Protein AF-0000000066664875 (afdb_homodimer)

Foldseek 3Di:
DPPPPPPPPPCPPPPPQPAQPDLDDFFPDKDKAWADDPLLPPWKTKIKMKTQAQDPLQDDDDDSLLSIWIKMKMKTPPADPALLRFLAEEEEEEAAQFAQLLQVQLQSLLRVLLVVVVGIYMYIRTGGSLLSPDDCQQLQVCVVVLHLLSSLCQAAVQDDDPPDGDDDDALQNVLSLLSCALLNRLSSVLSVLCVRPVDLVSQLRYAYEYAHLRQQSLQLLQLFFNNLDPVDPSRRSCSNRNLYYEYEQAHYFQAAAPCVLPVVVQVVLQVVLQVVLVVVSVVLSRRVFFQRDPQAALLLQLSLLLSLLSQCQSFVFDWDPSLVRHDCDRHHPCVQQQWAPQEPCCNPVVCQGLSQAGEGSLVSNCLPADLQGTAFARHWQWFFKQAAKDWGCPPPGPCCCVPPPCNCPVVVVLLLTRHDIHIDHPDRHDYIYGDGLQRFAAADPCGCHPPPGHVHHQQQRFFHSNSVSVSQSCNSDVMHRGNRTNGCNHVVLSVCLNPGHCDDSSVSSHRWAAHDVNCVPPVGHSAGHDPPHDYEAEHEQSESSVSCVVVVRHDPNYHYRYNGGSSCLSGGHQQGNVRDGDDNSNVSSVSSND/DPPPPPPPPPCPPPPPQPAQPDLDDFFPDKDKAWADDPLLPPWKTKIKMKTQAQDPLQDDDDDSLLSIWIKMKMKTPPADPALLRFLAEEEEAEAAQFAQLLQVQLQSLLRVLLVVVVGIYMYIRTGGSLLSPDDCQQLQVCVVVLHLLSSLCQAAVQDDDPPDGDDDDALQNVLSLLSCALLNRLSSVLSVLCVRPVDLVSQLRYAYEYAHLRQQSLQLLQLFFNNLDPVDPSRRSCSNRNLYYEYEQAHYFQAAAPCVLPVVVQVVLQVVLQVVLVVSSVVLSRRVFFQRDQQAALLLQLSLLLSLLSQCQSFVFAWDPSLVRHDCDRHHPCVQQQWAPQEPCCNPVVCQGLSQAGEGSLVSNCLPADLQGTAFARHWQWFFKPAAKDWGCPDPGDCCCVPPPCNCPVVVVLLLGRHDIHIDHPDRHDYIYGDGLQRFAAADPVGCHPPPGHVHHQQQRFFHSNSVSVSQSCNSDVMHRGNRTNGCNHVVLSCCLNPGHCDDSSVSSHRWAAHDVNCVPPVGHSAGHDPPHDYEAEHEQSGNSVSCVVVVRHDPNYHYRYNGGSSCLSGGHQQGNVRDGDDNSNVSSVSSND

Organism: Nocardia brasiliensis (strain ATCC 700358 / HUJEG-1) (NCBI:txid1133849)

Solvent-accessible surface area (backbone atoms only — not comparable to full-atom values): 58848 Å² total; per-residue (Å²): 133,88,80,77,79,75,79,77,74,73,77,68,79,73,73,77,78,74,71,75,70,75,74,72,80,62,56,82,44,76,48,77,42,76,60,76,57,83,82,34,64,93,50,36,44,39,30,42,36,37,30,41,45,74,51,90,58,66,76,60,83,65,64,77,59,54,28,32,37,36,33,38,42,29,31,36,64,86,39,66,88,49,62,72,70,34,67,19,37,37,40,30,35,39,28,81,47,32,17,25,25,50,38,55,56,31,36,45,47,22,23,50,55,22,42,75,70,77,38,36,32,34,29,33,29,34,29,65,40,56,59,51,76,60,82,59,64,33,39,44,53,11,47,76,68,70,34,56,62,51,22,35,34,16,74,63,62,58,40,58,58,98,84,43,59,65,71,91,70,48,14,62,77,41,18,49,40,14,53,45,23,44,59,42,52,48,50,51,53,50,37,53,49,41,68,53,33,70,52,73,86,55,17,55,30,23,24,34,23,12,32,40,54,13,1,40,45,38,12,48,40,44,12,24,30,64,73,71,43,88,87,58,55,76,62,19,24,47,39,52,24,40,46,16,38,35,17,30,44,36,52,40,39,35,19,52,57,5,40,84,67,34,61,71,58,35,53,51,37,17,52,56,24,26,54,54,49,51,55,52,43,50,45,15,44,63,38,54,4,30,62,40,42,83,60,41,18,45,45,60,40,45,51,52,52,32,48,36,16,30,32,23,53,74,43,34,82,41,72,50,59,57,54,81,49,49,78,88,41,53,34,40,40,58,55,50,19,69,38,38,24,38,36,74,65,16,65,78,66,50,73,54,29,78,63,58,40,37,25,15,15,39,23,48,37,42,46,63,29,14,54,50,32,20,50,46,71,74,18,24,19,30,46,45,73,51,55,69,63,40,76,20,43,34,90,42,55,66,56,52,66,63,36,78,69,43,13,62,48,66,50,35,54,65,46,49,40,41,47,53,78,28,43,44,72,63,48,55,81,46,75,24,39,56,31,42,18,84,65,50,50,74,60,40,62,58,27,75,21,90,84,84,32,37,90,60,24,30,65,42,13,46,17,40,47,68,60,51,17,49,34,31,20,42,34,73,44,99,49,28,29,53,29,55,54,43,34,46,28,34,57,54,42,46,53,23,48,43,62,50,20,38,36,80,72,42,49,27,59,63,60,57,29,33,0,47,47,16,20,74,75,70,66,49,44,51,39,10,42,69,73,97,56,52,68,48,32,34,27,20,51,34,20,55,66,51,56,43,50,80,72,58,56,53,53,60,50,52,43,68,42,74,40,23,19,57,45,20,66,37,39,35,25,65,75,31,74,57,69,44,70,34,61,56,36,44,45,48,24,36,62,54,70,103,132,88,80,76,78,73,77,76,74,73,78,68,77,73,72,77,77,75,73,76,70,72,72,72,79,63,56,80,44,76,48,78,42,76,59,75,58,82,83,34,64,94,49,36,44,40,31,42,36,36,30,41,44,76,50,91,59,66,77,61,82,66,64,76,60,55,28,32,39,39,34,37,42,28,32,36,65,87,39,65,90,49,62,73,68,35,67,19,35,37,40,31,35,38,28,82,46,33,18,27,26,48,37,55,54,31,35,45,47,23,22,50,56,22,42,76,72,76,37,38,33,35,30,31,29,35,29,66,42,55,59,49,76,60,82,58,64,35,39,43,52,10,48,74,67,73,35,56,61,51,23,37,34,17,74,62,63,60,39,59,57,96,86,44,59,66,72,91,70,48,13,60,77,40,19,48,41,14,53,44,24,45,59,42,52,49,50,53,52,50,39,53,49,41,68,53,34,70,51,72,85,52,17,56,31,24,24,35,23,11,31,39,52,13,2,42,46,39,14,46,40,43,12,25,29,63,71,70,43,88,88,56,55,77,62,19,25,48,40,52,24,40,46,16,37,36,17,29,44,37,53,41,41,35,18,51,58,5,40,87,67,34,58,72,59,36,53,51,38,16,52,57,25,25,54,52,49,52,55,51,45,52,43,16,44,63,38,53,5,30,63,39,43,82,61,42,18,46,45,58,41,47,50,52,52,34,49,36,16,30,31,22,54,75,43,34,81,42,75,52,58,57,54,79,50,49,78,87,41,53,33,38,40,59,56,48,18,70,36,38,24,39,36,74,65,16,64,78,67,50,73,53,29,78,63,59,40,38,25,14,14,38,22,48,38,40,48,62,30,14,54,50,34,21,49,46,73,73,18,26,19,30,46,45,73,50,55,69,62,41,75,22,43,36,92,46,56,64,52,54,66,62,36,78,68,45,13,64,48,65,48,33,56,65,44,50,40,43,49,52,79,26,44,44,72,63,48,55,82,47,74,25,38,56,31,44,17,83,65,50,50,74,60,41,63,60,25,76,21,90,85,82,32,37,90,60,26,30,64,42,14,45,17,40,46,67,61,50,17,50,33,30,20,41,36,73,44,98,50,27,31,55,28,54,54,43,34,46,28,34,56,52,41,47,53,23,48,43,62,48,20,38,37,80,72,43,49,27,60,62,61,56,29,32,0,45,47,15,20,75,74,70,66,48,45,54,38,10,40,70,72,99,54,52,68,48,33,36,27,18,51,35,20,58,66,50,57,44,50,80,71,58,57,53,50,60,50,51,42,69,43,74,41,23,20,58,44,21,66,36,39,35,25,66,75,33,75,57,68,46,68,35,60,57,37,45,46,48,23,36,63,54,72,105

Secondary structure (DSSP, 8-state):
---------------------------SEEEEEEE--GGGTTTEEEEEEEEE---TT--S---GGGGEEEEEEEEETTS-SSGGGSSEEEEEE--TTB-GGGGTTHHHHHHHHHHHTT--EEEEEEE-GGGGG---HHHHHHHHHT-HHHHHHHHHS---BTTB---PPPTTTTGGGGG--HHHHHHHHHHHHHHH--SGGGGGGEEEEEETHHHHHHHHHHHBBTTS-TT--TTBHHHHTTTEEEEESS---S-SS-GGG-HHHHHHHHHHHHHHHHHHHHHIIIIISSSB-SS-BHHHHHHHHHHHHHHHHH-TTSBP-HHHHS---TTTHHHHHHHH-SSTTHHHH--SSGGGS-BBHHHHHHHHHBTTTS-SSS-B---EEES-EEE--SSSPTTTTTSTTHHHHTTTTT--TTTSPPEEES-SSS-BEEE-TTSSPPP-TT-B-TTTSBS--TTT--B-HHHHHHHH-GGGSSS-SB-TT--HHHHHHHHHHHSS---GGGGGB------HHHHHHH---SS-SPPSS-B--EEETTSGGGGGGGGT-S-TT-EEETT--TTHHHHB-SB-TTSSBPHHHHHHHHHHH-/---------------------------SEEEEEEE--GGGTTTEEEEEEEEE---TT--S---GGGGEEEEEEEEETTS-SSGGGSSEEEEEE--TTB-GGGGTTHHHHHHHHHHHTT--EEEEEEE-GGGGG---HHHHHHHHHT-HHHHHHHHHS---BTTB---PPPTTTTGGGGG--HHHHHHHHHHHHHHH--SGGGGGGEEEEEETHHHHHHHHHHHBBTTS-TT--TTBHHHHTTTEEEEESS---S-SS-GGG-HHHHHHHHHHHHHHHHHHHHHIIIIISSSB-SS-BHHHHHHHHHHHHHHHHH-TTSBP-HHHHS---TTTHHHHHHHH-SSTTHHHH--SSGGGS-BBHHHHHHHHHBTTTS-SSS-B---EEES-EEE--SSS-TTTTTSTTIIIIITTTTTHHHHSPPEEES-SSSPBEEE-GGGSPPP-TT-B-TTTSBS--TTT--S-HHHHHHHH-GGGSSS-SB-TT--HHHHHHHHHHHSS---GGGGGB------HHHHHHH---SS-SPPSS-B--EEETTSGGGGGGGGT-S-TT-EEETT--TTHHHH--SB-TTSSBPHHHHHHHHHHH-

InterPro domains:
  IPR029058 Alpha/Beta hydrolase fold [G3DSA:3.40.50.1820] (133-239)
  IPR029058 Alpha/Beta hydrolase fold [SSF53474] (146-222)

Nearest PDB structures (foldseek):
  8k9r-assembly1_A  TM=4.308E-01  e=1.524E-03  Thermochaetoides thermophila DSM 1495
  2y6v-assembly1_A  TM=4.335E-01  e=6.684E-04  Saccharomyces cerevisiae
  1u4n-assembly1_A  TM=4.911E-01  e=6.021E-03  Alicyclobacillus acidocaldarius
  3bxp-assembly1_B  TM=3.547E-01  e=4.330E-03  Lactiplantibacillus plantarum WCFS1
  8iyb-assembly1_A  TM=4.691E-01  e=4.600E-02  Aspergillus sydowii

Sequence (1188 aa):
MAVTAVLLVVGLPVPSSVAAPAVSRGADSAEVTPFTDPSFGDDVEATYVRLHYPSPYSTMAHPEACDWISFVRYRSKKGPEQSSDADALLSVQPGTFSGAANNNPQGPQVVRKAAANGKSVEYISLDRRANCAEDRTGWVAAEQAGDYHVAADYYFHGKPIDGKTYRYQTSQDLNYLGEYGLALTMDDWRAVIEYLLPDPADRHKMACGGHSLGAFLTGPMMAWDFDQNPATTEDAGYSLCGRGIVPEDGFAMTDPVGFAGAPPLDAFFSAVGGAVKNGVDLLLKNGLGTAQWPVTAASEIMNVYYLAGMAADQKPDEESDLKSLVPGDLRTEPWMRLMYGKDYLDLFTGNNLPRDFRLTNRAALGMLFDQNSAEYVMQAGLGYYDCPTVGKTYPVPNGLASVPILGPNLFVIPLRVGYGQNYTPADHNQLCGWKNYDQVPESTIDGIDPVRGQPTDRDHEVTDIVEFARAMNPGRQPTDFFEEYTPLRIITDTIFALGLGRDGELRQLQNRTGGVLNFLLHGDRWQSTPAGRRNLTLLSGDSPLQNAGWGGILPANAKIIPGYRHYDVMTAAEKQNNGMPEMASSLIANFLTQMAVTAVLLVVGLPVPSSVAAPAVSRGADSAEVTPFTDPSFGDDVEATYVRLHYPSPYSTMAHPEACDWISFVRYRSKKGPEQSSDADALLSVQPGTFSGAANNNPQGPQVVRKAAANGKSVEYISLDRRANCAEDRTGWVAAEQAGDYHVAADYYFHGKPIDGKTYRYQTSQDLNYLGEYGLALTMDDWRAVIEYLLPDPADRHKMACGGHSLGAFLTGPMMAWDFDQNPATTEDAGYSLCGRGIVPEDGFAMTDPVGFAGAPPLDAFFSAVGGAVKNGVDLLLKNGLGTAQWPVTAASEIMNVYYLAGMAADQKPDEESDLKSLVPGDLRTEPWMRLMYGKDYLDLFTGNNLPRDFRLTNRAALGMLFDQNSAEYVMQAGLGYYDCPTVGKTYPVPNGLASVPILGPNLFVIPLRVGYGQNYTPADHNQLCGWKNYDQVPESTIDGIDPVRGQPTDRDHEVTDIVEFARAMNPGRQPTDFFEEYTPLRIITDTIFALGLGRDGELRQLQNRTGGVLNFLLHGDRWQSTPAGRRNLTLLSGDSPLQNAGWGGILPANAKIIPGYRHYDVMTAAEKQNNGMPEMASSLIANFLTQ

Radius of gyration: 33.39 Å; Cα contacts (8 Å, |Δi|>4): 2786; chains: 2; bounding box: 76×102×98 Å

pLDDT: mean 89.86, std 15.68, range [19.5, 98.94]

Structure (mmCIF, N/CA/C/O backbone):
data_AF-0000000066664875-model_v1
#
loop_
_entity.id
_entity.type
_entity.pdbx_description
1 polymer 'Uncharacterized protein'
#
loop_
_atom_site.group_PDB
_atom_site.id
_atom_site.type_symbol
_atom_site.label_atom_id
_atom_site.label_alt_id
_atom_site.label_comp_id
_atom_site.label_asym_id
_atom_site.label_entity_id
_atom_site.label_seq_id
_atom_site.pdbx_PDB_ins_code
_atom_site.Cartn_x
_atom_site.Cartn_y
_atom_site.Cartn_z
_atom_site.occupancy
_atom_site.B_iso_or_equiv
_atom_site.auth_seq_id
_atom_site.auth_comp_id
_atom_site.auth_asym_id
_atom_site.auth_atom_id
_atom_site.pdbx_PDB_model_num
ATOM 1 N N . MET A 1 1 ? -30.297 3.207 64.625 1 19.5 1 MET A N 1
ATOM 2 C CA . MET A 1 1 ? -30.625 4.488 64 1 19.5 1 MET A CA 1
ATOM 3 C C . MET A 1 1 ? -29.641 4.816 62.875 1 19.5 1 MET A C 1
ATOM 5 O O . MET A 1 1 ? -28.438 4.957 63.125 1 19.5 1 MET A O 1
ATOM 9 N N . ALA A 1 2 ? -29.969 4.145 61.656 1 28.11 2 ALA A N 1
ATOM 10 C CA . ALA A 1 2 ? -29.219 4.191 60.406 1 28.11 2 ALA A CA 1
ATOM 11 C C . ALA A 1 2 ? -29.031 5.633 59.938 1 28.11 2 ALA A C 1
ATOM 13 O O . ALA A 1 2 ? -30.016 6.348 59.688 1 28.11 2 ALA A O 1
ATOM 14 N N . VAL A 1 3 ? -27.984 6.391 60.406 1 25.5 3 VAL A N 1
ATOM 15 C CA . VAL A 1 3 ? -27.609 7.777 60.156 1 25.5 3 VAL A CA 1
ATOM 16 C C . VAL A 1 3 ? -27.359 7.988 58.656 1 25.5 3 VAL A C 1
ATOM 18 O O . VAL A 1 3 ? -26.453 7.398 58.062 1 25.5 3 VAL A O 1
ATOM 21 N N . THR A 1 4 ? -28.375 8.188 57.844 1 27.66 4 THR A N 1
ATOM 22 C CA . THR A 1 4 ? -28.375 8.539 56.438 1 27.66 4 THR A CA 1
ATOM 23 C C . THR A 1 4 ? -27.797 9.938 56.219 1 27.66 4 THR A C 1
ATOM 25 O O . THR A 1 4 ? -28.391 10.93 56.656 1 27.66 4 THR A O 1
ATOM 28 N N . ALA A 1 5 ? -26.484 10.109 56.344 1 31.47 5 ALA A N 1
ATOM 29 C CA . ALA A 1 5 ? -25.875 11.414 56.094 1 31.47 5 ALA A CA 1
ATOM 30 C C . ALA A 1 5 ? -26.203 11.898 54.688 1 31.47 5 ALA A C 1
ATOM 32 O O . ALA A 1 5 ? -25.844 11.25 53.688 1 31.47 5 ALA A O 1
ATOM 33 N N . VAL A 1 6 ? -27.312 12.586 54.5 1 27.91 6 VAL A N 1
ATOM 34 C CA . VAL A 1 6 ? -27.703 13.305 53.312 1 27.91 6 VAL A CA 1
ATOM 35 C C . VAL A 1 6 ? -26.672 14.375 52.969 1 27.91 6 VAL A C 1
ATOM 37 O O . VAL A 1 6 ? -26.438 15.289 53.75 1 27.91 6 VAL A O 1
ATOM 40 N N . LEU A 1 7 ? -25.547 14 52.344 1 27 7 LEU A N 1
ATOM 41 C CA . LEU A 1 7 ? -24.578 14.969 51.844 1 27 7 LEU A CA 1
ATOM 42 C C . LEU A 1 7 ? -25.25 16.031 51 1 27 7 LEU A C 1
ATOM 44 O O . LEU A 1 7 ? -25.875 15.719 50 1 27 7 LEU A O 1
ATOM 48 N N . LEU A 1 8 ? -25.703 17.094 51.625 1 26.94 8 LEU A N 1
ATOM 49 C CA . LEU A 1 8 ? -26.25 18.312 51.031 1 26.94 8 LEU A CA 1
ATOM 50 C C . LEU A 1 8 ? -25.281 18.875 49.969 1 26.94 8 LEU A C 1
ATOM 52 O O . LEU A 1 8 ? -24.188 19.328 50.312 1 26.94 8 LEU A O 1
ATOM 56 N N . VAL A 1 9 ? -25.172 18.312 48.844 1 28.83 9 VAL A N 1
ATOM 57 C CA . VAL A 1 9 ? -24.438 18.906 47.719 1 28.83 9 VAL A CA 1
ATOM 58 C C . VAL A 1 9 ? -25 20.281 47.406 1 28.83 9 VAL A C 1
ATOM 60 O O . VAL A 1 9 ? -26.172 20.422 47.031 1 28.83 9 VAL A O 1
ATOM 63 N N . VAL A 1 10 ? -24.625 21.297 48.156 1 31.08 10 VAL A N 1
ATOM 64 C CA . VAL A 1 10 ? -24.906 22.703 47.875 1 31.08 10 VAL A CA 1
ATOM 65 C C . VAL A 1 10 ? -24.734 22.984 46.375 1 31.08 10 VAL A C 1
ATOM 67 O O . VAL A 1 10 ? -23.766 22.5 45.75 1 31.08 10 VAL A O 1
ATOM 70 N N . GLY A 1 11 ? -25.75 23.203 45.719 1 29.81 11 GLY A N 1
ATOM 71 C CA . GLY A 1 11 ? -25.938 23.578 44.312 1 29.81 11 GLY A CA 1
ATOM 72 C C . GLY A 1 11 ? -24.984 24.656 43.875 1 29.81 11 GLY A C 1
ATOM 73 O O . GLY A 1 11 ? -25.109 25.812 44.281 1 29.81 11 GLY A O 1
ATOM 74 N N . LEU A 1 12 ? -23.688 24.422 43.781 1 33.22 12 LEU A N 1
ATOM 75 C CA . LEU A 1 12 ? -22.828 25.453 43.219 1 33.22 12 LEU A CA 1
ATOM 76 C C . LEU A 1 12 ? -23.469 26.062 41.969 1 33.22 12 LEU A C 1
ATOM 78 O O . LEU A 1 12 ? -24.109 25.344 41.188 1 33.22 12 LEU A O 1
ATOM 82 N N . PRO A 1 13 ? -23.781 27.344 42.062 1 33.44 13 PRO A N 1
ATOM 83 C CA . PRO A 1 13 ? -24.422 27.984 40.906 1 33.44 13 PRO A CA 1
ATOM 84 C C . PRO A 1 13 ? -23.734 27.656 39.562 1 33.44 13 PRO A C 1
ATOM 86 O O . PRO A 1 13 ? -22.516 27.438 39.531 1 33.44 13 PRO A O 1
ATOM 89 N N . VAL A 1 14 ? -24.422 26.953 38.656 1 37.47 14 VAL A N 1
ATOM 90 C CA . VAL A 1 14 ? -24.031 26.781 37.281 1 37.47 14 VAL A CA 1
ATOM 91 C C . VAL A 1 14 ? -23.672 28.125 36.656 1 37.47 14 VAL A C 1
ATOM 93 O O . VAL A 1 14 ? -24.5 29.047 36.656 1 37.47 14 VAL A O 1
ATOM 96 N N . PRO A 1 15 ? -22.422 28.5 36.719 1 34.56 15 PRO A N 1
ATOM 97 C CA . PRO A 1 15 ? -22.172 29.781 36.062 1 34.56 15 PRO A CA 1
ATOM 98 C C . PRO A 1 15 ? -22.984 29.953 34.781 1 34.56 15 PRO A C 1
ATOM 100 O O . PRO A 1 15 ? -23.375 28.953 34.156 1 34.56 15 PRO A O 1
ATOM 103 N N . SER A 1 16 ? -23.656 31.156 34.625 1 32 16 SER A N 1
ATOM 104 C CA . SER A 1 16 ? -24.469 31.594 33.5 1 32 16 SER A CA 1
ATOM 105 C C . SER A 1 16 ? -23.828 31.219 32.156 1 32 16 SER A C 1
ATOM 107 O O . SER A 1 16 ? -22.609 31.328 32 1 32 16 SER A O 1
ATOM 109 N N . SER A 1 17 ? -24.438 30.312 31.484 1 37.31 17 SER A N 1
ATOM 110 C CA . SER A 1 17 ? -24.125 29.938 30.109 1 37.31 17 SER A CA 1
ATOM 111 C C . SER A 1 17 ? -23.797 31.172 29.266 1 37.31 17 SER A C 1
ATOM 113 O O . SER A 1 17 ? -24.688 31.984 28.969 1 37.31 17 SER A O 1
ATOM 115 N N . VAL A 1 18 ? -22.688 31.844 29.453 1 40.31 18 VAL A N 1
ATOM 116 C CA . VAL A 1 18 ? -22.359 32.875 28.469 1 40.31 18 VAL A CA 1
ATOM 117 C C . VAL A 1 18 ? -22.75 32.375 27.078 1 40.31 18 VAL A C 1
ATOM 119 O O . VAL A 1 18 ? -22.344 31.297 26.672 1 40.31 18 VAL A O 1
ATOM 122 N N . ALA A 1 19 ? -23.797 32.938 26.453 1 43.06 19 ALA A N 1
ATOM 123 C CA . ALA A 1 19 ? -24.312 32.656 25.125 1 43.06 19 ALA A CA 1
ATOM 124 C C . ALA A 1 19 ? -23.188 32.688 24.078 1 43.06 19 ALA A C 1
ATOM 126 O O . ALA A 1 19 ? -22.359 33.594 24.078 1 43.06 19 ALA A O 1
ATOM 127 N N . ALA A 1 20 ? -22.969 31.469 23.422 1 50.78 20 ALA A N 1
ATOM 128 C CA . ALA A 1 20 ? -22.078 31.484 22.266 1 50.78 20 ALA A CA 1
ATOM 129 C C . ALA A 1 20 ? -22.312 32.719 21.391 1 50.78 20 ALA A C 1
ATOM 131 O O . ALA A 1 20 ? -23.469 33.094 21.188 1 50.78 20 ALA A O 1
ATOM 132 N N . PRO A 1 21 ? -21.281 33.594 21.156 1 49.88 21 PRO A N 1
ATOM 133 C CA . PRO A 1 21 ? -21.484 34.719 20.234 1 49.88 21 PRO A CA 1
ATOM 134 C C . PRO A 1 21 ? -22.25 34.312 18.984 1 49.88 21 PRO A C 1
ATOM 136 O O . PRO A 1 21 ? -22.203 33.156 18.578 1 49.88 21 PRO A O 1
ATOM 139 N N . ALA A 1 22 ? -23.281 35.125 18.531 1 45.59 22 ALA A N 1
ATOM 140 C CA . ALA A 1 22 ? -24.047 34.938 17.297 1 45.59 22 ALA A CA 1
ATOM 141 C C . ALA A 1 22 ? -23.125 34.625 16.125 1 45.59 22 ALA A C 1
ATOM 143 O O . ALA A 1 22 ? -22.016 35.156 16.047 1 45.59 22 ALA A O 1
ATOM 144 N N . VAL A 1 23 ? -23.328 33.375 15.398 1 51.72 23 VAL A N 1
ATOM 145 C CA . VAL A 1 23 ? -22.594 33 14.195 1 51.72 23 VAL A CA 1
ATOM 146 C C . VAL A 1 23 ? -22.359 34.219 13.336 1 51.72 23 VAL A C 1
ATOM 148 O O . VAL A 1 23 ? -23.312 34.906 12.938 1 51.72 23 VAL A O 1
ATOM 151 N N . SER A 1 24 ? -21.062 34.938 13.547 1 59.72 24 SER A N 1
ATOM 152 C CA . SER A 1 24 ? -20.609 36.156 12.867 1 59.72 24 SER A CA 1
ATOM 153 C C . SER A 1 24 ? -20.875 36.062 11.367 1 59.72 24 SER A C 1
ATOM 155 O O . SER A 1 24 ? -20.969 34.969 10.805 1 59.72 24 SER A O 1
ATOM 157 N N . ARG A 1 25 ? -21.234 37.125 10.68 1 66.44 25 ARG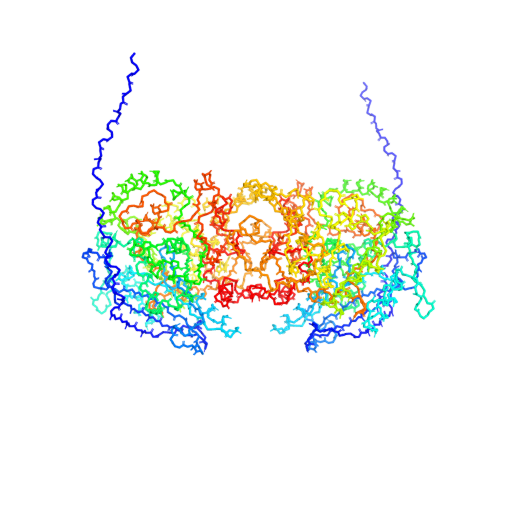 A N 1
ATOM 158 C CA . ARG A 1 25 ? -21.297 37.375 9.242 1 66.44 25 ARG A CA 1
ATOM 159 C C . ARG A 1 25 ? -19.969 37 8.57 1 66.44 25 ARG A C 1
ATOM 161 O O . ARG A 1 25 ? -18.906 37.094 9.195 1 66.44 25 ARG A O 1
ATOM 168 N N . GLY A 1 26 ? -19.969 36.125 7.598 1 75.19 26 GLY A N 1
ATOM 169 C CA . GLY A 1 26 ? -18.922 35.75 6.652 1 75.19 26 GLY A CA 1
ATOM 170 C C . GLY A 1 26 ? -17.906 36.875 6.422 1 75.19 26 GLY A C 1
ATOM 171 O O . GLY A 1 26 ? -17.922 37.875 7.117 1 75.19 26 GLY A O 1
ATOM 172 N N . ALA A 1 27 ? -16.734 36.625 5.867 1 86.62 27 ALA A N 1
ATOM 173 C CA . ALA A 1 27 ? -15.719 37.625 5.516 1 86.62 27 ALA A CA 1
ATOM 174 C C . ALA A 1 27 ? -16.344 38.844 4.855 1 86.62 27 ALA A C 1
ATOM 176 O O . ALA A 1 27 ? -17.281 38.719 4.062 1 86.62 27 ALA A O 1
ATOM 177 N N . ASP A 1 28 ? -15.852 40 5.234 1 87.12 28 ASP A N 1
ATOM 178 C CA . ASP A 1 28 ? -16.469 41.219 4.688 1 87.12 28 ASP A CA 1
ATOM 179 C C . ASP A 1 28 ? -15.695 41.719 3.471 1 87.12 28 ASP A C 1
ATOM 181 O O . ASP A 1 28 ? -16.188 42.562 2.727 1 87.12 28 ASP A O 1
ATOM 185 N N . SER A 1 29 ? -14.508 41.219 3.285 1 90.69 29 SER A N 1
ATOM 186 C CA . SER A 1 29 ? -13.727 41.531 2.088 1 90.69 29 SER A CA 1
ATOM 187 C C . SER A 1 29 ? -12.75 40.375 1.775 1 90.69 29 SER A C 1
ATOM 189 O O . SER A 1 29 ? -12.484 39.531 2.625 1 90.69 29 SER A O 1
ATOM 191 N N . ALA A 1 30 ? -12.336 40.375 0.474 1 94.31 30 ALA A N 1
ATOM 192 C CA . ALA A 1 30 ? -11.383 39.344 0.028 1 94.31 30 ALA A CA 1
ATOM 193 C C . ALA A 1 30 ? -10.344 39.938 -0.913 1 94.31 30 ALA A C 1
ATOM 195 O O . ALA A 1 30 ? -10.656 40.812 -1.715 1 94.31 30 ALA A O 1
ATOM 196 N N . GLU A 1 31 ? -9.086 39.562 -0.761 1 96.81 31 GLU A N 1
ATOM 197 C CA . GLU A 1 31 ? -7.988 39.875 -1.68 1 96.81 31 GLU A CA 1
ATOM 198 C C . GLU A 1 31 ? -7.441 38.594 -2.312 1 96.81 31 GLU A C 1
ATOM 200 O O . GLU A 1 31 ? -7.172 37.594 -1.615 1 96.81 31 GLU A O 1
ATOM 205 N N . VAL A 1 32 ? -7.379 38.531 -3.592 1 96.38 32 VAL A N 1
ATOM 206 C CA . VAL A 1 32 ? -6.934 37.375 -4.332 1 96.38 32 VAL A CA 1
ATOM 207 C C . VAL A 1 32 ? -5.688 37.719 -5.148 1 96.38 32 VAL A C 1
ATOM 209 O O . VAL A 1 32 ? -5.707 38.625 -5.961 1 96.38 32 VAL A O 1
ATOM 212 N N . THR A 1 33 ? -4.617 37 -4.949 1 97.12 33 THR A N 1
ATOM 213 C CA . THR A 1 33 ? -3.354 37.25 -5.645 1 97.12 33 THR A CA 1
ATOM 214 C C . THR A 1 33 ? -2.836 35.969 -6.273 1 97.12 33 THR A C 1
ATOM 216 O O . THR A 1 33 ? -2.498 35 -5.566 1 97.12 33 THR A O 1
ATOM 219 N N . PRO A 1 34 ? -2.74 35.906 -7.605 1 95.75 34 PRO A N 1
ATOM 220 C CA . PRO A 1 34 ? -2.137 34.75 -8.234 1 95.75 34 PRO A CA 1
ATOM 221 C C . PRO A 1 34 ? -0.627 34.656 -8.016 1 95.75 34 PRO A C 1
ATOM 223 O O . PRO A 1 34 ? 0.026 35.688 -7.816 1 95.75 34 PRO A O 1
ATOM 226 N N . PHE A 1 35 ? -0.075 33.531 -7.91 1 93.25 35 PHE A N 1
ATOM 227 C CA . PHE A 1 35 ? 1.37 33.312 -7.91 1 93.25 35 PHE A CA 1
ATOM 228 C C . PHE A 1 35 ? 1.743 32.062 -8.672 1 93.25 35 PHE A C 1
ATOM 230 O O . PHE A 1 35 ? 0.867 31.281 -9.07 1 93.25 35 PHE A O 1
ATOM 237 N N . THR A 1 36 ? 3.043 31.875 -9 1 90.12 36 THR A N 1
ATOM 238 C CA . THR A 1 36 ? 3.486 30.766 -9.828 1 90.12 36 THR A CA 1
ATOM 239 C C . THR A 1 36 ? 4.555 29.938 -9.109 1 90.12 36 THR A C 1
ATOM 241 O O . THR A 1 36 ? 5.234 30.453 -8.219 1 90.12 36 THR A O 1
ATOM 244 N N . ASP A 1 37 ? 4.605 28.797 -9.406 1 89.62 37 ASP A N 1
ATOM 245 C CA . ASP A 1 37 ? 5.609 27.828 -8.984 1 89.62 37 ASP A CA 1
ATOM 246 C C . ASP A 1 37 ? 5.875 26.797 -10.078 1 89.62 37 ASP A C 1
ATOM 248 O O . ASP A 1 37 ? 4.953 26.391 -10.789 1 89.62 37 ASP A O 1
ATOM 252 N N . PRO A 1 38 ? 7.16 26.344 -10.211 1 85.56 38 PRO A N 1
ATOM 253 C CA . PRO A 1 38 ? 7.469 25.344 -11.234 1 85.56 38 PRO A CA 1
ATOM 254 C C . PRO A 1 38 ? 6.621 24.078 -11.094 1 85.56 38 PRO A C 1
ATOM 256 O O . PRO A 1 38 ? 6.332 23.406 -12.094 1 85.56 38 PRO A O 1
ATOM 259 N N . SER A 1 39 ? 6.266 23.734 -9.969 1 83.88 39 SER A N 1
ATOM 260 C CA . SER A 1 39 ? 5.535 22.484 -9.734 1 83.88 39 SER A CA 1
ATOM 261 C C . SER A 1 39 ? 4.117 22.562 -10.281 1 83.88 39 SER A C 1
ATOM 263 O O . SER A 1 39 ? 3.436 21.547 -10.406 1 83.88 39 SER A O 1
ATOM 265 N N . PHE A 1 40 ? 3.615 23.734 -10.625 1 91.62 40 PHE A N 1
ATOM 266 C CA . PHE A 1 40 ? 2.252 23.891 -11.117 1 91.62 40 PHE A CA 1
ATOM 267 C C . PHE A 1 40 ? 2.133 23.391 -12.547 1 91.62 40 PHE A C 1
ATOM 269 O O . PHE A 1 40 ? 1.062 22.938 -12.969 1 91.62 40 PHE A O 1
ATOM 276 N N . GLY A 1 41 ? 3.285 23.422 -13.258 1 89.81 41 GLY A N 1
ATOM 277 C CA . GLY A 1 41 ? 3.229 23.078 -14.672 1 89.81 41 GLY A CA 1
ATOM 278 C C . GLY A 1 41 ? 2.312 24 -15.461 1 89.81 41 GLY A C 1
ATOM 279 O O . GLY A 1 41 ? 2.213 25.188 -15.172 1 89.81 41 GLY A O 1
ATOM 280 N N . ASP A 1 42 ? 1.711 23.438 -16.547 1 93.12 42 ASP A N 1
ATOM 281 C CA . ASP A 1 42 ? 0.842 24.219 -17.422 1 93.12 42 ASP A CA 1
ATOM 282 C C . ASP A 1 42 ? -0.63 23.922 -17.125 1 93.12 42 ASP A C 1
ATOM 284 O O . ASP A 1 42 ? -1.516 24.469 -17.781 1 93.12 42 ASP A O 1
ATOM 288 N N . ASP A 1 43 ? -0.811 23.219 -16.062 1 96.31 43 ASP A N 1
ATOM 289 C CA . ASP A 1 43 ? -2.174 22.719 -15.93 1 96.31 43 ASP A CA 1
ATOM 290 C C . ASP A 1 43 ? -2.793 23.141 -14.602 1 96.31 43 ASP A C 1
ATOM 292 O O . ASP A 1 43 ? -4.008 23.047 -14.414 1 96.31 43 ASP A O 1
ATOM 296 N N . VAL A 1 44 ? -1.971 23.656 -13.664 1 97.75 44 VAL A N 1
ATOM 297 C CA . VAL A 1 44 ? -2.482 24.047 -12.352 1 97.75 44 VAL A CA 1
ATOM 298 C C . VAL A 1 44 ? -2.232 25.531 -12.125 1 97.75 44 VAL A C 1
ATOM 300 O O . VAL A 1 44 ? -1.209 26.078 -12.555 1 97.75 44 VAL A O 1
ATOM 303 N N . GLU A 1 45 ? -3.143 26.203 -11.539 1 97 45 GLU A N 1
ATOM 304 C CA . GLU A 1 45 ? -2.961 27.578 -11.086 1 97 45 GLU A CA 1
ATOM 305 C C . GLU A 1 45 ? -3.232 27.703 -9.586 1 97 45 GLU A C 1
ATOM 307 O O . GLU A 1 45 ? -3.982 26.906 -9.023 1 97 45 GLU A O 1
ATOM 312 N N . ALA A 1 46 ? -2.582 28.609 -8.961 1 97.25 46 ALA A N 1
ATOM 313 C CA . ALA A 1 46 ? -2.744 28.844 -7.527 1 97.25 46 ALA A CA 1
ATOM 314 C C . ALA A 1 46 ? -2.943 30.312 -7.227 1 97.25 46 ALA A C 1
ATOM 316 O O . ALA A 1 46 ? -2.34 31.172 -7.875 1 97.25 46 ALA A O 1
ATOM 317 N N . THR A 1 47 ? -3.826 30.594 -6.328 1 97.94 47 THR A N 1
ATOM 318 C CA . THR A 1 47 ? -4.062 31.938 -5.836 1 97.94 47 THR A CA 1
ATOM 319 C C . THR A 1 47 ? -3.953 31.984 -4.316 1 97.94 47 THR A C 1
ATOM 321 O O . THR A 1 47 ? -4.359 31.047 -3.627 1 97.94 47 THR A O 1
ATOM 324 N N . TYR A 1 48 ? -3.312 33 -3.869 1 98.06 48 TYR A N 1
ATOM 325 C CA . TYR A 1 48 ? -3.324 33.375 -2.453 1 98.06 48 TYR A CA 1
ATOM 326 C C . TYR A 1 48 ? -4.516 34.25 -2.121 1 98.06 48 TYR A C 1
ATOM 328 O O . TYR A 1 48 ? -4.648 35.344 -2.664 1 98.06 48 TYR A O 1
ATOM 336 N N . VAL A 1 49 ? -5.398 33.781 -1.26 1 98.38 49 VAL A N 1
ATOM 337 C CA . VAL A 1 49 ? -6.621 34.5 -0.919 1 98.38 49 VAL A CA 1
ATOM 338 C C . VAL A 1 49 ? -6.574 34.938 0.541 1 98.38 49 VAL A C 1
ATOM 340 O O . VAL A 1 49 ? -6.297 34.125 1.434 1 98.38 49 VAL A O 1
ATOM 343 N N . ARG A 1 50 ? -6.824 36.125 0.827 1 97.81 50 ARG A N 1
ATOM 344 C CA . ARG A 1 50 ? -6.953 36.688 2.168 1 97.81 50 ARG A CA 1
ATOM 345 C C . ARG A 1 50 ? -8.367 37.188 2.414 1 97.81 50 ARG A C 1
ATOM 347 O O . ARG A 1 50 ? -8.93 37.906 1.579 1 97.81 50 ARG A O 1
ATOM 354 N N . LEU A 1 51 ? -8.906 36.781 3.51 1 98 51 LEU A N 1
ATOM 355 C CA . LEU A 1 51 ? -10.25 37.219 3.912 1 98 51 LEU A CA 1
ATOM 356 C C . LEU A 1 51 ? -10.195 38.094 5.156 1 98 51 LEU A C 1
ATOM 358 O O . LEU A 1 51 ? -9.609 37.688 6.172 1 98 51 LEU A O 1
ATOM 362 N N . HIS A 1 52 ? -10.742 39.281 5.059 1 97.62 52 HIS A N 1
ATOM 363 C CA . HIS A 1 52 ? -10.922 40.094 6.27 1 97.62 52 HIS A CA 1
ATOM 364 C C . HIS A 1 52 ? -12.102 39.594 7.09 1 97.62 52 HIS A C 1
ATOM 366 O O . HIS A 1 52 ? -13.25 39.656 6.637 1 97.62 52 HIS A O 1
ATOM 372 N N . TYR A 1 53 ? -11.797 39.062 8.258 1 97.06 53 TYR A N 1
ATOM 373 C CA . TYR A 1 53 ? -12.805 38.469 9.117 1 97.06 53 TYR A CA 1
ATOM 374 C C . TYR A 1 53 ? -12.438 38.625 10.586 1 97.06 53 TYR A C 1
ATOM 376 O O . TYR A 1 53 ? -11.859 37.719 11.195 1 97.06 53 TYR A O 1
ATOM 384 N N . PRO A 1 54 ? -12.859 39.719 11.242 1 95.31 54 PRO A N 1
ATOM 385 C CA . PRO A 1 54 ? -12.664 39.812 12.688 1 95.31 54 PRO A CA 1
ATOM 386 C C . PRO A 1 54 ? -13.523 38.844 13.477 1 95.31 54 PRO A C 1
ATOM 388 O O . PRO A 1 54 ? -14.711 39.094 13.695 1 95.31 54 PRO A O 1
ATOM 391 N N . SER A 1 55 ? -12.945 37.812 13.875 1 95.06 55 SER A N 1
ATOM 392 C CA . SER A 1 55 ? -13.648 36.719 14.57 1 95.06 55 SER A CA 1
ATOM 393 C C . SER A 1 55 ? -14.125 37.188 15.945 1 95.06 55 SER A C 1
ATOM 395 O O . SER A 1 55 ? -13.414 37.906 16.656 1 95.06 55 SER A O 1
ATOM 397 N N . PRO A 1 56 ? -15.32 36.75 16.359 1 93.94 56 PRO A N 1
ATOM 398 C CA . PRO A 1 56 ? -15.797 37.062 17.703 1 93.94 56 PRO A CA 1
ATOM 399 C C . PRO A 1 56 ? -14.977 36.375 18.797 1 93.94 56 PRO A C 1
ATOM 401 O O . PRO A 1 56 ? -15.109 36.688 19.969 1 93.94 56 PRO A O 1
ATOM 404 N N . TYR A 1 57 ? -14.109 35.438 18.422 1 94.56 57 TYR A N 1
ATOM 405 C CA . TYR A 1 57 ? -13.305 34.719 19.406 1 94.56 57 TYR A CA 1
ATOM 406 C C . TYR A 1 57 ? -11.953 35.406 19.609 1 94.56 57 TYR A C 1
ATOM 408 O O . TYR A 1 57 ? -11.156 34.969 20.438 1 94.56 57 TYR A O 1
ATOM 416 N N . SER A 1 58 ? -11.672 36.375 18.828 1 95.06 58 SER A N 1
ATOM 417 C CA . SER A 1 58 ? -10.492 37.219 19.016 1 95.06 58 SER A CA 1
ATOM 418 C C . SER A 1 58 ? -10.859 38.562 19.672 1 95.06 58 SER A C 1
ATOM 420 O O . SER A 1 58 ? -11.164 39.531 19 1 95.06 58 SER A O 1
ATOM 422 N N . THR A 1 59 ? -10.703 38.656 21.047 1 94.69 59 THR A N 1
ATOM 423 C CA . THR A 1 59 ? -11.25 39.812 21.766 1 94.69 59 THR A CA 1
ATOM 424 C C . THR A 1 59 ? -10.133 40.656 22.359 1 94.69 59 THR A C 1
ATOM 426 O O . THR A 1 59 ? -10.344 41.844 22.656 1 94.69 59 THR A O 1
ATOM 429 N N . MET A 1 60 ? -8.977 40.094 22.562 1 96 60 MET A N 1
ATOM 430 C CA . MET A 1 60 ? -7.859 40.844 23.109 1 96 60 MET A CA 1
ATOM 431 C C . MET A 1 60 ? -7.332 41.844 22.078 1 96 60 MET A C 1
ATOM 433 O O . MET A 1 60 ? -7.523 41.656 20.875 1 96 60 MET A O 1
ATOM 437 N N . ALA A 1 61 ? -6.746 42.938 22.609 1 96.06 61 ALA A N 1
ATOM 438 C CA . ALA A 1 61 ? -6.07 43.844 21.703 1 96.06 61 ALA A CA 1
ATOM 439 C C . ALA A 1 61 ? -5.008 43.125 20.875 1 96.06 61 ALA A C 1
ATOM 441 O O . ALA A 1 61 ? -4.207 42.344 21.422 1 96.06 61 ALA A O 1
ATOM 442 N N . HIS A 1 62 ? -5.055 43.188 19.609 1 96.44 62 HIS A N 1
ATOM 443 C CA . HIS A 1 62 ? -4.145 42.531 18.688 1 96.44 62 HIS A CA 1
ATOM 444 C C . HIS A 1 62 ? -3.891 43.375 17.453 1 96.44 62 HIS A C 1
ATOM 446 O O . HIS A 1 62 ? -4.621 44.344 17.203 1 96.44 62 HIS A O 1
ATOM 452 N N . PRO A 1 63 ? -2.816 43.094 16.672 1 96.19 63 PRO A N 1
ATOM 453 C CA . PRO A 1 63 ? -2.576 43.844 15.43 1 96.19 63 PRO A CA 1
ATOM 454 C C . PRO A 1 63 ? -3.709 43.656 14.422 1 96.19 63 PRO A C 1
ATOM 456 O O . PRO A 1 63 ? -4.289 42.562 14.32 1 96.19 63 PRO A O 1
ATOM 459 N N . GLU A 1 64 ? -3.971 44.719 13.617 1 95.94 64 GLU A N 1
ATOM 460 C CA . GLU A 1 64 ? -5.031 44.719 12.609 1 95.94 64 GLU A CA 1
ATOM 461 C C . GLU A 1 64 ? -4.844 43.562 11.617 1 95.94 64 GLU A C 1
ATOM 463 O O . GLU A 1 64 ? -5.816 43 11.117 1 95.94 64 GLU A O 1
ATOM 468 N N . ALA A 1 65 ? -3.578 43.219 11.359 1 96.12 65 ALA A N 1
ATOM 469 C CA . ALA A 1 65 ? -3.268 42.156 10.422 1 96.12 65 ALA A CA 1
ATOM 470 C C . ALA A 1 65 ? -3.889 40.844 10.867 1 96.12 65 ALA A C 1
ATOM 472 O O . ALA A 1 65 ? -4.16 39.938 10.047 1 96.12 65 ALA A O 1
ATOM 473 N N . CYS A 1 66 ? -4.156 40.656 12.18 1 97.81 66 CYS A N 1
ATOM 474 C CA . CYS A 1 66 ? -4.668 39.406 12.719 1 97.81 66 CYS A CA 1
ATOM 475 C C . CYS A 1 66 ? -6.18 39.312 12.547 1 97.81 66 CYS A C 1
ATOM 477 O O . CYS A 1 66 ? -6.797 38.344 12.953 1 97.81 66 CYS A O 1
ATOM 479 N N . ASP A 1 67 ? -6.754 40.281 11.898 1 97.31 67 ASP A N 1
ATOM 480 C CA . ASP A 1 67 ? -8.172 40.219 11.539 1 97.31 67 ASP A CA 1
ATOM 481 C C . ASP A 1 67 ? -8.359 39.594 10.164 1 97.31 67 ASP A C 1
ATOM 483 O O . ASP A 1 67 ? -9.477 39.562 9.641 1 97.31 67 ASP A O 1
ATOM 487 N N . TRP A 1 68 ? -7.289 39.094 9.594 1 96.94 68 TRP A N 1
ATOM 488 C CA . TRP A 1 68 ? -7.328 38.438 8.289 1 96.94 68 TRP A CA 1
ATOM 489 C C . TRP A 1 68 ? -7.023 36.938 8.422 1 96.94 68 TRP A C 1
ATOM 491 O O . TRP A 1 68 ? -6.211 36.531 9.258 1 96.94 68 TRP A O 1
ATOM 501 N N . ILE A 1 69 ? -7.727 36.156 7.645 1 96.56 69 ILE A N 1
ATOM 502 C CA . ILE A 1 69 ? -7.391 34.75 7.449 1 96.56 69 ILE A CA 1
ATOM 503 C C . ILE A 1 69 ? -6.992 34.5 5.996 1 96.56 69 ILE A C 1
ATOM 505 O O . ILE A 1 69 ? -7.391 35.281 5.105 1 96.56 69 ILE A O 1
ATOM 509 N N . SER A 1 70 ? -6.117 33.531 5.77 1 97.88 70 SER A N 1
ATOM 510 C CA . SER A 1 70 ? -5.621 33.344 4.414 1 97.88 70 SER A CA 1
ATOM 511 C C . SER A 1 70 ? -5.582 31.844 4.051 1 97.88 70 SER A C 1
ATOM 513 O O . SER A 1 70 ? -5.676 30.984 4.93 1 97.88 70 SER A O 1
ATOM 515 N N . PHE A 1 71 ? -5.59 31.578 2.754 1 98.44 71 PHE A N 1
ATOM 516 C CA . PHE A 1 71 ? -5.395 30.234 2.229 1 98.44 71 PHE A CA 1
ATOM 517 C C . PHE A 1 71 ? -4.859 30.281 0.802 1 98.44 71 PHE A C 1
ATOM 519 O O . PHE A 1 71 ? -4.895 31.328 0.154 1 98.44 71 PHE A O 1
ATOM 526 N N . VAL A 1 72 ? -4.246 29.172 0.387 1 98.5 72 VAL A N 1
ATOM 527 C CA . VAL A 1 72 ? -3.863 28.984 -1.007 1 98.5 72 VAL A CA 1
ATOM 528 C C . VAL A 1 72 ? -4.867 28.062 -1.699 1 98.5 72 VAL A C 1
ATOM 530 O O . VAL A 1 72 ? -5.188 26.984 -1.188 1 98.5 72 VAL A O 1
ATOM 533 N N . ARG A 1 73 ? -5.395 28.562 -2.789 1 98.62 73 ARG A N 1
ATOM 534 C CA . ARG A 1 73 ? -6.344 27.828 -3.613 1 98.62 73 ARG A CA 1
ATOM 535 C C . ARG A 1 73 ? -5.664 27.25 -4.855 1 98.62 73 ARG A C 1
ATOM 537 O O . ARG A 1 73 ? -5.145 28 -5.684 1 98.62 73 ARG A O 1
ATOM 544 N N . TYR A 1 74 ? -5.605 25.938 -5.016 1 98.56 74 TYR A N 1
ATOM 545 C CA . TYR A 1 74 ? -5.117 25.266 -6.215 1 98.56 74 TYR A CA 1
ATOM 546 C C . TYR A 1 74 ? -6.277 24.75 -7.062 1 98.56 74 TYR A C 1
ATOM 548 O O . TYR A 1 74 ? -7.207 24.125 -6.543 1 98.56 74 TYR A O 1
ATOM 556 N N . ARG A 1 75 ? -6.305 24.938 -8.32 1 98.19 75 ARG A N 1
ATOM 557 C CA . ARG A 1 75 ? -7.316 24.438 -9.242 1 98.19 75 ARG A CA 1
ATOM 558 C C . ARG A 1 75 ? -6.715 24.156 -10.617 1 98.19 75 ARG A C 1
ATOM 560 O O . ARG A 1 75 ? -5.609 24.609 -10.922 1 98.19 75 ARG A O 1
ATOM 567 N N . SER A 1 76 ? -7.43 23.438 -11.398 1 97.94 76 SER A N 1
ATOM 568 C CA . SER A 1 76 ? -7.016 23.188 -12.773 1 97.94 76 SER A CA 1
ATOM 569 C C . SER A 1 76 ? -7.238 24.422 -13.641 1 97.94 76 SER A C 1
ATOM 571 O O . SER A 1 76 ? -8.266 25.094 -13.523 1 97.94 76 SER A O 1
ATOM 573 N N . LYS A 1 77 ? -6.301 24.719 -14.492 1 96.5 77 LYS A N 1
ATOM 574 C CA . LYS A 1 77 ? -6.434 25.844 -15.414 1 96.5 77 LYS A CA 1
ATOM 575 C C . LYS A 1 77 ? -7.629 25.656 -16.344 1 96.5 77 LYS A C 1
ATOM 577 O O . LYS A 1 77 ? -8.242 26.625 -16.781 1 96.5 77 LYS A O 1
ATOM 582 N N . LYS A 1 78 ? -7.953 24.438 -16.562 1 96.06 78 LYS A N 1
ATOM 583 C CA . LYS A 1 78 ? -9.047 24.125 -17.469 1 96.06 78 LYS A CA 1
ATOM 584 C C . LYS A 1 78 ? -10.367 23.953 -16.719 1 96.06 78 LYS A C 1
ATOM 586 O O . LYS A 1 78 ? -11.414 23.719 -17.328 1 96.06 78 LYS A O 1
ATOM 591 N N . GLY A 1 79 ? -10.352 24.047 -15.414 1 96.5 79 GLY A N 1
ATOM 592 C CA . GLY A 1 79 ? -11.547 23.906 -14.602 1 96.5 79 GLY A CA 1
ATOM 593 C C . GLY A 1 79 ? -12.305 25.203 -14.414 1 96.5 79 GLY A C 1
ATOM 594 O O . GLY A 1 79 ? -11.891 26.25 -14.906 1 96.5 79 GLY A O 1
ATOM 595 N N . PRO A 1 80 ? -13.367 25.156 -13.711 1 97.44 80 PRO A N 1
ATOM 596 C CA . PRO A 1 80 ? -14.164 26.359 -13.469 1 97.44 80 PRO A CA 1
ATOM 597 C C . PRO A 1 80 ? -13.445 27.375 -12.578 1 97.44 80 PRO A C 1
ATOM 599 O O . PRO A 1 80 ? -12.656 26.984 -11.711 1 97.44 80 PRO A O 1
ATOM 602 N N . GLU A 1 81 ? -13.766 28.625 -12.727 1 95.88 81 GLU A N 1
ATOM 603 C CA . GLU A 1 81 ? -13.188 29.688 -11.93 1 95.88 81 GLU A CA 1
ATOM 604 C C . GLU A 1 81 ? -13.859 29.797 -10.562 1 95.88 81 GLU A C 1
ATOM 606 O O . GLU A 1 81 ? -13.195 30.062 -9.555 1 95.88 81 GLU A O 1
ATOM 611 N N . GLN A 1 82 ? -15.164 29.484 -10.625 1 96.75 82 GLN A N 1
ATOM 612 C CA . GLN A 1 82 ? -15.906 29.578 -9.375 1 96.75 82 GLN A CA 1
ATOM 613 C C . GLN A 1 82 ? -15.867 28.25 -8.617 1 96.75 82 GLN A C 1
ATOM 615 O O . GLN A 1 82 ? -16.078 27.188 -9.203 1 96.75 82 GLN A O 1
ATOM 620 N N . SER A 1 83 ? -15.609 28.344 -7.352 1 97.94 83 SER A N 1
ATOM 621 C CA . SER A 1 83 ? -15.508 27.156 -6.527 1 97.94 83 SER A CA 1
ATOM 622 C C . SER A 1 83 ? -16.797 26.344 -6.539 1 97.94 83 SER A C 1
ATOM 624 O O . SER A 1 83 ? -16.781 25.125 -6.492 1 97.94 83 SER A O 1
ATOM 626 N N . SER A 1 84 ? -17.891 27.016 -6.605 1 97.44 84 SER A N 1
ATOM 627 C CA . SER A 1 84 ? -19.188 26.344 -6.566 1 97.44 84 SER A CA 1
ATOM 628 C C . SER A 1 84 ? -19.391 25.453 -7.789 1 97.44 84 SER A C 1
ATOM 630 O O . SER A 1 84 ? -20.219 24.547 -7.77 1 97.44 84 SER A O 1
ATOM 632 N N . ASP A 1 85 ? -18.672 25.688 -8.836 1 97.81 85 ASP A N 1
ATOM 633 C CA . ASP A 1 85 ? -18.828 24.922 -10.07 1 97.81 85 ASP A CA 1
ATOM 634 C C . ASP A 1 85 ? -17.859 23.75 -10.117 1 97.81 85 ASP A C 1
ATOM 636 O O . ASP A 1 85 ? -17.922 22.922 -11.031 1 97.81 85 ASP A O 1
ATOM 640 N N . ALA A 1 86 ? -16.922 23.625 -9.172 1 98.44 86 ALA A N 1
ATOM 641 C CA . ALA A 1 86 ? -16.031 22.484 -9.094 1 98.44 86 ALA A CA 1
ATOM 642 C C . ALA A 1 86 ? -16.781 21.219 -8.672 1 98.44 86 ALA A C 1
ATOM 644 O O . ALA A 1 86 ? -17.859 21.297 -8.102 1 98.44 86 ALA A O 1
ATOM 645 N N . ASP A 1 87 ? -16.234 20.047 -9.047 1 98.44 87 ASP A N 1
ATOM 646 C CA . ASP A 1 87 ? -16.844 18.781 -8.656 1 98.44 87 ASP A CA 1
ATOM 647 C C . ASP A 1 87 ? -16.703 18.547 -7.152 1 98.44 87 ASP A C 1
ATOM 649 O O . ASP A 1 87 ? -17.562 17.938 -6.527 1 98.44 87 ASP A O 1
ATOM 653 N N . ALA A 1 88 ? -15.594 18.984 -6.59 1 98.75 88 ALA A N 1
ATOM 654 C CA . ALA A 1 88 ? -15.328 18.828 -5.164 1 98.75 88 ALA A CA 1
ATOM 655 C C . ALA A 1 88 ? -14.211 19.766 -4.707 1 98.75 88 ALA A C 1
ATOM 657 O O . ALA A 1 88 ? -13.453 20.281 -5.531 1 98.75 88 ALA A O 1
ATOM 658 N N . LEU A 1 89 ? -14.117 20.031 -3.432 1 98.88 89 LEU A N 1
ATOM 659 C CA . LEU A 1 89 ? -13.078 20.797 -2.777 1 98.88 89 LEU A CA 1
ATOM 660 C C . LEU A 1 89 ? -12.531 20.062 -1.557 1 98.88 89 LEU A C 1
ATOM 662 O O . LEU A 1 89 ? -13.258 19.312 -0.904 1 98.88 89 LEU A O 1
ATOM 666 N N . LEU A 1 90 ? -11.266 20.25 -1.306 1 98.94 90 LEU A N 1
ATOM 667 C CA . LEU A 1 90 ? -10.641 19.781 -0.072 1 98.94 90 LEU A CA 1
ATOM 668 C C . LEU A 1 90 ? -9.938 20.922 0.646 1 98.94 90 LEU A C 1
ATOM 670 O O . LEU A 1 90 ? -9.023 21.547 0.09 1 98.94 90 LEU A O 1
ATOM 674 N N . SER A 1 91 ? -10.391 21.297 1.783 1 98.94 91 SER A N 1
ATOM 675 C CA . SER A 1 91 ? -9.664 22.234 2.635 1 98.94 91 SER A CA 1
ATOM 676 C C . SER A 1 91 ? -8.789 21.5 3.648 1 98.94 91 SER A C 1
ATOM 678 O O . SER A 1 91 ? -9.25 20.578 4.312 1 98.94 91 SER A O 1
ATOM 680 N N . VAL A 1 92 ? -7.527 21.938 3.797 1 98.88 92 VAL A N 1
ATOM 681 C CA . VAL A 1 92 ? -6.566 21.156 4.559 1 98.88 92 VAL A CA 1
ATOM 682 C C . VAL A 1 92 ? -5.934 22.016 5.645 1 98.88 92 VAL A C 1
ATOM 684 O O . VAL A 1 92 ? -5.301 23.031 5.348 1 98.88 92 VAL A O 1
ATOM 687 N N . GLN A 1 93 ? -6.043 21.578 6.91 1 98.56 93 GLN A N 1
ATOM 688 C CA . GLN A 1 93 ? -5.383 22.203 8.055 1 98.56 93 GLN A CA 1
ATOM 689 C C . GLN A 1 93 ? -3.945 21.703 8.195 1 98.56 93 GLN A C 1
ATOM 691 O O . GLN A 1 93 ? -3.688 20.5 8.133 1 98.56 93 GLN A O 1
ATOM 696 N N . PRO A 1 94 ? -3.045 22.641 8.414 1 97.19 94 PRO A N 1
ATOM 697 C CA . PRO A 1 94 ? -1.666 22.219 8.656 1 97.19 94 PRO A CA 1
ATOM 698 C C . PRO A 1 94 ? -1.465 21.641 10.055 1 97.19 94 PRO A C 1
ATOM 700 O O . PRO A 1 94 ? -2.344 21.766 10.914 1 97.19 94 PRO A O 1
ATOM 703 N N . GLY A 1 95 ? -0.326 21.016 10.266 1 96.38 95 GLY A N 1
ATOM 704 C CA . GLY A 1 95 ? 0.011 20.422 11.555 1 96.38 95 GLY A CA 1
ATOM 705 C C . GLY A 1 95 ? 0.593 21.422 12.539 1 96.38 95 GLY A C 1
ATOM 706 O O . GLY A 1 95 ? 0.524 22.641 12.312 1 96.38 95 GLY A O 1
ATOM 707 N N . THR A 1 96 ? 1.144 20.859 13.672 1 94.88 96 THR A N 1
ATOM 708 C CA . THR A 1 96 ? 1.799 21.688 14.68 1 94.88 96 THR A CA 1
ATOM 709 C C . THR A 1 96 ? 3.01 22.391 14.086 1 94.88 96 THR A C 1
ATOM 711 O O . THR A 1 96 ? 3.891 21.766 13.5 1 94.88 96 THR A O 1
ATOM 714 N N . PHE A 1 97 ? 3.004 23.688 14.148 1 95.38 97 PHE A N 1
ATOM 715 C CA . PHE A 1 97 ? 4.062 24.578 13.68 1 95.38 97 PHE A CA 1
ATOM 716 C C . PHE A 1 97 ? 4.148 24.562 12.156 1 95.38 97 PHE A C 1
ATOM 718 O O . PHE A 1 97 ? 5.121 25.062 11.578 1 95.38 97 PHE A O 1
ATOM 725 N N . SER A 1 98 ? 3.158 23.984 11.5 1 96.19 98 SER A N 1
ATOM 726 C CA . SER A 1 98 ? 3.195 23.906 10.047 1 96.19 98 SER A CA 1
ATOM 727 C C . SER A 1 98 ? 2.342 25 9.406 1 96.19 98 SER A C 1
ATOM 729 O O . SER A 1 98 ? 1.382 25.484 10.016 1 96.19 98 SER A O 1
ATOM 731 N N . GLY A 1 99 ? 2.768 25.375 8.219 1 96.88 99 GLY A N 1
ATOM 732 C CA . GLY A 1 99 ? 2.031 26.359 7.441 1 96.88 99 GLY A CA 1
ATOM 733 C C . GLY A 1 99 ? 1.466 25.797 6.148 1 96.88 99 GLY A C 1
ATOM 734 O O . GLY A 1 99 ? 1.578 24.594 5.883 1 96.88 99 GLY A O 1
ATOM 735 N N . ALA A 1 100 ? 0.881 26.656 5.383 1 97.62 100 ALA A N 1
ATOM 736 C CA . ALA A 1 100 ? 0.155 26.25 4.18 1 97.62 100 ALA A CA 1
ATOM 737 C C . ALA A 1 100 ? 1.104 25.688 3.131 1 97.62 100 ALA A C 1
ATOM 739 O O . ALA A 1 100 ? 0.728 24.797 2.363 1 97.62 100 ALA A O 1
ATOM 740 N N . ALA A 1 101 ? 2.338 26.141 3.121 1 97.06 101 ALA A N 1
ATOM 741 C CA . ALA A 1 101 ? 3.27 25.75 2.066 1 97.06 101 ALA A CA 1
ATOM 742 C C . ALA A 1 101 ? 3.725 24.297 2.244 1 97.06 101 ALA A C 1
ATOM 744 O O . ALA A 1 101 ? 4.305 23.703 1.33 1 97.06 101 ALA A O 1
ATOM 745 N N . ASN A 1 102 ? 3.445 23.734 3.43 1 95.38 102 ASN A N 1
ATOM 746 C CA . ASN A 1 102 ? 3.682 22.312 3.625 1 95.38 102 ASN A CA 1
ATOM 747 C C . ASN A 1 102 ? 2.939 21.469 2.59 1 95.38 102 ASN A C 1
ATOM 749 O O . ASN A 1 102 ? 3.375 20.375 2.246 1 95.38 102 ASN A O 1
ATOM 753 N N . ASN A 1 103 ? 1.866 22.031 2.006 1 95.56 103 ASN A N 1
ATOM 754 C CA . ASN A 1 103 ? 0.982 21.297 1.105 1 95.56 103 ASN A CA 1
ATOM 755 C C . ASN A 1 103 ? 1.301 21.594 -0.356 1 95.56 103 ASN A C 1
ATOM 757 O O . ASN A 1 103 ? 0.645 21.078 -1.258 1 95.56 103 ASN A O 1
ATOM 761 N N . ASN A 1 104 ? 2.332 22.375 -0.574 1 96.19 104 ASN A N 1
ATOM 762 C CA . ASN A 1 104 ? 2.652 22.797 -1.935 1 96.19 104 ASN A CA 1
ATOM 763 C C . ASN A 1 104 ? 2.898 21.594 -2.846 1 96.19 104 ASN A C 1
ATOM 765 O O . ASN A 1 104 ? 2.496 21.609 -4.012 1 96.19 104 ASN A O 1
ATOM 769 N N . PRO A 1 105 ? 3.562 20.547 -2.328 1 96.62 105 PRO A N 1
ATOM 770 C CA . PRO A 1 105 ? 3.781 19.406 -3.221 1 96.62 105 PRO A CA 1
ATOM 771 C C . PRO A 1 105 ? 2.502 18.609 -3.492 1 96.62 105 PRO A C 1
ATOM 773 O O . PRO A 1 105 ? 2.291 18.141 -4.613 1 96.62 105 PRO A O 1
ATOM 776 N N . GLN A 1 106 ? 1.602 18.469 -2.598 1 97.94 106 GLN A N 1
ATOM 777 C CA . GLN A 1 106 ? 0.433 17.609 -2.719 1 97.94 106 GLN A CA 1
ATOM 778 C C . GLN A 1 106 ? -0.691 18.312 -3.479 1 97.94 106 GLN A C 1
ATOM 780 O O . GLN A 1 106 ? -1.388 17.672 -4.281 1 97.94 106 GLN A O 1
ATOM 785 N N . GLY A 1 107 ? -0.921 19.609 -3.246 1 98.12 107 GLY A N 1
ATOM 786 C CA . GLY A 1 107 ? -2.035 20.344 -3.824 1 98.12 107 GLY A CA 1
ATOM 787 C C . GLY A 1 107 ? -2.145 20.188 -5.328 1 98.12 107 GLY A C 1
ATOM 788 O O . GLY A 1 107 ? -3.141 19.656 -5.832 1 98.12 107 GLY A O 1
ATOM 789 N N . PRO A 1 108 ? -1.098 20.562 -6.059 1 98.19 108 PRO A N 1
ATOM 790 C CA . PRO A 1 108 ? -1.141 20.438 -7.52 1 98.19 108 PRO A CA 1
ATOM 791 C C . PRO A 1 108 ? -1.323 18.984 -7.977 1 98.19 108 PRO A C 1
ATOM 793 O O . PRO A 1 108 ? -1.98 18.734 -8.984 1 98.19 108 PRO A O 1
ATOM 796 N N . GLN A 1 109 ? -0.71 18.031 -7.25 1 97.69 109 GLN A N 1
ATOM 797 C CA . GLN A 1 109 ? -0.839 16.625 -7.633 1 97.69 109 GLN A CA 1
ATOM 798 C C . GLN A 1 109 ? -2.297 16.172 -7.586 1 97.69 109 GLN A C 1
ATOM 800 O O . GLN A 1 109 ? -2.773 15.508 -8.508 1 97.69 109 GLN A O 1
ATOM 805 N N . VAL A 1 110 ? -3.031 16.516 -6.48 1 98.56 110 VAL A N 1
ATOM 806 C CA . VAL A 1 110 ? -4.43 16.125 -6.32 1 98.56 110 VAL A CA 1
ATOM 807 C C . VAL A 1 110 ? -5.262 16.719 -7.457 1 98.56 110 VAL A C 1
ATOM 809 O O . VAL A 1 110 ? -6.066 16.016 -8.078 1 98.56 110 VAL A O 1
ATOM 812 N N . VAL A 1 111 ? -5.035 18 -7.762 1 98.62 111 VAL A N 1
ATOM 813 C CA . VAL A 1 111 ? -5.773 18.703 -8.797 1 98.62 111 VAL A CA 1
ATOM 814 C C . VAL A 1 111 ? -5.508 18.062 -10.156 1 98.62 111 VAL A C 1
ATOM 816 O O . VAL A 1 111 ? -6.445 17.766 -10.906 1 98.62 111 VAL A O 1
ATOM 819 N N . ARG A 1 112 ? -4.27 17.781 -10.461 1 97.31 112 ARG A N 1
ATOM 820 C CA . ARG A 1 112 ? -3.867 17.219 -11.742 1 97.31 112 ARG A CA 1
ATOM 821 C C . ARG A 1 112 ? -4.438 15.805 -11.922 1 97.31 112 ARG A C 1
ATOM 823 O O . ARG A 1 112 ? -4.934 15.461 -12.992 1 97.31 112 ARG A O 1
ATOM 830 N N . LYS A 1 113 ? -4.387 15 -10.938 1 96.62 113 LYS A N 1
ATOM 831 C CA . LYS A 1 113 ? -4.863 13.617 -11.008 1 96.62 113 LYS A CA 1
ATOM 832 C C . LYS A 1 113 ? -6.379 13.57 -11.172 1 96.62 113 LYS A C 1
ATOM 834 O O . LYS A 1 113 ? -6.898 12.734 -11.914 1 96.62 113 LYS A O 1
ATOM 839 N N . ALA A 1 114 ? -7.09 14.438 -10.5 1 97.75 114 ALA A N 1
ATOM 840 C CA . ALA A 1 114 ? -8.531 14.539 -10.719 1 97.75 114 ALA A CA 1
ATOM 841 C C . ALA A 1 114 ? -8.844 14.969 -12.156 1 97.75 114 ALA A C 1
ATOM 843 O O . ALA A 1 114 ? -9.727 14.406 -12.797 1 97.75 114 ALA A O 1
ATOM 844 N N . ALA A 1 115 ? -8.078 15.93 -12.641 1 97.56 115 ALA A N 1
ATOM 845 C CA . ALA A 1 115 ? -8.297 16.453 -13.992 1 97.56 115 ALA A CA 1
ATOM 846 C C . ALA A 1 115 ? -8.047 15.367 -15.039 1 97.56 115 ALA A C 1
ATOM 848 O O . ALA A 1 115 ? -8.742 15.312 -16.062 1 97.56 115 ALA A O 1
ATOM 849 N N . ALA A 1 116 ? -7.055 14.562 -14.797 1 93.12 116 ALA A N 1
ATOM 850 C CA . ALA A 1 116 ? -6.738 13.469 -15.711 1 93.12 116 ALA A CA 1
ATOM 851 C C . ALA A 1 116 ? -7.922 12.516 -15.859 1 93.12 116 ALA A C 1
ATOM 853 O O . ALA A 1 116 ? -8.055 11.836 -16.875 1 93.12 116 ALA A O 1
ATOM 854 N N . ASN A 1 117 ? -8.773 12.508 -14.906 1 91.88 117 ASN A N 1
ATOM 855 C CA . ASN A 1 117 ? -9.969 11.664 -14.945 1 91.88 117 ASN A CA 1
ATOM 856 C C . ASN A 1 117 ? -11.203 12.469 -15.336 1 91.88 117 ASN A C 1
ATOM 858 O O . ASN A 1 117 ? -12.328 12.031 -15.109 1 91.88 117 ASN A O 1
ATOM 862 N N . GLY A 1 118 ? -11.039 13.672 -15.773 1 95.56 118 GLY A N 1
ATOM 863 C CA . GLY A 1 118 ? -12.109 14.508 -16.297 1 95.56 118 GLY A CA 1
ATOM 864 C C . GLY A 1 118 ? -12.883 15.234 -15.211 1 95.56 118 GLY A C 1
ATOM 865 O O . GLY A 1 118 ? -14.016 15.664 -15.43 1 95.56 118 GLY A O 1
ATOM 866 N N . LYS A 1 119 ? -12.32 15.312 -14.008 1 97.88 119 LYS A N 1
ATOM 867 C CA . LYS A 1 119 ? -12.984 15.969 -12.891 1 97.88 119 LYS A CA 1
ATOM 868 C C . LYS A 1 119 ? -12.219 17.219 -12.453 1 97.88 119 LYS A C 1
ATOM 870 O O . LYS A 1 119 ? -10.992 17.266 -12.531 1 97.88 119 LYS A O 1
ATOM 875 N N . SER A 1 120 ? -12.906 18.203 -12.016 1 98.25 120 SER A N 1
ATOM 876 C CA . SER A 1 120 ? -12.32 19.453 -11.523 1 98.25 120 SER A CA 1
ATOM 877 C C . SER A 1 120 ? -12.438 19.547 -10.008 1 98.25 120 SER A C 1
ATOM 879 O O . SER A 1 120 ? -13.531 19.766 -9.477 1 98.25 120 SER A O 1
ATOM 881 N N . VAL A 1 121 ? -11.297 19.484 -9.344 1 98.69 121 VAL A N 1
ATOM 882 C CA . VAL A 1 121 ? -11.32 19.625 -7.891 1 98.69 121 VAL A CA 1
ATOM 883 C C . VAL A 1 121 ? -10.445 20.812 -7.473 1 98.69 121 VAL A C 1
ATOM 885 O O . VAL A 1 121 ? -9.602 21.266 -8.25 1 98.69 121 VAL A O 1
ATOM 888 N N . GLU A 1 122 ? -10.734 21.375 -6.355 1 98.81 122 GLU A N 1
ATOM 889 C CA . GLU A 1 122 ? -9.891 22.406 -5.758 1 98.81 122 GLU A CA 1
ATOM 890 C C . GLU A 1 122 ? -9.25 21.906 -4.465 1 98.81 122 GLU A C 1
ATOM 892 O O . GLU A 1 122 ? -9.859 21.141 -3.715 1 98.81 122 GLU A O 1
ATOM 897 N N . TYR A 1 123 ? -8.023 22.25 -4.316 1 98.88 123 TYR A N 1
ATOM 898 C CA . TYR A 1 123 ? -7.273 22 -3.09 1 98.88 123 TYR A CA 1
ATOM 899 C C . TYR A 1 123 ? -6.988 23.297 -2.354 1 98.88 123 TYR A C 1
ATOM 901 O O . TYR A 1 123 ? -6.324 24.188 -2.889 1 98.88 123 TYR A O 1
ATOM 909 N N . ILE A 1 124 ? -7.52 23.422 -1.145 1 98.88 124 ILE A N 1
ATOM 910 C CA . ILE A 1 124 ? -7.422 24.641 -0.346 1 98.88 124 ILE A CA 1
ATOM 911 C C . ILE A 1 124 ? -6.469 24.422 0.826 1 98.88 124 ILE A C 1
ATOM 913 O O . ILE A 1 124 ? -6.812 23.719 1.785 1 98.88 124 ILE A O 1
ATOM 917 N N . SER A 1 125 ? -5.289 24.969 0.762 1 98.75 125 SER A N 1
ATOM 918 C CA . SER A 1 125 ? -4.328 24.906 1.857 1 98.75 125 SER A CA 1
ATOM 919 C C . SER A 1 125 ? -4.504 26.078 2.82 1 98.75 125 SER A C 1
ATOM 921 O O . SER A 1 125 ? -4.184 27.219 2.484 1 98.75 125 SER A O 1
ATOM 923 N N . LEU A 1 126 ? -4.918 25.812 4 1 98.75 126 LEU A N 1
ATOM 924 C CA . LEU A 1 126 ? -5.242 26.859 4.957 1 98.75 126 LEU A CA 1
ATOM 925 C C . LEU A 1 126 ? -3.975 27.422 5.59 1 98.75 126 LEU A C 1
ATOM 927 O O . LEU A 1 126 ? -3.041 26.688 5.895 1 98.75 126 LEU A O 1
ATOM 931 N N . ASP A 1 127 ? -3.891 28.688 5.707 1 98.06 127 ASP A N 1
ATOM 932 C CA . ASP A 1 127 ? -2.873 29.453 6.422 1 98.06 127 ASP A CA 1
ATOM 933 C C . ASP A 1 127 ? -3.459 30.109 7.668 1 98.06 127 ASP A C 1
ATOM 935 O O . ASP A 1 127 ? -4.094 31.156 7.586 1 98.06 127 ASP A O 1
ATOM 939 N N . ARG A 1 128 ? -3.195 29.609 8.805 1 97.69 128 ARG A N 1
ATOM 940 C CA . ARG A 1 128 ? -3.895 30 10.031 1 97.69 128 ARG A CA 1
ATOM 941 C C . ARG A 1 128 ? -3.627 31.453 10.375 1 97.69 128 ARG A C 1
ATOM 943 O O . ARG A 1 128 ? -2.611 32.031 9.961 1 97.69 128 ARG A O 1
ATOM 950 N N . ARG A 1 129 ? -4.48 32.031 11.102 1 97.31 129 ARG A N 1
ATOM 951 C CA . ARG A 1 129 ? -4.539 33.438 11.438 1 97.31 129 ARG A CA 1
ATOM 952 C C . ARG A 1 129 ? -3.258 33.906 12.125 1 97.31 129 ARG A C 1
ATOM 954 O O . ARG A 1 129 ? -2.814 35.031 11.938 1 97.31 129 ARG A O 1
ATOM 961 N N . ALA A 1 130 ? -2.623 33 12.859 1 97.5 130 ALA A N 1
ATOM 962 C CA . ALA A 1 130 ? -1.475 33.375 13.68 1 97.5 130 ALA A CA 1
ATOM 963 C C . ALA A 1 130 ? -0.289 33.781 12.82 1 97.5 130 ALA A C 1
ATOM 965 O O . ALA A 1 130 ? 0.647 34.438 13.305 1 97.5 130 ALA A O 1
ATOM 966 N N . ASN A 1 131 ? -0.355 33.5 11.508 1 97.19 131 ASN A N 1
ATOM 967 C CA . ASN A 1 131 ? 0.706 33.906 10.594 1 97.19 131 ASN A CA 1
ATOM 968 C C . ASN A 1 131 ? 0.77 35.406 10.453 1 97.19 131 ASN A C 1
ATOM 970 O O . ASN A 1 131 ? 1.753 35.969 9.938 1 97.19 131 ASN A O 1
ATOM 974 N N . CYS A 1 132 ? -0.236 36.156 10.938 1 96.75 132 CYS A N 1
ATOM 975 C CA . CYS A 1 132 ? -0.284 37.625 10.914 1 96.75 132 CYS A CA 1
ATOM 976 C C . CYS A 1 132 ? 0.864 38.219 11.727 1 96.75 132 CYS A C 1
ATOM 978 O O . CYS A 1 132 ? 1.264 39.375 11.492 1 96.75 132 CYS A O 1
ATOM 980 N N . ALA A 1 133 ? 1.436 37.438 12.672 1 97.25 133 ALA A N 1
ATOM 981 C CA . ALA A 1 133 ? 2.445 37.938 13.594 1 97.25 133 ALA A CA 1
ATOM 982 C C . ALA A 1 133 ? 3.846 37.812 13 1 97.25 133 ALA A C 1
ATOM 984 O O . ALA A 1 133 ? 4.812 38.344 13.555 1 97.25 133 ALA A O 1
ATOM 985 N N . GLU A 1 134 ? 3.947 37.188 11.883 1 96.81 134 GLU A N 1
ATOM 986 C CA . GLU A 1 134 ? 5.258 36.875 11.32 1 96.81 134 GLU A CA 1
ATOM 987 C C . GLU A 1 134 ? 5.824 38.062 10.547 1 96.81 134 GLU A C 1
ATOM 989 O O . GLU A 1 134 ? 5.07 38.875 10 1 96.81 134 GLU A O 1
ATOM 994 N N . ASP A 1 135 ? 7.117 38.219 10.633 1 96.94 135 ASP A N 1
ATOM 995 C CA . ASP A 1 135 ? 7.844 39.219 9.844 1 96.94 135 ASP A CA 1
ATOM 996 C C . ASP A 1 135 ? 8.477 38.562 8.609 1 96.94 135 ASP A C 1
ATOM 998 O O . ASP A 1 135 ? 9.492 37.875 8.719 1 96.94 135 ASP A O 1
ATOM 1002 N N . ARG A 1 136 ? 7.988 38.844 7.422 1 97.06 136 ARG A N 1
ATOM 1003 C CA . ARG A 1 136 ? 8.461 38.188 6.207 1 97.06 136 ARG A CA 1
ATOM 1004 C C . ARG A 1 136 ? 9.422 39.062 5.438 1 97.06 136 ARG A C 1
ATOM 1006 O O . ARG A 1 136 ? 9.891 38.719 4.355 1 97.06 136 ARG A O 1
ATOM 1013 N N . THR A 1 137 ? 9.797 40.219 6.004 1 98.06 137 THR A N 1
ATOM 1014 C CA . THR A 1 137 ? 10.555 41.25 5.312 1 98.06 137 THR A CA 1
ATOM 1015 C C . THR A 1 137 ? 11.867 40.688 4.766 1 98.06 137 THR A C 1
ATOM 1017 O O . THR A 1 137 ? 12.18 40.875 3.588 1 98.06 137 THR A O 1
ATOM 1020 N N . GLY A 1 138 ? 12.602 40.031 5.562 1 98.56 138 GLY A N 1
ATOM 1021 C CA . GLY A 1 138 ? 13.898 39.5 5.16 1 98.56 138 GLY A CA 1
ATOM 1022 C C . GLY A 1 138 ? 13.805 38.438 4.094 1 98.56 138 GLY A C 1
ATOM 1023 O O . GLY A 1 138 ? 14.633 38.375 3.182 1 98.56 138 GLY A O 1
ATOM 1024 N N . TRP A 1 139 ? 12.812 37.594 4.168 1 98.44 139 TRP A N 1
ATOM 1025 C CA . TRP A 1 139 ? 12.648 36.5 3.221 1 98.44 139 TRP A CA 1
ATOM 1026 C C . TRP A 1 139 ? 12.305 37 1.832 1 98.44 139 TRP A C 1
ATOM 1028 O O . TRP A 1 139 ? 12.867 36.562 0.833 1 98.44 139 TRP A O 1
ATOM 1038 N N . VAL A 1 140 ? 11.352 37.938 1.757 1 97.88 140 VAL A N 1
ATOM 1039 C CA . VAL A 1 140 ? 10.93 38.5 0.489 1 97.88 140 VAL A CA 1
ATOM 1040 C C . VAL A 1 140 ? 12.102 39.25 -0.166 1 97.88 140 VAL A C 1
ATOM 1042 O O . VAL A 1 140 ? 12.352 39.062 -1.362 1 97.88 140 VAL A O 1
ATOM 1045 N N . ALA A 1 141 ? 12.812 40 0.635 1 98.62 141 ALA A N 1
ATOM 1046 C CA . ALA A 1 141 ? 13.961 40.75 0.118 1 98.62 141 ALA A CA 1
ATOM 1047 C C . ALA A 1 141 ? 15.039 39.781 -0.394 1 98.62 141 ALA A C 1
ATOM 1049 O O . ALA A 1 141 ? 15.656 40.031 -1.43 1 98.62 141 ALA A O 1
ATOM 1050 N N . ALA A 1 142 ? 15.305 38.781 0.356 1 98.75 142 ALA A N 1
ATOM 1051 C CA . ALA A 1 142 ? 16.328 37.812 -0.021 1 98.75 142 ALA A CA 1
ATOM 1052 C C . ALA A 1 142 ? 15.969 37.094 -1.333 1 98.75 142 ALA A C 1
ATOM 1054 O O . ALA A 1 142 ? 16.844 36.844 -2.164 1 98.75 142 ALA A O 1
ATOM 1055 N N . GLU A 1 143 ? 14.711 36.75 -1.525 1 97.94 143 GLU A N 1
ATOM 1056 C CA . GLU A 1 143 ? 14.266 36.125 -2.762 1 97.94 143 GLU A CA 1
ATOM 1057 C C . GLU A 1 143 ? 14.445 37.062 -3.955 1 97.94 143 GLU A C 1
ATOM 1059 O O . GLU A 1 143 ? 14.906 36.625 -5.02 1 97.94 143 GLU A O 1
ATOM 1064 N N . GLN A 1 144 ? 14.125 38.312 -3.812 1 97.25 144 GLN A N 1
ATOM 1065 C CA . GLN A 1 144 ? 14.289 39.281 -4.871 1 97.25 144 GLN A CA 1
ATOM 1066 C C . GLN A 1 144 ? 15.758 39.469 -5.254 1 97.25 144 GLN A C 1
ATOM 1068 O O . GLN A 1 144 ? 16.078 39.625 -6.434 1 97.25 144 GLN A O 1
ATOM 1073 N N . ALA A 1 145 ? 16.547 39.344 -4.281 1 98 145 ALA A N 1
ATOM 1074 C CA . ALA A 1 145 ? 17.984 39.531 -4.504 1 98 145 ALA A CA 1
ATOM 1075 C C . ALA A 1 145 ? 18.625 38.219 -5.023 1 98 145 ALA A C 1
ATOM 1077 O O . ALA A 1 145 ? 19.734 38.25 -5.566 1 98 145 ALA A O 1
ATOM 1078 N N . GLY A 1 146 ? 17.953 37.094 -4.844 1 97.69 146 GLY A N 1
ATOM 1079 C CA . GLY A 1 146 ? 18.547 35.812 -5.148 1 97.69 146 GLY A CA 1
ATOM 1080 C C . GLY A 1 146 ? 19.703 35.438 -4.242 1 97.69 146 GLY A C 1
ATOM 1081 O O . GLY A 1 146 ? 20.688 34.844 -4.691 1 97.69 146 GLY A O 1
ATOM 1082 N N . ASP A 1 147 ? 19.625 35.969 -3.02 1 98.44 147 ASP A N 1
ATOM 1083 C CA . ASP A 1 147 ? 20.734 35.812 -2.084 1 98.44 147 ASP A CA 1
ATOM 1084 C C . ASP A 1 147 ? 20.234 35.625 -0.654 1 98.44 147 ASP A C 1
ATOM 1086 O O . ASP A 1 147 ? 19.859 36.625 -0.003 1 98.44 147 ASP A O 1
ATOM 1090 N N . TYR A 1 148 ? 20.359 34.375 -0.126 1 98.62 148 TYR A N 1
ATOM 1091 C CA . TYR A 1 148 ? 19.828 34.062 1.201 1 98.62 148 TYR A CA 1
ATOM 1092 C C . TYR A 1 148 ? 20.625 34.812 2.281 1 98.62 148 TYR A C 1
ATOM 1094 O O . TYR A 1 148 ? 20.172 34.906 3.422 1 98.62 148 TYR A O 1
ATOM 1102 N N . HIS A 1 149 ? 21.797 35.438 2.014 1 98.62 149 HIS A N 1
ATOM 1103 C CA . HIS A 1 149 ? 22.547 36.25 2.98 1 98.62 149 HIS A CA 1
ATOM 1104 C C . HIS A 1 149 ? 21.766 37.469 3.4 1 98.62 149 HIS A C 1
ATOM 1106 O O . HIS A 1 149 ? 21.922 37.969 4.523 1 98.62 149 HIS A O 1
ATOM 1112 N N . VAL A 1 150 ? 20.953 37.969 2.479 1 98.75 150 VAL A N 1
ATOM 1113 C CA . VAL A 1 150 ? 20.125 39.125 2.793 1 98.75 150 VAL A CA 1
ATOM 1114 C C . VAL A 1 150 ? 19.188 38.812 3.957 1 98.75 150 VAL A C 1
ATOM 1116 O O . VAL A 1 150 ? 19.031 39.594 4.883 1 98.75 150 VAL A O 1
ATOM 1119 N N . ALA A 1 151 ? 18.562 37.656 3.918 1 98.69 151 ALA A N 1
ATOM 1120 C CA . ALA A 1 151 ? 17.703 37.219 5.016 1 98.69 151 ALA A CA 1
ATOM 1121 C C . ALA A 1 151 ? 18.516 37 6.289 1 98.69 151 ALA A C 1
ATOM 1123 O O . ALA A 1 151 ? 18.078 37.375 7.379 1 98.69 151 ALA A O 1
ATOM 1124 N N . ALA A 1 152 ? 19.703 36.344 6.148 1 98.38 152 ALA A N 1
ATOM 1125 C CA . ALA A 1 152 ? 20.562 36.125 7.309 1 98.38 152 ALA A CA 1
ATOM 1126 C C . ALA A 1 152 ? 20.922 37.438 7.988 1 98.38 152 ALA A C 1
ATOM 1128 O O . ALA A 1 152 ? 20.875 37.531 9.219 1 98.38 152 ALA A O 1
ATOM 1129 N N . ASP A 1 153 ? 21.312 38.406 7.211 1 98.25 153 ASP A N 1
ATOM 1130 C CA . ASP A 1 153 ? 21.688 39.719 7.734 1 98.25 153 ASP A CA 1
ATOM 1131 C C . ASP A 1 153 ? 20.531 40.375 8.469 1 98.25 153 ASP A C 1
ATOM 1133 O O . ASP A 1 153 ? 20.719 41.031 9.5 1 98.25 153 ASP A O 1
ATOM 1137 N N . TYR A 1 154 ? 19.359 40.188 7.957 1 98.38 154 TYR A N 1
ATOM 1138 C CA . TYR A 1 154 ? 18.188 40.812 8.539 1 98.38 154 TYR A CA 1
ATOM 1139 C C . TYR A 1 154 ? 17.781 40.125 9.836 1 98.38 154 TYR A C 1
ATOM 1141 O O . TYR A 1 154 ? 17.609 40.75 10.867 1 98.38 154 TYR A O 1
ATOM 1149 N N . TYR A 1 155 ? 17.641 38.812 9.875 1 97.5 155 TYR A N 1
ATOM 1150 C CA . TYR A 1 155 ? 17.062 38.094 10.992 1 97.5 155 TYR A CA 1
ATOM 1151 C C . TYR A 1 155 ? 18.109 37.812 12.07 1 97.5 155 TYR A C 1
ATOM 1153 O O . TYR A 1 155 ? 17.766 37.719 13.25 1 97.5 155 TYR A O 1
ATOM 1161 N N . PHE A 1 156 ? 19.406 37.719 11.688 1 96.06 156 PHE A N 1
ATOM 1162 C CA . PHE A 1 156 ? 20.391 37.25 12.656 1 96.06 156 PHE A CA 1
ATOM 1163 C C . PHE A 1 156 ? 21.438 38.312 12.945 1 96.06 156 PHE A C 1
ATOM 1165 O O . PHE A 1 156 ? 22.109 38.281 13.969 1 96.06 156 PHE A O 1
ATOM 1172 N N . HIS A 1 157 ? 21.609 39.312 12.086 1 96.12 157 HIS A N 1
ATOM 1173 C CA . HIS A 1 157 ? 22.688 40.281 12.266 1 96.12 157 HIS A CA 1
ATOM 1174 C C . HIS A 1 157 ? 22.156 41.688 12.414 1 96.12 157 HIS A C 1
ATOM 1176 O O . HIS A 1 157 ? 22.938 42.656 12.398 1 96.12 157 HIS A O 1
ATOM 1182 N N . GLY A 1 158 ? 20.938 41.875 12.43 1 95.56 158 GLY A N 1
ATOM 1183 C CA . GLY A 1 158 ? 20.328 43.156 12.766 1 95.56 158 GLY A CA 1
ATOM 1184 C C . GLY A 1 158 ? 20.391 44.188 11.641 1 95.56 158 GLY A C 1
ATOM 1185 O O . GLY A 1 158 ? 20.125 45.375 11.844 1 95.56 158 GLY A O 1
ATOM 1186 N N . LYS A 1 159 ? 20.703 43.75 10.484 1 97.94 159 LYS A N 1
ATOM 1187 C CA . LYS A 1 159 ? 20.766 44.688 9.352 1 97.94 159 LYS A CA 1
ATOM 1188 C C . LYS A 1 159 ? 19.359 45.094 8.914 1 97.94 159 LYS A C 1
ATOM 1190 O O . LYS A 1 159 ? 18.5 44.25 8.672 1 97.94 159 LYS A O 1
ATOM 1195 N N . PRO A 1 160 ? 19.141 46.344 8.836 1 98.12 160 PRO A N 1
ATOM 1196 C CA . PRO A 1 160 ? 17.797 46.812 8.453 1 98.12 160 PRO A CA 1
ATOM 1197 C C . PRO A 1 160 ? 17.531 46.656 6.957 1 98.12 160 PRO A C 1
ATOM 1199 O O . PRO A 1 160 ? 18.453 46.656 6.152 1 98.12 160 PRO A O 1
ATOM 1202 N N . ILE A 1 161 ? 16.375 46.438 6.602 1 98.25 161 ILE A N 1
ATOM 1203 C CA . ILE A 1 161 ? 15.852 46.5 5.242 1 98.25 161 ILE A CA 1
ATOM 1204 C C . ILE A 1 161 ? 14.766 47.594 5.164 1 98.25 161 ILE A C 1
ATOM 1206 O O . ILE A 1 161 ? 13.758 47.5 5.871 1 98.25 161 ILE A O 1
ATOM 1210 N N . ASP A 1 162 ? 15.016 48.656 4.254 1 96.44 162 ASP A N 1
ATOM 1211 C CA . ASP A 1 162 ? 14.102 49.781 4.094 1 96.44 162 ASP A CA 1
ATOM 1212 C C . ASP A 1 162 ? 13.719 50.375 5.449 1 96.44 162 ASP A C 1
ATOM 1214 O O . ASP A 1 162 ? 12.539 50.594 5.727 1 96.44 162 ASP A O 1
ATOM 1218 N N . GLY A 1 163 ? 14.633 50.406 6.387 1 96.69 163 GLY A N 1
ATOM 1219 C CA . GLY A 1 163 ? 14.461 51.062 7.676 1 96.69 163 GLY A CA 1
ATOM 1220 C C . GLY A 1 163 ? 13.852 50.156 8.727 1 96.69 163 GLY A C 1
ATOM 1221 O O . GLY A 1 163 ? 13.734 50.531 9.891 1 96.69 163 GLY A O 1
ATOM 1222 N N . LYS A 1 164 ? 13.484 48.969 8.375 1 97.38 164 LYS A N 1
ATOM 1223 C CA . LYS A 1 164 ? 12.906 48.031 9.328 1 97.38 164 LYS A CA 1
ATOM 1224 C C . LYS A 1 164 ? 13.945 47.031 9.82 1 97.38 164 LYS A C 1
ATOM 1226 O O . LYS A 1 164 ? 14.75 46.531 9.039 1 97.38 164 LYS A O 1
ATOM 1231 N N . THR A 1 165 ? 13.953 46.812 11.148 1 97.31 165 THR A N 1
ATOM 1232 C CA . THR A 1 165 ? 14.836 45.812 11.742 1 97.31 165 THR A CA 1
ATOM 1233 C C . THR A 1 165 ? 14.031 44.688 12.352 1 97.31 165 THR A C 1
ATOM 1235 O O . THR A 1 165 ? 12.93 44.906 12.867 1 97.31 165 THR A O 1
ATOM 1238 N N . TYR A 1 166 ? 14.641 43.531 12.258 1 96.75 166 TYR A N 1
ATOM 1239 C CA . TYR A 1 166 ? 13.992 42.375 12.852 1 96.75 166 TYR A CA 1
ATOM 1240 C C . TYR A 1 166 ? 14 42.469 14.375 1 96.75 166 TYR A C 1
ATOM 1242 O O . TYR A 1 166 ? 15.031 42.781 14.977 1 96.75 166 TYR A O 1
ATOM 1250 N N . ARG A 1 167 ? 12.867 42.219 14.938 1 94.12 167 ARG A N 1
ATOM 1251 C CA . ARG A 1 167 ? 12.734 42.219 16.391 1 94.12 167 ARG A CA 1
ATOM 1252 C C . ARG A 1 167 ? 12.188 40.875 16.875 1 94.12 167 ARG A C 1
ATOM 1254 O O . ARG A 1 167 ? 11.102 40.469 16.484 1 94.12 167 ARG A O 1
ATOM 1261 N N . TYR A 1 168 ? 12.953 40.188 17.719 1 91.5 168 TYR A N 1
ATOM 1262 C CA . TYR A 1 168 ? 12.469 39 18.391 1 91.5 168 TYR A CA 1
ATOM 1263 C C . TYR A 1 168 ? 11.25 39.312 19.25 1 91.5 168 TYR A C 1
ATOM 1265 O O . TYR A 1 168 ? 11.258 40.281 20.016 1 91.5 168 TYR A O 1
ATOM 1273 N N . GLN A 1 169 ? 10.211 38.531 19.109 1 94.94 169 GLN A N 1
ATOM 1274 C CA . GLN A 1 169 ? 9.008 38.688 19.906 1 94.94 169 GLN A CA 1
ATOM 1275 C C . GLN A 1 169 ? 8.922 37.625 21 1 94.94 169 GLN A C 1
ATOM 1277 O O . GLN A 1 169 ? 9.008 36.438 20.734 1 94.94 169 GLN A O 1
ATOM 1282 N N . THR A 1 170 ? 8.766 38.094 22.312 1 94.38 170 THR A N 1
ATOM 1283 C CA . THR A 1 170 ? 8.555 37.188 23.422 1 94.38 170 THR A CA 1
ATOM 1284 C C . THR A 1 170 ? 7.109 36.719 23.453 1 94.38 170 THR A C 1
ATOM 1286 O O . THR A 1 170 ? 6.254 37.219 22.734 1 94.38 170 THR A O 1
ATOM 1289 N N . SER A 1 171 ? 6.965 35.75 24.297 1 93.75 171 SER A N 1
ATOM 1290 C CA . SER A 1 171 ? 5.598 35.25 24.453 1 93.75 171 SER A CA 1
ATOM 1291 C C . SER A 1 171 ? 4.691 36.344 25 1 93.75 171 SER A C 1
ATOM 1293 O O . SER A 1 171 ? 3.496 36.406 24.688 1 93.75 171 SER A O 1
ATOM 1295 N N . GLN A 1 172 ? 5.238 37.281 25.797 1 94.06 172 GLN A N 1
ATOM 1296 C CA . GLN A 1 172 ? 4.469 38.406 26.344 1 94.06 172 GLN A CA 1
ATOM 1297 C C . GLN A 1 172 ? 4.043 39.375 25.25 1 94.06 172 GLN A C 1
ATOM 1299 O O . GLN A 1 172 ? 2.936 39.906 25.281 1 94.06 172 GLN A O 1
ATOM 1304 N N . ASP A 1 173 ? 4.926 39.531 24.312 1 94.88 173 ASP A N 1
ATOM 1305 C CA . ASP A 1 173 ? 4.613 40.406 23.172 1 94.88 173 ASP A CA 1
ATOM 1306 C C . ASP A 1 173 ? 3.451 39.844 22.359 1 94.88 173 ASP A C 1
ATOM 1308 O O . ASP A 1 173 ? 2.75 40.562 21.672 1 94.88 173 ASP A O 1
ATOM 1312 N N . LEU A 1 174 ? 3.24 38.531 22.453 1 97.31 174 LEU A N 1
ATOM 1313 C CA . LEU A 1 174 ? 2.279 37.812 21.625 1 97.31 174 LEU A CA 1
ATOM 1314 C C . LEU A 1 174 ? 1.113 37.312 22.469 1 97.31 174 LEU A C 1
ATOM 1316 O O . LEU A 1 174 ? 0.503 36.281 22.141 1 97.31 174 LEU A O 1
ATOM 1320 N N . ASN A 1 175 ? 0.762 37.938 23.547 1 96.19 175 ASN A N 1
ATOM 1321 C CA . ASN A 1 175 ? -0.264 37.5 24.484 1 96.19 175 ASN A CA 1
ATOM 1322 C C . ASN A 1 175 ? -1.595 37.25 23.781 1 96.19 175 ASN A C 1
ATOM 1324 O O . ASN A 1 175 ? -2.342 36.344 24.172 1 96.19 175 ASN A O 1
ATOM 1328 N N . TYR A 1 176 ? -1.893 38.062 22.781 1 96.88 176 TYR A N 1
ATOM 1329 C CA . TYR A 1 176 ? -3.17 37.938 22.094 1 96.88 176 TYR A CA 1
ATOM 1330 C C . TYR A 1 176 ? -3.295 36.562 21.422 1 96.88 176 TYR A C 1
ATOM 1332 O O . TYR A 1 176 ? -4.402 36.062 21.266 1 96.88 176 TYR A O 1
ATOM 1340 N N . LEU A 1 177 ? -2.193 35.906 20.984 1 98 177 LEU A N 1
ATOM 1341 C CA . LEU A 1 177 ? -2.229 34.594 20.391 1 98 177 LEU A CA 1
ATOM 1342 C C . LEU A 1 177 ? -2.67 33.531 21.406 1 98 177 LEU A C 1
ATOM 1344 O O . LEU A 1 177 ? -3.115 32.469 21.047 1 98 177 LEU A O 1
ATOM 1348 N N . GLY A 1 178 ? -2.547 33.844 22.688 1 97.12 178 GLY A N 1
ATOM 1349 C CA . GLY A 1 178 ? -3.018 32.938 23.75 1 97.12 178 GLY A CA 1
ATOM 1350 C C . GLY A 1 178 ? -4.52 32.75 23.719 1 97.12 178 GLY A C 1
ATOM 1351 O O . GLY A 1 178 ? -5.027 31.797 24.312 1 97.12 178 GLY A O 1
ATOM 1352 N N . GLU A 1 179 ? -5.195 33.656 23.062 1 95.69 179 GLU A N 1
ATOM 1353 C CA . GLU A 1 179 ? -6.645 33.562 22.938 1 95.69 179 GLU A CA 1
ATOM 1354 C C . GLU A 1 179 ? -7.035 32.719 21.734 1 95.69 179 GLU A C 1
ATOM 1356 O O . GLU A 1 179 ? -8.18 32.281 21.625 1 95.69 179 GLU A O 1
ATOM 1361 N N . TYR A 1 180 ? -6.129 32.469 20.766 1 97.81 180 TYR A N 1
ATOM 1362 C CA . TYR A 1 180 ? -6.426 31.75 19.516 1 97.81 180 TYR A CA 1
ATOM 1363 C C . TYR A 1 180 ? -6.449 30.25 19.734 1 97.81 180 TYR A C 1
ATOM 1365 O O . TYR A 1 180 ? -5.445 29.562 19.516 1 97.81 180 TYR A O 1
ATOM 1373 N N . GLY A 1 181 ? -7.59 29.703 20.109 1 97.5 181 GLY A N 1
ATOM 1374 C CA . GLY A 1 181 ? -7.746 28.297 20.438 1 97.5 181 GLY A CA 1
ATOM 1375 C C . GLY A 1 181 ? -8.555 27.531 19.406 1 97.5 181 GLY A C 1
ATOM 1376 O O . GLY A 1 181 ? -8.555 27.891 18.219 1 97.5 181 GLY A O 1
ATOM 1377 N N . LEU A 1 182 ? -9.07 26.422 19.828 1 97.75 182 LEU A N 1
ATOM 1378 C CA . LEU A 1 182 ? -9.82 25.516 18.969 1 97.75 182 LEU A CA 1
ATOM 1379 C C . LEU A 1 182 ? -11.055 26.188 18.391 1 97.75 182 LEU A C 1
ATOM 1381 O O . LEU A 1 182 ? -11.32 26.094 17.188 1 97.75 182 LEU A O 1
ATOM 1385 N N . ALA A 1 183 ? -11.797 26.953 19.203 1 97.25 183 ALA A N 1
ATOM 1386 C CA . ALA A 1 183 ? -13.031 27.594 18.75 1 97.25 183 ALA A CA 1
ATOM 1387 C C . ALA A 1 183 ? -12.742 28.594 17.625 1 97.25 183 ALA A C 1
ATOM 1389 O O . ALA A 1 183 ? -13.477 28.656 16.641 1 97.25 183 ALA A O 1
ATOM 1390 N N . LEU A 1 184 ? -11.758 29.391 17.828 1 97.56 184 LEU A N 1
ATOM 1391 C CA . LEU A 1 184 ? -11.383 30.344 16.781 1 97.56 184 LEU A CA 1
ATOM 1392 C C . LEU A 1 184 ? -10.961 29.625 15.508 1 97.56 184 LEU A C 1
ATOM 1394 O O . LEU A 1 184 ? -11.312 30.047 14.406 1 97.56 184 LEU A O 1
ATOM 1398 N N . THR A 1 185 ? -10.148 28.594 15.641 1 98.19 185 THR A N 1
ATOM 1399 C CA . THR A 1 185 ? -9.695 27.828 14.484 1 98.19 185 THR A CA 1
ATOM 1400 C C . THR A 1 185 ? -10.875 27.234 13.727 1 98.19 185 THR A C 1
ATOM 1402 O O . THR A 1 185 ? -10.898 27.266 12.492 1 98.19 185 THR A O 1
ATOM 1405 N N . MET A 1 186 ? -11.875 26.703 14.438 1 98.12 186 MET A N 1
ATOM 1406 C CA . MET A 1 186 ? -13.086 26.203 13.797 1 98.12 186 MET A CA 1
ATOM 1407 C C . MET A 1 186 ? -13.844 27.312 13.086 1 98.12 186 MET A C 1
ATOM 1409 O O . MET A 1 186 ? -14.328 27.141 11.969 1 98.12 186 MET A O 1
ATOM 1413 N N . ASP A 1 187 ? -13.922 28.406 13.766 1 97.5 187 ASP A N 1
ATOM 1414 C CA . ASP A 1 187 ? -14.625 29.547 13.211 1 97.5 187 ASP A CA 1
ATOM 1415 C C . ASP A 1 187 ? -13.961 30.031 11.922 1 97.5 187 ASP A C 1
ATOM 1417 O O . ASP A 1 187 ? -14.641 30.344 10.938 1 97.5 187 ASP A O 1
ATOM 1421 N N . ASP A 1 188 ? -12.648 30.141 11.938 1 98.06 188 ASP A N 1
ATOM 1422 C CA . ASP A 1 188 ? -11.898 30.516 10.734 1 98.06 188 ASP A CA 1
ATOM 1423 C C . ASP A 1 188 ? -12.164 29.516 9.602 1 98.06 188 ASP A C 1
ATOM 1425 O O . ASP A 1 188 ? -12.359 29.922 8.453 1 98.06 188 ASP A O 1
ATOM 1429 N N . TRP A 1 189 ? -12.117 28.219 9.938 1 98.5 189 TRP A N 1
ATOM 1430 C CA . TRP A 1 189 ? -12.344 27.156 8.953 1 98.5 189 TRP A CA 1
ATOM 1431 C C . TRP A 1 189 ? -13.734 27.297 8.328 1 98.5 189 TRP A C 1
ATOM 1433 O O . TRP A 1 189 ? -13.875 27.234 7.105 1 98.5 189 TRP A O 1
ATOM 1443 N N . ARG A 1 190 ? -14.742 27.531 9.086 1 97.69 190 ARG A N 1
ATOM 1444 C CA . ARG A 1 190 ? -16.109 27.781 8.625 1 97.69 190 ARG A CA 1
ATOM 1445 C C . ARG A 1 190 ? -16.156 28.969 7.676 1 97.69 190 ARG A C 1
ATOM 1447 O O . ARG A 1 190 ? -16.766 28.891 6.609 1 97.69 190 ARG A O 1
ATOM 1454 N N . ALA A 1 191 ? -15.531 30.062 8.102 1 97.19 191 ALA A N 1
ATOM 1455 C CA . ALA A 1 191 ? -15.562 31.281 7.305 1 97.19 191 ALA A CA 1
ATOM 1456 C C . ALA A 1 191 ? -15 31.047 5.906 1 97.19 191 ALA A C 1
ATOM 1458 O O . ALA A 1 191 ? -15.531 31.547 4.918 1 97.19 191 ALA A O 1
ATOM 1459 N N . VAL A 1 192 ? -13.898 30.281 5.84 1 98.25 192 VAL A N 1
ATOM 1460 C CA . VAL A 1 192 ? -13.289 29.969 4.555 1 98.25 192 VAL A CA 1
ATOM 1461 C C . VAL A 1 192 ? -14.25 29.141 3.709 1 98.25 192 VAL A C 1
ATOM 1463 O O . VAL A 1 192 ? -14.453 29.422 2.527 1 98.25 192 VAL A O 1
ATOM 1466 N N . ILE A 1 193 ? -14.859 28.094 4.301 1 98.31 193 ILE A N 1
ATOM 1467 C CA . ILE A 1 193 ? -15.766 27.219 3.58 1 98.31 193 ILE A CA 1
ATOM 1468 C C . ILE A 1 193 ? -16.969 28 3.078 1 98.31 193 ILE A C 1
ATOM 1470 O O . ILE A 1 193 ? -17.391 27.844 1.929 1 98.31 193 ILE A O 1
ATOM 1474 N N . GLU A 1 194 ? -17.516 28.906 3.885 1 97 194 GLU A N 1
ATOM 1475 C CA . GLU A 1 194 ? -18.688 29.703 3.502 1 97 194 GLU A CA 1
ATOM 1476 C C . GLU A 1 194 ? -18.328 30.703 2.4 1 97 194 GLU A C 1
ATOM 1478 O O . GLU A 1 194 ? -19.172 31.016 1.561 1 97 194 GLU A O 1
ATOM 1483 N N . TYR A 1 195 ? -17.125 31.172 2.414 1 97 195 TYR A N 1
ATOM 1484 C CA . TYR A 1 195 ? -16.672 32.031 1.33 1 97 195 TYR A CA 1
ATOM 1485 C C . TYR A 1 195 ? -16.594 31.266 0.014 1 97 195 TYR A C 1
ATOM 1487 O O . TYR A 1 195 ? -17.047 31.766 -1.024 1 97 195 TYR A O 1
ATOM 1495 N N . LEU A 1 196 ? -16.031 30.078 0.013 1 98.12 196 LEU A N 1
ATOM 1496 C CA . LEU A 1 196 ? -15.836 29.281 -1.189 1 98.12 196 LEU A CA 1
ATOM 1497 C C . LEU A 1 196 ? -17.156 28.719 -1.695 1 98.12 196 LEU A C 1
ATOM 1499 O O . LEU A 1 196 ? -17.375 28.625 -2.906 1 98.12 196 LEU A O 1
ATOM 1503 N N . LEU A 1 197 ? -17.969 28.328 -0.735 1 97.88 197 LEU A N 1
ATOM 1504 C CA . LEU A 1 197 ? -19.281 27.766 -1.01 1 97.88 197 LEU A CA 1
ATOM 1505 C C . LEU A 1 197 ? -20.359 28.484 -0.21 1 97.88 197 LEU A C 1
ATOM 1507 O O . LEU A 1 197 ? -20.891 27.922 0.757 1 97.88 197 LEU A O 1
ATOM 1511 N N . PRO A 1 198 ? -20.828 29.578 -0.715 1 95.62 198 PRO A N 1
ATOM 1512 C CA . PRO A 1 198 ? -21.781 30.375 0.041 1 95.62 198 PRO A CA 1
ATOM 1513 C C . PRO A 1 198 ? -23.156 29.719 0.143 1 95.62 198 PRO A C 1
ATOM 1515 O O . PRO A 1 198 ? -23.875 29.922 1.126 1 95.62 198 PRO A O 1
ATOM 1518 N N . ASP A 1 199 ? -23.578 28.938 -0.842 1 96.38 199 ASP A N 1
ATOM 1519 C CA . ASP A 1 199 ? -24.844 28.203 -0.809 1 96.38 199 ASP A CA 1
ATOM 1520 C C . ASP A 1 199 ? -24.688 26.891 -0.048 1 96.38 199 ASP A C 1
ATOM 1522 O O . ASP A 1 199 ? -23.953 26 -0.475 1 96.38 199 ASP A O 1
ATOM 1526 N N . PRO A 1 200 ? -25.422 26.734 1.062 1 96.25 200 PRO A N 1
ATOM 1527 C CA . PRO A 1 200 ? -25.312 25.484 1.829 1 96.25 200 PRO A CA 1
ATOM 1528 C C . PRO A 1 200 ? -25.578 24.25 0.977 1 96.25 200 PRO A C 1
ATOM 1530 O O . PRO A 1 200 ? -25 23.188 1.246 1 96.25 200 PRO A O 1
ATOM 1533 N N . ALA A 1 201 ? -26.312 24.391 -0.065 1 96.25 201 ALA A N 1
ATOM 1534 C CA . ALA A 1 201 ? -26.656 23.25 -0.922 1 96.25 201 ALA A CA 1
ATOM 1535 C C . ALA A 1 201 ? -25.422 22.719 -1.65 1 96.25 201 ALA A C 1
ATOM 1537 O O . ALA A 1 201 ? -25.406 21.578 -2.092 1 96.25 201 ALA A O 1
ATOM 1538 N N . ASP A 1 202 ? -24.375 23.531 -1.712 1 97.69 202 ASP A N 1
ATOM 1539 C CA . ASP A 1 202 ? -23.172 23.141 -2.439 1 97.69 202 ASP A CA 1
ATOM 1540 C C . ASP A 1 202 ? -22.156 22.469 -1.514 1 97.69 202 ASP A C 1
ATOM 1542 O O . ASP A 1 202 ? -21.172 21.891 -1.977 1 97.69 202 ASP A O 1
ATOM 1546 N N . ARG A 1 203 ? -22.406 22.438 -0.24 1 97.88 203 ARG A N 1
ATOM 1547 C CA . ARG A 1 203 ? -21.375 22.078 0.719 1 97.88 203 ARG A CA 1
ATOM 1548 C C . ARG A 1 203 ? -21.203 20.562 0.793 1 97.88 203 ARG A C 1
ATOM 1550 O O . ARG A 1 203 ? -20.266 20.062 1.403 1 97.88 203 ARG A O 1
ATOM 1557 N N . HIS A 1 204 ? -22.078 19.797 0.07 1 96.94 204 HIS A N 1
ATOM 1558 C CA . HIS A 1 204 ? -21.859 18.375 -0.107 1 96.94 204 HIS A CA 1
ATOM 1559 C C . HIS A 1 204 ? -20.578 18.109 -0.909 1 96.94 204 HIS A C 1
ATOM 1561 O O . HIS A 1 204 ? -20.062 17 -0.906 1 96.94 204 HIS A O 1
ATOM 1567 N N . LYS A 1 205 ? -20 19.188 -1.493 1 98 205 LYS A N 1
ATOM 1568 C CA . LYS A 1 205 ? -18.812 19.094 -2.326 1 98 205 LYS A CA 1
ATOM 1569 C C . LYS A 1 205 ? -17.547 19.281 -1.495 1 98 205 LYS A C 1
ATOM 1571 O O . LYS A 1 205 ? -16.438 18.984 -1.959 1 98 205 LYS A O 1
ATOM 1576 N N . MET A 1 206 ? -17.625 19.734 -0.246 1 98.69 206 MET A N 1
ATOM 1577 C CA . MET A 1 206 ? -16.484 20.125 0.557 1 98.69 206 MET A CA 1
ATOM 1578 C C . MET A 1 206 ? -16.016 18.984 1.449 1 98.69 206 MET A C 1
ATOM 1580 O O . MET A 1 206 ? -16.781 18.484 2.273 1 98.69 206 MET A O 1
ATOM 1584 N N . ALA A 1 207 ? -14.797 18.562 1.218 1 98.81 207 ALA A N 1
ATOM 1585 C CA . ALA A 1 207 ? -14.125 17.703 2.189 1 98.81 207 ALA A CA 1
ATOM 1586 C C . ALA A 1 207 ? -13.203 18.516 3.096 1 98.81 207 ALA A C 1
ATOM 1588 O O . ALA A 1 207 ? -12.641 19.531 2.67 1 98.81 207 ALA A O 1
ATOM 1589 N N . CYS A 1 208 ? -13.094 18.109 4.352 1 98.81 208 CYS A N 1
ATOM 1590 C CA . CYS A 1 208 ? -12.18 18.734 5.305 1 98.81 208 CYS A CA 1
ATOM 1591 C C . CYS A 1 208 ? -11.047 17.781 5.684 1 98.81 208 CYS A C 1
ATOM 1593 O O . CYS A 1 208 ? -11.297 16.641 6.102 1 98.81 208 CYS A O 1
ATOM 1595 N N . GLY A 1 209 ? -9.859 18.219 5.445 1 98.69 209 GLY A N 1
ATOM 1596 C CA . GLY A 1 209 ? -8.695 17.406 5.746 1 98.69 209 GLY A CA 1
ATOM 1597 C C . GLY A 1 209 ? -7.641 18.141 6.559 1 98.69 209 GLY A C 1
ATOM 1598 O O . GLY A 1 209 ? -7.844 19.297 6.949 1 98.69 209 GLY A O 1
ATOM 1599 N N . GLY A 1 210 ? -6.559 17.438 6.828 1 98.62 210 GLY A N 1
ATOM 1600 C CA . GLY A 1 210 ? -5.434 18.016 7.551 1 98.62 210 GLY A CA 1
ATOM 1601 C C . GLY A 1 210 ? -4.32 17.016 7.816 1 98.62 210 GLY A C 1
ATOM 1602 O O . GLY A 1 210 ? -4.512 15.812 7.676 1 98.62 210 GLY A O 1
ATOM 1603 N N . HIS A 1 211 ? -3.201 17.547 8.164 1 97.88 211 HIS A N 1
ATOM 1604 C CA . HIS A 1 211 ? -2.01 16.766 8.453 1 97.88 211 HIS A CA 1
ATOM 1605 C C . HIS A 1 211 ? -1.61 16.875 9.922 1 97.88 211 HIS A C 1
ATOM 1607 O O . HIS A 1 211 ? -1.601 17.969 10.484 1 97.88 211 HIS A O 1
ATOM 1613 N N . SER A 1 212 ? -1.234 15.727 10.602 1 96.12 212 SER A N 1
ATOM 1614 C CA . SER A 1 212 ? -0.766 15.727 11.984 1 96.12 212 SER A CA 1
ATOM 1615 C C . SER A 1 212 ? -1.785 16.375 12.914 1 96.12 212 SER A C 1
ATOM 1617 O O . SER A 1 212 ? -2.936 15.938 12.992 1 96.12 212 SER A O 1
ATOM 1619 N N . LEU A 1 213 ? -1.442 17.547 13.5 1 96.5 213 LEU A N 1
ATOM 1620 C CA . LEU A 1 213 ? -2.432 18.266 14.305 1 96.5 213 LEU A CA 1
ATOM 1621 C C . LEU A 1 213 ? -3.684 18.547 13.484 1 96.5 213 LEU A C 1
ATOM 1623 O O . LEU A 1 213 ? -4.805 18.422 13.984 1 96.5 213 LEU A O 1
ATOM 1627 N N . GLY A 1 214 ? -3.502 18.953 12.219 1 97.94 214 GLY A N 1
ATOM 1628 C CA . GLY A 1 214 ? -4.633 19.219 11.344 1 97.94 214 GLY A CA 1
ATOM 1629 C C . GLY A 1 214 ? -5.535 18.016 11.156 1 97.94 214 GLY A C 1
ATOM 1630 O O . GLY A 1 214 ? -6.754 18.156 11.023 1 97.94 214 GLY A O 1
ATOM 1631 N N . ALA A 1 215 ? -4.938 16.859 11.094 1 97.81 215 ALA A N 1
ATOM 1632 C CA . ALA A 1 215 ? -5.727 15.633 11 1 97.81 215 ALA A CA 1
ATOM 1633 C C . ALA A 1 215 ? -6.629 15.469 12.219 1 97.81 215 ALA A C 1
ATOM 1635 O O . ALA A 1 215 ? -7.809 15.141 12.094 1 97.81 215 ALA A O 1
ATOM 1636 N N . PHE A 1 216 ? -6.082 15.734 13.383 1 96.69 216 PHE A N 1
ATOM 1637 C CA . PHE A 1 216 ? -6.82 15.586 14.633 1 96.69 216 PHE A CA 1
ATOM 1638 C C . PHE A 1 216 ? -7.898 16.656 14.758 1 96.69 216 PHE A C 1
ATOM 1640 O O . PHE A 1 216 ? -8.883 16.469 15.469 1 96.69 216 PHE A O 1
ATOM 1647 N N . LEU A 1 217 ? -7.762 17.734 14.016 1 98.25 217 LEU A N 1
ATOM 1648 C CA . LEU A 1 217 ? -8.734 18.828 14.062 1 98.25 217 LEU A CA 1
ATOM 1649 C C . LEU A 1 217 ? -9.969 18.484 13.234 1 98.25 217 LEU A C 1
ATOM 1651 O O . LEU A 1 217 ? -11.023 19.109 13.391 1 98.25 217 LEU A O 1
ATOM 1655 N N . THR A 1 218 ? -9.891 17.484 12.352 1 98.25 218 THR A N 1
ATOM 1656 C CA . THR A 1 218 ? -11.039 17.125 11.523 1 98.25 218 THR A CA 1
ATOM 1657 C C . THR A 1 218 ? -12.164 16.547 12.383 1 98.25 218 THR A C 1
ATOM 1659 O O . THR A 1 218 ? -13.344 16.719 12.07 1 98.25 218 THR A O 1
ATOM 1662 N N . GLY A 1 219 ? -11.797 15.836 13.438 1 97.38 219 GLY A N 1
ATOM 1663 C CA . GLY A 1 219 ? -12.805 15.336 14.359 1 97.38 219 GLY A CA 1
ATOM 1664 C C . GLY A 1 219 ? -13.641 16.438 14.984 1 97.38 219 GLY A C 1
ATOM 1665 O O . GLY A 1 219 ? -14.859 16.484 14.797 1 97.38 219 GLY A O 1
ATOM 1666 N N . PRO A 1 220 ? -12.969 17.344 15.688 1 97.69 220 PRO A N 1
ATOM 1667 C CA . PRO A 1 220 ? -13.688 18.5 16.234 1 97.69 220 PRO A CA 1
ATOM 1668 C C . PRO A 1 220 ? -14.477 19.25 15.18 1 97.69 220 PRO A C 1
ATOM 1670 O O . PRO A 1 220 ? -15.617 19.656 15.43 1 97.69 220 PRO A O 1
ATOM 1673 N N . MET A 1 221 ? -13.969 19.438 14 1 98.19 221 MET A N 1
ATOM 1674 C CA . MET A 1 221 ? -14.719 20.125 12.945 1 98.19 221 MET A CA 1
ATOM 1675 C C . MET A 1 221 ? -16.016 19.391 12.641 1 98.19 221 MET A C 1
ATOM 1677 O O . MET A 1 221 ? -17.094 20 12.594 1 98.19 221 MET A O 1
ATOM 1681 N N . MET A 1 222 ? -15.953 18.125 12.492 1 97.38 222 MET A N 1
ATOM 1682 C CA . MET A 1 222 ? -17.125 17.312 12.156 1 97.38 222 MET A CA 1
ATOM 1683 C C . MET A 1 222 ? -18.156 17.359 13.289 1 97.38 222 MET A C 1
ATOM 1685 O O . MET A 1 222 ? -19.359 17.312 13.039 1 97.38 222 MET A O 1
ATOM 1689 N N . ALA A 1 223 ? -17.688 17.5 14.477 1 96.75 223 ALA A N 1
ATOM 1690 C CA . ALA A 1 223 ? -18.578 17.391 15.633 1 96.75 223 ALA A CA 1
ATOM 1691 C C . ALA A 1 223 ? -19.031 18.766 16.094 1 96.75 223 ALA A C 1
ATOM 1693 O O . ALA A 1 223 ? -19.875 18.891 16.984 1 96.75 223 ALA A O 1
ATOM 1694 N N . TRP A 1 224 ? -18.562 19.828 15.531 1 97.25 224 TRP A N 1
ATOM 1695 C CA . TRP A 1 224 ? -18.781 21.188 15.992 1 97.25 224 TRP A CA 1
ATOM 1696 C C . TRP A 1 224 ? -20.188 21.656 15.641 1 97.25 224 TRP A C 1
ATOM 1698 O O . TRP A 1 224 ? -20.688 21.406 14.539 1 97.25 224 TRP A O 1
ATOM 1708 N N . ASP A 1 225 ? -20.875 22.203 16.578 1 96.69 225 ASP A N 1
ATOM 1709 C CA . ASP A 1 225 ? -22.109 22.953 16.359 1 96.69 225 ASP A CA 1
ATOM 1710 C C . ASP A 1 225 ? -21.891 24.453 16.531 1 96.69 225 ASP A C 1
ATOM 1712 O O . ASP A 1 225 ? -21.828 24.953 17.656 1 96.69 225 ASP A O 1
ATOM 1716 N N . PHE A 1 226 ? -21.922 25.219 15.469 1 95.56 226 PHE A N 1
ATOM 1717 C CA . PHE A 1 226 ? -21.406 26.578 15.469 1 95.56 226 PHE A CA 1
ATOM 1718 C C . PHE A 1 226 ? -22.406 27.531 16.141 1 95.56 226 PHE A C 1
ATOM 1720 O O . PHE A 1 226 ? -22.016 28.562 16.672 1 95.56 226 PHE A O 1
ATOM 1727 N N . ASP A 1 227 ? -23.719 27.203 16.125 1 91.38 227 ASP A N 1
ATOM 1728 C CA . ASP A 1 227 ? -24.688 28.078 16.766 1 91.38 227 ASP A CA 1
ATOM 1729 C C . ASP A 1 227 ? -25.234 27.469 18.047 1 91.38 227 ASP A C 1
ATOM 1731 O O . ASP A 1 227 ? -26.156 28 18.672 1 91.38 227 ASP A O 1
ATOM 1735 N N . GLN A 1 228 ? -24.75 26.281 18.406 1 90.69 228 GLN A N 1
ATOM 1736 C CA . GLN A 1 228 ? -25.109 25.547 19.609 1 90.69 228 GLN A CA 1
ATOM 1737 C C . GLN A 1 228 ? -26.609 25.266 19.656 1 90.69 228 GLN A C 1
ATOM 1739 O O . GLN A 1 228 ? -27.219 25.281 20.734 1 90.69 228 GLN A O 1
ATOM 1744 N N . ASN A 1 229 ? -27.25 25.219 18.5 1 92.94 229 ASN A N 1
ATOM 1745 C CA . ASN A 1 229 ? -28.656 24.859 18.344 1 92.94 229 ASN A CA 1
ATOM 1746 C C . ASN A 1 229 ? -28.828 23.578 17.547 1 92.94 229 ASN A C 1
ATOM 1748 O O . ASN A 1 229 ? -28.781 23.594 16.312 1 92.94 229 ASN A O 1
ATOM 1752 N N . PRO A 1 230 ? -29.094 22.531 18.297 1 90.38 230 PRO A N 1
ATOM 1753 C CA . PRO A 1 230 ? -29.172 21.234 17.609 1 90.38 230 PRO A CA 1
ATOM 1754 C C . PRO A 1 230 ? -30.281 21.188 16.562 1 90.38 230 PRO A C 1
ATOM 1756 O O . PRO A 1 230 ? -30.281 20.297 15.711 1 90.38 230 PRO A O 1
ATOM 1759 N N . ALA A 1 231 ? -31.156 22.078 16.547 1 93.06 231 ALA A N 1
ATOM 1760 C CA . ALA A 1 231 ? -32.281 22.078 15.617 1 93.06 231 ALA A CA 1
ATOM 1761 C C . ALA A 1 231 ? -31.844 22.562 14.242 1 93.06 231 ALA A C 1
ATOM 1763 O O . ALA A 1 231 ? -32.5 22.297 13.242 1 93.06 231 ALA A O 1
ATOM 1764 N N . THR A 1 232 ? -30.812 23.359 14.172 1 93.44 232 THR A N 1
ATOM 1765 C CA . THR A 1 232 ? -30.266 23.828 12.898 1 93.44 232 THR A CA 1
ATOM 1766 C C . THR A 1 232 ? -29.031 23 12.508 1 93.44 232 THR A C 1
ATOM 1768 O O . THR A 1 232 ? -28.109 22.828 13.312 1 93.44 232 THR A O 1
ATOM 1771 N N . THR A 1 233 ? -29.016 22.484 11.336 1 93.19 233 THR A N 1
ATOM 1772 C CA . THR A 1 233 ? -27.953 21.547 10.984 1 93.19 233 THR A CA 1
ATOM 1773 C C . THR A 1 233 ? -27.094 22.125 9.859 1 93.19 233 THR A C 1
ATOM 1775 O O . THR A 1 233 ? -26 21.609 9.586 1 93.19 233 THR A O 1
ATOM 1778 N N . GLU A 1 234 ? -27.453 23.172 9.242 1 91.31 234 GLU A N 1
ATOM 1779 C CA . GLU A 1 234 ? -26.719 23.734 8.125 1 91.31 234 GLU A CA 1
ATOM 1780 C C . GLU A 1 234 ? -25.375 24.297 8.586 1 91.31 234 GLU A C 1
ATOM 1782 O O . GLU A 1 234 ? -24.406 24.344 7.812 1 91.31 234 GLU A O 1
ATOM 1787 N N . ASP A 1 235 ? -25.312 24.703 9.852 1 90.81 235 ASP A N 1
ATOM 1788 C CA . ASP A 1 235 ? -24.094 25.297 10.391 1 90.81 235 ASP A CA 1
ATOM 1789 C C . ASP A 1 235 ? -23.266 24.281 11.164 1 90.81 235 ASP A C 1
ATOM 1791 O O . ASP A 1 235 ? -22.25 24.625 11.766 1 90.81 235 ASP A O 1
ATOM 1795 N N . ALA A 1 236 ? -23.734 23.031 11.133 1 95.69 236 ALA A N 1
ATOM 1796 C CA . ALA A 1 236 ? -22.953 21.984 11.781 1 95.69 236 ALA A CA 1
ATOM 1797 C C . ALA A 1 236 ? -21.703 21.641 10.969 1 95.69 236 ALA A C 1
ATOM 1799 O O . ALA A 1 236 ? -21.719 21.688 9.734 1 95.69 236 ALA A O 1
ATOM 1800 N N . GLY A 1 237 ? -20.641 21.312 11.664 1 97.44 237 GLY A N 1
ATOM 1801 C CA . GLY A 1 237 ? -19.391 20.969 11 1 97.44 237 GLY A CA 1
ATOM 1802 C C . GLY A 1 237 ? -19.547 19.875 9.953 1 97.44 237 GLY A C 1
ATOM 1803 O O . GLY A 1 237 ? -18.969 19.969 8.867 1 97.44 237 GLY A O 1
ATOM 1804 N N . TYR A 1 238 ? -20.375 18.844 10.25 1 97.06 238 TYR A N 1
ATOM 1805 C CA . TYR A 1 238 ? -20.562 17.75 9.297 1 97.06 238 TYR A CA 1
ATOM 1806 C C . TYR A 1 238 ? -21.297 18.219 8.055 1 97.06 238 TYR A C 1
ATOM 1808 O O . TYR A 1 238 ? -21.234 17.594 7.004 1 97.06 238 TYR A O 1
ATOM 1816 N N . SER A 1 239 ? -22.094 19.328 8.164 1 97.56 239 SER A N 1
ATOM 1817 C CA . SER A 1 239 ? -22.75 19.906 7 1 97.56 239 SER A CA 1
ATOM 1818 C C . SER A 1 239 ? -21.781 20.75 6.184 1 97.56 239 SER A C 1
ATOM 1820 O O . SER A 1 239 ? -21.891 20.828 4.961 1 97.56 239 SER A O 1
ATOM 1822 N N . LEU A 1 240 ? -20.859 21.422 6.898 1 97.94 240 LEU A N 1
ATOM 1823 C CA . LEU A 1 240 ? -19.828 22.203 6.211 1 97.94 240 LEU A CA 1
ATOM 1824 C C . LEU A 1 240 ? -18.891 21.281 5.43 1 97.94 240 LEU A C 1
ATOM 1826 O O . LEU A 1 240 ? -18.5 21.609 4.309 1 97.94 240 LEU A O 1
ATOM 1830 N N . CYS A 1 241 ? -18.562 20.125 6.02 1 98.25 241 CYS A N 1
ATOM 1831 C CA . CYS A 1 241 ? -17.672 19.141 5.426 1 98.25 241 CYS A CA 1
ATOM 1832 C C . CYS A 1 241 ? -18.453 17.984 4.824 1 98.25 241 CYS A C 1
ATOM 1834 O O . CYS A 1 241 ? -18.172 16.812 5.117 1 98.25 241 CYS A O 1
ATOM 1836 N N . GLY A 1 242 ? -19.359 18.344 3.912 1 97.75 242 GLY A N 1
ATOM 1837 C CA . GLY A 1 242 ? -20.375 17.422 3.436 1 97.75 242 GLY A CA 1
ATOM 1838 C C . GLY A 1 242 ? -19.797 16.266 2.645 1 97.75 242 GLY A C 1
ATOM 1839 O O . GLY A 1 242 ? -20.406 15.195 2.555 1 97.75 242 GLY A O 1
ATOM 1840 N N . ARG A 1 243 ? -18.641 16.453 2.076 1 97.69 243 ARG A N 1
ATOM 1841 C CA . ARG A 1 243 ? -18.031 15.406 1.26 1 97.69 243 ARG A CA 1
ATOM 1842 C C . ARG A 1 243 ? -17.297 14.398 2.127 1 97.69 243 ARG A C 1
ATOM 1844 O O . ARG A 1 243 ? -16.938 13.312 1.658 1 97.69 243 ARG A O 1
ATOM 1851 N N . GLY A 1 244 ? -17.016 14.727 3.385 1 97.69 244 GLY A N 1
ATOM 1852 C CA . GLY A 1 244 ? -16.297 13.852 4.301 1 97.69 244 GLY A CA 1
ATOM 1853 C C . GLY A 1 244 ? -14.984 14.438 4.781 1 97.69 244 GLY A C 1
ATOM 1854 O O . GLY A 1 244 ? -14.781 15.656 4.727 1 97.69 244 GLY A O 1
ATOM 1855 N N . ILE A 1 245 ? -14.102 13.57 5.391 1 98.44 245 ILE A N 1
ATOM 1856 C CA . ILE A 1 245 ? -12.867 14.086 5.98 1 98.44 245 ILE A CA 1
ATOM 1857 C C . ILE A 1 245 ? -11.672 13.289 5.465 1 98.44 245 ILE A C 1
ATOM 1859 O O . ILE A 1 245 ? -11.812 12.117 5.094 1 98.44 245 ILE A O 1
ATOM 1863 N N . VAL A 1 246 ? -10.531 13.93 5.41 1 98.69 246 VAL A N 1
ATOM 1864 C CA . VAL A 1 246 ? -9.281 13.336 4.953 1 98.69 246 VAL A CA 1
ATOM 1865 C C . VAL A 1 246 ? -8.172 13.625 5.961 1 98.69 246 VAL A C 1
ATOM 1867 O O . VAL A 1 246 ? -7.277 14.43 5.695 1 98.69 246 VAL A O 1
ATOM 1870 N N . PRO A 1 247 ? -8.18 12.969 7.117 1 98.38 247 PRO A N 1
ATOM 1871 C CA . PRO A 1 247 ? -7.027 13.086 8.016 1 98.38 247 PRO A CA 1
ATOM 1872 C C . PRO A 1 247 ? -5.777 12.406 7.473 1 98.38 247 PRO A C 1
ATOM 1874 O O . PRO A 1 247 ? -5.844 11.281 6.984 1 98.38 247 PRO A O 1
ATOM 1877 N N . GLU A 1 248 ? -4.637 13.102 7.492 1 98.25 248 GLU A N 1
ATOM 1878 C CA . GLU A 1 248 ? -3.363 12.586 7 1 98.25 248 GLU A CA 1
ATOM 1879 C C . GLU A 1 248 ? -2.328 12.5 8.117 1 98.25 248 GLU A C 1
ATOM 1881 O O . GLU A 1 248 ? -2.027 13.508 8.766 1 98.25 248 GLU A O 1
ATOM 1886 N N . ASP A 1 249 ? -1.71 11.289 8.336 1 96.38 249 ASP A N 1
ATOM 1887 C CA . ASP A 1 249 ? -0.808 10.898 9.414 1 96.38 249 ASP A CA 1
ATOM 1888 C C . ASP A 1 249 ? -1.3 11.43 10.766 1 96.38 249 ASP A C 1
ATOM 1890 O O . ASP A 1 249 ? -0.557 12.102 11.484 1 96.38 249 ASP A O 1
ATOM 1894 N N . GLY A 1 250 ? -2.424 11.164 11.031 1 95.25 250 GLY A N 1
ATOM 1895 C CA . GLY A 1 250 ? -3.34 11.375 12.141 1 95.25 250 GLY A CA 1
ATOM 1896 C C . GLY A 1 250 ? -4.723 10.812 11.891 1 95.25 250 GLY A C 1
ATOM 1897 O O . GLY A 1 250 ? -4.965 10.188 10.852 1 95.25 250 GLY A O 1
ATOM 1898 N N . PHE A 1 251 ? -5.602 10.883 12.797 1 94.62 251 PHE A N 1
ATOM 1899 C CA . PHE A 1 251 ? -6.953 10.367 12.625 1 94.62 251 PHE A CA 1
ATOM 1900 C C . PHE A 1 251 ? -7.957 11.195 13.422 1 94.62 251 PHE A C 1
ATOM 1902 O O . PHE A 1 251 ? -7.586 11.875 14.383 1 94.62 251 PHE A O 1
ATOM 1909 N N . ALA A 1 252 ? -9.156 11.18 12.992 1 96.31 252 ALA A N 1
ATOM 1910 C CA . ALA A 1 252 ? -10.219 11.977 13.594 1 96.31 252 ALA A CA 1
ATOM 1911 C C . ALA A 1 252 ? -10.805 11.281 14.812 1 96.31 252 ALA A C 1
ATOM 1913 O O . ALA A 1 252 ? -11 10.062 14.812 1 96.31 252 ALA A O 1
ATOM 1914 N N . MET A 1 253 ? -11.047 12.047 15.828 1 95.19 253 MET A N 1
ATOM 1915 C CA . MET A 1 253 ? -11.766 11.609 17.016 1 95.19 253 MET A CA 1
ATOM 1916 C C . MET A 1 253 ? -12.664 12.719 17.547 1 95.19 253 MET A C 1
ATOM 1918 O O . MET A 1 253 ? -12.336 13.906 17.422 1 95.19 253 MET A O 1
ATOM 1922 N N . THR A 1 254 ? -13.75 12.289 18.141 1 95.31 254 THR A N 1
ATOM 1923 C CA . THR A 1 254 ? -14.672 13.297 18.656 1 95.31 254 THR A CA 1
ATOM 1924 C C . THR A 1 254 ? -14.891 13.117 20.156 1 95.31 254 THR A C 1
ATOM 1926 O O . THR A 1 254 ? -15.211 14.078 20.859 1 95.31 254 THR A O 1
ATOM 1929 N N . ASP A 1 255 ? -14.82 11.922 20.609 1 93.62 255 ASP A N 1
ATOM 1930 C CA . ASP A 1 255 ? -15.086 11.594 22.016 1 93.62 255 ASP A CA 1
ATOM 1931 C C . ASP A 1 255 ? -14.453 10.258 22.391 1 93.62 255 ASP A C 1
ATOM 1933 O O . ASP A 1 255 ? -15.156 9.281 22.656 1 93.62 255 ASP A O 1
ATOM 1937 N N . PRO A 1 256 ? -13.109 10.227 22.484 1 91.56 256 PRO A N 1
ATOM 1938 C CA . PRO A 1 256 ? -12.445 8.938 22.672 1 91.56 256 PRO A CA 1
ATOM 1939 C C . PRO A 1 256 ? -12.859 8.234 23.969 1 91.56 256 PRO A C 1
ATOM 1941 O O . PRO A 1 256 ? -12.977 7.012 24 1 91.56 256 PRO A O 1
ATOM 1944 N N . VAL A 1 257 ? -13.164 8.969 25.031 1 90.88 257 VAL A N 1
ATOM 1945 C CA . VAL A 1 257 ? -13.586 8.344 26.281 1 90.88 257 VAL A CA 1
ATOM 1946 C C . VAL A 1 257 ? -15.039 7.898 26.156 1 90.88 257 VAL A C 1
ATOM 1948 O O . VAL A 1 257 ? -15.43 6.883 26.75 1 90.88 257 VAL A O 1
ATOM 1951 N N . GLY A 1 258 ? -15.875 8.641 25.359 1 92.94 258 GLY A N 1
ATOM 1952 C CA . GLY A 1 258 ? -17.266 8.297 25.141 1 92.94 258 GLY A CA 1
ATOM 1953 C C . GLY A 1 258 ? -18.203 8.867 26.188 1 92.94 258 GLY A C 1
ATOM 1954 O O . GLY A 1 258 ? -19.156 8.211 26.594 1 92.94 258 GLY A O 1
ATOM 1955 N N . PHE A 1 259 ? -17.922 10 26.641 1 91 259 PHE A N 1
ATOM 1956 C CA . PHE A 1 259 ? -18.703 10.625 27.703 1 91 259 PHE A CA 1
ATOM 1957 C C . PHE A 1 259 ? -20.094 10.984 27.203 1 91 259 PHE A C 1
ATOM 1959 O O . PHE A 1 259 ? -21.031 11.148 28 1 91 259 PHE A O 1
ATOM 1966 N N . ALA A 1 260 ? -20.219 11.133 25.938 1 87 260 ALA A N 1
ATOM 1967 C CA . ALA A 1 260 ? -21.547 11.422 25.359 1 87 260 ALA A CA 1
ATOM 1968 C C . ALA A 1 260 ? -22.562 10.359 25.766 1 87 260 ALA A C 1
ATOM 1970 O O . ALA A 1 260 ? -23.75 10.648 25.875 1 87 260 ALA A O 1
ATOM 1971 N N . GLY A 1 261 ? -22.094 9.234 26.031 1 88.25 261 GLY A N 1
ATOM 1972 C CA . GLY A 1 261 ? -22.969 8.148 26.453 1 88.25 261 GLY A CA 1
ATOM 1973 C C . GLY A 1 261 ? -23.234 8.133 27.938 1 88.25 261 GLY A C 1
ATOM 1974 O O . GLY A 1 261 ? -24 7.309 28.438 1 88.25 261 GLY A O 1
ATOM 1975 N N . ALA A 1 262 ? -22.594 8.977 28.672 1 91.25 262 ALA A N 1
ATOM 1976 C CA . ALA A 1 262 ? -22.766 9.094 30.125 1 91.25 262 ALA A CA 1
ATOM 1977 C C . ALA A 1 262 ? -22.922 10.555 30.531 1 91.25 262 ALA A C 1
ATOM 1979 O O . ALA A 1 262 ? -22.016 11.125 31.141 1 91.25 262 ALA A O 1
ATOM 1980 N N . PRO A 1 263 ? -24.109 11.094 30.406 1 90 263 PRO A N 1
ATOM 1981 C CA . PRO A 1 263 ? -24.312 12.539 30.562 1 90 263 PRO A CA 1
ATOM 1982 C C . PRO A 1 263 ? -23.938 13.047 31.953 1 90 263 PRO A C 1
ATOM 1984 O O . PRO A 1 263 ? -23.328 14.109 32.094 1 90 263 PRO A O 1
ATOM 1987 N N . PRO A 1 264 ? -24.234 12.281 33.062 1 91 264 PRO A N 1
ATOM 1988 C CA . PRO A 1 264 ? -23.828 12.805 34.375 1 91 264 PRO A CA 1
ATOM 1989 C C . PRO A 1 264 ? -22.312 12.906 34.5 1 91 264 PRO A C 1
ATOM 1991 O O . PRO A 1 264 ? -21.812 13.867 35.094 1 91 264 PRO A O 1
ATOM 1994 N N . LEU A 1 265 ? -21.625 11.922 34 1 90.62 265 LEU A N 1
ATOM 1995 C CA . LEU A 1 265 ? -20.156 11.953 34.031 1 90.62 265 LEU A CA 1
ATOM 1996 C C . LEU A 1 265 ? -19.625 13.039 33.125 1 90.62 265 LEU A C 1
ATOM 1998 O O . LEU A 1 265 ? -18.625 13.703 33.438 1 90.62 265 LEU A O 1
ATOM 2002 N N . ASP A 1 266 ? -20.25 13.164 31.969 1 90.62 266 ASP A N 1
ATOM 2003 C CA . ASP A 1 266 ? -19.875 14.203 31.016 1 90.62 266 ASP A CA 1
ATOM 2004 C C . ASP A 1 266 ? -19.953 15.586 31.641 1 90.62 266 ASP A C 1
ATOM 2006 O O . ASP A 1 266 ? -19.031 16.391 31.516 1 90.62 266 ASP A O 1
ATOM 2010 N N . ALA A 1 267 ? -21.047 15.812 32.375 1 89.12 267 ALA A N 1
ATOM 2011 C CA . ALA A 1 267 ? -21.266 17.094 33.031 1 89.12 267 ALA A CA 1
ATOM 2012 C C . ALA A 1 267 ? -20.234 17.328 34.125 1 89.12 267 ALA A C 1
ATOM 2014 O O . ALA A 1 267 ? -19.703 18.438 34.281 1 89.12 267 ALA A O 1
ATOM 2015 N N . PHE A 1 268 ? -20 16.297 34.875 1 88.56 268 PHE A N 1
ATOM 2016 C CA . PHE A 1 268 ? -19.062 16.375 36 1 88.56 268 PHE A CA 1
ATOM 2017 C C . PHE A 1 268 ? -17.656 16.672 35.5 1 88.56 268 PHE A C 1
ATOM 2019 O O . PHE A 1 268 ? -17.016 17.625 35.969 1 88.56 268 PHE A O 1
ATOM 2026 N N . PHE A 1 269 ? -17.219 15.945 34.562 1 87.38 269 PHE A N 1
ATOM 2027 C CA . PHE A 1 269 ? -15.844 16.078 34.094 1 87.38 269 PHE A CA 1
ATOM 2028 C C . PHE A 1 269 ? -15.672 17.328 33.25 1 87.38 269 PHE A C 1
ATOM 2030 O O . PHE A 1 269 ? -14.594 17.922 33.25 1 87.38 269 PHE A O 1
ATOM 2037 N N . SER A 1 270 ? -16.734 17.734 32.625 1 88.44 270 SER A N 1
ATOM 2038 C CA . SER A 1 270 ? -16.688 19 31.906 1 88.44 270 SER A CA 1
ATOM 2039 C C . SER A 1 270 ? -16.5 20.172 32.875 1 88.44 270 SER A C 1
ATOM 2041 O O . SER A 1 270 ? -15.773 21.125 32.562 1 88.44 270 SER A O 1
ATOM 2043 N N . ALA A 1 271 ? -17.156 20.031 34 1 87.75 271 ALA A N 1
ATOM 2044 C CA . ALA A 1 271 ? -17.062 21.109 35 1 87.75 271 ALA A CA 1
ATOM 2045 C C . ALA A 1 271 ? -15.672 21.141 35.625 1 87.75 271 ALA A C 1
ATOM 2047 O O . ALA A 1 271 ? -15.047 22.203 35.719 1 87.75 271 ALA A O 1
ATOM 2048 N N . VAL A 1 272 ? -15.219 20.016 36.094 1 88.75 272 VAL A N 1
ATOM 2049 C CA . VAL A 1 272 ? -13.914 19.922 36.719 1 88.75 272 VAL A CA 1
ATOM 2050 C C . VAL A 1 272 ? -12.812 20.234 35.719 1 88.75 272 VAL A C 1
ATOM 2052 O O . VAL A 1 272 ? -11.906 21.031 36.031 1 88.75 272 VAL A O 1
ATOM 2055 N N . GLY A 1 273 ? -12.922 19.625 34.625 1 90.19 273 GLY A N 1
ATOM 2056 C CA . GLY A 1 273 ? -11.953 19.891 33.562 1 90.19 273 GLY A CA 1
ATOM 2057 C C . GLY A 1 273 ? -11.992 21.328 33.094 1 90.19 273 GLY A C 1
ATOM 2058 O O . GLY A 1 273 ? -10.961 21.891 32.719 1 90.19 273 GLY A O 1
ATOM 2059 N N . GLY A 1 274 ? -13.211 21.844 33.062 1 89.88 274 GLY A N 1
ATOM 2060 C CA . GLY A 1 274 ? -13.375 23.25 32.656 1 89.88 274 GLY A CA 1
ATOM 2061 C C . GLY A 1 274 ? -12.609 24.203 33.562 1 89.88 274 GLY A C 1
ATOM 2062 O O . GLY A 1 274 ? -12.047 25.188 33.062 1 89.88 274 GLY A O 1
ATOM 2063 N N . ALA A 1 275 ? -12.586 23.891 34.844 1 90.38 275 ALA A N 1
ATOM 2064 C CA . ALA A 1 275 ? -11.836 24.719 35.781 1 90.38 275 ALA A CA 1
ATOM 2065 C C . ALA A 1 275 ? -10.344 24.672 35.469 1 90.38 275 ALA A C 1
ATOM 2067 O O . ALA A 1 275 ? -9.664 25.703 35.5 1 90.38 275 ALA A O 1
ATOM 2068 N N . VAL A 1 276 ? -9.883 23.484 35.25 1 93.12 276 VAL A N 1
ATOM 2069 C CA . VAL A 1 276 ? -8.477 23.312 34.906 1 93.12 276 VAL A CA 1
ATOM 2070 C C . VAL A 1 276 ? -8.18 24.031 33.594 1 93.12 276 VAL A C 1
ATOM 2072 O O . VAL A 1 276 ? -7.176 24.75 33.469 1 93.12 276 VAL A O 1
ATOM 2075 N N . LYS A 1 277 ? -9.031 23.828 32.594 1 94.19 277 LYS A N 1
ATOM 2076 C CA . LYS A 1 277 ? -8.898 24.469 31.297 1 94.19 277 LYS A CA 1
ATOM 2077 C C . LYS A 1 277 ? -8.836 25.984 31.453 1 94.19 277 LYS A C 1
ATOM 2079 O O . LYS A 1 277 ? -8.008 26.641 30.812 1 94.19 277 LYS A O 1
ATOM 2084 N N . ASN A 1 278 ? -9.695 26.531 32.25 1 93.62 278 ASN A N 1
ATOM 2085 C CA . ASN A 1 278 ? -9.719 27.969 32.469 1 93.62 278 ASN A CA 1
ATOM 2086 C C . ASN A 1 278 ? -8.406 28.469 33.062 1 93.62 278 ASN A C 1
ATOM 2088 O O . ASN A 1 278 ? -7.941 29.562 32.75 1 93.62 278 ASN A O 1
ATOM 2092 N N . GLY A 1 279 ? -7.859 27.703 34 1 93.88 279 GLY A N 1
ATOM 2093 C CA . GLY A 1 279 ? -6.543 28.016 34.562 1 93.88 279 GLY A CA 1
ATOM 2094 C C . GLY A 1 279 ? -5.453 28.016 33.5 1 93.88 279 GLY A C 1
ATOM 2095 O O . GLY A 1 279 ? -4.629 28.938 33.469 1 93.88 279 GLY A O 1
ATOM 2096 N N . VAL A 1 280 ? -5.465 27.047 32.688 1 94.69 280 VAL A N 1
ATOM 2097 C CA . VAL A 1 280 ? -4.504 26.938 31.578 1 94.69 280 VAL A CA 1
ATOM 2098 C C . VAL A 1 280 ? -4.676 28.109 30.625 1 94.69 280 VAL A C 1
ATOM 2100 O O . VAL A 1 280 ? -3.691 28.734 30.203 1 94.69 280 VAL A O 1
ATOM 2103 N N . ASP A 1 281 ? -5.934 28.484 30.312 1 94.31 281 ASP A N 1
ATOM 2104 C CA . ASP A 1 281 ? -6.227 29.609 29.422 1 94.31 281 ASP A CA 1
ATOM 2105 C C . ASP A 1 281 ? -5.641 30.906 29.953 1 94.31 281 ASP A C 1
ATOM 2107 O O . ASP A 1 281 ? -5.117 31.719 29.188 1 94.31 281 ASP A O 1
ATOM 2111 N N . LEU A 1 282 ? -5.809 31.062 31.188 1 94.62 282 LEU A N 1
ATOM 2112 C CA . LEU A 1 282 ? -5.277 32.25 31.812 1 94.62 282 LEU A CA 1
ATOM 2113 C C . LEU A 1 282 ? -3.768 32.344 31.625 1 94.62 282 LEU A C 1
ATOM 2115 O O . LEU A 1 282 ? -3.24 33.438 31.328 1 94.62 282 LEU A O 1
ATOM 2119 N N . LEU A 1 283 ? -3.098 31.266 31.844 1 95.44 283 LEU A N 1
ATOM 2120 C CA . LEU A 1 283 ? -1.648 31.234 31.672 1 95.44 283 LEU A CA 1
ATOM 2121 C C . LEU A 1 283 ? -1.268 31.5 30.219 1 95.44 283 LEU A C 1
ATOM 2123 O O . LEU A 1 283 ? -0.324 32.25 29.938 1 95.44 283 LEU A O 1
ATOM 2127 N N . LEU A 1 284 ? -2 30.969 29.297 1 96.06 284 LEU A N 1
ATOM 2128 C CA . LEU A 1 284 ? -1.714 31.125 27.875 1 96.06 284 LEU A CA 1
ATOM 2129 C C . LEU A 1 284 ? -1.941 32.562 27.422 1 96.06 284 LEU A C 1
ATOM 2131 O O . LEU A 1 284 ? -1.206 33.094 26.578 1 96.06 284 LEU A O 1
ATOM 2135 N N . LYS A 1 285 ? -2.891 33.25 28 1 95.56 285 LYS A N 1
ATOM 2136 C CA . LYS A 1 285 ? -3.205 34.625 27.672 1 95.56 285 LYS A CA 1
ATOM 2137 C C . LYS A 1 285 ? -2.238 35.594 28.359 1 95.56 285 LYS A C 1
ATOM 2139 O O . LYS A 1 285 ? -2.273 36.812 28.109 1 95.56 285 LYS A O 1
ATOM 2144 N N . ASN A 1 286 ? -1.396 35 29.234 1 94.62 286 ASN A N 1
ATOM 2145 C CA . ASN A 1 286 ? -0.49 35.844 30 1 94.62 286 ASN A CA 1
ATOM 2146 C C . ASN A 1 286 ? 0.953 35.344 29.891 1 94.62 286 ASN A C 1
ATOM 2148 O O . ASN A 1 286 ? 1.615 35.125 30.906 1 94.62 286 ASN A O 1
ATOM 2152 N N . GLY A 1 287 ? 1.323 35.25 28.719 1 92.75 287 GLY A N 1
ATOM 2153 C CA . GLY A 1 287 ? 2.752 35.125 28.484 1 92.75 287 GLY A CA 1
ATOM 2154 C C . GLY A 1 287 ? 3.17 33.688 28.172 1 92.75 287 GLY A C 1
ATOM 2155 O O . GLY A 1 287 ? 4.359 33.406 28.016 1 92.75 287 GLY A O 1
ATOM 2156 N N . LEU A 1 288 ? 2.26 32.719 27.984 1 93.5 288 LEU A N 1
ATOM 2157 C CA . LEU A 1 288 ? 2.641 31.344 27.719 1 93.5 288 LEU A CA 1
ATOM 2158 C C . LEU A 1 288 ? 1.905 30.812 26.484 1 93.5 288 LEU A C 1
ATOM 2160 O O . LEU A 1 288 ? 1.782 29.594 26.312 1 93.5 288 LEU A O 1
ATOM 2164 N N . GLY A 1 289 ? 1.397 31.766 25.703 1 95.19 289 GLY A N 1
ATOM 2165 C CA . GLY A 1 289 ? 0.521 31.391 24.609 1 95.19 289 GLY A CA 1
ATOM 2166 C C . GLY A 1 289 ? 1.273 30.875 23.391 1 95.19 289 GLY A C 1
ATOM 2167 O O . GLY A 1 289 ? 0.684 30.266 22.5 1 95.19 289 GLY A O 1
ATOM 2168 N N . THR A 1 290 ? 2.594 31.094 23.312 1 96.06 290 THR A N 1
ATOM 2169 C CA . THR A 1 290 ? 3.436 30.656 22.203 1 96.06 290 THR A CA 1
ATOM 2170 C C . THR A 1 290 ? 4.738 30.047 22.719 1 96.06 290 THR A C 1
ATOM 2172 O O . THR A 1 290 ? 5.125 30.297 23.875 1 96.06 290 THR A O 1
ATOM 2175 N N . ALA A 1 291 ? 5.324 29.188 21.891 1 94.06 291 ALA A N 1
ATOM 2176 C CA . ALA A 1 291 ? 6.582 28.547 22.266 1 94.06 291 ALA A CA 1
ATOM 2177 C C . ALA A 1 291 ? 7.762 29.5 22.047 1 94.06 291 ALA A C 1
ATOM 2179 O O . ALA A 1 291 ? 8.656 29.219 21.25 1 94.06 291 ALA A O 1
ATOM 2180 N N . GLN A 1 292 ? 7.676 30.625 22.672 1 94.56 292 GLN A N 1
ATOM 2181 C CA . GLN A 1 292 ? 8.734 31.625 22.672 1 94.56 292 GLN A CA 1
ATOM 2182 C C . GLN A 1 292 ? 9.398 31.734 24.047 1 94.56 292 GLN A C 1
ATOM 2184 O O . GLN A 1 292 ? 9.18 32.688 24.781 1 94.56 292 GLN A O 1
ATOM 2189 N N . TRP A 1 293 ? 10.359 30.734 24.25 1 90.69 293 TRP A N 1
ATOM 2190 C CA . TRP A 1 293 ? 11.008 30.656 25.547 1 90.69 293 TRP A CA 1
ATOM 2191 C C . TRP A 1 293 ? 12.445 31.156 25.469 1 90.69 293 TRP A C 1
ATOM 2193 O O . TRP A 1 293 ? 13.039 31.203 24.391 1 90.69 293 TRP A O 1
ATOM 2203 N N . PRO A 1 294 ? 13.008 31.422 26.688 1 86.19 294 PRO A N 1
ATOM 2204 C CA . PRO A 1 294 ? 14.375 31.953 26.688 1 86.19 294 PRO A CA 1
ATOM 2205 C C . PRO A 1 294 ? 15.414 30.922 26.234 1 86.19 294 PRO A C 1
ATOM 2207 O O . PRO A 1 294 ? 16.422 31.281 25.625 1 86.19 294 PRO A O 1
ATOM 2210 N N . VAL A 1 295 ? 15.203 29.641 26.469 1 89 295 VAL A N 1
ATOM 2211 C CA . VAL A 1 295 ? 16.203 28.625 26.156 1 89 295 VAL A CA 1
ATOM 2212 C C . VAL A 1 295 ? 15.781 27.875 24.891 1 89 295 VAL A C 1
ATOM 2214 O O . VAL A 1 295 ? 16.5 26.984 24.422 1 89 295 VAL A O 1
ATOM 2217 N N . THR A 1 296 ? 14.727 28.172 24.25 1 90.75 296 THR A N 1
ATOM 2218 C CA . THR A 1 296 ? 14.211 27.594 23.016 1 90.75 296 THR A CA 1
ATOM 2219 C C . THR A 1 296 ? 13.047 28.406 22.469 1 90.75 296 THR A C 1
ATOM 2221 O O . THR A 1 296 ? 12.031 28.578 23.156 1 90.75 296 THR A O 1
ATOM 2224 N N . ALA A 1 297 ? 13.289 28.875 21.359 1 93.44 297 ALA A N 1
ATOM 2225 C CA . ALA A 1 297 ? 12.242 29.688 20.734 1 93.44 297 ALA A CA 1
ATOM 2226 C C . ALA A 1 297 ? 11.883 29.141 19.344 1 93.44 297 ALA A C 1
ATOM 2228 O O . ALA A 1 297 ? 12.742 29.062 18.469 1 93.44 297 ALA A O 1
ATOM 2229 N N . ALA A 1 298 ? 10.617 28.875 19.156 1 95.06 298 ALA A N 1
ATOM 2230 C CA . ALA A 1 298 ? 10.141 28.25 17.922 1 95.06 298 ALA A CA 1
ATOM 2231 C C . ALA A 1 298 ? 10.453 29.141 16.703 1 95.06 298 ALA A C 1
ATOM 2233 O O . ALA A 1 298 ? 10.938 28.656 15.688 1 95.06 298 ALA A O 1
ATOM 2234 N N . SER A 1 299 ? 10.227 30.438 16.828 1 95.62 299 SER A N 1
ATOM 2235 C CA . SER A 1 299 ? 10.422 31.328 15.695 1 95.62 299 SER A CA 1
ATOM 2236 C C . SER A 1 299 ? 11.883 31.359 15.258 1 95.62 299 SER A C 1
ATOM 2238 O O . SER A 1 299 ? 12.18 31.359 14.062 1 95.62 299 SER A O 1
ATOM 2240 N N . GLU A 1 300 ? 12.781 31.359 16.234 1 95.38 300 GLU A N 1
ATOM 2241 C CA . GLU A 1 300 ? 14.203 31.422 15.922 1 95.38 300 GLU A CA 1
ATOM 2242 C C . GLU A 1 300 ? 14.68 30.109 15.297 1 95.38 300 GLU A C 1
ATOM 2244 O O . GLU A 1 300 ? 15.492 30.109 14.367 1 95.38 300 GLU A O 1
ATOM 2249 N N . ILE A 1 301 ? 14.203 29.031 15.789 1 95.31 301 ILE A N 1
ATOM 2250 C CA . ILE A 1 301 ? 14.508 27.734 15.211 1 95.31 301 ILE A CA 1
ATOM 2251 C C . ILE A 1 301 ? 14 27.672 13.773 1 95.31 301 ILE A C 1
ATOM 2253 O O . ILE A 1 301 ? 14.727 27.234 12.867 1 95.31 301 ILE A O 1
ATOM 2257 N N . MET A 1 302 ? 12.805 28.109 13.539 1 96.31 302 MET A N 1
ATOM 2258 C CA . MET A 1 302 ? 12.211 28.078 12.203 1 96.31 302 MET A CA 1
ATOM 2259 C C . MET A 1 302 ? 12.945 29 11.25 1 96.31 302 MET A C 1
ATOM 2261 O O . MET A 1 302 ? 13.07 28.719 10.062 1 96.31 302 MET A O 1
ATOM 2265 N N . ASN A 1 303 ? 13.422 30.125 11.781 1 96.75 303 ASN A N 1
ATOM 2266 C CA . ASN A 1 303 ? 14.242 31 10.945 1 96.75 303 ASN A CA 1
ATOM 2267 C C . ASN A 1 303 ? 15.492 30.281 10.445 1 96.75 303 ASN A C 1
ATOM 2269 O O . ASN A 1 303 ? 15.906 30.484 9.305 1 96.75 303 ASN A O 1
ATOM 2273 N N . VAL A 1 304 ? 16.094 29.453 11.312 1 96.56 304 VAL A N 1
ATOM 2274 C CA . VAL A 1 304 ? 17.25 28.672 10.898 1 96.56 304 VAL A CA 1
ATOM 2275 C C . VAL A 1 304 ? 16.844 27.688 9.805 1 96.56 304 VAL A C 1
ATOM 2277 O O . VAL A 1 304 ? 17.531 27.562 8.789 1 96.56 304 VAL A O 1
ATOM 2280 N N . TYR A 1 305 ? 15.734 27.016 9.977 1 97.19 305 TYR A N 1
ATOM 2281 C CA . TYR A 1 305 ? 15.242 26.047 9.008 1 97.19 305 TYR A CA 1
ATOM 2282 C C . TYR A 1 305 ? 14.93 26.719 7.676 1 97.19 305 TYR A C 1
ATOM 2284 O O . TYR A 1 305 ? 15.266 26.203 6.613 1 97.19 305 TYR A O 1
ATOM 2292 N N . TYR A 1 306 ? 14.281 27.891 7.762 1 98.12 306 TYR A N 1
ATOM 2293 C CA . TYR A 1 306 ? 13.961 28.641 6.555 1 98.12 306 TYR A CA 1
ATOM 2294 C C . TYR A 1 306 ? 15.227 29.047 5.812 1 98.12 306 TYR A C 1
ATOM 2296 O O . TYR A 1 306 ? 15.281 28.984 4.582 1 98.12 306 TYR A O 1
ATOM 2304 N N . LEU A 1 307 ? 16.188 29.5 6.578 1 98.31 307 LEU A N 1
ATOM 2305 C CA . LEU A 1 307 ? 17.438 29.891 5.941 1 98.31 307 LEU A CA 1
ATOM 2306 C C . LEU A 1 307 ? 18.094 28.719 5.223 1 98.31 307 LEU A C 1
ATOM 2308 O O . LEU A 1 307 ? 18.578 28.859 4.098 1 98.31 307 LEU A O 1
ATOM 2312 N N . ALA A 1 308 ? 18.125 27.578 5.895 1 98.25 308 ALA A N 1
ATOM 2313 C CA . ALA A 1 308 ? 18.656 26.375 5.273 1 98.25 308 ALA A CA 1
ATOM 2314 C C . ALA A 1 308 ? 17.875 26.016 4.012 1 98.25 308 ALA A C 1
ATOM 2316 O O . ALA A 1 308 ? 18.453 25.656 2.988 1 98.25 308 ALA A O 1
ATOM 2317 N N . GLY A 1 309 ? 16.516 26.062 4.082 1 98.25 309 GLY A N 1
ATOM 2318 C CA . GLY A 1 309 ? 15.68 25.797 2.928 1 98.25 309 GLY A CA 1
ATOM 2319 C C . GLY A 1 309 ? 15.922 26.75 1.774 1 98.25 309 GLY A C 1
ATOM 2320 O O . GLY A 1 309 ? 16.031 26.328 0.623 1 98.25 309 GLY A O 1
ATOM 2321 N N . MET A 1 310 ? 16 28.031 2.094 1 98.56 310 MET A N 1
ATOM 2322 C CA . MET A 1 310 ? 16.234 29.047 1.07 1 98.56 310 MET A CA 1
ATOM 2323 C C . MET A 1 310 ? 17.609 28.859 0.43 1 98.56 310 MET A C 1
ATOM 2325 O O . MET A 1 310 ? 17.75 28.969 -0.789 1 98.56 310 MET A O 1
ATOM 2329 N N . ALA A 1 311 ? 18.641 28.609 1.253 1 98.81 311 ALA A N 1
ATOM 2330 C CA . ALA A 1 311 ? 19.984 28.359 0.73 1 98.81 311 ALA A CA 1
ATOM 2331 C C . ALA A 1 311 ? 20 27.156 -0.209 1 98.81 311 ALA A C 1
ATOM 2333 O O . ALA A 1 311 ? 20.609 27.203 -1.28 1 98.81 311 ALA A O 1
ATOM 2334 N N . ALA A 1 312 ? 19.344 26.094 0.172 1 98.81 312 ALA A N 1
ATOM 2335 C CA . ALA A 1 312 ? 19.281 24.891 -0.643 1 98.81 312 ALA A CA 1
ATOM 2336 C C . ALA A 1 312 ? 18.531 25.141 -1.943 1 98.81 312 ALA A C 1
ATOM 2338 O O . ALA A 1 312 ? 18.828 24.531 -2.973 1 98.81 312 ALA A O 1
ATOM 2339 N N . ASP A 1 313 ? 17.531 26 -1.918 1 98.31 313 ASP A N 1
ATOM 2340 C CA . ASP A 1 313 ? 16.734 26.312 -3.1 1 98.31 313 ASP A CA 1
ATOM 2341 C C . ASP A 1 313 ? 17.516 27.203 -4.062 1 98.31 313 ASP A C 1
ATOM 2343 O O . ASP A 1 313 ? 17.516 26.969 -5.273 1 98.31 313 ASP A O 1
ATOM 2347 N N . GLN A 1 314 ? 18.25 28.172 -3.5 1 98.31 314 GLN A N 1
ATOM 2348 C CA . GLN A 1 314 ? 18.922 29.172 -4.316 1 98.31 314 GLN A CA 1
ATOM 2349 C C . GLN A 1 314 ? 20.281 28.688 -4.801 1 98.31 314 GLN A C 1
ATOM 2351 O O . GLN A 1 314 ? 20.672 28.938 -5.945 1 98.31 314 GLN A O 1
ATOM 2356 N N . LYS A 1 315 ? 21.016 28.047 -3.934 1 98.44 315 LYS A N 1
ATOM 2357 C CA . LYS A 1 315 ? 22.391 27.609 -4.219 1 98.44 315 LYS A CA 1
ATOM 2358 C C . LYS A 1 315 ? 22.641 26.203 -3.703 1 98.44 315 LYS A C 1
ATOM 2360 O O . LYS A 1 315 ? 23.484 26 -2.826 1 98.44 315 LYS A O 1
ATOM 2365 N N . PRO A 1 316 ? 22 25.203 -4.289 1 98.62 316 PRO A N 1
ATOM 2366 C CA . PRO A 1 316 ? 21.969 23.859 -3.725 1 98.62 316 PRO A CA 1
ATOM 2367 C C . PRO A 1 316 ? 23.359 23.219 -3.658 1 98.62 316 PRO A C 1
ATOM 2369 O O . PRO A 1 316 ? 23.672 22.516 -2.705 1 98.62 316 PRO A O 1
ATOM 2372 N N . ASP A 1 317 ? 24.312 23.531 -4.559 1 98.19 317 ASP A N 1
ATOM 2373 C CA . ASP A 1 317 ? 25.562 22.781 -4.684 1 98.19 317 ASP A CA 1
ATOM 2374 C C . ASP A 1 317 ? 26.719 23.547 -4.055 1 98.19 317 ASP A C 1
ATOM 2376 O O . ASP A 1 317 ? 27.844 23.031 -3.965 1 98.19 317 ASP A O 1
ATOM 2380 N N . GLU A 1 318 ? 26.469 24.75 -3.555 1 98.44 318 GLU A N 1
ATOM 2381 C CA . GLU A 1 318 ? 27.516 25.531 -2.883 1 98.44 318 GLU A CA 1
ATOM 2382 C C . GLU A 1 318 ? 27.703 25.062 -1.443 1 98.44 318 GLU A C 1
ATOM 2384 O O . GLU A 1 318 ? 26.781 24.5 -0.836 1 98.44 318 GLU A O 1
ATOM 2389 N N . GLU A 1 319 ? 28.906 25.188 -0.952 1 98.56 319 GLU A N 1
ATOM 2390 C CA . GLU A 1 319 ? 29.156 24.875 0.45 1 98.56 319 GLU A CA 1
ATOM 2391 C C . GLU A 1 319 ? 28.359 25.797 1.376 1 98.56 319 GLU A C 1
ATOM 2393 O O . GLU A 1 319 ? 28.344 27.016 1.189 1 98.56 319 GLU A O 1
ATOM 2398 N N . SER A 1 320 ? 27.766 25.172 2.307 1 98.38 320 SER A N 1
ATOM 2399 C CA . SER A 1 320 ? 26.922 25.922 3.232 1 98.38 320 SER A CA 1
ATOM 2400 C C . SER A 1 320 ? 27.75 26.797 4.164 1 98.38 320 SER A C 1
ATOM 2402 O O . SER A 1 320 ? 28.781 26.344 4.684 1 98.38 320 SER A O 1
ATOM 2404 N N . ASP A 1 321 ? 27.328 28 4.352 1 97.69 321 ASP A N 1
ATOM 2405 C CA . ASP A 1 321 ? 27.984 28.891 5.297 1 97.69 321 ASP A CA 1
ATOM 2406 C C . ASP A 1 321 ? 27.062 29.234 6.461 1 97.69 321 ASP A C 1
ATOM 2408 O O . ASP A 1 321 ? 27.203 30.297 7.078 1 97.69 321 ASP A O 1
ATOM 2412 N N . LEU A 1 322 ? 26.078 28.375 6.703 1 95.19 322 LEU A N 1
ATOM 2413 C CA . LEU A 1 322 ? 25.125 28.578 7.777 1 95.19 322 LEU A CA 1
ATOM 2414 C C . LEU A 1 322 ? 25.828 28.75 9.117 1 95.19 322 LEU A C 1
ATOM 2416 O O . LEU A 1 322 ? 25.359 29.484 9.984 1 95.19 322 LEU A O 1
ATOM 2420 N N . LYS A 1 323 ? 26.906 28.031 9.266 1 94 323 LYS A N 1
ATOM 2421 C CA . LYS A 1 323 ? 27.672 28.109 10.508 1 94 323 LYS A CA 1
ATOM 2422 C C . LYS A 1 323 ? 28.062 29.547 10.828 1 94 323 LYS A C 1
ATOM 2424 O O . LYS A 1 323 ? 27.984 29.984 11.984 1 94 323 LYS A O 1
ATOM 2429 N N . SER A 1 324 ? 28.438 30.266 9.859 1 95.38 324 SER A N 1
ATOM 2430 C CA . SER A 1 324 ? 28.891 31.641 10.055 1 95.38 324 SER A CA 1
ATOM 2431 C C . SER A 1 324 ? 27.703 32.594 10.117 1 95.38 324 SER A C 1
ATOM 2433 O O . SER A 1 324 ? 27.812 33.688 10.672 1 95.38 324 SER A O 1
ATOM 2435 N N . LEU A 1 325 ? 26.578 32.219 9.625 1 95.88 325 LEU A N 1
ATOM 2436 C CA . LEU A 1 325 ? 25.453 33.125 9.477 1 95.88 325 LEU A CA 1
ATOM 2437 C C . LEU A 1 325 ? 24.531 33.031 10.688 1 95.88 325 LEU A C 1
ATOM 2439 O O . LEU A 1 325 ? 23.891 34.031 11.047 1 95.88 325 LEU A O 1
ATOM 2443 N N . VAL A 1 326 ? 24.359 31.859 11.25 1 94.25 326 VAL A N 1
ATOM 2444 C CA . VAL A 1 326 ? 23.422 31.641 12.344 1 94.25 326 VAL A CA 1
ATOM 2445 C C . VAL A 1 326 ? 24.172 31.641 13.68 1 94.25 326 VAL A C 1
ATOM 2447 O O . VAL A 1 326 ? 25.047 30.812 13.906 1 94.25 326 VAL A O 1
ATOM 2450 N N . PRO A 1 327 ? 23.797 32.5 14.5 1 88.31 327 PRO A N 1
ATOM 2451 C CA . PRO A 1 327 ? 24.453 32.5 15.805 1 88.31 327 PRO A CA 1
ATOM 2452 C C . PRO A 1 327 ? 24.109 31.297 16.656 1 88.31 327 PRO A C 1
ATOM 2454 O O . PRO A 1 327 ? 22.969 30.828 16.625 1 88.31 327 PRO A O 1
ATOM 2457 N N . GLY A 1 328 ? 25.062 30.703 17.312 1 82.56 328 GLY A N 1
ATOM 2458 C CA . GLY A 1 328 ? 24.812 29.625 18.266 1 82.56 328 GLY A CA 1
ATOM 2459 C C . GLY A 1 328 ? 24.328 30.125 19.609 1 82.56 328 GLY A C 1
ATOM 2460 O O . GLY A 1 328 ? 25.078 30.078 20.594 1 82.56 328 GLY A O 1
ATOM 2461 N N . ASP A 1 329 ? 23.125 30.516 19.688 1 85.5 329 ASP A N 1
ATOM 2462 C CA . ASP A 1 329 ? 22.641 31.078 20.938 1 85.5 329 ASP A CA 1
ATOM 2463 C C . ASP A 1 329 ? 21.656 30.141 21.625 1 85.5 329 ASP A C 1
ATOM 2465 O O . ASP A 1 329 ? 21.359 29.062 21.109 1 85.5 329 ASP A O 1
ATOM 2469 N N . LEU A 1 330 ? 21.266 30.516 22.781 1 83.44 330 LEU A N 1
ATOM 2470 C CA . LEU A 1 330 ? 20.438 29.688 23.641 1 83.44 330 LEU A CA 1
ATOM 2471 C C . LEU A 1 330 ? 19.047 29.469 23.031 1 83.44 330 LEU A C 1
ATOM 2473 O O . LEU A 1 330 ? 18.391 28.469 23.328 1 83.44 330 LEU A O 1
ATOM 2477 N N . ARG A 1 331 ? 18.609 30.219 22.203 1 90.56 331 ARG A N 1
ATOM 2478 C CA . ARG A 1 331 ? 17.266 30.141 21.672 1 90.56 331 ARG A CA 1
ATOM 2479 C C . ARG A 1 331 ? 17.156 29.031 20.625 1 90.56 331 ARG A C 1
ATOM 2481 O O . ARG A 1 331 ? 16.062 28.547 20.328 1 90.56 331 ARG A O 1
ATOM 2488 N N . THR A 1 332 ? 18.328 28.609 20.062 1 93.19 332 THR A N 1
ATOM 2489 C CA . THR A 1 332 ? 18.281 27.594 19.016 1 93.19 332 THR A CA 1
ATOM 2490 C C . THR A 1 332 ? 19.156 26.406 19.375 1 93.19 332 THR A C 1
ATOM 2492 O O . THR A 1 332 ? 18.828 25.266 19.047 1 93.19 332 THR A O 1
ATOM 2495 N N . GLU A 1 333 ? 20.172 26.562 20.172 1 93.19 333 GLU A N 1
ATOM 2496 C CA . GLU A 1 333 ? 21.25 25.594 20.359 1 93.19 333 GLU A CA 1
ATOM 2497 C C . GLU A 1 333 ? 20.734 24.344 21.062 1 93.19 333 GLU A C 1
ATOM 2499 O O . GLU A 1 333 ? 21.047 23.219 20.656 1 93.19 333 GLU A O 1
ATOM 2504 N N . PRO A 1 334 ? 20 24.484 22.156 1 93.38 334 PRO A N 1
ATOM 2505 C CA . PRO A 1 334 ? 19.516 23.266 22.812 1 93.38 334 PRO A CA 1
ATOM 2506 C C . PRO A 1 334 ? 18.688 22.375 21.875 1 93.38 334 PRO A C 1
ATOM 2508 O O . PRO A 1 334 ? 18.797 21.141 21.938 1 93.38 334 PRO A O 1
ATOM 2511 N N . TRP A 1 335 ? 17.844 22.984 21.047 1 93.81 335 TRP A N 1
ATOM 2512 C CA . TRP A 1 335 ? 17.062 22.25 20.062 1 93.81 335 TRP A CA 1
ATOM 2513 C C . TRP A 1 335 ? 17.953 21.531 19.062 1 93.81 335 TRP A C 1
ATOM 2515 O O . TRP A 1 335 ? 17.75 20.359 18.766 1 93.81 335 TRP A O 1
ATOM 2525 N N . MET A 1 336 ? 18.969 22.234 18.562 1 94.31 336 MET A N 1
ATOM 2526 C CA . MET A 1 336 ? 19.875 21.672 17.562 1 94.31 336 MET A CA 1
ATOM 2527 C C . MET A 1 336 ? 20.641 20.484 18.156 1 94.31 336 MET A C 1
ATOM 2529 O O . MET A 1 336 ? 20.828 19.469 17.484 1 94.31 336 MET A O 1
ATOM 2533 N N . ARG A 1 337 ? 21.047 20.562 19.375 1 93.81 337 ARG A N 1
ATOM 2534 C CA . ARG A 1 337 ? 21.75 19.469 20.047 1 93.81 337 ARG A CA 1
ATOM 2535 C C . ARG A 1 337 ? 20.844 18.266 20.25 1 93.81 337 ARG A C 1
ATOM 2537 O O . ARG A 1 337 ? 21.234 17.125 20.016 1 93.81 337 ARG A O 1
ATOM 2544 N N . LEU A 1 338 ? 19.672 18.531 20.656 1 91.69 338 LEU A N 1
ATOM 2545 C CA . LEU A 1 338 ? 18.703 17.469 20.938 1 91.69 338 LEU A CA 1
ATOM 2546 C C . LEU A 1 338 ? 18.297 16.734 19.656 1 91.69 338 LEU A C 1
ATOM 2548 O O . LEU A 1 338 ? 18.172 15.516 19.656 1 91.69 338 LEU A O 1
ATOM 2552 N N . MET A 1 339 ? 18.172 17.453 18.516 1 92.06 339 MET A N 1
ATOM 2553 C CA . MET A 1 339 ? 17.562 16.906 17.297 1 92.06 339 MET A CA 1
ATOM 2554 C C . MET A 1 339 ? 18.641 16.328 16.391 1 92.06 339 MET A C 1
ATOM 2556 O O . MET A 1 339 ? 18.344 15.484 15.531 1 92.06 339 MET A O 1
ATOM 2560 N N . TYR A 1 340 ? 19.938 16.656 16.594 1 93.19 340 TYR A N 1
ATOM 2561 C CA . TYR A 1 340 ? 20.875 16.328 15.539 1 93.19 340 TYR A CA 1
ATOM 2562 C C . TYR A 1 340 ? 22.188 15.812 16.109 1 93.19 340 TYR A C 1
ATOM 2564 O O . TYR A 1 340 ? 23.109 15.484 15.367 1 93.19 340 TYR A O 1
ATOM 2572 N N . GLY A 1 341 ? 22.266 15.672 17.422 1 92.81 341 GLY A N 1
ATOM 2573 C CA . GLY A 1 341 ? 23.5 15.195 18.031 1 92.81 341 GLY A CA 1
ATOM 2574 C C . GLY A 1 341 ? 23.922 13.82 17.531 1 92.81 341 GLY A C 1
ATOM 2575 O O . GLY A 1 341 ? 23.062 12.992 17.219 1 92.81 341 GLY A O 1
ATOM 2576 N N . LYS A 1 342 ? 25.234 13.625 17.406 1 93 342 LYS A N 1
ATOM 2577 C CA . LYS A 1 342 ? 25.797 12.344 16.984 1 93 342 LYS A CA 1
ATOM 2578 C C . LYS A 1 342 ? 25.766 11.328 18.125 1 93 342 LYS A C 1
ATOM 2580 O O . LYS A 1 342 ? 25.469 10.156 17.922 1 93 342 LYS A O 1
ATOM 2585 N N . ASP A 1 343 ? 26.172 11.727 19.25 1 91.75 343 ASP A N 1
ATOM 2586 C CA . ASP A 1 343 ? 26.219 10.898 20.453 1 91.75 343 ASP A CA 1
ATOM 2587 C C . ASP A 1 343 ? 25.688 11.656 21.656 1 91.75 343 ASP A C 1
ATOM 2589 O O . ASP A 1 343 ? 25.281 12.812 21.547 1 91.75 343 ASP A O 1
ATOM 2593 N N . TYR A 1 344 ? 25.688 11.023 22.828 1 91.44 344 TYR A N 1
ATOM 2594 C CA . TYR A 1 344 ? 25.094 11.617 24.016 1 91.44 344 TYR A CA 1
ATOM 2595 C C . TYR A 1 344 ? 25.922 12.797 24.516 1 91.44 344 TYR A C 1
ATOM 2597 O O . TYR A 1 344 ? 25.391 13.703 25.156 1 91.44 344 TYR A O 1
ATOM 2605 N N . LEU A 1 345 ? 27.188 12.844 24.188 1 94.38 345 LEU A N 1
ATOM 2606 C CA . LEU A 1 345 ? 28.047 13.953 24.594 1 94.38 345 LEU A CA 1
ATOM 2607 C C . LEU A 1 345 ? 27.641 15.242 23.891 1 94.38 345 LEU A C 1
ATOM 2609 O O . LEU A 1 345 ? 27.781 16.344 24.438 1 94.38 345 LEU A O 1
ATOM 2613 N N . ASP A 1 346 ? 27.094 15.148 22.734 1 94.38 346 ASP A N 1
ATOM 2614 C CA . ASP A 1 346 ? 26.703 16.312 21.938 1 94.38 346 ASP A CA 1
ATOM 2615 C C . ASP A 1 346 ? 25.531 17.047 22.562 1 94.38 346 ASP A C 1
ATOM 2617 O O . ASP A 1 346 ? 25.281 18.219 22.25 1 94.38 346 ASP A O 1
ATOM 2621 N N . LEU A 1 347 ? 24.75 16.406 23.438 1 91.88 347 LEU A N 1
ATOM 2622 C CA . LEU A 1 347 ? 23.672 17.078 24.141 1 91.88 347 LEU A CA 1
ATOM 2623 C C . LEU A 1 347 ? 24.219 18.219 25 1 91.88 347 LEU A C 1
ATOM 2625 O O . LEU A 1 347 ? 23.5 19.172 25.312 1 91.88 347 LEU A O 1
ATOM 2629 N N . PHE A 1 348 ? 25.531 18.094 25.281 1 93 348 PHE A N 1
ATOM 2630 C CA . PHE A 1 348 ? 26.172 19.078 26.156 1 93 348 PHE A CA 1
ATOM 2631 C C . PHE A 1 348 ? 27.156 19.938 25.375 1 93 348 PHE A C 1
ATOM 2633 O O . PHE A 1 348 ? 27.25 21.156 25.594 1 93 348 PHE A O 1
ATOM 2640 N N . THR A 1 349 ? 27.828 19.328 24.375 1 92.94 349 THR A N 1
ATOM 2641 C CA . THR A 1 349 ? 28.922 20.031 23.719 1 92.94 349 THR A CA 1
ATOM 2642 C C . THR A 1 349 ? 28.484 20.609 22.375 1 92.94 349 THR A C 1
ATOM 2644 O O . THR A 1 349 ? 28.984 21.641 21.953 1 92.94 349 THR A O 1
ATOM 2647 N N . GLY A 1 350 ? 27.641 19.906 21.688 1 93.81 350 GLY A N 1
ATOM 2648 C CA . GLY A 1 350 ? 27.203 20.328 20.375 1 93.81 350 GLY A CA 1
ATOM 2649 C C . GLY A 1 350 ? 28.328 20.359 19.344 1 93.81 350 GLY A C 1
ATOM 2650 O O . GLY A 1 350 ? 28.406 21.281 18.531 1 93.81 350 GLY A O 1
ATOM 2651 N N . ASN A 1 351 ? 29.219 19.328 19.344 1 92.88 351 ASN A N 1
ATOM 2652 C CA . ASN A 1 351 ? 30.422 19.375 18.516 1 92.88 351 ASN A CA 1
ATOM 2653 C C . ASN A 1 351 ? 30.219 18.672 17.188 1 92.88 351 ASN A C 1
ATOM 2655 O O . ASN A 1 351 ? 31.094 18.703 16.312 1 92.88 351 ASN A O 1
ATOM 2659 N N . ASN A 1 352 ? 29.141 18 17 1 95.12 352 ASN A N 1
ATOM 2660 C CA . ASN A 1 352 ? 28.859 17.266 15.758 1 95.12 352 ASN A CA 1
ATOM 2661 C C . ASN A 1 352 ? 27.484 17.594 15.211 1 95.12 352 ASN A C 1
ATOM 2663 O O . ASN A 1 352 ? 26.734 16.703 14.828 1 95.12 352 ASN A O 1
ATOM 2667 N N . LEU A 1 353 ? 27.172 18.812 15.242 1 94.06 353 LEU A N 1
ATOM 2668 C CA . LEU A 1 353 ? 25.906 19.297 14.695 1 94.06 353 LEU A CA 1
ATOM 2669 C C . LEU A 1 353 ? 26.047 19.625 13.211 1 94.06 353 LEU A C 1
ATOM 2671 O O . LEU A 1 353 ? 27.172 19.719 12.695 1 94.06 353 LEU A O 1
ATOM 2675 N N . PRO A 1 354 ? 24.969 19.812 12.453 1 93.44 354 PRO A N 1
ATOM 2676 C CA . PRO A 1 354 ? 25.047 20.078 11.016 1 93.44 354 PRO A CA 1
ATOM 2677 C C . PRO A 1 354 ? 26.016 21.203 10.672 1 93.44 354 PRO A C 1
ATOM 2679 O O . PRO A 1 354 ? 26.75 21.094 9.688 1 93.44 354 PRO A O 1
ATOM 2682 N N . ARG A 1 355 ? 26.125 22.203 11.438 1 91.69 355 ARG A N 1
ATOM 2683 C CA . ARG A 1 355 ? 26.984 23.359 11.18 1 91.69 355 ARG A CA 1
ATOM 2684 C C . ARG A 1 355 ? 28.453 22.969 11.297 1 91.69 355 ARG A C 1
ATOM 2686 O O . ARG A 1 355 ? 29.328 23.688 10.812 1 91.69 355 ARG A O 1
ATOM 2693 N N . ASP A 1 356 ? 28.75 21.906 11.914 1 94.69 356 ASP A N 1
ATOM 2694 C CA . ASP A 1 356 ? 30.141 21.516 12.203 1 94.69 356 ASP A CA 1
ATOM 2695 C C . ASP A 1 356 ? 30.734 20.703 11.062 1 94.69 356 ASP A C 1
ATOM 2697 O O . ASP A 1 356 ? 31.922 20.391 11.07 1 94.69 356 ASP A O 1
ATOM 2701 N N . PHE A 1 357 ? 29.953 20.344 10.117 1 97.62 357 PHE A N 1
ATOM 2702 C CA . PHE A 1 357 ? 30.406 19.578 8.953 1 97.62 357 PHE A CA 1
ATOM 2703 C C . PHE A 1 357 ? 30.453 20.469 7.715 1 97.62 357 PHE A C 1
ATOM 2705 O O . PHE A 1 357 ? 29.75 21.484 7.637 1 97.62 357 PHE A O 1
ATOM 2712 N N . ARG A 1 358 ? 31.375 20.094 6.816 1 98.19 358 ARG A N 1
ATOM 2713 C CA . ARG A 1 358 ? 31.328 20.719 5.496 1 98.19 358 ARG A CA 1
ATOM 2714 C C . ARG A 1 358 ? 30.25 20.094 4.629 1 98.19 358 ARG A C 1
ATOM 2716 O O . ARG A 1 358 ? 30.391 18.938 4.191 1 98.19 358 ARG A O 1
ATOM 2723 N N . LEU A 1 359 ? 29.203 20.797 4.398 1 98.69 359 LEU A N 1
ATOM 2724 C CA . LEU A 1 359 ? 28.047 20.328 3.652 1 98.69 359 LEU A CA 1
ATOM 2725 C C . LEU A 1 359 ? 27.703 21.281 2.506 1 98.69 359 LEU A C 1
ATOM 2727 O O . LEU A 1 359 ? 27.938 22.484 2.609 1 98.69 359 LEU A O 1
ATOM 2731 N N . THR A 1 360 ? 27.234 20.703 1.369 1 98.81 360 THR A N 1
ATOM 2732 C CA . THR A 1 360 ? 26.516 21.594 0.451 1 98.81 360 THR A CA 1
ATOM 2733 C C . THR A 1 360 ? 25.219 22.094 1.089 1 98.81 360 THR A C 1
ATOM 2735 O O . THR A 1 360 ? 24.766 21.562 2.094 1 98.81 360 THR A O 1
ATOM 2738 N N . ASN A 1 361 ? 24.609 23.188 0.525 1 98.81 361 ASN A N 1
ATOM 2739 C CA . ASN A 1 361 ? 23.344 23.672 1.058 1 98.81 361 ASN A CA 1
ATOM 2740 C C . ASN A 1 361 ? 22.25 22.609 0.996 1 98.81 361 ASN A C 1
ATOM 2742 O O . ASN A 1 361 ? 21.438 22.5 1.912 1 98.81 361 ASN A O 1
ATOM 2746 N N . ARG A 1 362 ? 22.25 21.844 -0.082 1 98.75 362 ARG A N 1
ATOM 2747 C CA . ARG A 1 362 ? 21.297 20.75 -0.211 1 98.75 362 ARG A CA 1
ATOM 2748 C C . ARG A 1 362 ? 21.5 19.703 0.881 1 98.75 362 ARG A C 1
ATOM 2750 O O . ARG A 1 362 ? 20.547 19.234 1.485 1 98.75 362 ARG A O 1
ATOM 2757 N N . ALA A 1 363 ? 22.703 19.359 1.132 1 98.81 363 ALA A N 1
ATOM 2758 C CA . ALA A 1 363 ? 23 18.375 2.168 1 98.81 363 ALA A CA 1
ATOM 2759 C C . ALA A 1 363 ? 22.641 18.906 3.551 1 98.81 363 ALA A C 1
ATOM 2761 O O . ALA A 1 363 ? 22.219 18.141 4.422 1 98.81 363 ALA A O 1
ATOM 2762 N N . ALA A 1 364 ? 22.891 20.188 3.742 1 98.56 364 ALA A N 1
ATOM 2763 C CA . ALA A 1 364 ? 22.516 20.781 5.02 1 98.56 364 ALA A CA 1
ATOM 2764 C C . ALA A 1 364 ? 21.016 20.641 5.27 1 98.56 364 ALA A C 1
ATOM 2766 O O . ALA A 1 364 ? 20.594 20.266 6.367 1 98.56 364 ALA A O 1
ATOM 2767 N N . LEU A 1 365 ? 20.234 20.938 4.262 1 98.31 365 LEU A N 1
ATOM 2768 C CA . LEU A 1 365 ? 18.797 20.766 4.387 1 98.31 365 LEU A CA 1
ATOM 2769 C C . LEU A 1 365 ? 18.438 19.312 4.621 1 98.31 365 LEU A C 1
ATOM 2771 O O . LEU A 1 365 ? 17.609 19 5.484 1 98.31 365 LEU A O 1
ATOM 2775 N N . GLY A 1 366 ? 19.016 18.406 3.82 1 98.06 366 GLY A N 1
ATOM 2776 C CA . GLY A 1 366 ? 18.781 16.984 4.016 1 98.06 366 GLY A CA 1
ATOM 2777 C C . GLY A 1 366 ? 19.078 16.516 5.43 1 98.06 366 GLY A C 1
ATOM 2778 O O . GLY A 1 366 ? 18.281 15.781 6.023 1 98.06 366 GLY A O 1
ATOM 2779 N N . MET A 1 367 ? 20.188 16.906 5.961 1 97.06 367 MET A N 1
ATOM 2780 C CA . MET A 1 367 ? 20.578 16.516 7.309 1 97.06 367 MET A CA 1
ATOM 2781 C C . MET A 1 367 ? 19.562 16.984 8.336 1 97.06 367 MET A C 1
ATOM 2783 O O . MET A 1 367 ? 19.344 16.312 9.352 1 97.06 367 MET A O 1
ATOM 2787 N N . LEU A 1 368 ? 18.938 18.078 8.078 1 96.62 368 LEU A N 1
ATOM 2788 C CA . LEU A 1 368 ? 18.016 18.672 9.039 1 96.62 368 LEU A CA 1
ATOM 2789 C C . LEU A 1 368 ? 16.672 17.953 9.016 1 96.62 368 LEU A C 1
ATOM 2791 O O . LEU A 1 368 ? 15.961 17.906 10.031 1 96.62 368 LEU A O 1
ATOM 2795 N N . PHE A 1 369 ? 16.297 17.266 7.891 1 96.25 369 PHE A N 1
ATOM 2796 C CA . PHE A 1 369 ? 14.914 16.828 7.824 1 96.25 369 PHE A CA 1
ATOM 2797 C C . PHE A 1 369 ? 14.836 15.367 7.387 1 96.25 369 PHE A C 1
ATOM 2799 O O . PHE A 1 369 ? 13.773 14.742 7.477 1 96.25 369 PHE A O 1
ATOM 2806 N N . ASP A 1 370 ? 15.867 14.797 6.934 1 95.69 370 ASP A N 1
ATOM 2807 C CA . ASP A 1 370 ? 15.812 13.414 6.473 1 95.69 370 ASP A CA 1
ATOM 2808 C C . ASP A 1 370 ? 15.75 12.445 7.652 1 95.69 370 ASP A C 1
ATOM 2810 O O . ASP A 1 370 ? 16.391 12.672 8.68 1 95.69 370 ASP A O 1
ATOM 2814 N N . GLN A 1 371 ? 15.133 11.375 7.383 1 90 371 GLN A N 1
ATOM 2815 C CA . GLN A 1 371 ? 14.891 10.375 8.422 1 90 371 GLN A CA 1
ATOM 2816 C C . GLN A 1 371 ? 16.188 9.695 8.844 1 90 371 GLN A C 1
ATOM 2818 O O . GLN A 1 371 ? 16.281 9.164 9.953 1 90 371 GLN A O 1
ATOM 2823 N N . ASN A 1 372 ? 17.156 9.695 8.016 1 89.62 372 ASN A N 1
ATOM 2824 C CA . ASN A 1 372 ? 18.406 9.039 8.336 1 89.62 372 ASN A CA 1
ATOM 2825 C C . ASN A 1 372 ? 19.344 9.961 9.133 1 89.62 372 ASN A C 1
ATOM 2827 O O . ASN A 1 372 ? 20.438 9.562 9.516 1 89.62 372 ASN A O 1
ATOM 2831 N N . SER A 1 373 ? 18.922 11.133 9.359 1 91.12 373 SER A N 1
ATOM 2832 C CA . SER A 1 373 ? 19.766 12.07 10.07 1 91.12 373 SER A CA 1
ATOM 2833 C C . SER A 1 373 ? 19.031 12.703 11.25 1 91.12 373 SER A C 1
ATOM 2835 O O . SER A 1 373 ? 19.578 12.797 12.352 1 91.12 373 SER A O 1
ATOM 2837 N N . ALA A 1 374 ? 17.891 13.258 10.984 1 88.81 374 ALA A N 1
ATOM 2838 C CA . ALA A 1 374 ? 17.125 13.961 12.008 1 88.81 374 ALA A CA 1
ATOM 2839 C C . ALA A 1 374 ? 16.516 12.977 13.008 1 88.81 374 ALA A C 1
ATOM 2841 O O . ALA A 1 374 ? 16.047 11.898 12.633 1 88.81 374 ALA A O 1
ATOM 2842 N N . GLU A 1 375 ? 16.484 13.5 14.219 1 82.62 375 GLU A N 1
ATOM 2843 C CA . GLU A 1 375 ? 15.914 12.648 15.266 1 82.62 375 GLU A CA 1
ATOM 2844 C C . GLU A 1 375 ? 14.43 12.938 15.477 1 82.62 375 GLU A C 1
ATOM 2846 O O . GLU A 1 375 ? 13.969 14.047 15.203 1 82.62 375 GLU A O 1
ATOM 2851 N N . TYR A 1 376 ? 13.617 11.953 15.664 1 73.56 376 TYR A N 1
ATOM 2852 C CA . TYR A 1 376 ? 12.227 12.023 16.094 1 73.56 376 TYR A CA 1
ATOM 2853 C C . TYR A 1 376 ? 11.312 12.344 14.914 1 73.56 376 TYR A C 1
ATOM 2855 O O . TYR A 1 376 ? 11.633 12.031 13.766 1 73.56 376 TYR A O 1
ATOM 2863 N N . VAL A 1 377 ? 10.07 13.039 15.07 1 69.44 377 VAL A N 1
ATOM 2864 C CA . VAL A 1 377 ? 8.906 12.898 14.203 1 69.44 377 VAL A CA 1
ATOM 2865 C C . VAL A 1 377 ? 9.016 13.859 13.031 1 69.44 377 VAL A C 1
ATOM 2867 O O . VAL A 1 377 ? 8.414 13.641 11.977 1 69.44 377 VAL A O 1
ATOM 2870 N N . MET A 1 378 ? 9.75 14.859 12.93 1 81.75 378 MET A N 1
ATOM 2871 C CA . MET A 1 378 ? 9.773 15.812 11.828 1 81.75 378 MET A CA 1
ATOM 2872 C C . MET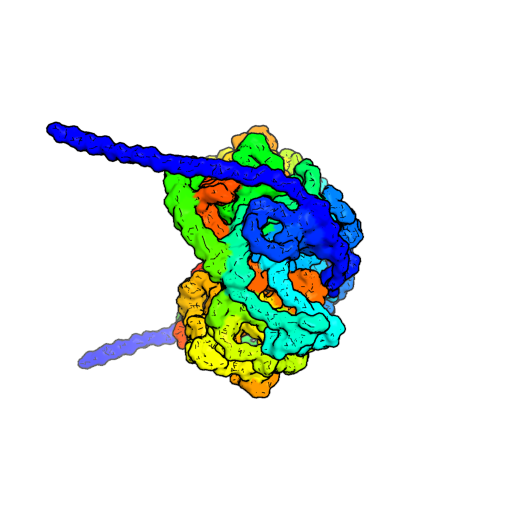 A 1 378 ? 10.656 15.32 10.688 1 81.75 378 MET A C 1
ATOM 2874 O O . MET A 1 378 ? 11.656 15.953 10.352 1 81.75 378 MET A O 1
ATOM 2878 N N . GLN A 1 379 ? 10.219 14.219 10.148 1 91.31 379 GLN A N 1
ATOM 2879 C CA . GLN A 1 379 ? 11.102 13.547 9.203 1 91.31 379 GLN A CA 1
ATOM 2880 C C . GLN A 1 379 ? 10.414 13.336 7.855 1 91.31 379 GLN A C 1
ATOM 2882 O O . GLN A 1 379 ? 9.188 13.211 7.793 1 91.31 379 GLN A O 1
ATOM 2887 N N . ALA A 1 380 ? 11.188 13.359 6.836 1 95.44 380 ALA A N 1
ATOM 2888 C CA . ALA A 1 380 ? 10.836 12.977 5.473 1 95.44 380 ALA A CA 1
ATOM 2889 C C . ALA A 1 380 ? 11.914 12.094 4.852 1 95.44 380 ALA A C 1
ATOM 2891 O O . ALA A 1 380 ? 13.023 11.992 5.387 1 95.44 380 ALA A O 1
ATOM 2892 N N . GLY A 1 381 ? 11.555 11.32 3.854 1 96.44 381 GLY A N 1
ATOM 2893 C CA . GLY A 1 381 ? 12.531 10.578 3.07 1 96.44 381 GLY A CA 1
ATOM 2894 C C . GLY A 1 381 ? 13.078 11.367 1.894 1 96.44 381 GLY A C 1
ATOM 2895 O O . GLY A 1 381 ? 12.594 11.227 0.768 1 96.44 381 GLY A O 1
ATOM 2896 N N . LEU A 1 382 ? 14.195 12.07 2.123 1 98.25 382 LEU A N 1
ATOM 2897 C CA . LEU A 1 382 ? 14.68 13.055 1.162 1 98.25 382 LEU A CA 1
ATOM 2898 C C . LEU A 1 382 ? 15.852 12.508 0.36 1 98.25 382 LEU A C 1
ATOM 2900 O O . LEU A 1 382 ? 16.328 13.156 -0.572 1 98.25 382 LEU A O 1
ATOM 2904 N N . GLY A 1 383 ? 16.328 11.383 0.696 1 97.94 383 GLY A N 1
ATOM 2905 C CA . GLY A 1 383 ? 17.531 10.828 0.096 1 97.94 383 GLY A CA 1
ATOM 2906 C C . GLY A 1 383 ? 18.578 10.406 1.12 1 97.94 383 GLY A C 1
ATOM 2907 O O . GLY A 1 383 ? 18.234 9.781 2.127 1 97.94 383 GLY A O 1
ATOM 2908 N N . TYR A 1 384 ? 19.875 10.75 0.742 1 97.81 384 TYR A N 1
ATOM 2909 C CA . TYR A 1 384 ? 20.953 10.344 1.633 1 97.81 384 TYR A CA 1
ATOM 2910 C C . TYR A 1 384 ? 22.234 11.125 1.327 1 97.81 384 TYR A C 1
ATOM 2912 O O . TYR A 1 384 ? 22.328 11.766 0.281 1 97.81 384 TYR A O 1
ATOM 2920 N N . TYR A 1 385 ? 23.172 11.062 2.256 1 98.25 385 TYR A N 1
ATOM 2921 C CA . TYR A 1 385 ? 24.469 11.711 2.111 1 98.25 385 TYR A CA 1
ATOM 2922 C C . TYR A 1 385 ? 25.219 11.172 0.893 1 98.25 385 TYR A C 1
ATOM 2924 O O . TYR A 1 385 ? 25.172 9.977 0.607 1 98.25 385 TYR A O 1
ATOM 2932 N N . ASP A 1 386 ? 25.844 12.055 0.116 1 98.25 386 ASP A N 1
ATOM 2933 C CA . ASP A 1 386 ? 26.781 11.664 -0.941 1 98.25 386 ASP A CA 1
ATOM 2934 C C . ASP A 1 386 ? 28.219 11.766 -0.469 1 98.25 386 ASP A C 1
ATOM 2936 O O . ASP A 1 386 ? 29 12.555 -1.008 1 98.25 386 ASP A O 1
ATOM 2940 N N . CYS A 1 387 ? 28.672 11.086 0.542 1 98.06 387 CYS A N 1
ATOM 2941 C CA . CYS A 1 387 ? 29.969 10.953 1.186 1 98.06 387 CYS A CA 1
ATOM 2942 C C . CYS A 1 387 ? 29.984 9.789 2.166 1 98.06 387 CYS A C 1
ATOM 2944 O O . CYS A 1 387 ? 28.938 9.227 2.484 1 98.06 387 CYS A O 1
ATOM 2946 N N . PRO A 1 388 ? 31.156 9.281 2.617 1 96.75 388 PRO A N 1
ATOM 2947 C CA . PRO A 1 388 ? 31.172 8.258 3.664 1 96.75 388 PRO A CA 1
ATOM 2948 C C . PRO A 1 388 ? 30.516 8.727 4.961 1 96.75 388 PRO A C 1
ATOM 2950 O O . PRO A 1 388 ? 30.672 9.891 5.348 1 96.75 388 PRO A O 1
ATOM 2953 N N . THR A 1 389 ? 29.734 7.855 5.586 1 96 389 THR A N 1
ATOM 2954 C CA . THR A 1 389 ? 29 8.195 6.805 1 96 389 THR A CA 1
ATOM 2955 C C . THR A 1 389 ? 29.328 7.203 7.918 1 96 389 THR A C 1
ATOM 2957 O O . THR A 1 389 ? 29.906 6.148 7.668 1 96 389 THR A O 1
ATOM 2960 N N . VAL A 1 390 ? 29.047 7.566 9.141 1 92.81 390 VAL A N 1
ATOM 2961 C CA . VAL A 1 390 ? 29.141 6.711 10.32 1 92.81 390 VAL A CA 1
ATOM 2962 C C . VAL A 1 390 ? 27.812 6.754 11.086 1 92.81 390 VAL A C 1
ATOM 2964 O O . VAL A 1 390 ? 27.109 7.766 11.07 1 92.81 390 VAL A O 1
ATOM 2967 N N . GLY A 1 391 ? 27.453 5.66 11.75 1 88.94 391 GLY A N 1
ATOM 2968 C CA . GLY A 1 391 ? 26.234 5.586 12.539 1 88.94 391 GLY A CA 1
ATOM 2969 C C . GLY A 1 391 ? 26.281 6.418 13.805 1 88.94 391 GLY A C 1
ATOM 2970 O O . GLY A 1 391 ? 27.328 6.477 14.469 1 88.94 391 GLY A O 1
ATOM 2971 N N . LYS A 1 392 ? 25.109 7.117 14.047 1 89 392 LYS A N 1
ATOM 2972 C CA . LYS A 1 392 ? 24.984 7.82 15.32 1 89 392 LYS A CA 1
ATOM 2973 C C . LYS A 1 392 ? 24.75 6.84 16.469 1 89 392 LYS A C 1
ATOM 2975 O O . LYS A 1 392 ? 24.312 5.711 16.25 1 89 392 LYS A O 1
ATOM 2980 N N . THR A 1 393 ? 25.047 7.293 17.688 1 87.5 393 THR A N 1
ATOM 2981 C CA . THR A 1 393 ? 24.781 6.465 18.859 1 87.5 393 THR A CA 1
ATOM 2982 C C . THR A 1 393 ? 23.672 7.07 19.703 1 87.5 393 THR A C 1
ATOM 2984 O O . THR A 1 393 ? 23.219 6.449 20.672 1 87.5 393 THR A O 1
ATOM 2987 N N . TYR A 1 394 ? 23.312 8.227 19.469 1 84.88 394 TYR A N 1
ATOM 2988 C CA . TYR A 1 394 ? 22.156 8.906 20.031 1 84.88 394 TYR A CA 1
ATOM 2989 C C . TYR A 1 394 ? 21.031 9.031 19 1 84.88 394 TYR A C 1
ATOM 2991 O O . TYR A 1 394 ? 21.281 9.422 17.859 1 84.88 394 TYR A O 1
ATOM 2999 N N . PRO A 1 395 ? 19.656 8.906 19.297 1 79.25 395 PRO A N 1
ATOM 3000 C CA . PRO A 1 395 ? 19.172 8.578 20.641 1 79.25 395 PRO A CA 1
ATOM 3001 C C . PRO A 1 395 ? 19.203 7.082 20.938 1 79.25 395 PRO A C 1
ATOM 3003 O O . PRO A 1 395 ? 19.047 6.668 22.078 1 79.25 395 PRO A O 1
ATOM 3006 N N . VAL A 1 396 ? 19.172 6.254 19.844 1 65.69 396 VAL A N 1
ATOM 3007 C CA . VAL A 1 396 ? 19.188 4.805 20.016 1 65.69 396 VAL A CA 1
ATOM 3008 C C . VAL A 1 396 ? 20.609 4.277 19.797 1 65.69 396 VAL A C 1
ATOM 3010 O O . VAL A 1 396 ? 21.297 4.684 18.859 1 65.69 396 VAL A O 1
ATOM 3013 N N . PRO A 1 397 ? 21.062 3.508 20.844 1 56.44 397 PRO A N 1
ATOM 3014 C CA . PRO A 1 397 ? 22.422 3.006 20.625 1 56.44 397 PRO A CA 1
ATOM 3015 C C . PRO A 1 397 ? 22.531 2.207 19.328 1 56.44 397 PRO A C 1
ATOM 3017 O O . PRO A 1 397 ? 21.562 1.582 18.891 1 56.44 397 PRO A O 1
ATOM 3020 N N . ASN A 1 398 ? 23.562 2.469 18.641 1 50.56 398 ASN A N 1
ATOM 3021 C CA . ASN A 1 398 ? 23.969 1.724 17.453 1 50.56 398 ASN A CA 1
ATOM 3022 C C . ASN A 1 398 ? 23.906 0.217 17.688 1 50.56 398 ASN A C 1
ATOM 3024 O O . ASN A 1 398 ? 24.344 -0.272 18.734 1 50.56 398 ASN A O 1
ATOM 3028 N N . GLY A 1 399 ? 23.266 -0.559 17.016 1 50.09 399 GLY A N 1
ATOM 3029 C CA . GLY A 1 399 ? 23.266 -2.012 17.078 1 50.09 399 GLY A CA 1
ATOM 3030 C C . GLY A 1 399 ? 22.016 -2.582 17.734 1 50.09 399 GLY A C 1
ATOM 3031 O O . GLY A 1 399 ? 21.766 -3.783 17.625 1 50.09 399 GLY A O 1
ATOM 3032 N N . LEU A 1 400 ? 21.484 -1.705 18.547 1 52.91 400 LEU A N 1
ATOM 3033 C CA . LEU A 1 400 ? 20.312 -2.293 19.203 1 52.91 400 LEU A CA 1
ATOM 3034 C C . LEU A 1 400 ? 19.234 -2.625 18.188 1 52.91 400 LEU A C 1
ATOM 3036 O O . LEU A 1 400 ? 18.516 -3.617 18.344 1 52.91 400 LEU A O 1
ATOM 3040 N N . ALA A 1 401 ? 19.203 -1.803 17.312 1 50.5 401 ALA A N 1
ATOM 3041 C CA . ALA A 1 401 ? 18.234 -2.074 16.25 1 50.5 401 ALA A CA 1
ATOM 3042 C C . ALA A 1 401 ? 18.641 -3.303 15.445 1 50.5 401 ALA A C 1
ATOM 3044 O O . ALA A 1 401 ? 17.812 -3.906 14.766 1 50.5 401 ALA A O 1
ATOM 3045 N N . SER A 1 402 ? 19.953 -3.516 15.609 1 45.69 402 SER A N 1
ATOM 3046 C CA . SER A 1 402 ? 20.5 -4.602 14.805 1 45.69 402 SER A CA 1
ATOM 3047 C C . SER A 1 402 ? 20.438 -5.93 15.555 1 45.69 402 SER A C 1
ATOM 3049 O O . SER A 1 402 ? 20.875 -6.961 15.039 1 45.69 402 SER A O 1
ATOM 3051 N N . VAL A 1 403 ? 20.188 -5.926 16.875 1 47.38 403 VAL A N 1
ATOM 3052 C CA . VAL A 1 403 ? 20.094 -7.199 17.578 1 47.38 403 VAL A CA 1
ATOM 3053 C C . VAL A 1 403 ? 19.031 -8.078 16.922 1 47.38 403 VAL A C 1
ATOM 3055 O O . VAL A 1 403 ? 17.859 -7.703 16.875 1 47.38 403 VAL A O 1
ATOM 3058 N N . PRO A 1 404 ? 19.484 -9.164 16.5 1 44.56 404 PRO A N 1
ATOM 3059 C CA . PRO A 1 404 ? 18.594 -10.164 15.914 1 44.56 404 PRO A CA 1
ATOM 3060 C C . PRO A 1 404 ? 17.438 -10.547 16.844 1 44.56 404 PRO A C 1
ATOM 3062 O O . PRO A 1 404 ? 17.594 -10.508 18.062 1 44.56 404 PRO A O 1
ATOM 3065 N N . ILE A 1 405 ? 16.141 -10.727 16.484 1 46.81 405 ILE A N 1
ATOM 3066 C CA . ILE A 1 405 ? 14.883 -11.078 17.141 1 46.81 405 ILE A CA 1
ATOM 3067 C C . ILE A 1 405 ? 14.344 -9.875 17.906 1 46.81 405 ILE A C 1
ATOM 3069 O O . ILE A 1 405 ? 13.148 -9.586 17.859 1 46.81 405 ILE A O 1
ATOM 3073 N N . LEU A 1 406 ? 15.32 -9.477 18.766 1 48.5 406 LEU A N 1
ATOM 3074 C CA . LEU A 1 406 ? 14.859 -8.383 19.609 1 48.5 406 LEU A CA 1
ATOM 3075 C C . LEU A 1 406 ? 14.68 -7.105 18.781 1 48.5 406 LEU A C 1
ATOM 3077 O O . LEU A 1 406 ? 13.727 -6.352 19 1 48.5 406 LEU A O 1
ATOM 3081 N N . GLY A 1 407 ? 15.656 -6.891 18.016 1 45.62 407 GLY A N 1
ATOM 3082 C CA . GLY A 1 407 ? 15.688 -5.672 17.219 1 45.62 407 GLY A CA 1
ATOM 3083 C C . GLY A 1 407 ? 14.445 -5.477 16.375 1 45.62 407 GLY A C 1
ATOM 3084 O O . GLY A 1 407 ? 13.734 -4.484 16.516 1 45.62 407 GLY A O 1
ATOM 3085 N N . PRO A 1 408 ? 14.289 -6.547 15.492 1 43.38 408 PRO A N 1
ATOM 3086 C CA . PRO A 1 408 ? 13.07 -6.43 14.688 1 43.38 408 PRO A CA 1
ATOM 3087 C C . PRO A 1 408 ? 11.797 -6.516 15.523 1 43.38 408 PRO A C 1
ATOM 3089 O O . PRO A 1 408 ? 10.773 -5.945 15.156 1 43.38 408 PRO A O 1
ATOM 3092 N N . ASN A 1 409 ? 11.844 -7.352 16.562 1 42.38 409 ASN A N 1
ATOM 3093 C CA . ASN A 1 409 ? 10.641 -7.613 17.344 1 42.38 409 ASN A CA 1
ATOM 3094 C C . ASN A 1 409 ? 10.508 -6.641 18.516 1 42.38 409 ASN A C 1
ATOM 3096 O O . ASN A 1 409 ? 9.398 -6.242 18.875 1 42.38 409 ASN A O 1
ATOM 3100 N N . LEU A 1 410 ? 11.422 -6.797 19.344 1 42.88 410 LEU A N 1
ATOM 3101 C CA . LEU A 1 410 ? 11.289 -5.906 20.484 1 42.88 410 LEU A CA 1
ATOM 3102 C C . LEU A 1 410 ? 11.172 -4.453 20.031 1 42.88 410 LEU A C 1
ATOM 3104 O O . LEU A 1 410 ? 10.438 -3.67 20.641 1 42.88 410 LEU A O 1
ATOM 3108 N N . PHE A 1 411 ? 12.062 -4.215 19.188 1 40.34 411 PHE A N 1
ATOM 3109 C CA . PHE A 1 411 ? 11.914 -2.885 18.609 1 40.34 411 PHE A CA 1
ATOM 3110 C C . PHE A 1 411 ? 10.891 -2.896 17.469 1 40.34 411 PHE A C 1
ATOM 3112 O O . PHE A 1 411 ? 10.844 -1.969 16.656 1 40.34 411 PHE A O 1
ATOM 3119 N N . VAL A 1 412 ? 10.367 -4.016 17.172 1 36.75 412 VAL A N 1
ATOM 3120 C CA . VAL A 1 412 ? 9.188 -4.094 16.312 1 36.75 412 VAL A CA 1
ATOM 3121 C C . VAL A 1 412 ? 8.086 -3.188 16.859 1 36.75 412 VAL A C 1
ATOM 3123 O O . VAL A 1 412 ? 6.969 -3.17 16.344 1 36.75 412 VAL A O 1
ATOM 3126 N N . ILE A 1 413 ? 7.934 -3.113 18.156 1 37.62 413 ILE A N 1
ATOM 3127 C CA . ILE A 1 413 ? 7.09 -1.923 18.109 1 37.62 413 ILE A CA 1
ATOM 3128 C C . ILE A 1 413 ? 7.508 -1.041 16.938 1 37.62 413 ILE A C 1
ATOM 3130 O O . ILE A 1 413 ? 8.633 -0.542 16.906 1 37.62 413 ILE A O 1
ATOM 3134 N N . PRO A 1 414 ? 7.148 -1.407 15.711 1 41.72 414 PRO A N 1
ATOM 3135 C CA . PRO A 1 414 ? 7.414 -0.509 14.578 1 41.72 414 PRO A CA 1
ATOM 3136 C C . PRO A 1 414 ? 7.781 0.904 15.031 1 41.72 414 PRO A C 1
ATOM 3138 O O . PRO A 1 414 ? 6.918 1.783 15.078 1 41.72 414 PRO A O 1
ATOM 3141 N N . LEU A 1 415 ? 8.258 1.002 16.094 1 40.94 415 LEU A N 1
ATOM 3142 C CA . LEU A 1 415 ? 8.781 2.299 16.516 1 40.94 415 LEU A CA 1
ATOM 3143 C C . LEU A 1 415 ? 9.703 2.881 15.438 1 40.94 415 LEU A C 1
ATOM 3145 O O . LEU A 1 415 ? 10.914 3 15.656 1 40.94 415 LEU A O 1
ATOM 3149 N N . ARG A 1 416 ? 9.453 2.518 14.234 1 46.09 416 ARG A N 1
ATOM 3150 C CA . ARG A 1 416 ? 10.289 3.039 13.156 1 46.09 416 ARG A CA 1
ATOM 3151 C C . ARG A 1 416 ? 10.453 4.551 13.273 1 46.09 416 ARG A C 1
ATOM 3153 O O . ARG A 1 416 ? 11.312 5.137 12.617 1 46.09 416 ARG A O 1
ATOM 3160 N N . VAL A 1 417 ? 9.555 5.133 14.039 1 45.44 417 VAL A N 1
ATOM 3161 C CA . VAL A 1 417 ? 9.688 6.586 14.062 1 45.44 417 VAL A CA 1
ATOM 3162 C C . VAL A 1 417 ? 10.875 6.977 14.945 1 45.44 417 VAL A C 1
ATOM 3164 O O . VAL A 1 417 ? 10.859 6.734 16.156 1 45.44 417 VAL A O 1
ATOM 3167 N N . GLY A 1 418 ? 11.977 7.461 14.438 1 50.16 418 GLY A N 1
ATOM 3168 C CA . GLY A 1 418 ? 13.094 8.109 15.102 1 50.16 418 GLY A CA 1
ATOM 3169 C C . GLY A 1 418 ? 14.07 7.125 15.719 1 50.16 418 GLY A C 1
ATOM 3170 O O . GLY A 1 418 ? 15.133 7.52 16.219 1 50.16 418 GLY A O 1
ATOM 3171 N N . TYR A 1 419 ? 13.609 5.848 15.539 1 57.22 419 TYR A N 1
ATOM 3172 C CA . TYR A 1 419 ? 14.484 5.02 16.359 1 57.22 419 TYR A CA 1
ATOM 3173 C C . TYR A 1 419 ? 15.375 4.137 15.492 1 57.22 419 TYR A C 1
ATOM 3175 O O . TYR A 1 419 ? 16.109 3.285 16 1 57.22 419 TYR A O 1
ATOM 3183 N N . GLY A 1 420 ? 15.219 4.41 14.25 1 66.69 420 GLY A N 1
ATOM 3184 C CA . GLY A 1 420 ? 16.188 3.682 13.445 1 66.69 420 GLY A CA 1
ATOM 3185 C C . GLY A 1 420 ? 17.594 4.242 13.547 1 66.69 420 GLY A C 1
ATOM 3186 O O . GLY A 1 420 ? 17.812 5.242 14.234 1 66.69 420 GLY A O 1
ATOM 3187 N N . GLN A 1 421 ? 18.516 3.525 13.016 1 78.69 421 GLN A N 1
ATOM 3188 C CA . GLN A 1 421 ? 19.891 4.008 12.945 1 78.69 421 GLN A CA 1
ATOM 3189 C C . GLN A 1 421 ? 19.984 5.305 12.141 1 78.69 421 GLN A C 1
ATOM 3191 O O . GLN A 1 421 ? 19.516 5.363 11 1 78.69 421 GLN A O 1
ATOM 3196 N N . ASN A 1 422 ? 20.453 6.293 12.805 1 87.69 422 ASN A N 1
ATOM 3197 C CA . ASN A 1 422 ? 20.766 7.543 12.117 1 87.69 422 ASN A CA 1
ATOM 3198 C C . ASN A 1 422 ? 22.25 7.672 11.805 1 87.69 422 ASN A C 1
ATOM 3200 O O . ASN A 1 422 ? 23.062 6.965 12.391 1 87.69 422 ASN A O 1
ATOM 3204 N N . TYR A 1 423 ? 22.562 8.578 10.891 1 91.75 423 TYR A N 1
ATOM 3205 C CA . TYR A 1 423 ? 23.922 8.68 10.383 1 91.75 423 TYR A CA 1
ATOM 3206 C C . TYR A 1 423 ? 24.375 10.133 10.328 1 91.75 423 TYR A C 1
ATOM 3208 O O . TYR A 1 423 ? 23.547 11.047 10.359 1 91.75 423 TYR A O 1
ATOM 3216 N N . THR A 1 424 ? 25.688 10.375 10.367 1 95.31 424 THR A N 1
ATOM 3217 C CA . THR A 1 424 ? 26.344 11.648 10.094 1 95.31 424 THR A CA 1
ATOM 3218 C C . THR A 1 424 ? 27.594 11.438 9.227 1 95.31 424 THR A C 1
ATOM 3220 O O . THR A 1 424 ? 28.078 10.312 9.102 1 95.31 424 THR A O 1
ATOM 3223 N N . PRO A 1 425 ? 28 12.5 8.492 1 97.56 425 PRO A N 1
ATOM 3224 C CA . PRO A 1 425 ? 29.266 12.344 7.754 1 97.56 425 PRO A CA 1
ATOM 3225 C C . PRO A 1 425 ? 30.406 11.844 8.633 1 97.56 425 PRO A C 1
ATOM 3227 O O . PRO A 1 425 ? 30.516 12.242 9.797 1 97.56 425 PRO A O 1
ATOM 3230 N N . ALA A 1 426 ? 31.25 11.016 8.016 1 96.94 426 ALA A N 1
ATOM 3231 C CA . ALA A 1 426 ? 32.375 10.422 8.758 1 96.94 426 ALA A CA 1
ATOM 3232 C C . ALA A 1 426 ? 33.5 11.43 8.977 1 96.94 426 ALA A C 1
ATOM 3234 O O . ALA A 1 426 ? 34.25 11.336 9.945 1 96.94 426 ALA A O 1
ATOM 3235 N N . ASP A 1 427 ? 33.594 12.375 8.078 1 97.25 427 ASP A N 1
ATOM 3236 C CA . ASP A 1 427 ? 34.719 13.336 8.07 1 97.25 427 ASP A CA 1
ATOM 3237 C C . ASP A 1 427 ? 34.188 14.773 8.094 1 97.25 427 ASP A C 1
ATOM 3239 O O . ASP A 1 427 ? 33.438 15.188 7.199 1 97.25 427 ASP A O 1
ATOM 3243 N N . HIS A 1 428 ? 34.656 15.594 9.078 1 96.75 428 HIS A N 1
ATOM 3244 C CA . HIS A 1 428 ? 34.25 16.984 9.219 1 96.75 428 HIS A CA 1
ATOM 3245 C C . HIS A 1 428 ? 34.812 17.844 8.094 1 96.75 428 HIS A C 1
ATOM 3247 O O . HIS A 1 428 ? 34.281 18.938 7.816 1 96.75 428 HIS A O 1
ATOM 3253 N N . ASN A 1 429 ? 35.875 17.391 7.492 1 96.12 429 ASN A N 1
ATOM 3254 C CA . ASN A 1 429 ? 36.625 18.25 6.594 1 96.12 429 ASN A CA 1
ATOM 3255 C C . ASN A 1 429 ? 36.312 17.953 5.133 1 96.12 429 ASN A C 1
ATOM 3257 O O . ASN A 1 429 ? 36.688 18.734 4.246 1 96.12 429 ASN A O 1
ATOM 3261 N N . GLN A 1 430 ? 35.656 16.875 4.918 1 97.69 430 GLN A N 1
ATOM 3262 C CA . GLN A 1 430 ? 35.281 16.547 3.551 1 97.69 430 GLN A CA 1
ATOM 3263 C C . GLN A 1 430 ? 33.906 17.109 3.209 1 97.69 430 GLN A C 1
ATOM 3265 O O . GLN A 1 430 ? 32.938 16.969 3.979 1 97.69 430 GLN A O 1
ATOM 3270 N N . LEU A 1 431 ? 33.844 17.812 2.059 1 98.5 431 LEU A N 1
ATOM 3271 C CA . LEU A 1 431 ? 32.562 18.328 1.619 1 98.5 431 LEU A CA 1
ATOM 3272 C C . LEU A 1 431 ? 31.594 17.188 1.298 1 98.5 431 LEU A C 1
ATOM 3274 O O . LEU A 1 431 ? 31.922 16.297 0.51 1 98.5 431 LEU A O 1
ATOM 3278 N N . CYS A 1 432 ? 30.516 17.172 1.943 1 98.56 432 CYS A N 1
ATOM 3279 C CA . CYS A 1 432 ? 29.516 16.141 1.756 1 98.56 432 CYS A CA 1
ATOM 3280 C C . CYS A 1 432 ? 28.328 16.672 0.941 1 98.56 432 CYS A C 1
ATOM 3282 O O . CYS A 1 432 ? 27.734 17.688 1.294 1 98.56 432 CYS A O 1
ATOM 3284 N N . GLY A 1 433 ? 28 16.016 -0.167 1 98.62 433 GLY A N 1
ATOM 3285 C CA . GLY A 1 433 ? 26.812 16.328 -0.958 1 98.62 433 GLY A CA 1
ATOM 3286 C C . GLY A 1 433 ? 25.594 15.508 -0.546 1 98.62 433 GLY A C 1
ATOM 3287 O O . GLY A 1 433 ? 25.562 14.953 0.557 1 98.62 433 GLY A O 1
ATOM 3288 N N . TRP A 1 434 ? 24.594 15.547 -1.376 1 98.69 434 TRP A N 1
ATOM 3289 C CA . TRP A 1 434 ? 23.344 14.852 -1.073 1 98.69 434 TRP A CA 1
ATOM 3290 C C . TRP A 1 434 ? 22.828 14.125 -2.303 1 98.69 434 TRP A C 1
ATOM 3292 O O . TRP A 1 434 ? 22.766 14.688 -3.395 1 98.69 434 TRP A O 1
ATOM 3302 N N . LYS A 1 435 ? 22.531 12.867 -2.129 1 98.56 435 LYS A N 1
ATOM 3303 C CA . LYS A 1 435 ? 21.781 12.109 -3.129 1 98.56 435 LYS A CA 1
ATOM 3304 C C . LYS A 1 435 ? 20.281 12.297 -2.949 1 98.56 435 LYS A C 1
ATOM 3306 O O . LYS A 1 435 ? 19.75 12.148 -1.841 1 98.56 435 LYS A O 1
ATOM 3311 N N . ASN A 1 436 ? 19.609 12.664 -4.008 1 98.69 436 ASN A N 1
ATOM 3312 C CA . ASN A 1 436 ? 18.156 12.844 -3.949 1 98.69 436 ASN A CA 1
ATOM 3313 C C . ASN A 1 436 ? 17.438 11.508 -3.781 1 98.69 436 ASN A C 1
ATOM 3315 O O . ASN A 1 436 ? 18.062 10.453 -3.809 1 98.69 436 ASN A O 1
ATOM 3319 N N . TYR A 1 437 ? 16.078 11.539 -3.586 1 98.19 437 TYR A N 1
ATOM 3320 C CA . TYR A 1 437 ? 15.258 10.383 -3.242 1 98.19 437 TYR A CA 1
ATOM 3321 C C . TYR A 1 437 ? 15.359 9.305 -4.316 1 98.19 437 TYR A C 1
ATOM 3323 O O . TYR A 1 437 ? 15.211 8.117 -4.023 1 98.19 437 TYR A O 1
ATOM 3331 N N . ASP A 1 438 ? 15.594 9.664 -5.602 1 97.19 438 ASP A N 1
ATOM 3332 C CA . ASP A 1 438 ? 15.594 8.727 -6.723 1 97.19 438 ASP A CA 1
ATOM 3333 C C . ASP A 1 438 ? 17.016 8.328 -7.102 1 97.19 438 ASP A C 1
ATOM 3335 O O . ASP A 1 438 ? 17.234 7.727 -8.156 1 97.19 438 ASP A O 1
ATOM 3339 N N . GLN A 1 439 ? 17.984 8.688 -6.242 1 97.81 439 GLN A N 1
ATOM 3340 C CA . GLN A 1 439 ? 19.375 8.383 -6.523 1 97.81 439 GLN A CA 1
ATOM 3341 C C . GLN A 1 439 ? 19.953 7.41 -5.496 1 97.81 439 GLN A C 1
ATOM 3343 O O . GLN A 1 439 ? 21.156 7.152 -5.477 1 97.81 439 GLN A O 1
ATOM 3348 N N . VAL A 1 440 ? 19.094 6.887 -4.617 1 96.75 440 VAL A N 1
ATOM 3349 C CA . VAL A 1 440 ? 19.516 5.938 -3.594 1 96.75 440 VAL A CA 1
ATOM 3350 C C . VAL A 1 440 ? 19.328 4.508 -4.105 1 96.75 440 VAL A C 1
ATOM 3352 O O . VAL A 1 440 ? 18.688 4.293 -5.133 1 96.75 440 VAL A O 1
ATOM 3355 N N . PRO A 1 441 ? 19.922 3.533 -3.424 1 93.88 441 PRO A N 1
ATOM 3356 C CA . PRO A 1 441 ? 19.875 2.162 -3.936 1 93.88 441 PRO A CA 1
ATOM 3357 C C . PRO A 1 441 ? 18.484 1.539 -3.83 1 93.88 441 PRO A C 1
ATOM 3359 O O . PRO A 1 441 ? 17.656 1.983 -3.021 1 93.88 441 PRO A O 1
ATOM 3362 N N . GLU A 1 442 ? 18.266 0.502 -4.691 1 92.69 442 GLU A N 1
ATOM 3363 C CA . GLU A 1 442 ? 17.047 -0.3 -4.594 1 92.69 442 GLU A CA 1
ATOM 3364 C C . GLU A 1 442 ? 16.984 -1.054 -3.268 1 92.69 442 GLU A C 1
ATOM 3366 O O . GLU A 1 442 ? 18.031 -1.331 -2.658 1 92.69 442 GLU A O 1
ATOM 3371 N N . SER A 1 443 ? 15.742 -1.323 -2.826 1 92.62 443 SER A N 1
ATOM 3372 C CA . SER A 1 443 ? 15.586 -2.17 -1.649 1 92.62 443 SER A CA 1
ATOM 3373 C C . SER A 1 443 ? 16.062 -3.59 -1.92 1 92.62 443 SER A C 1
ATOM 3375 O O . SER A 1 443 ? 15.953 -4.09 -3.041 1 92.62 443 SER A O 1
ATOM 3377 N N . THR A 1 444 ? 16.625 -4.23 -0.888 1 92 444 THR A N 1
ATOM 3378 C CA . THR A 1 444 ? 17.172 -5.582 -1.01 1 92 444 THR A CA 1
ATOM 3379 C C . THR A 1 444 ? 16.531 -6.516 0.014 1 92 444 THR A C 1
ATOM 3381 O O . THR A 1 444 ? 15.758 -6.07 0.869 1 92 444 THR A O 1
ATOM 3384 N N . ILE A 1 445 ? 16.859 -7.789 -0.008 1 91.31 445 ILE A N 1
ATOM 3385 C CA . ILE A 1 445 ? 16.297 -8.797 0.886 1 91.31 445 ILE A CA 1
ATOM 3386 C C . ILE A 1 445 ? 16.781 -8.547 2.312 1 91.31 445 ILE A C 1
ATOM 3388 O O . ILE A 1 445 ? 16.188 -9.047 3.271 1 91.31 445 ILE A O 1
ATOM 3392 N N . ASP A 1 446 ? 17.844 -7.758 2.49 1 88.62 446 ASP A N 1
ATOM 3393 C CA . ASP A 1 446 ? 18.406 -7.469 3.805 1 88.62 446 ASP A CA 1
ATOM 3394 C C . ASP A 1 446 ? 17.75 -6.238 4.43 1 88.62 446 ASP A C 1
ATOM 3396 O O . ASP A 1 446 ? 17.875 -6 5.633 1 88.62 446 ASP A O 1
ATOM 3400 N N . GLY A 1 447 ? 17.016 -5.449 3.611 1 87.81 447 GLY A N 1
ATOM 3401 C CA . GLY A 1 447 ? 16.375 -4.242 4.121 1 87.81 447 GLY A CA 1
ATOM 3402 C C . GLY A 1 447 ? 17.359 -3.223 4.648 1 87.81 447 GLY A C 1
ATOM 3403 O O . GLY A 1 447 ? 18.5 -3.141 4.164 1 87.81 447 GLY A O 1
ATOM 3404 N N . ILE A 1 448 ? 16.891 -2.324 5.453 1 81.44 448 ILE A N 1
ATOM 3405 C CA . ILE A 1 448 ? 17.734 -1.318 6.082 1 81.44 448 ILE A CA 1
ATOM 3406 C C . ILE A 1 448 ? 18.516 -1.946 7.242 1 81.44 448 ILE A C 1
ATOM 3408 O O . ILE A 1 448 ? 17.953 -2.148 8.328 1 81.44 448 ILE A O 1
ATOM 3412 N N . ASP A 1 449 ? 19.688 -2.387 6.93 1 75.75 449 ASP A N 1
ATOM 3413 C CA . ASP A 1 449 ? 20.547 -3.104 7.859 1 75.75 449 ASP A CA 1
ATOM 3414 C C . ASP A 1 449 ? 21.984 -2.572 7.797 1 75.75 449 ASP A C 1
ATOM 3416 O O . ASP A 1 449 ? 22.594 -2.535 6.723 1 75.75 449 ASP A O 1
ATOM 3420 N N . PRO A 1 450 ? 22.531 -2.139 8.961 1 69.06 450 PRO A N 1
ATOM 3421 C CA . PRO A 1 450 ? 23.875 -1.568 8.953 1 69.06 450 PRO A CA 1
ATOM 3422 C C . PRO A 1 450 ? 24.953 -2.605 8.641 1 69.06 450 PRO A C 1
ATOM 3424 O O . PRO A 1 450 ? 26.094 -2.246 8.312 1 69.06 450 PRO A O 1
ATOM 3427 N N . VAL A 1 451 ? 24.625 -3.863 8.836 1 73.69 451 VAL A N 1
ATOM 3428 C CA . VAL A 1 451 ? 25.641 -4.895 8.656 1 73.69 451 VAL A CA 1
ATOM 3429 C C . VAL A 1 451 ? 25.578 -5.438 7.227 1 73.69 451 VAL A C 1
ATOM 3431 O O . VAL A 1 451 ? 26.578 -5.461 6.516 1 73.69 451 VAL A O 1
ATOM 3434 N N . ARG A 1 452 ? 24.453 -5.828 6.766 1 80.69 452 ARG A N 1
ATOM 3435 C CA . ARG A 1 452 ? 24.344 -6.516 5.484 1 80.69 452 ARG A CA 1
ATOM 3436 C C . ARG A 1 452 ? 23.609 -5.656 4.465 1 80.69 452 ARG A C 1
ATOM 3438 O O . ARG A 1 452 ? 23.703 -5.895 3.258 1 80.69 452 ARG A O 1
ATOM 3445 N N . GLY A 1 453 ? 22.797 -4.738 4.992 1 78.81 453 GLY A N 1
ATOM 3446 C CA . GLY A 1 453 ? 21.969 -3.922 4.113 1 78.81 453 GLY A CA 1
ATOM 3447 C C . GLY A 1 453 ? 22.5 -2.508 3.949 1 78.81 453 GLY A C 1
ATOM 3448 O O . GLY A 1 453 ? 23.688 -2.25 4.16 1 78.81 453 GLY A O 1
ATOM 3449 N N . GLN A 1 454 ? 21.625 -1.694 3.393 1 87.5 454 GLN A N 1
ATOM 3450 C CA . GLN A 1 454 ? 21.938 -0.295 3.115 1 87.5 454 GLN A CA 1
ATOM 3451 C C . GLN A 1 454 ? 21.359 0.621 4.184 1 87.5 454 GLN A C 1
ATOM 3453 O O . GLN A 1 454 ? 20.406 0.246 4.879 1 87.5 454 GLN A O 1
ATOM 3458 N N . PRO A 1 455 ? 21.969 1.753 4.402 1 88.56 455 PRO A N 1
ATOM 3459 C CA . PRO A 1 455 ? 21.406 2.693 5.367 1 88.56 455 PRO A CA 1
ATOM 3460 C C . PRO A 1 455 ? 19.984 3.137 4.996 1 88.56 455 PRO A C 1
ATOM 3462 O O . PRO A 1 455 ? 19.203 3.5 5.871 1 88.56 455 PRO A O 1
ATOM 3465 N N . THR A 1 456 ? 19.719 3.176 3.77 1 93 456 THR A N 1
ATOM 3466 C CA . THR A 1 456 ? 18.391 3.486 3.25 1 93 456 THR A CA 1
ATOM 3467 C C . THR A 1 456 ? 18.203 2.898 1.854 1 93 456 THR A C 1
ATOM 3469 O O . THR A 1 456 ? 19.109 2.258 1.319 1 93 456 THR A O 1
ATOM 3472 N N . ASP A 1 457 ? 17.016 2.994 1.35 1 94.12 457 ASP A N 1
ATOM 3473 C CA . ASP A 1 457 ? 16.719 2.479 0.013 1 94.12 457 ASP A CA 1
ATOM 3474 C C . ASP A 1 457 ? 15.539 3.205 -0.613 1 94.12 457 ASP A C 1
ATOM 3476 O O . ASP A 1 457 ? 14.953 4.098 0.004 1 94.12 457 ASP A O 1
ATOM 3480 N N . ARG A 1 458 ? 15.195 2.893 -1.793 1 95.31 458 ARG A N 1
ATOM 3481 C CA . ARG A 1 458 ? 14.203 3.582 -2.609 1 95.31 458 ARG A CA 1
ATOM 3482 C C . ARG A 1 458 ? 12.805 3.398 -2.039 1 95.31 458 ARG A C 1
ATOM 3484 O O . ARG A 1 458 ? 11.883 4.152 -2.375 1 95.31 458 ARG A O 1
ATOM 3491 N N . ASP A 1 459 ? 12.531 2.42 -1.197 1 93.62 459 ASP A N 1
ATOM 3492 C CA . ASP A 1 459 ? 11.227 2.203 -0.58 1 93.62 459 ASP A CA 1
ATOM 3493 C C . ASP A 1 459 ? 10.984 3.195 0.556 1 93.62 459 ASP A C 1
ATOM 3495 O O . ASP A 1 459 ? 9.852 3.369 1.003 1 93.62 459 ASP A O 1
ATOM 3499 N N . HIS A 1 460 ? 12.062 3.865 1.009 1 93.31 460 HIS A N 1
ATOM 3500 C CA . HIS A 1 460 ? 11.953 4.703 2.199 1 93.31 460 HIS A CA 1
ATOM 3501 C C . HIS A 1 460 ? 12.266 6.16 1.88 1 93.31 460 HIS A C 1
ATOM 3503 O O . HIS A 1 460 ? 12.188 7.023 2.756 1 93.31 460 HIS A O 1
ATOM 3509 N N . GLU A 1 461 ? 12.766 6.41 0.714 1 97.12 461 GLU A N 1
ATOM 3510 C CA . GLU A 1 461 ? 13.016 7.766 0.231 1 97.12 461 GLU A CA 1
ATOM 3511 C C . GLU A 1 461 ? 12.031 8.148 -0.871 1 97.12 461 GLU A C 1
ATOM 3513 O O . GLU A 1 461 ? 12.117 7.648 -1.993 1 97.12 461 GLU A O 1
ATOM 3518 N N . VAL A 1 462 ? 11.078 9.078 -0.515 1 98.12 462 VAL A N 1
ATOM 3519 C CA . VAL A 1 462 ? 9.953 9.219 -1.428 1 98.12 462 VAL A CA 1
ATOM 3520 C C . VAL A 1 462 ? 9.711 10.703 -1.731 1 98.12 462 VAL A C 1
ATOM 3522 O O . VAL A 1 462 ? 8.859 11.039 -2.553 1 98.12 462 VAL A O 1
ATOM 3525 N N . THR A 1 463 ? 10.414 11.625 -1.107 1 98.44 463 THR A N 1
ATOM 3526 C CA . THR A 1 463 ? 10.227 13.062 -1.266 1 98.44 463 THR A CA 1
ATOM 3527 C C . THR A 1 463 ? 11.398 13.688 -2.014 1 98.44 463 THR A C 1
ATOM 3529 O O . THR A 1 463 ? 12.562 13.43 -1.681 1 98.44 463 THR A O 1
ATOM 3532 N N . ASP A 1 464 ? 11.156 14.484 -3.055 1 98.19 464 ASP A N 1
ATOM 3533 C CA . ASP A 1 464 ? 12.172 15.219 -3.807 1 98.19 464 ASP A CA 1
ATOM 3534 C C . ASP A 1 464 ? 12.703 16.406 -2.996 1 98.19 464 ASP A C 1
ATOM 3536 O O . ASP A 1 464 ? 11.984 17.359 -2.73 1 98.19 464 ASP A O 1
ATOM 3540 N N . ILE A 1 465 ? 13.977 16.391 -2.658 1 98.5 465 ILE A N 1
ATOM 3541 C CA . ILE A 1 465 ? 14.555 17.406 -1.79 1 98.5 465 ILE A CA 1
ATOM 3542 C C . ILE A 1 465 ? 14.547 18.75 -2.502 1 98.5 465 ILE A C 1
ATOM 3544 O O . ILE A 1 465 ? 14.539 19.812 -1.855 1 98.5 465 ILE A O 1
ATOM 3548 N N . VAL A 1 466 ? 14.562 18.781 -3.799 1 98.25 466 VAL A N 1
ATOM 3549 C CA . VAL A 1 466 ? 14.5 20.031 -4.551 1 98.25 466 VAL A CA 1
ATOM 3550 C C . VAL A 1 466 ? 13.133 20.688 -4.359 1 98.25 466 VAL A C 1
ATOM 3552 O O . VAL A 1 466 ? 13.039 21.891 -4.078 1 98.25 466 VAL A O 1
ATOM 3555 N N . GLU A 1 467 ? 12.117 19.859 -4.496 1 97.19 467 GLU A N 1
ATOM 3556 C CA . GLU A 1 467 ? 10.758 20.359 -4.281 1 97.19 467 GLU A CA 1
ATOM 3557 C C . GLU A 1 467 ? 10.539 20.75 -2.82 1 97.19 467 GLU A C 1
ATOM 3559 O O . GLU A 1 467 ? 9.852 21.734 -2.525 1 97.19 467 GLU A O 1
ATOM 3564 N N . PHE A 1 468 ? 11.109 19.969 -1.925 1 97.69 468 PHE A N 1
ATOM 3565 C CA . PHE A 1 468 ? 11.016 20.234 -0.496 1 97.69 468 PHE A CA 1
ATOM 3566 C C . PHE A 1 468 ? 11.656 21.578 -0.161 1 97.69 468 PHE A C 1
ATOM 3568 O O . PHE A 1 468 ? 11.094 22.375 0.59 1 97.69 468 PHE A O 1
ATOM 3575 N N . ALA A 1 469 ? 12.805 21.844 -0.726 1 98.38 469 ALA A N 1
ATOM 3576 C CA . ALA A 1 469 ? 13.5 23.109 -0.526 1 98.38 469 ALA A CA 1
ATOM 3577 C C . ALA A 1 469 ? 12.664 24.281 -1.047 1 98.38 469 ALA A C 1
ATOM 3579 O O . ALA A 1 469 ? 12.586 25.328 -0.402 1 98.38 469 ALA A O 1
ATOM 3580 N N . ARG A 1 470 ? 12.109 24.109 -2.131 1 97.31 470 ARG A N 1
ATOM 3581 C CA . ARG A 1 470 ? 11.273 25.172 -2.701 1 97.31 470 ARG A CA 1
ATOM 3582 C C . ARG A 1 470 ? 10.086 25.469 -1.801 1 97.31 470 ARG A C 1
ATOM 3584 O O . ARG A 1 470 ? 9.734 26.625 -1.593 1 97.31 470 ARG A O 1
ATOM 3591 N N . ALA A 1 471 ? 9.438 24.422 -1.309 1 96.69 471 ALA A N 1
ATOM 3592 C CA . ALA A 1 471 ? 8.305 24.594 -0.407 1 96.69 471 ALA A CA 1
ATOM 3593 C C . ALA A 1 471 ? 8.734 25.281 0.889 1 96.69 471 ALA A C 1
ATOM 3595 O O . ALA A 1 471 ? 7.961 26.031 1.487 1 96.69 471 ALA A O 1
ATOM 3596 N N . MET A 1 472 ? 9.961 25.062 1.284 1 96.88 472 MET A N 1
ATOM 3597 C CA . MET A 1 472 ? 10.484 25.594 2.541 1 96.88 472 MET A CA 1
ATOM 3598 C C . MET A 1 472 ? 10.945 27.031 2.373 1 96.88 472 MET A C 1
ATOM 3600 O O . MET A 1 472 ? 11.156 27.734 3.359 1 96.88 472 MET A O 1
ATOM 3604 N N . ASN A 1 473 ? 11.133 27.516 1.174 1 97.44 473 ASN A N 1
ATOM 3605 C CA . ASN A 1 473 ? 11.562 28.891 0.91 1 97.44 473 ASN A CA 1
ATOM 3606 C C . ASN A 1 473 ? 10.398 29.875 1.027 1 97.44 473 ASN A C 1
ATOM 3608 O O . ASN A 1 473 ? 9.602 30.016 0.098 1 97.44 473 ASN A O 1
ATOM 3612 N N . PRO A 1 474 ? 10.367 30.547 2.121 1 96.5 474 PRO A N 1
ATOM 3613 C CA . PRO A 1 474 ? 9.211 31.422 2.33 1 96.5 474 PRO A CA 1
ATOM 3614 C C . PRO A 1 474 ? 9.227 32.656 1.419 1 96.5 474 PRO A C 1
ATOM 3616 O O . PRO A 1 474 ? 8.203 33.312 1.267 1 96.5 474 PRO A O 1
ATOM 3619 N N . GLY A 1 475 ? 10.297 32.969 0.765 1 95.88 475 GLY A N 1
ATOM 3620 C CA . GLY A 1 475 ? 10.375 34.125 -0.115 1 95.88 475 GLY A CA 1
ATOM 3621 C C . GLY A 1 475 ? 9.758 33.875 -1.479 1 95.88 475 GLY A C 1
ATOM 3622 O O . GLY A 1 475 ? 9.414 34.812 -2.191 1 95.88 475 GLY A O 1
ATOM 3623 N N . ARG A 1 476 ? 9.562 32.656 -1.862 1 93.19 476 ARG A N 1
ATOM 3624 C CA . ARG A 1 476 ? 9.109 32.312 -3.197 1 93.19 476 ARG A CA 1
ATOM 3625 C C . ARG A 1 476 ? 7.586 32.312 -3.279 1 93.19 476 ARG A C 1
ATOM 3627 O O . ARG A 1 476 ? 7.016 32.219 -4.367 1 93.19 476 ARG A O 1
ATOM 3634 N N . GLN A 1 477 ? 6.945 32.438 -2.186 1 94.25 477 GLN A N 1
ATOM 3635 C CA . GLN A 1 477 ? 5.496 32.312 -2.102 1 94.25 477 GLN A CA 1
ATOM 3636 C C . GLN A 1 477 ? 4.926 33.156 -0.979 1 94.25 477 GLN A C 1
ATOM 3638 O O . GLN A 1 477 ? 5.668 33.656 -0.12 1 94.25 477 GLN A O 1
ATOM 3643 N N . PRO A 1 478 ? 3.645 33.344 -1.026 1 95.62 478 PRO A N 1
ATOM 3644 C CA . PRO A 1 478 ? 3.043 34.25 -0.049 1 95.62 478 PRO A CA 1
ATOM 3645 C C . PRO A 1 478 ? 2.846 33.594 1.318 1 95.62 478 PRO A C 1
ATOM 3647 O O . PRO A 1 478 ? 2.523 34.281 2.293 1 95.62 478 PRO A O 1
ATOM 3650 N N . THR A 1 479 ? 3.01 32.281 1.409 1 96.81 479 THR A N 1
ATOM 3651 C CA . THR A 1 479 ? 2.867 31.562 2.668 1 96.81 479 THR A CA 1
ATOM 3652 C C . THR A 1 479 ? 4.18 30.891 3.062 1 96.81 479 THR A C 1
ATOM 3654 O O . THR A 1 479 ? 5.215 31.125 2.438 1 96.81 479 THR A O 1
ATOM 3657 N N . ASP A 1 480 ? 4.164 30.203 4.188 1 96.62 480 ASP A N 1
ATOM 3658 C CA . ASP A 1 480 ? 5.402 29.594 4.664 1 96.62 480 ASP A CA 1
ATOM 3659 C C . ASP A 1 480 ? 5.176 28.141 5.059 1 96.62 480 ASP A C 1
ATOM 3661 O O . ASP A 1 480 ? 4.035 27.688 5.16 1 96.62 480 ASP A O 1
ATOM 3665 N N . PHE A 1 481 ? 6.242 27.422 5.129 1 96.94 481 PHE A N 1
ATOM 3666 C CA . PHE A 1 481 ? 6.246 26 5.457 1 96.94 481 PHE A CA 1
ATOM 3667 C C . PHE A 1 481 ? 5.949 25.781 6.938 1 96.94 481 PHE A C 1
ATOM 3669 O O . PHE A 1 481 ? 5.328 24.797 7.312 1 96.94 481 PHE A O 1
ATOM 3676 N N . PHE A 1 482 ? 6.391 26.75 7.773 1 96.94 482 PHE A N 1
ATOM 3677 C CA . PHE A 1 482 ? 6.191 26.672 9.211 1 96.94 482 PHE A CA 1
ATOM 3678 C C . PHE A 1 482 ? 5.398 27.875 9.711 1 96.94 482 PHE A C 1
ATOM 3680 O O . PHE A 1 482 ? 5.504 28.969 9.156 1 96.94 482 PHE A O 1
ATOM 3687 N N . GLU A 1 483 ? 4.645 27.609 10.68 1 96.94 483 GLU A N 1
ATOM 3688 C CA . GLU A 1 483 ? 4 28.656 11.469 1 96.94 483 GLU A CA 1
ATOM 3689 C C . GLU A 1 483 ? 4.852 29.047 12.672 1 96.94 483 GLU A C 1
ATOM 3691 O O . GLU A 1 483 ? 4.883 28.328 13.672 1 96.94 483 GLU A O 1
ATOM 3696 N N . GLU A 1 484 ? 5.395 30.172 12.656 1 96.5 484 GLU A N 1
ATOM 3697 C CA . GLU A 1 484 ? 6.422 30.547 13.625 1 96.5 484 GLU A CA 1
ATOM 3698 C C . GLU A 1 484 ? 5.828 30.703 15.023 1 96.5 484 GLU A C 1
ATOM 3700 O O . GLU A 1 484 ? 6.484 30.406 16.016 1 96.5 484 GLU A O 1
ATOM 3705 N N . TYR A 1 485 ? 4.652 31.25 15.055 1 97.5 485 TYR A N 1
ATOM 3706 C CA . TYR A 1 485 ? 4.035 31.562 16.328 1 97.5 485 TYR A CA 1
ATOM 3707 C C . TYR A 1 485 ? 2.734 30.797 16.516 1 97.5 485 TYR A C 1
ATOM 3709 O O . TYR A 1 485 ? 1.699 31.391 16.844 1 97.5 485 TYR A O 1
ATOM 3717 N N . THR A 1 486 ? 2.824 29.453 16.359 1 97.06 486 THR A N 1
ATOM 3718 C CA . THR A 1 486 ? 1.661 28.594 16.562 1 97.06 486 THR A CA 1
ATOM 3719 C C . THR A 1 486 ? 1.056 28.828 17.938 1 97.06 486 THR A C 1
ATOM 3721 O O . THR A 1 486 ? 1.752 28.734 18.953 1 97.06 486 THR A O 1
ATOM 3724 N N . PRO A 1 487 ? -0.233 29.141 18 1 97.81 487 PRO A N 1
ATOM 3725 C CA . PRO A 1 487 ? -0.881 29.25 19.297 1 97.81 487 PRO A CA 1
ATOM 3726 C C . PRO A 1 487 ? -0.953 27.906 20.031 1 97.81 487 PRO A C 1
ATOM 3728 O O . PRO A 1 487 ? -1.566 26.953 19.531 1 97.81 487 PRO A O 1
ATOM 3731 N N . LEU A 1 488 ? -0.436 27.812 21.219 1 97.5 488 LEU A N 1
ATOM 3732 C CA . LEU A 1 488 ? -0.408 26.578 21.969 1 97.5 488 LEU A CA 1
ATOM 3733 C C . LEU A 1 488 ? -1.808 26.188 22.453 1 97.5 488 LEU A C 1
ATOM 3735 O O . LEU A 1 488 ? -2.072 25.016 22.734 1 97.5 488 LEU A O 1
ATOM 3739 N N . ARG A 1 489 ? -2.682 27.172 22.453 1 97.62 489 ARG A N 1
ATOM 3740 C CA . ARG A 1 489 ? -4.043 26.922 22.922 1 97.62 489 ARG A CA 1
ATOM 3741 C C . ARG A 1 489 ? -4.777 25.969 21.969 1 97.62 489 ARG A C 1
ATOM 3743 O O . ARG A 1 489 ? -5.703 25.281 22.391 1 97.62 489 ARG A O 1
ATOM 3750 N N . ILE A 1 490 ? -4.461 25.953 20.656 1 97.75 490 ILE A N 1
ATOM 3751 C CA . ILE A 1 490 ? -5.066 24.984 19.75 1 97.75 490 ILE A CA 1
ATOM 3752 C C . ILE A 1 490 ? -4.824 23.562 20.281 1 97.75 490 ILE A C 1
ATOM 3754 O O . ILE A 1 490 ? -5.73 22.734 20.266 1 97.75 490 ILE A O 1
ATOM 3758 N N . ILE A 1 491 ? -3.629 23.328 20.75 1 96.44 491 ILE A N 1
ATOM 3759 C CA . ILE A 1 491 ? -3.23 22.016 21.234 1 96.44 491 ILE A CA 1
ATOM 3760 C C . ILE A 1 491 ? -3.936 21.719 22.562 1 96.44 491 ILE A C 1
ATOM 3762 O O . ILE A 1 491 ? -4.555 20.672 22.719 1 96.44 491 ILE A O 1
ATOM 3766 N N . THR A 1 492 ? -3.902 22.672 23.547 1 96.06 492 THR A N 1
ATOM 3767 C CA . THR A 1 492 ? -4.496 22.422 24.859 1 96.06 492 THR A CA 1
ATOM 3768 C C . THR A 1 492 ? -6.012 22.281 24.734 1 96.06 492 THR A C 1
ATOM 3770 O O . THR A 1 492 ? -6.602 21.375 25.328 1 96.06 492 THR A O 1
ATOM 3773 N N . ASP A 1 493 ? -6.641 23.172 23.938 1 96.94 493 ASP A N 1
ATOM 3774 C CA . ASP A 1 493 ? -8.086 23.062 23.734 1 96.94 493 ASP A CA 1
ATOM 3775 C C . ASP A 1 493 ? -8.453 21.719 23.125 1 96.94 493 ASP A C 1
ATOM 3777 O O . ASP A 1 493 ? -9.484 21.125 23.484 1 96.94 493 ASP A O 1
ATOM 3781 N N . THR A 1 494 ? -7.664 21.281 22.172 1 95.69 494 THR A N 1
ATOM 3782 C CA . THR A 1 494 ? -7.938 20 21.547 1 95.69 494 THR A CA 1
ATOM 3783 C C . THR A 1 494 ? -7.852 18.875 22.578 1 95.69 494 THR A C 1
ATOM 3785 O O . THR A 1 494 ? -8.711 17.984 22.609 1 95.69 494 THR A O 1
ATOM 3788 N N . ILE A 1 495 ? -6.828 18.875 23.438 1 93.62 495 ILE A N 1
ATOM 3789 C CA . ILE A 1 495 ? -6.656 17.875 24.484 1 93.62 495 ILE A CA 1
ATOM 3790 C C . ILE A 1 495 ? -7.855 17.906 25.438 1 93.62 495 ILE A C 1
ATOM 3792 O O . ILE A 1 495 ? -8.414 16.859 25.766 1 93.62 495 ILE A O 1
ATOM 3796 N N . PHE A 1 496 ? -8.281 19.109 25.844 1 93.88 496 PHE A N 1
ATOM 3797 C CA . PHE A 1 496 ? -9.414 19.25 26.75 1 93.88 496 PHE A CA 1
ATOM 3798 C C . PHE A 1 496 ? -10.711 18.828 26.062 1 93.88 496 PHE A C 1
ATOM 3800 O O . PHE A 1 496 ? -11.531 18.109 26.656 1 93.88 496 PHE A O 1
ATOM 3807 N N . ALA A 1 497 ? -10.891 19.297 24.828 1 92.69 497 ALA A N 1
ATOM 3808 C CA . ALA A 1 497 ? -12.109 18.984 24.078 1 92.69 497 ALA A CA 1
ATOM 3809 C C . ALA A 1 497 ? -12.289 17.469 23.938 1 92.69 497 ALA A C 1
ATOM 3811 O O . ALA A 1 497 ? -13.406 16.953 24.047 1 92.69 497 ALA A O 1
ATOM 3812 N N . LEU A 1 498 ? -11.242 16.719 23.672 1 89.81 498 LEU A N 1
ATOM 3813 C CA . LEU A 1 498 ? -11.312 15.289 23.422 1 89.81 498 LEU A CA 1
ATOM 3814 C C . LEU A 1 498 ? -11.211 14.5 24.719 1 89.81 498 LEU A C 1
ATOM 3816 O O . LEU A 1 498 ? -11.5 13.297 24.734 1 89.81 498 LEU A O 1
ATOM 3820 N N . GLY A 1 499 ? -10.789 15.156 25.75 1 84.88 499 GLY A N 1
ATOM 3821 C CA . GLY A 1 499 ? -10.648 14.516 27.047 1 84.88 499 GLY A CA 1
ATOM 3822 C C . GLY A 1 499 ? -11.672 14.984 28.062 1 84.88 499 GLY A C 1
ATOM 3823 O O . GLY A 1 499 ? -12.852 14.625 27.969 1 84.88 499 GLY A O 1
ATOM 3824 N N . LEU A 1 500 ? -10.984 15.914 29.016 1 78.12 500 LEU A N 1
ATOM 3825 C CA . LEU A 1 500 ? -11.836 16.344 30.125 1 78.12 500 LEU A CA 1
ATOM 3826 C C . LEU A 1 500 ? -11.914 17.875 30.188 1 78.12 500 LEU A C 1
ATOM 3828 O O . LEU A 1 500 ? -10.93 18.562 29.906 1 78.12 500 LEU A O 1
ATOM 3832 N N . GLY A 1 501 ? -13.094 18.438 29.766 1 77.25 501 GLY A N 1
ATOM 3833 C CA . GLY A 1 501 ? -13.266 19.875 29.969 1 77.25 501 GLY A CA 1
ATOM 3834 C C . GLY A 1 501 ? -13.953 20.562 28.812 1 77.25 501 GLY A C 1
ATOM 3835 O O . GLY A 1 501 ? -13.398 21.516 28.234 1 77.25 501 GLY A O 1
ATOM 3836 N N . ARG A 1 502 ? -15.023 20.141 28.5 1 87.69 502 ARG A N 1
ATOM 3837 C CA . ARG A 1 502 ? -15.773 20.703 27.391 1 87.69 502 ARG A CA 1
ATOM 3838 C C . ARG A 1 502 ? -16.703 21.828 27.859 1 87.69 502 ARG A C 1
ATOM 3840 O O . ARG A 1 502 ? -17.906 21.797 27.594 1 87.69 502 ARG A O 1
ATOM 3847 N N . ASP A 1 503 ? -16.109 22.797 28.578 1 87.06 503 ASP A N 1
ATOM 3848 C CA . ASP A 1 503 ? -16.875 23.953 29.016 1 87.06 503 ASP A CA 1
ATOM 3849 C C . ASP A 1 503 ? -16.594 25.172 28.156 1 87.06 503 ASP A C 1
ATOM 3851 O O . ASP A 1 503 ? -15.742 25.125 27.266 1 87.06 503 ASP A O 1
ATOM 3855 N N . GLY A 1 504 ? -17.438 26.281 28.344 1 89.44 504 GLY A N 1
ATOM 3856 C CA . GLY A 1 504 ? -17.234 27.484 27.578 1 89.44 504 GLY A CA 1
ATOM 3857 C C . GLY A 1 504 ? -17.391 27.266 26.078 1 89.44 504 GLY A C 1
ATOM 3858 O O . GLY A 1 504 ? -18.391 26.719 25.625 1 89.44 504 GLY A O 1
ATOM 3859 N N . GLU A 1 505 ? -16.297 27.688 25.344 1 91.38 505 GLU A N 1
ATOM 3860 C CA . GLU A 1 505 ? -16.328 27.578 23.891 1 91.38 505 GLU A CA 1
ATOM 3861 C C . GLU A 1 505 ? -16.297 26.125 23.438 1 91.38 505 GLU A C 1
ATOM 3863 O O . GLU A 1 505 ? -16.828 25.797 22.375 1 91.38 505 GLU A O 1
ATOM 3868 N N . LEU A 1 506 ? -15.766 25.266 24.188 1 94.81 506 LEU A N 1
ATOM 3869 C CA . LEU A 1 506 ? -15.578 23.875 23.812 1 94.81 506 LEU A CA 1
ATOM 3870 C C . LEU A 1 506 ? -16.891 23.109 23.922 1 94.81 506 LEU A C 1
ATOM 3872 O O . LEU A 1 506 ? -17 21.969 23.453 1 94.81 506 LEU A O 1
ATOM 3876 N N . ARG A 1 507 ? -17.938 23.734 24.469 1 91.5 507 ARG A N 1
ATOM 3877 C CA . ARG A 1 507 ? -19.266 23.141 24.531 1 91.5 507 ARG A CA 1
ATOM 3878 C C . ARG A 1 507 ? -19.844 22.953 23.125 1 91.5 507 ARG A C 1
ATOM 3880 O O . ARG A 1 507 ? -20.812 22.203 22.938 1 91.5 507 ARG A O 1
ATOM 3887 N N . GLN A 1 508 ? -19.266 23.609 22.203 1 94.06 508 GLN A N 1
ATOM 3888 C CA . GLN A 1 508 ? -19.734 23.531 20.828 1 94.06 508 GLN A CA 1
ATOM 3889 C C . GLN A 1 508 ? -19.453 22.156 20.219 1 94.06 508 GLN A C 1
ATOM 3891 O O . GLN A 1 508 ? -20 21.812 19.172 1 94.06 508 GLN A O 1
ATOM 3896 N N . LEU A 1 509 ? -18.625 21.375 20.812 1 94.81 509 LEU A N 1
ATOM 3897 C CA . LEU A 1 509 ? -18.391 20 20.391 1 94.81 509 LEU A CA 1
ATOM 3898 C C . LEU A 1 509 ? -19.562 19.109 20.766 1 94.81 509 LEU A C 1
ATOM 3900 O O . LEU A 1 509 ? -19.484 18.344 21.719 1 94.81 509 LEU A O 1
ATOM 3904 N N . GLN A 1 510 ? -20.594 19.109 19.953 1 92.88 510 GLN A N 1
ATOM 3905 C CA . GLN A 1 510 ? -21.859 18.516 20.344 1 92.88 510 GLN A CA 1
ATOM 3906 C C . GLN A 1 510 ? -22.109 17.203 19.625 1 92.88 510 GLN A C 1
ATOM 3908 O O . GLN A 1 510 ? -22.719 16.281 20.172 1 92.88 510 GLN A O 1
ATOM 3913 N N . ASN A 1 511 ? -21.703 17.109 18.391 1 93.94 511 ASN A N 1
ATOM 3914 C CA . ASN A 1 511 ? -22 15.945 17.562 1 93.94 511 ASN A CA 1
ATOM 3915 C C . ASN A 1 511 ? -20.922 14.867 17.719 1 93.94 511 ASN A C 1
ATOM 3917 O O . ASN A 1 511 ? -20.312 14.453 16.734 1 93.94 511 ASN A O 1
ATOM 3921 N N . ARG A 1 512 ? -20.812 14.328 18.891 1 94.62 512 ARG A N 1
ATOM 3922 C CA . ARG A 1 512 ? -19.781 13.352 19.234 1 94.62 512 ARG A CA 1
ATOM 3923 C C . ARG A 1 512 ? -20.281 11.93 19 1 94.62 512 ARG A C 1
ATOM 3925 O O . ARG A 1 512 ? -21.484 11.656 19.109 1 94.62 512 ARG A O 1
ATOM 3932 N N . THR A 1 513 ? -19.328 11.117 18.625 1 91.75 513 THR A N 1
ATOM 3933 C CA . THR A 1 513 ? -19.688 9.734 18.359 1 91.75 513 THR A CA 1
ATOM 3934 C C . THR A 1 513 ? -18.703 8.773 19.016 1 91.75 513 THR A C 1
ATOM 3936 O O . THR A 1 513 ? -17.531 9.094 19.188 1 91.75 513 THR A O 1
ATOM 3939 N N . GLY A 1 514 ? -19.312 7.605 19.469 1 91.25 514 GLY A N 1
ATOM 3940 C CA . GLY A 1 514 ? -18.5 6.484 19.906 1 91.25 514 GLY A CA 1
ATOM 3941 C C . GLY A 1 514 ? -17.781 6.746 21.219 1 91.25 514 GLY A C 1
ATOM 3942 O O . GLY A 1 514 ? -18.266 7.496 22.062 1 91.25 514 GLY A O 1
ATOM 3943 N N . GLY A 1 515 ? -16.641 5.926 21.375 1 91.19 515 GLY A N 1
ATOM 3944 C CA . GLY A 1 515 ? -15.836 6.012 22.594 1 91.19 515 GLY A CA 1
ATOM 3945 C C . GLY A 1 515 ? -16 4.812 23.5 1 91.19 515 GLY A C 1
ATOM 3946 O O . GLY A 1 515 ? -17.016 4.105 23.422 1 91.19 515 GLY A O 1
ATOM 3947 N N . VAL A 1 516 ? -15.062 4.707 24.297 1 88 516 VAL A N 1
ATOM 3948 C CA . VAL A 1 516 ? -14.938 3.51 25.125 1 88 516 VAL A CA 1
ATOM 3949 C C . VAL A 1 516 ? -16.156 3.369 26.016 1 88 516 VAL A C 1
ATOM 3951 O O . VAL A 1 516 ? -16.781 2.303 26.078 1 88 516 VAL A O 1
ATOM 3954 N N . LEU A 1 517 ? -16.516 4.391 26.766 1 90 517 LEU A N 1
ATOM 3955 C CA . LEU A 1 517 ? -17.625 4.324 27.703 1 90 517 LEU A CA 1
ATOM 3956 C C . LEU A 1 517 ? -18.938 4.098 26.953 1 90 517 LEU A C 1
ATOM 3958 O O . LEU A 1 517 ? -19.797 3.357 27.422 1 90 517 LEU A O 1
ATOM 3962 N N . ASN A 1 518 ? -19.047 4.801 25.891 1 90.31 518 ASN A N 1
ATOM 3963 C CA . ASN A 1 518 ? -20.25 4.617 25.078 1 90.31 518 ASN A CA 1
ATOM 3964 C C . ASN A 1 518 ? -20.375 3.18 24.578 1 90.31 518 ASN A C 1
ATOM 3966 O O . ASN A 1 518 ? -21.484 2.631 24.531 1 90.31 518 ASN A O 1
ATOM 3970 N N . PHE A 1 519 ? -19.312 2.555 24.203 1 87.94 519 PHE A N 1
ATOM 3971 C CA . PHE A 1 519 ? -19.281 1.161 23.766 1 87.94 519 PHE A CA 1
ATOM 3972 C C . PHE A 1 519 ? -19.688 0.237 24.922 1 87.94 519 PHE A C 1
ATOM 3974 O O . PHE A 1 519 ? -20.531 -0.647 24.75 1 87.94 519 PHE A O 1
ATOM 3981 N N . LEU A 1 520 ? -19.125 0.458 26.062 1 88.94 520 LEU A N 1
ATOM 3982 C CA . LEU A 1 520 ? -19.344 -0.409 27.219 1 88.94 520 LEU A CA 1
ATOM 3983 C C . LEU A 1 520 ? -20.781 -0.296 27.703 1 88.94 520 LEU A C 1
ATOM 3985 O O . LEU A 1 520 ? -21.391 -1.29 28.125 1 88.94 520 LEU A O 1
ATOM 3989 N N . LEU A 1 521 ? -21.328 0.859 27.672 1 93.06 521 LEU A N 1
ATOM 3990 C CA . LEU A 1 521 ? -22.641 1.107 28.266 1 93.06 521 LEU A CA 1
ATOM 3991 C C . LEU A 1 521 ? -23.766 0.83 27.266 1 93.06 521 LEU A C 1
ATOM 3993 O O . LEU A 1 521 ? -24.844 0.372 27.641 1 93.06 521 LEU A O 1
ATOM 3997 N N . HIS A 1 522 ? -23.516 1.119 25.984 1 92 522 HIS A N 1
ATOM 3998 C CA . HIS A 1 522 ? -24.625 1.107 25.031 1 92 522 HIS A CA 1
ATOM 3999 C C . HIS A 1 522 ? -24.328 0.186 23.844 1 92 522 HIS A C 1
ATOM 4001 O O . HIS A 1 522 ? -25.156 0.031 22.953 1 92 522 HIS A O 1
ATOM 4007 N N . GLY A 1 523 ? -23.156 -0.273 23.75 1 85.62 523 GLY A N 1
ATOM 4008 C CA . GLY A 1 523 ? -22.797 -1.152 22.656 1 85.62 523 GLY A CA 1
ATOM 4009 C C . GLY A 1 523 ? -22.516 -0.408 21.359 1 85.62 523 GLY A C 1
ATOM 4010 O O . GLY A 1 523 ? -22.562 -0.997 20.281 1 85.62 523 GLY A O 1
ATOM 4011 N N . ASP A 1 524 ? -22.281 0.894 21.453 1 86.31 524 ASP A N 1
ATOM 4012 C CA . ASP A 1 524 ? -21.953 1.71 20.281 1 86.31 524 ASP A CA 1
ATOM 4013 C C . ASP A 1 524 ? -20.5 1.484 19.844 1 86.31 524 ASP A C 1
ATOM 4015 O O . ASP A 1 524 ? -19.844 0.547 20.312 1 86.31 524 ASP A O 1
ATOM 4019 N N . ARG A 1 525 ? -19.984 2.295 18.969 1 85.69 525 ARG A N 1
ATOM 4020 C CA . ARG A 1 525 ? -18.625 2.17 18.438 1 85.69 525 ARG A CA 1
ATOM 4021 C C . ARG A 1 525 ? -17.594 2.52 19.5 1 85.69 525 ARG A C 1
ATOM 4023 O O . ARG A 1 525 ? -17.734 3.51 20.219 1 85.69 525 ARG A O 1
ATOM 4030 N N . TRP A 1 526 ? -16.625 1.683 19.562 1 84.31 526 TRP A N 1
ATOM 4031 C CA . TRP A 1 526 ? -15.516 2.004 20.453 1 84.31 526 TRP A CA 1
ATOM 4032 C C . TRP A 1 526 ? -14.633 3.096 19.859 1 84.31 526 TRP A C 1
ATOM 4034 O O . TRP A 1 526 ? -14.031 3.887 20.594 1 84.31 526 TRP A O 1
ATOM 4044 N N . GLN A 1 527 ? -14.57 3.082 18.531 1 87.44 527 GLN A N 1
ATOM 4045 C CA . GLN A 1 527 ? -13.844 4.137 17.844 1 87.44 527 GLN A CA 1
ATOM 4046 C C . GLN A 1 527 ? -14.633 5.441 17.844 1 87.44 527 GLN A C 1
ATOM 4048 O O . GLN A 1 527 ? -15.852 5.434 17.688 1 87.44 527 GLN A O 1
ATOM 4053 N N . SER A 1 528 ? -13.922 6.512 17.984 1 91.88 528 SER A N 1
ATOM 4054 C CA . SER A 1 528 ? -14.594 7.805 18.094 1 91.88 528 SER A CA 1
ATOM 4055 C C . SER A 1 528 ? -14.469 8.609 16.797 1 91.88 528 SER A C 1
ATOM 4057 O O . SER A 1 528 ? -14.664 9.82 16.797 1 91.88 528 SER A O 1
ATOM 4059 N N . THR A 1 529 ? -14.031 7.938 15.734 1 92.69 529 THR A N 1
ATOM 4060 C CA . THR A 1 529 ? -14.078 8.562 14.414 1 92.69 529 THR A CA 1
ATOM 4061 C C . THR A 1 529 ? -15.508 8.938 14.039 1 92.69 529 THR A C 1
ATOM 4063 O O . THR A 1 529 ? -16.438 8.18 14.289 1 92.69 529 THR A O 1
ATOM 4066 N N . PRO A 1 530 ? -15.656 10.18 13.477 1 92.56 530 PRO A N 1
ATOM 4067 C CA . PRO A 1 530 ? -17.016 10.57 13.102 1 92.56 530 PRO A CA 1
ATOM 4068 C C . PRO A 1 530 ? -17.719 9.523 12.242 1 92.56 530 PRO A C 1
ATOM 4070 O O . PRO A 1 530 ? -17.188 9.117 11.203 1 92.56 530 PRO A O 1
ATOM 4073 N N . ALA A 1 531 ? -18.875 9.148 12.648 1 87.81 531 ALA A N 1
ATOM 4074 C CA . ALA A 1 531 ? -19.625 8.086 11.977 1 87.81 531 ALA A CA 1
ATOM 4075 C C . ALA A 1 531 ? -20.609 8.664 10.961 1 87.81 531 ALA A C 1
ATOM 4077 O O . ALA A 1 531 ? -21.031 9.82 11.086 1 87.81 531 ALA A O 1
ATOM 4078 N N . GLY A 1 532 ? -21.016 7.895 10.008 1 84.5 532 GLY A N 1
ATOM 4079 C CA . GLY A 1 532 ? -22.078 8.227 9.07 1 84.5 532 GLY A CA 1
ATOM 4080 C C . GLY A 1 532 ? -21.625 9.125 7.938 1 84.5 532 GLY A C 1
ATOM 4081 O O . GLY A 1 532 ? -22.438 9.578 7.133 1 84.5 532 GLY A O 1
ATOM 4082 N N . ARG A 1 533 ? -20.328 9.422 7.879 1 88.25 533 ARG A N 1
ATOM 4083 C CA . ARG A 1 533 ? -19.766 10.258 6.824 1 88.25 533 ARG A CA 1
ATOM 4084 C C . ARG A 1 533 ? -18.562 9.586 6.18 1 88.25 533 ARG A C 1
ATOM 4086 O O . ARG A 1 533 ? -17.969 8.68 6.766 1 88.25 533 ARG A O 1
ATOM 4093 N N . ARG A 1 534 ? -18.25 10.062 4.996 1 94.38 534 ARG A N 1
ATOM 4094 C CA . ARG A 1 534 ? -17.094 9.508 4.301 1 94.38 534 ARG A CA 1
ATOM 4095 C C . ARG A 1 534 ? -15.797 9.898 4.996 1 94.38 534 ARG A C 1
ATOM 4097 O O . ARG A 1 534 ? -15.688 11 5.543 1 94.38 534 ARG A O 1
ATOM 4104 N N . ASN A 1 535 ? -14.945 8.984 5.062 1 96.12 535 ASN A N 1
ATOM 4105 C CA . ASN A 1 535 ? -13.672 9.156 5.746 1 96.12 535 ASN A CA 1
ATOM 4106 C C . ASN A 1 535 ? -12.523 8.508 4.969 1 96.12 535 ASN A C 1
ATOM 4108 O O . ASN A 1 535 ? -12.625 7.352 4.551 1 96.12 535 ASN A O 1
ATOM 4112 N N . LEU A 1 536 ? -11.484 9.242 4.648 1 97.69 536 LEU A N 1
ATOM 4113 C CA . LEU A 1 536 ? -10.227 8.711 4.121 1 97.69 536 LEU A CA 1
ATOM 4114 C C . LEU A 1 536 ? -9.062 9.039 5.059 1 97.69 536 LEU A C 1
ATOM 4116 O O . LEU A 1 536 ? -8.453 10.102 4.949 1 97.69 536 LEU A O 1
ATOM 4120 N N . THR A 1 537 ? -8.766 8.133 5.984 1 97.69 537 THR A N 1
ATOM 4121 C CA . THR A 1 537 ? -7.625 8.281 6.887 1 97.69 537 THR A CA 1
ATOM 4122 C C . THR A 1 537 ? -6.355 7.715 6.258 1 97.69 537 THR A C 1
ATOM 4124 O O . THR A 1 537 ? -6.312 6.535 5.895 1 97.69 537 THR A O 1
ATOM 4127 N N . LEU A 1 538 ? -5.375 8.539 6.062 1 98 538 LEU A N 1
ATOM 4128 C CA . LEU A 1 538 ? -4.082 8.133 5.516 1 98 538 LEU A CA 1
ATOM 4129 C C . LEU A 1 538 ? -2.996 8.195 6.582 1 98 538 LEU A C 1
ATOM 4131 O O . LEU A 1 538 ? -2.797 9.234 7.215 1 98 538 LEU A O 1
ATOM 4135 N N . LEU A 1 539 ? -2.285 7.117 6.805 1 96.25 539 LEU A N 1
ATOM 4136 C CA . LEU A 1 539 ? -1.193 7.066 7.77 1 96.25 539 LEU A CA 1
ATOM 4137 C C . LEU A 1 539 ? 0.124 6.719 7.086 1 96.25 539 LEU A C 1
ATOM 4139 O O . LEU A 1 539 ? 0.141 5.961 6.109 1 96.25 539 LEU A O 1
ATOM 4143 N N . SER A 1 540 ? 1.183 7.34 7.555 1 94.06 540 SER A N 1
ATOM 4144 C CA . SER A 1 540 ? 2.535 6.984 7.133 1 94.06 540 SER A CA 1
ATOM 4145 C C . SER A 1 540 ? 3.01 5.707 7.812 1 94.06 540 SER A C 1
ATOM 4147 O O . SER A 1 540 ? 2.994 5.609 9.039 1 94.06 540 SER A O 1
ATOM 4149 N N . GLY A 1 541 ? 3.467 4.777 6.988 1 90.56 541 GLY A N 1
ATOM 4150 C CA . GLY A 1 541 ? 3.801 3.455 7.496 1 90.56 541 GLY A CA 1
ATOM 4151 C C . GLY A 1 541 ? 5.031 3.449 8.383 1 90.56 541 GLY A C 1
ATOM 4152 O O . GLY A 1 541 ? 5.23 2.525 9.172 1 90.56 541 GLY A O 1
ATOM 4153 N N . ASP A 1 542 ? 5.895 4.441 8.266 1 86.25 542 ASP A N 1
ATOM 4154 C CA . ASP A 1 542 ? 7.102 4.512 9.086 1 86.25 542 ASP A CA 1
ATOM 4155 C C . ASP A 1 542 ? 7.02 5.664 10.086 1 86.25 542 ASP A C 1
ATOM 4157 O O . ASP A 1 542 ? 8.039 6.105 10.617 1 86.25 542 ASP A O 1
ATOM 4161 N N . SER A 1 543 ? 5.82 6.234 10.258 1 85.88 543 SER A N 1
ATOM 4162 C CA . SER A 1 543 ? 5.559 7.219 11.305 1 85.88 543 SER A CA 1
ATOM 4163 C C . SER A 1 543 ? 4.988 6.559 12.555 1 85.88 543 SER A C 1
ATOM 4165 O O . SER A 1 543 ? 4.352 5.508 12.469 1 85.88 543 SER A O 1
ATOM 4167 N N . PRO A 1 544 ? 5.137 7.152 13.742 1 78.56 544 PRO A N 1
ATOM 4168 C CA . PRO A 1 544 ? 4.656 6.547 14.992 1 78.56 544 PRO A CA 1
ATOM 4169 C C . PRO A 1 544 ? 3.131 6.516 15.078 1 78.56 544 PRO A C 1
ATOM 4171 O O . PRO A 1 544 ? 2.57 5.734 15.852 1 78.56 544 PRO A O 1
ATOM 4174 N N . LEU A 1 545 ? 2.49 7.301 14.359 1 81.94 545 LEU A N 1
ATOM 4175 C CA . LEU A 1 545 ? 1.045 7.438 14.5 1 81.94 545 LEU A CA 1
ATOM 4176 C C . LEU A 1 545 ? 0.33 6.172 14.039 1 81.94 545 LEU A C 1
ATOM 4178 O O . LEU A 1 545 ? -0.803 5.91 14.453 1 81.94 545 LEU A O 1
ATOM 4182 N N . GLN A 1 546 ? 0.964 5.352 13.188 1 78.81 546 GLN A N 1
ATOM 4183 C CA . GLN A 1 546 ? 0.35 4.105 12.742 1 78.81 546 GLN A CA 1
ATOM 4184 C C . GLN A 1 546 ? 0.229 3.113 13.898 1 78.81 546 GLN A C 1
ATOM 4186 O O . GLN A 1 546 ? -0.604 2.205 13.859 1 78.81 546 GLN A O 1
ATOM 4191 N N . ASN A 1 547 ? 1 3.303 14.906 1 75.56 547 ASN A N 1
ATOM 4192 C CA . ASN A 1 547 ? 0.984 2.416 16.062 1 75.56 547 ASN A CA 1
ATOM 4193 C C . ASN A 1 547 ? -0.321 2.541 16.844 1 75.56 547 ASN A C 1
ATOM 4195 O O . ASN A 1 547 ? -0.641 1.68 17.672 1 75.56 547 ASN A O 1
ATOM 4199 N N . ALA A 1 548 ? -1.009 3.613 16.578 1 74.06 548 ALA A N 1
ATOM 4200 C CA . ALA A 1 548 ? -2.33 3.756 17.188 1 74.06 548 ALA A CA 1
ATOM 4201 C C . ALA A 1 548 ? -3.242 2.6 16.781 1 74.06 548 ALA A C 1
ATOM 4203 O O . ALA A 1 548 ? -4.246 2.334 17.453 1 74.06 548 ALA A O 1
ATOM 4204 N N . GLY A 1 549 ? -2.916 1.942 15.75 1 69.94 549 GLY A N 1
ATOM 4205 C CA . GLY A 1 549 ? -3.656 0.766 15.32 1 69.94 549 GLY A CA 1
ATOM 4206 C C . GLY A 1 549 ? -3.643 -0.354 16.344 1 69.94 549 GLY A C 1
ATOM 4207 O O . GLY A 1 549 ? -4.621 -1.091 16.484 1 69.94 549 GLY A O 1
ATOM 4208 N N . TRP A 1 550 ? -2.602 -0.394 17.125 1 66.56 550 TRP A N 1
ATOM 4209 C CA . TRP A 1 550 ? -2.482 -1.435 18.141 1 66.56 550 TRP A CA 1
ATOM 4210 C C . TRP A 1 550 ? -3.461 -1.191 19.281 1 66.56 550 TRP A C 1
ATOM 4212 O O . TRP A 1 550 ? -3.863 -2.131 19.969 1 66.56 550 TRP A O 1
ATOM 4222 N N . GLY A 1 551 ? -3.848 0.064 19.344 1 65.94 551 GLY A N 1
ATOM 4223 C CA . GLY A 1 551 ? -4.824 0.39 20.375 1 65.94 551 GLY A CA 1
ATOM 4224 C C . GLY A 1 551 ? -6.258 0.256 19.891 1 65.94 551 GLY A C 1
ATOM 4225 O O . GLY A 1 551 ? -7.195 0.486 20.656 1 65.94 551 GLY A O 1
ATOM 4226 N N . GLY A 1 552 ? -6.355 -0.087 18.656 1 73.06 552 GLY A N 1
ATOM 4227 C CA . GLY A 1 552 ? -7.68 -0.28 18.094 1 73.06 552 GLY A CA 1
ATOM 4228 C C . GLY A 1 552 ? -8.438 1.02 17.875 1 73.06 552 GLY A C 1
ATOM 4229 O O . GLY A 1 552 ? -9.664 1.027 17.828 1 73.06 552 GLY A O 1
ATOM 4230 N N . ILE A 1 553 ? -7.754 2.117 17.797 1 81.88 553 ILE A N 1
ATOM 4231 C CA . ILE A 1 553 ? -8.453 3.396 17.781 1 81.88 553 ILE A CA 1
ATOM 4232 C C . ILE A 1 553 ? -8.508 3.934 16.344 1 81.88 553 ILE A C 1
ATOM 4234 O O . ILE A 1 553 ? -9.195 4.914 16.078 1 81.88 553 ILE A O 1
ATOM 4238 N N . LEU A 1 554 ? -7.828 3.25 15.43 1 88.81 554 LEU A N 1
ATOM 4239 C CA . LEU A 1 554 ? -7.895 3.654 14.031 1 88.81 554 LEU A CA 1
ATOM 4240 C C . LEU A 1 554 ? -9.172 3.141 13.375 1 88.81 554 LEU A C 1
ATOM 4242 O O . LEU A 1 554 ? -9.641 2.047 13.695 1 88.81 554 LEU A O 1
ATOM 4246 N N . PRO A 1 555 ? -9.797 4.016 12.516 1 91.69 555 PRO A N 1
ATOM 4247 C CA . PRO A 1 555 ? -10.906 3.453 11.734 1 91.69 555 PRO A CA 1
ATOM 4248 C C . PRO A 1 555 ? -10.477 2.26 10.883 1 91.69 555 PRO A C 1
ATOM 4250 O O . PRO A 1 555 ? -9.32 2.18 10.469 1 91.69 555 PRO A O 1
ATOM 4253 N N . ALA A 1 556 ? -11.398 1.328 10.602 1 87.69 556 ALA A N 1
ATOM 4254 C CA . ALA A 1 556 ? -11.078 0.07 9.938 1 87.69 556 ALA A CA 1
ATOM 4255 C C . ALA A 1 556 ? -10.586 0.317 8.516 1 87.69 556 ALA A C 1
ATOM 4257 O O . ALA A 1 556 ? -9.789 -0.464 7.977 1 87.69 556 ALA A O 1
ATOM 4258 N N . ASN A 1 557 ? -11.031 1.429 7.91 1 92.31 557 ASN A N 1
ATOM 4259 C CA . ASN A 1 557 ? -10.695 1.67 6.508 1 92.31 557 ASN A CA 1
ATOM 4260 C C . ASN A 1 557 ? -9.453 2.543 6.371 1 92.31 557 ASN A C 1
ATOM 4262 O O . ASN A 1 557 ? -9.188 3.086 5.297 1 92.31 557 ASN A O 1
ATOM 4266 N N . ALA A 1 558 ? -8.711 2.768 7.48 1 94.88 558 ALA A N 1
ATOM 4267 C CA . ALA A 1 558 ? -7.48 3.551 7.402 1 94.88 558 ALA A CA 1
ATOM 4268 C C . ALA A 1 558 ? -6.496 2.93 6.418 1 94.88 558 ALA A C 1
ATOM 4270 O O . ALA A 1 558 ? -6.379 1.705 6.336 1 94.88 558 ALA A O 1
ATOM 4271 N N . LYS A 1 559 ? -5.871 3.775 5.602 1 95.56 559 LYS A N 1
ATOM 4272 C CA . LYS A 1 559 ? -4.82 3.338 4.688 1 95.56 559 LYS A CA 1
ATOM 4273 C C . LYS A 1 559 ? -3.438 3.652 5.25 1 95.56 559 LYS A C 1
ATOM 4275 O O . LYS A 1 559 ? -3.172 4.785 5.66 1 95.56 559 LYS A O 1
ATOM 4280 N N . ILE A 1 560 ? -2.596 2.668 5.309 1 93.75 560 ILE A N 1
ATOM 4281 C CA . ILE A 1 560 ? -1.215 2.84 5.746 1 93.75 560 ILE A CA 1
ATOM 4282 C C . ILE A 1 560 ? -0.281 2.811 4.539 1 93.75 560 ILE A C 1
ATOM 4284 O O . ILE A 1 560 ? -0.22 1.812 3.818 1 93.75 560 ILE A O 1
ATOM 4288 N N . ILE A 1 561 ? 0.403 3.838 4.242 1 95.5 561 ILE A N 1
ATOM 4289 C CA . ILE A 1 561 ? 1.298 3.936 3.092 1 95.5 561 ILE A CA 1
ATOM 4290 C C . ILE A 1 561 ? 2.711 3.531 3.504 1 95.5 561 ILE A C 1
ATOM 4292 O O . ILE A 1 561 ? 3.383 4.262 4.238 1 95.5 561 ILE A O 1
ATOM 4296 N N . PRO A 1 562 ? 3.211 2.428 3.031 1 91.75 562 PRO A N 1
ATOM 4297 C CA . PRO A 1 562 ? 4.508 1.915 3.475 1 91.75 562 PRO A CA 1
ATOM 4298 C C . PRO A 1 562 ? 5.668 2.83 3.086 1 91.75 562 PRO A C 1
ATOM 4300 O O . PRO A 1 562 ? 5.676 3.393 1.987 1 91.75 562 PRO A O 1
ATOM 4303 N N . GLY A 1 563 ? 6.605 2.971 3.988 1 92.12 563 GLY A N 1
ATOM 4304 C CA . GLY A 1 563 ? 7.848 3.666 3.701 1 92.12 563 GLY A CA 1
ATOM 4305 C C . GLY A 1 563 ? 7.762 5.164 3.932 1 92.12 563 GLY A C 1
ATOM 4306 O O . GLY A 1 563 ? 8.781 5.855 3.953 1 92.12 563 GLY A O 1
ATOM 4307 N N . TYR A 1 564 ? 6.574 5.684 4.102 1 95.12 564 TYR A N 1
ATOM 4308 C CA . TYR A 1 564 ? 6.379 7.117 4.289 1 95.12 564 TYR A CA 1
ATOM 4309 C C . TYR A 1 564 ? 6.676 7.527 5.727 1 95.12 564 TYR A C 1
ATOM 4311 O O . TYR A 1 564 ? 6.32 6.816 6.668 1 95.12 564 TYR A O 1
ATOM 4319 N N . ARG A 1 565 ? 7.34 8.617 5.832 1 93.56 565 ARG A N 1
ATOM 4320 C CA . ARG A 1 565 ? 7.531 9.266 7.125 1 93.56 565 ARG A CA 1
ATOM 4321 C C . ARG A 1 565 ? 6.5 10.367 7.344 1 93.56 565 ARG A C 1
ATOM 4323 O O . ARG A 1 565 ? 5.645 10.602 6.488 1 93.56 565 ARG A O 1
ATOM 4330 N N . HIS A 1 566 ? 6.562 11.078 8.477 1 94.19 566 HIS A N 1
ATOM 4331 C CA . HIS A 1 566 ? 5.535 12 8.945 1 94.19 566 HIS A CA 1
ATOM 4332 C C . HIS A 1 566 ? 5.238 13.062 7.895 1 94.19 566 HIS A C 1
ATOM 4334 O O . HIS A 1 566 ? 4.07 13.352 7.609 1 94.19 566 HIS A O 1
ATOM 4340 N N . TYR A 1 567 ? 6.258 13.625 7.191 1 96.06 567 TYR A N 1
ATOM 4341 C CA . TYR A 1 567 ? 6.035 14.688 6.215 1 96.06 567 TYR A CA 1
ATOM 4342 C C . TYR A 1 567 ? 5.758 14.109 4.832 1 96.06 567 TYR A C 1
ATOM 4344 O O . TYR A 1 567 ? 5.215 14.797 3.965 1 96.06 567 TYR A O 1
ATOM 4352 N N . ASP A 1 568 ? 6.148 12.859 4.621 1 96.88 568 ASP A N 1
ATOM 4353 C CA . ASP A 1 568 ? 6.094 12.289 3.277 1 96.88 568 ASP A CA 1
ATOM 4354 C C . ASP A 1 568 ? 4.66 12.258 2.754 1 96.88 568 ASP A C 1
ATOM 4356 O O . ASP A 1 568 ? 4.426 12.438 1.556 1 96.88 568 ASP A O 1
ATOM 4360 N N . VAL A 1 569 ? 3.752 12.047 3.596 1 97.44 569 VAL A N 1
ATOM 4361 C CA . VAL A 1 569 ? 2.371 11.898 3.148 1 97.44 569 VAL A CA 1
ATOM 4362 C C . VAL A 1 569 ? 1.914 13.172 2.447 1 97.44 569 VAL A C 1
ATOM 4364 O O . VAL A 1 569 ? 1.061 13.133 1.557 1 97.44 569 VAL A O 1
ATOM 4367 N N . MET A 1 570 ? 2.559 14.32 2.746 1 97.25 570 MET A N 1
ATOM 4368 C CA . MET A 1 570 ? 2.221 15.602 2.123 1 97.25 570 MET A CA 1
ATOM 4369 C C . MET A 1 570 ? 3.221 15.945 1.025 1 97.25 570 MET A C 1
ATOM 4371 O O . MET A 1 570 ? 2.9 16.703 0.107 1 97.25 570 MET A O 1
ATOM 4375 N N . THR A 1 571 ? 4.441 15.367 1.142 1 97.81 571 THR A N 1
ATOM 4376 C CA . THR A 1 571 ? 5.516 15.992 0.378 1 97.81 571 THR A CA 1
ATOM 4377 C C . THR A 1 571 ? 6.102 15.016 -0.635 1 97.81 571 THR A C 1
ATOM 4379 O O . THR A 1 571 ? 6.977 15.375 -1.424 1 97.81 571 THR A O 1
ATOM 4382 N N . ALA A 1 572 ? 5.602 13.805 -0.633 1 98.31 572 ALA A N 1
ATOM 4383 C CA . ALA A 1 572 ? 6.156 12.805 -1.54 1 98.31 572 ALA A CA 1
ATOM 4384 C C . ALA A 1 572 ? 6.086 13.273 -2.988 1 98.31 572 ALA A C 1
ATOM 4386 O O . ALA A 1 572 ? 5.098 13.898 -3.4 1 98.31 572 ALA A O 1
ATOM 4387 N N . ALA A 1 573 ? 7.152 12.961 -3.723 1 97.88 573 ALA A N 1
ATOM 4388 C CA . ALA A 1 573 ? 7.277 13.367 -5.121 1 97.88 573 ALA A CA 1
ATOM 4389 C C . ALA A 1 573 ? 6.172 12.758 -5.973 1 97.88 573 ALA A C 1
ATOM 4391 O O . ALA A 1 573 ? 5.746 11.625 -5.727 1 97.88 573 ALA A O 1
ATOM 4392 N N . GLU A 1 574 ? 5.73 13.484 -6.957 1 95.56 574 GLU A N 1
ATOM 4393 C CA . GLU A 1 574 ? 4.691 13.008 -7.859 1 95.56 574 GLU A CA 1
ATOM 4394 C C . GLU A 1 574 ? 5.125 11.742 -8.586 1 95.56 574 GLU A C 1
ATOM 4396 O O . GLU A 1 574 ? 4.324 10.828 -8.789 1 95.56 574 GLU A O 1
ATOM 4401 N N . LYS A 1 575 ? 6.359 11.711 -8.992 1 92.94 575 LYS A N 1
ATOM 4402 C CA . LYS A 1 575 ? 6.961 10.508 -9.555 1 92.94 575 LYS A CA 1
ATOM 4403 C C . LYS A 1 575 ? 7.66 9.688 -8.484 1 92.94 575 LYS A C 1
ATOM 4405 O O . LYS A 1 575 ? 8.664 10.117 -7.914 1 92.94 575 LYS A O 1
ATOM 4410 N N . GLN A 1 576 ? 7.18 8.516 -8.203 1 95.56 576 GLN A N 1
ATOM 4411 C CA . GLN A 1 576 ? 7.742 7.691 -7.137 1 95.56 576 GLN A CA 1
ATOM 4412 C C . GLN A 1 576 ? 8.734 6.68 -7.699 1 95.56 576 GLN A C 1
ATOM 4414 O O . GLN A 1 576 ? 8.711 6.371 -8.891 1 95.56 576 GLN A O 1
ATOM 4419 N N . ASN A 1 577 ? 9.617 6.18 -6.852 1 94.62 577 ASN A N 1
ATOM 4420 C CA . ASN A 1 577 ? 10.727 5.301 -7.203 1 94.62 577 ASN A CA 1
ATOM 4421 C C . ASN A 1 577 ? 10.234 3.957 -7.734 1 94.62 577 ASN A C 1
ATOM 4423 O O . ASN A 1 577 ? 10.938 3.291 -8.492 1 94.62 577 ASN A O 1
ATOM 4427 N N . ASN A 1 578 ? 9.039 3.57 -7.406 1 90.5 578 ASN A N 1
ATOM 4428 C CA . ASN A 1 578 ? 8.539 2.258 -7.801 1 90.5 578 ASN A CA 1
ATOM 4429 C C . ASN A 1 578 ? 7.688 2.342 -9.062 1 90.5 578 ASN A C 1
ATOM 4431 O O . ASN A 1 578 ? 6.984 1.391 -9.406 1 90.5 578 ASN A O 1
ATOM 4435 N N . GLY A 1 579 ? 7.68 3.531 -9.695 1 88.5 579 GLY A N 1
ATOM 4436 C CA . GLY A 1 579 ? 6.953 3.715 -10.945 1 88.5 579 GLY A CA 1
ATOM 4437 C C . GLY A 1 579 ? 5.484 4.027 -10.734 1 88.5 579 GLY A C 1
ATOM 4438 O O . GLY A 1 579 ? 4.773 4.352 -11.695 1 88.5 579 GLY A O 1
ATOM 4439 N N . MET A 1 580 ? 4.98 3.938 -9.578 1 91.69 580 MET A N 1
ATOM 4440 C CA . MET A 1 580 ? 3.592 4.238 -9.25 1 91.69 580 MET A CA 1
ATOM 4441 C C . MET A 1 580 ? 3.389 5.742 -9.078 1 91.69 580 MET A C 1
ATOM 4443 O O . MET A 1 580 ? 4.316 6.461 -8.703 1 91.69 580 MET A O 1
ATOM 4447 N N . PRO A 1 581 ? 2.186 6.203 -9.391 1 93.62 581 PRO A N 1
ATOM 4448 C CA . PRO A 1 581 ? 1.874 7.559 -8.93 1 93.62 581 PRO A CA 1
ATOM 4449 C C . PRO A 1 581 ? 1.939 7.695 -7.414 1 93.62 581 PRO A C 1
ATOM 4451 O O . PRO A 1 581 ? 1.816 6.703 -6.695 1 93.62 581 PRO A O 1
ATOM 4454 N N . GLU A 1 582 ? 2.234 8.875 -7.031 1 97 582 GLU A N 1
ATOM 4455 C CA . GLU A 1 582 ? 2.256 9.109 -5.594 1 97 582 GLU A CA 1
ATOM 4456 C C . GLU A 1 582 ? 0.927 8.727 -4.949 1 97 582 GLU A C 1
ATOM 4458 O O . GLU A 1 582 ? -0.139 9.117 -5.426 1 97 582 GLU A O 1
ATOM 4463 N N . MET A 1 583 ? 0.925 7.984 -3.893 1 96.19 583 MET A N 1
ATOM 4464 C CA . MET A 1 583 ? -0.224 7.25 -3.365 1 96.19 583 MET A CA 1
ATOM 4465 C C . MET A 1 583 ? -1.19 8.195 -2.656 1 96.19 583 MET A C 1
ATOM 4467 O O . MET A 1 583 ? -2.398 8.141 -2.893 1 96.19 583 MET A O 1
ATOM 4471 N N . ALA A 1 584 ? -0.765 9.039 -1.791 1 98.12 584 ALA A N 1
ATOM 4472 C CA . ALA A 1 584 ? -1.646 9.883 -0.983 1 98.12 584 ALA A CA 1
ATOM 4473 C C . ALA A 1 584 ? -2.486 10.797 -1.865 1 98.12 584 ALA A C 1
ATOM 4475 O O . ALA A 1 584 ? -3.717 10.812 -1.765 1 98.12 584 ALA A O 1
ATOM 4476 N N . SER A 1 585 ? -1.819 11.547 -2.766 1 98.19 585 SER A N 1
ATOM 4477 C CA . SER A 1 585 ? -2.553 12.453 -3.639 1 98.19 585 SER A CA 1
ATOM 4478 C C . SER A 1 585 ? -3.506 11.695 -4.555 1 98.19 585 SER A C 1
ATOM 4480 O O . SER A 1 585 ? -4.594 12.188 -4.871 1 98.19 585 SER A O 1
ATOM 4482 N N . SER A 1 586 ? -3.133 10.461 -5 1 97.06 586 SER A N 1
ATOM 4483 C CA . SER A 1 586 ? -3.998 9.656 -5.852 1 97.06 586 SER A CA 1
ATOM 4484 C C . SER A 1 586 ? -5.258 9.219 -5.109 1 97.06 586 SER A C 1
ATOM 4486 O O . SER A 1 586 ? -6.359 9.297 -5.652 1 97.06 586 SER A O 1
ATOM 4488 N N . LEU A 1 587 ? -5.07 8.75 -3.887 1 97.62 587 LEU A N 1
ATOM 4489 C CA . LEU A 1 587 ? -6.199 8.312 -3.076 1 97.62 587 LEU A CA 1
ATOM 4490 C C . LEU A 1 587 ? -7.129 9.477 -2.76 1 97.62 587 LEU A C 1
ATOM 4492 O O . LEU A 1 587 ? -8.352 9.32 -2.773 1 97.62 587 LEU A O 1
ATOM 4496 N N . ILE A 1 588 ? -6.551 10.641 -2.537 1 98.62 588 ILE A N 1
ATOM 4497 C CA . ILE A 1 588 ? -7.348 11.828 -2.248 1 98.62 588 ILE A CA 1
ATOM 4498 C C . ILE A 1 588 ? -8.141 12.234 -3.488 1 98.62 588 ILE A C 1
ATOM 4500 O O . ILE A 1 588 ? -9.344 12.492 -3.404 1 98.62 588 ILE A O 1
ATOM 4504 N N . ALA A 1 589 ? -7.477 12.312 -4.66 1 98.25 589 ALA A N 1
ATOM 4505 C CA . ALA A 1 589 ? -8.172 12.664 -5.895 1 98.25 589 ALA A CA 1
ATOM 4506 C C . ALA A 1 589 ? -9.336 11.719 -6.152 1 98.25 589 ALA A C 1
ATOM 4508 O O . ALA A 1 589 ? -10.438 12.148 -6.508 1 98.25 589 ALA A O 1
ATOM 4509 N N . ASN A 1 590 ? -9.078 10.422 -5.938 1 96.5 590 ASN A N 1
ATOM 4510 C CA . ASN A 1 590 ? -10.125 9.43 -6.129 1 96.5 590 ASN A CA 1
ATOM 4511 C C . ASN A 1 590 ? -11.266 9.617 -5.137 1 96.5 590 ASN A C 1
ATOM 4513 O O . ASN A 1 590 ? -12.438 9.539 -5.508 1 96.5 590 ASN A O 1
ATOM 4517 N N . PHE A 1 591 ? -10.984 9.82 -3.867 1 97.19 591 PHE A N 1
ATOM 4518 C CA . PHE A 1 591 ? -11.969 10.047 -2.82 1 97.19 591 PHE A CA 1
ATOM 4519 C C . PHE A 1 591 ? -12.875 11.219 -3.174 1 97.19 591 PHE A C 1
ATOM 4521 O O . PHE A 1 591 ? -14.094 11.141 -3.01 1 97.19 591 PHE A O 1
ATOM 4528 N N . LEU A 1 592 ? -12.258 12.281 -3.674 1 97.88 592 LEU A N 1
ATOM 4529 C CA . LEU A 1 592 ? -12.984 13.508 -3.971 1 97.88 592 LEU A CA 1
ATOM 4530 C C . LEU A 1 592 ? -13.875 13.328 -5.195 1 97.88 592 LEU A C 1
ATOM 4532 O O . LEU A 1 592 ? -14.906 14 -5.316 1 97.88 592 LEU A O 1
ATOM 4536 N N . THR A 1 593 ? -13.547 12.492 -6.098 1 94.81 593 THR A N 1
ATOM 4537 C CA . THR A 1 593 ? -14.219 12.453 -7.391 1 94.81 593 THR A CA 1
ATOM 4538 C C . THR A 1 593 ? -15.211 11.289 -7.449 1 94.81 593 THR A C 1
ATOM 4540 O O . THR A 1 593 ? -15.805 11.031 -8.5 1 94.81 593 THR A O 1
ATOM 4543 N N . GLN A 1 594 ? -15.375 10.438 -6.445 1 87.25 594 GLN A N 1
ATOM 4544 C CA . GLN A 1 594 ? -16.391 9.383 -6.371 1 87.25 594 GLN A CA 1
ATOM 4545 C C . GLN A 1 594 ? -17.734 9.945 -5.938 1 87.25 594 GLN A C 1
ATOM 4547 O O . GLN A 1 594 ? -17.797 10.945 -5.223 1 87.25 594 GLN A O 1
ATOM 4552 N N . MET B 1 1 ? 39.469 -51.062 33.625 1 19.66 1 MET B N 1
ATOM 4553 C CA . MET B 1 1 ? 39.594 -51.438 32.219 1 19.66 1 MET B CA 1
ATOM 4554 C C . MET B 1 1 ? 38.5 -50.812 31.375 1 19.66 1 MET B C 1
ATOM 4556 O O . MET B 1 1 ? 37.312 -51.094 31.562 1 19.66 1 MET B O 1
ATOM 4560 N N . ALA B 1 2 ? 38.719 -49.406 31.141 1 28.11 2 ALA B N 1
ATOM 4561 C CA . ALA B 1 2 ? 37.844 -48.469 30.422 1 28.11 2 ALA B CA 1
ATOM 4562 C C . ALA B 1 2 ? 37.531 -48.969 29.016 1 28.11 2 ALA B C 1
ATOM 4564 O O . ALA B 1 2 ? 38.438 -49.156 28.188 1 28.11 2 ALA B O 1
ATOM 4565 N N . VAL B 1 3 ? 36.531 -49.906 28.828 1 25.41 3 VAL B N 1
ATOM 4566 C CA . VAL B 1 3 ? 36.062 -50.562 27.609 1 25.41 3 VAL B CA 1
ATOM 4567 C C . VAL B 1 3 ? 35.625 -49.531 26.594 1 25.41 3 VAL B C 1
ATOM 4569 O O . VAL B 1 3 ? 34.656 -48.75 26.859 1 25.41 3 VAL B O 1
ATOM 4572 N N . THR B 1 4 ? 36.5 -48.938 25.828 1 27.95 4 THR B N 1
ATOM 4573 C CA . THR B 1 4 ? 36.312 -48.031 24.703 1 27.95 4 THR B CA 1
ATOM 4574 C C . THR B 1 4 ? 35.594 -48.75 23.562 1 27.95 4 THR B C 1
ATOM 4576 O O . THR B 1 4 ? 36.156 -49.656 22.953 1 27.95 4 THR B O 1
ATOM 4579 N N . ALA B 1 5 ? 34.312 -48.969 23.703 1 31.81 5 ALA B N 1
ATOM 4580 C CA . ALA B 1 5 ? 33.531 -49.594 22.609 1 31.81 5 ALA B CA 1
ATOM 4581 C C . ALA B 1 5 ? 33.656 -48.781 21.328 1 31.81 5 ALA B C 1
ATOM 4583 O O . ALA B 1 5 ? 33.25 -47.625 21.281 1 31.81 5 ALA B O 1
ATOM 4584 N N . VAL B 1 6 ? 34.688 -49.031 20.547 1 28.02 6 VAL B N 1
ATOM 4585 C CA . VAL B 1 6 ? 34.875 -48.5 19.203 1 28.02 6 VAL B 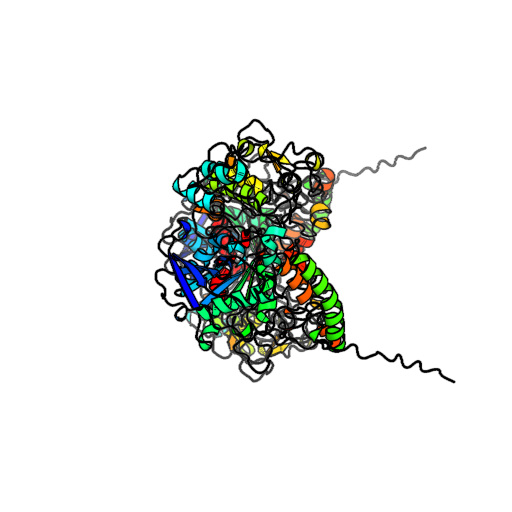CA 1
ATOM 4586 C C . VAL B 1 6 ? 33.719 -48.938 18.297 1 28.02 6 VAL B C 1
ATOM 4588 O O . VAL B 1 6 ? 33.531 -50.125 18.094 1 28.02 6 VAL B O 1
ATOM 4591 N N . LEU B 1 7 ? 32.594 -48.25 18.391 1 26.86 7 LEU B N 1
ATOM 4592 C CA . LEU B 1 7 ? 31.469 -48.5 17.484 1 26.86 7 LEU B CA 1
ATOM 4593 C C . LEU B 1 7 ? 31.938 -48.469 16.031 1 26.86 7 LEU B C 1
ATOM 4595 O O . LEU B 1 7 ? 32.469 -47.438 15.57 1 26.86 7 LEU B O 1
ATOM 4599 N N . LEU B 1 8 ? 32.375 -49.594 15.523 1 27.11 8 LEU B N 1
ATOM 4600 C CA . LEU B 1 8 ? 32.719 -49.844 14.125 1 27.11 8 LEU B CA 1
ATOM 4601 C C . LEU B 1 8 ? 31.594 -49.438 13.195 1 27.11 8 LEU B C 1
ATOM 4603 O O . LEU B 1 8 ? 30.516 -50.031 13.219 1 27.11 8 LEU B O 1
ATOM 4607 N N . VAL B 1 9 ? 31.375 -48.188 12.977 1 28.62 9 VAL B N 1
ATOM 4608 C CA . VAL B 1 9 ? 30.453 -47.719 11.953 1 28.62 9 VAL B CA 1
ATOM 4609 C C . VAL B 1 9 ? 30.812 -48.312 10.602 1 28.62 9 VAL B C 1
ATOM 4611 O O . VAL B 1 9 ? 31.906 -48.062 10.086 1 28.62 9 VAL B O 1
ATOM 4614 N N . VAL B 1 10 ? 30.438 -49.531 10.312 1 31.06 10 VAL B N 1
ATOM 4615 C CA . VAL B 1 10 ? 30.547 -50.188 9.016 1 31.06 10 VAL B CA 1
ATOM 4616 C C . VAL B 1 10 ? 30.156 -49.219 7.902 1 31.06 10 VAL B C 1
ATOM 4618 O O . VAL B 1 10 ? 29.172 -48.5 8.039 1 31.06 10 VAL B O 1
ATOM 4621 N N . GLY B 1 11 ? 31.047 -48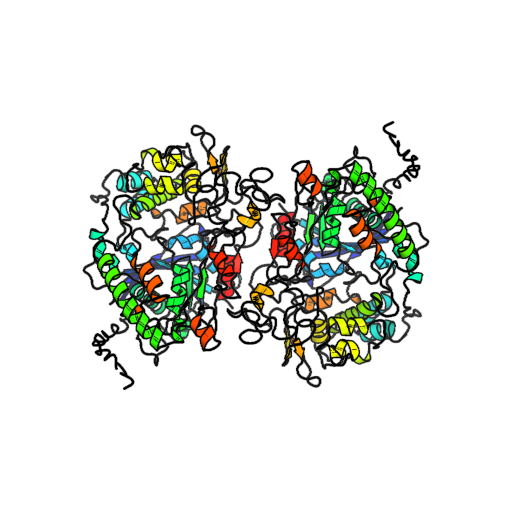.844 7.113 1 29.77 11 GLY B N 1
ATOM 4622 C CA . GLY B 1 11 ? 31.016 -48 5.926 1 29.77 11 GLY B CA 1
ATOM 4623 C C . GLY B 1 11 ? 29.906 -48.375 4.957 1 29.77 11 GLY B C 1
ATOM 4624 O O . GLY B 1 11 ? 29.969 -49.438 4.316 1 29.77 11 GLY B O 1
ATOM 4625 N N . LEU B 1 12 ? 28.656 -48.188 5.293 1 33.22 12 LEU B N 1
ATOM 4626 C CA . LEU B 1 12 ? 27.625 -48.438 4.281 1 33.22 12 LEU B CA 1
ATOM 4627 C C . LEU B 1 12 ? 28.047 -47.844 2.939 1 33.22 12 LEU B C 1
ATOM 4629 O O . LEU B 1 12 ? 28.625 -46.75 2.893 1 33.22 12 LEU B O 1
ATOM 4633 N N . PRO B 1 13 ? 28.219 -48.719 1.96 1 33.41 13 PRO B N 1
ATOM 4634 C CA . PRO B 1 13 ? 28.625 -48.219 0.644 1 33.41 13 PRO B CA 1
ATOM 4635 C C . PRO B 1 13 ? 27.797 -47.031 0.185 1 33.41 13 PRO B C 1
ATOM 4637 O O . PRO B 1 13 ? 26.609 -46.938 0.509 1 33.41 13 PRO B O 1
ATOM 4640 N N . VAL B 1 14 ? 28.422 -45.844 0.006 1 36.97 14 VAL B N 1
ATOM 4641 C CA . VAL B 1 14 ? 27.859 -44.688 -0.66 1 36.97 14 VAL B CA 1
ATOM 4642 C C . VAL B 1 14 ? 27.281 -45.094 -2.016 1 36.97 14 VAL B C 1
ATOM 4644 O O . VAL B 1 14 ? 28 -45.625 -2.859 1 36.97 14 VAL B O 1
ATOM 4647 N N . PRO B 1 15 ? 26 -45.438 -2.039 1 34.66 15 PRO B N 1
ATOM 4648 C CA . PRO B 1 15 ? 25.516 -45.75 -3.385 1 34.66 15 PRO B CA 1
ATOM 4649 C C . PRO B 1 15 ? 26.141 -44.844 -4.457 1 34.66 15 PRO B C 1
ATOM 4651 O O . PRO B 1 15 ? 26.562 -43.719 -4.156 1 34.66 15 PRO B O 1
ATOM 4654 N N . SER B 1 16 ? 26.641 -45.5 -5.559 1 32.44 16 SER B N 1
ATOM 4655 C CA . SER B 1 16 ? 27.234 -44.875 -6.738 1 32.44 16 SER B CA 1
ATOM 4656 C C . SER B 1 16 ? 26.453 -43.656 -7.18 1 32.44 16 SER B C 1
ATOM 4658 O O . SER B 1 16 ? 25.219 -43.656 -7.168 1 32.44 16 SER B O 1
ATOM 4660 N N . SER B 1 17 ? 27.016 -42.5 -7.027 1 36.38 17 SER B N 1
ATOM 4661 C CA . SER B 1 17 ? 26.531 -41.25 -7.57 1 36.38 17 SER B CA 1
ATOM 4662 C C . SER B 1 17 ? 25.984 -41.406 -8.984 1 36.38 17 SER B C 1
ATOM 4664 O O . SER B 1 17 ? 26.75 -41.656 -9.922 1 36.38 17 SER B O 1
ATOM 4666 N N . VAL B 1 18 ? 24.859 -42.062 -9.195 1 40.41 18 VAL B N 1
ATOM 4667 C CA . VAL B 1 18 ? 24.297 -41.969 -10.547 1 40.41 18 VAL B CA 1
ATOM 4668 C C . VAL B 1 18 ? 24.516 -40.562 -11.102 1 40.41 18 VAL B C 1
ATOM 4670 O O . VAL B 1 18 ? 24.156 -39.594 -10.461 1 40.41 18 VAL B O 1
ATOM 4673 N N . ALA B 1 19 ? 25.422 -40.375 -12.07 1 42.56 19 ALA B N 1
ATOM 4674 C CA . ALA B 1 19 ? 25.766 -39.156 -12.773 1 42.56 19 ALA B CA 1
ATOM 4675 C C . ALA B 1 19 ? 24.5 -38.438 -13.266 1 42.56 19 ALA B C 1
ATOM 4677 O O . ALA B 1 19 ? 23.609 -39.094 -13.82 1 42.56 19 ALA B O 1
ATOM 4678 N N . ALA B 1 20 ? 24.266 -37.188 -12.688 1 49.62 20 ALA B N 1
ATOM 4679 C CA . ALA B 1 20 ? 23.219 -36.375 -13.281 1 49.62 20 ALA B CA 1
ATOM 4680 C C . ALA B 1 20 ? 23.234 -36.469 -14.797 1 49.62 20 ALA B C 1
ATOM 4682 O O . ALA B 1 20 ? 24.312 -36.531 -15.414 1 49.62 20 ALA B O 1
ATOM 4683 N N . PRO B 1 21 ? 22.125 -36.906 -15.469 1 48.94 21 PRO B N 1
ATOM 4684 C CA . PRO B 1 21 ? 22.109 -36.906 -16.938 1 48.94 21 PRO B CA 1
ATOM 4685 C C . PRO B 1 21 ? 22.734 -35.625 -17.516 1 48.94 21 PRO B C 1
ATOM 4687 O O . PRO B 1 21 ? 22.703 -34.594 -16.875 1 48.94 21 PRO B O 1
ATOM 4690 N N . ALA B 1 22 ? 23.625 -35.719 -18.547 1 46.03 22 ALA B N 1
ATOM 4691 C CA . ALA B 1 22 ? 24.234 -34.625 -19.297 1 46.03 22 ALA B CA 1
ATOM 4692 C C . ALA B 1 22 ? 23.188 -33.562 -19.672 1 46.03 22 ALA B C 1
ATOM 4694 O O . ALA B 1 22 ? 22.031 -33.906 -19.953 1 46.03 22 ALA B O 1
ATOM 4695 N N . VAL B 1 23 ? 23.359 -32.25 -19.156 1 51.09 23 VAL B N 1
ATOM 4696 C CA . VAL B 1 23 ? 22.5 -31.141 -19.531 1 51.09 23 VAL B CA 1
ATOM 4697 C C . VAL B 1 23 ? 22.078 -31.281 -21 1 51.09 23 VAL B C 1
ATOM 4699 O O . VAL B 1 23 ? 22.922 -31.391 -21.891 1 51.09 23 VAL B O 1
ATOM 4702 N N . SER B 1 24 ? 20.797 -32 -21.234 1 59.47 24 SER B N 1
ATOM 4703 C CA . SER B 1 24 ? 20.188 -32.312 -22.516 1 59.47 24 SER B CA 1
ATOM 4704 C C . SER B 1 24 ? 20.25 -31.109 -23.453 1 59.47 24 SER B C 1
ATOM 4706 O O . SER B 1 24 ? 20.344 -29.969 -23 1 59.47 24 SER B O 1
ATOM 4708 N N . ARG B 1 25 ? 20.391 -31.266 -24.734 1 66.5 25 ARG B N 1
ATOM 4709 C CA . ARG B 1 25 ? 20.234 -30.328 -25.844 1 66.5 25 ARG B CA 1
ATOM 4710 C C . ARG B 1 25 ? 18.875 -29.641 -25.797 1 66.5 25 ARG B C 1
ATOM 4712 O O . ARG B 1 25 ? 17.922 -30.203 -25.266 1 66.5 25 ARG B O 1
ATOM 4719 N N . GLY B 1 26 ? 18.797 -28.328 -25.812 1 75.06 26 GLY B N 1
ATOM 4720 C CA . GLY B 1 26 ? 17.656 -27.453 -25.984 1 75.06 26 GLY B CA 1
ATOM 4721 C C . GLY B 1 26 ? 16.547 -28.062 -26.828 1 75.06 26 GLY B C 1
ATOM 4722 O O . GLY B 1 26 ? 16.594 -29.25 -27.141 1 75.06 26 GLY B O 1
ATOM 4723 N N . ALA B 1 27 ? 15.344 -27.531 -26.844 1 86.88 27 ALA B N 1
ATOM 4724 C CA . ALA B 1 27 ? 14.219 -27.969 -27.656 1 86.88 27 ALA B CA 1
ATOM 4725 C C . ALA B 1 27 ? 14.656 -28.234 -29.094 1 86.88 27 ALA B C 1
ATOM 4727 O O . ALA B 1 27 ? 15.477 -27.484 -29.641 1 86.88 27 ALA B O 1
ATOM 4728 N N . ASP B 1 28 ? 14.156 -29.297 -29.656 1 88.06 28 ASP B N 1
ATOM 4729 C CA . ASP B 1 28 ? 14.602 -29.625 -31.016 1 88.06 28 ASP B CA 1
ATOM 4730 C C . ASP B 1 28 ? 13.633 -29.062 -32.062 1 88.06 28 ASP B C 1
ATOM 4732 O O . ASP B 1 28 ? 13.953 -29.031 -33.25 1 88.06 28 ASP B O 1
ATOM 4736 N N . SER B 1 29 ? 12.461 -28.688 -31.641 1 91.06 29 SER B N 1
ATOM 4737 C CA . SER B 1 29 ? 11.5 -28 -32.5 1 91.06 29 SER B CA 1
ATOM 4738 C C . SER B 1 29 ? 10.57 -27.109 -31.703 1 91.06 29 SER B C 1
ATOM 4740 O O . SER B 1 29 ? 10.484 -27.219 -30.484 1 91.06 29 SER B O 1
ATOM 4742 N N . ALA B 1 30 ? 9.984 -26.125 -32.469 1 94.69 30 ALA B N 1
ATOM 4743 C CA . ALA B 1 30 ? 9.055 -25.188 -31.828 1 94.69 30 ALA B CA 1
ATOM 4744 C C . ALA B 1 30 ? 7.855 -24.922 -32.719 1 94.69 30 ALA B C 1
ATOM 4746 O O . ALA B 1 30 ? 7.992 -24.859 -33.969 1 94.69 30 ALA B O 1
ATOM 4747 N N . GLU B 1 31 ? 6.664 -24.875 -32.188 1 97 31 GLU B N 1
ATOM 4748 C CA . GLU B 1 31 ? 5.434 -24.438 -32.812 1 97 31 GLU B CA 1
ATOM 4749 C C . GLU B 1 31 ? 4.891 -23.156 -32.188 1 97 31 GLU B C 1
ATOM 4751 O O . GLU B 1 31 ? 4.789 -23.078 -30.953 1 97 31 GLU B O 1
ATOM 4756 N N . VAL B 1 32 ? 4.648 -22.172 -32.938 1 96.44 32 VAL B N 1
ATOM 4757 C CA . VAL B 1 32 ? 4.184 -20.875 -32.469 1 96.44 32 VAL B CA 1
ATOM 4758 C C . VAL B 1 32 ? 2.814 -20.562 -33.062 1 96.44 32 VAL B C 1
ATOM 4760 O O . VAL B 1 32 ? 2.656 -20.547 -34.281 1 96.44 32 VAL B O 1
ATOM 4763 N N . THR B 1 33 ? 1.83 -20.344 -32.25 1 97.12 33 THR B N 1
ATOM 4764 C CA . THR B 1 33 ? 0.47 -20.047 -32.688 1 97.12 33 THR B CA 1
ATOM 4765 C C . THR B 1 33 ? -0.046 -18.766 -32.031 1 97.12 33 THR B C 1
ATOM 4767 O O . THR B 1 33 ? -0.221 -18.719 -30.812 1 97.12 33 THR B O 1
ATOM 4770 N N . PRO B 1 34 ? -0.323 -17.734 -32.844 1 95.81 34 PRO B N 1
ATOM 4771 C CA . PRO B 1 34 ? -0.931 -16.531 -32.25 1 95.81 34 PRO B CA 1
ATOM 4772 C C . PRO B 1 34 ? -2.385 -16.75 -31.828 1 95.81 34 PRO B C 1
ATOM 4774 O O . PRO B 1 34 ? -3.07 -17.609 -32.406 1 95.81 34 PRO B O 1
ATOM 4777 N N . PHE B 1 35 ? -2.836 -16.125 -30.812 1 93.31 35 PHE B N 1
ATOM 4778 C CA . PHE B 1 35 ? -4.25 -16.094 -30.453 1 93.31 35 PHE B CA 1
ATOM 4779 C C . PHE B 1 35 ? -4.641 -14.719 -29.906 1 93.31 35 PHE B C 1
ATOM 4781 O O . PHE B 1 35 ? -3.781 -13.859 -29.703 1 93.31 35 PHE B O 1
ATOM 4788 N N . THR B 1 36 ? -5.961 -14.438 -29.812 1 90.25 36 THR B N 1
ATOM 4789 C CA . THR B 1 36 ? -6.441 -13.117 -29.422 1 90.25 36 THR B CA 1
ATOM 4790 C C . THR B 1 36 ? -7.348 -13.211 -28.203 1 90.25 36 THR B C 1
ATOM 4792 O O . THR B 1 36 ? -7.934 -14.266 -27.938 1 90.25 36 THR B O 1
ATOM 4795 N N . ASP B 1 37 ? -7.367 -12.266 -27.5 1 89.75 37 ASP B N 1
ATOM 4796 C CA . ASP B 1 37 ? -8.242 -12.031 -26.359 1 89.75 37 ASP B CA 1
ATOM 4797 C C . ASP B 1 37 ? -8.586 -10.547 -26.234 1 89.75 37 ASP B C 1
ATOM 4799 O O . ASP B 1 37 ? -7.754 -9.68 -26.5 1 89.75 37 ASP B O 1
ATOM 4803 N N . PRO B 1 38 ? -9.844 -10.234 -25.797 1 85.94 38 PRO B N 1
ATOM 4804 C CA . PRO B 1 38 ? -10.227 -8.828 -25.641 1 85.94 38 PRO B CA 1
ATOM 4805 C C . PRO B 1 38 ? -9.289 -8.062 -24.703 1 85.94 38 PRO B C 1
ATOM 4807 O O . PRO B 1 38 ? -9.109 -6.855 -24.875 1 85.94 38 PRO B O 1
ATOM 4810 N N . SER B 1 39 ? -8.75 -8.664 -23.781 1 84.19 39 SER B N 1
ATOM 4811 C CA . SER B 1 39 ? -7.918 -7.992 -22.781 1 84.19 39 SER B CA 1
ATOM 4812 C C . SER B 1 39 ? -6.598 -7.531 -23.391 1 84.19 39 SER B C 1
ATOM 4814 O O . SER B 1 39 ? -5.875 -6.734 -22.797 1 84.19 39 SER B O 1
ATOM 4816 N N . PHE B 1 40 ? -6.223 -8 -24.562 1 91.81 40 PHE B N 1
ATOM 4817 C CA . PHE B 1 40 ? -4.953 -7.641 -25.188 1 91.81 40 PHE B CA 1
ATOM 4818 C C . PHE B 1 40 ? -5.004 -6.215 -25.734 1 91.81 40 PHE B C 1
ATOM 4820 O O . PHE B 1 40 ? -3.977 -5.539 -25.812 1 91.81 40 PHE B O 1
ATOM 4827 N N . GLY B 1 41 ? -6.25 -5.777 -26.062 1 89.94 41 GLY B N 1
ATOM 4828 C CA . GLY B 1 41 ? -6.367 -4.48 -26.703 1 89.94 41 GLY B CA 1
ATOM 4829 C C . GLY B 1 41 ? -5.633 -4.402 -28.031 1 89.94 41 GLY B C 1
ATOM 4830 O O . GLY B 1 41 ? -5.562 -5.387 -28.766 1 89.94 41 GLY B O 1
ATOM 4831 N N . ASP B 1 42 ? -5.152 -3.172 -28.375 1 93.25 42 ASP B N 1
ATOM 4832 C CA . ASP B 1 42 ? -4.465 -2.951 -29.641 1 93.25 42 ASP B CA 1
ATOM 4833 C C . ASP B 1 42 ? -2.953 -2.881 -29.438 1 93.25 42 ASP B C 1
ATOM 4835 O O . ASP B 1 42 ? -2.205 -2.686 -30.391 1 93.25 42 ASP B O 1
ATOM 4839 N N . ASP B 1 43 ? -2.576 -3.221 -28.25 1 96.31 43 ASP B N 1
ATOM 4840 C CA . ASP B 1 43 ? -1.18 -2.902 -27.969 1 96.31 43 ASP B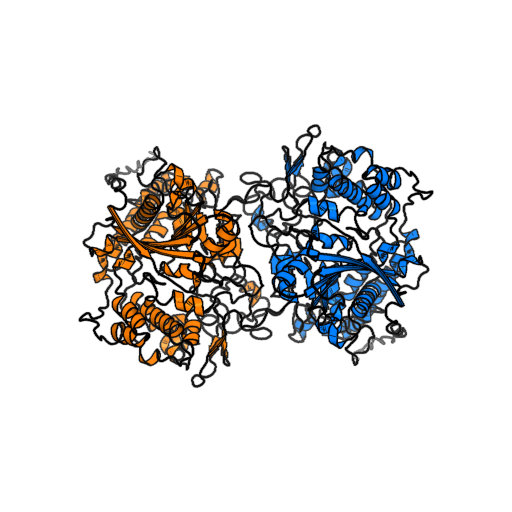 CA 1
ATOM 4841 C C . ASP B 1 43 ? -0.406 -4.148 -27.547 1 96.31 43 ASP B C 1
ATOM 4843 O O . ASP B 1 43 ? 0.827 -4.145 -27.516 1 96.31 43 ASP B O 1
ATOM 4847 N N . VAL B 1 44 ? -1.117 -5.254 -27.234 1 97.75 44 VAL B N 1
ATOM 4848 C CA . VAL B 1 44 ? -0.451 -6.469 -26.766 1 97.75 44 VAL B CA 1
ATOM 4849 C C . VAL B 1 44 ? -0.764 -7.621 -27.719 1 97.75 44 VAL B C 1
ATOM 4851 O O . VAL B 1 44 ? -1.873 -7.711 -28.25 1 97.75 44 VAL B O 1
ATOM 4854 N N . GLU B 1 45 ? 0.174 -8.438 -27.984 1 97 45 GLU B N 1
ATOM 4855 C CA . GLU B 1 45 ? -0.032 -9.688 -28.719 1 97 45 GLU B CA 1
ATOM 4856 C C . GLU B 1 45 ? 0.438 -10.891 -27.906 1 97 45 GLU B C 1
ATOM 4858 O O . GLU B 1 45 ? 1.312 -10.758 -27.047 1 97 45 GLU B O 1
ATOM 4863 N N . ALA B 1 46 ? -0.182 -11.992 -28.109 1 97.31 46 ALA B N 1
ATOM 4864 C CA . ALA B 1 46 ? 0.162 -13.219 -27.391 1 97.31 46 ALA B CA 1
ATOM 4865 C C . ALA B 1 46 ? 0.307 -14.391 -28.359 1 97.31 46 ALA B C 1
ATOM 4867 O O . ALA B 1 46 ? -0.438 -14.492 -29.328 1 97.31 46 ALA B O 1
ATOM 4868 N N . THR B 1 47 ? 1.297 -15.188 -28.125 1 98 47 THR B N 1
ATOM 4869 C CA . THR B 1 47 ? 1.512 -16.422 -28.875 1 98 47 THR B CA 1
ATOM 4870 C C . THR B 1 47 ? 1.611 -17.625 -27.938 1 98 47 THR B C 1
ATOM 4872 O O . THR B 1 47 ? 2.18 -17.516 -26.844 1 98 47 THR B O 1
ATOM 4875 N N . TYR B 1 48 ? 0.957 -18.672 -28.344 1 98.06 48 TYR B N 1
ATOM 4876 C CA . TYR B 1 48 ? 1.144 -19.969 -27.703 1 98.06 48 TYR B CA 1
ATOM 4877 C C . TYR B 1 48 ? 2.311 -20.719 -28.344 1 98.06 48 TYR B C 1
ATOM 4879 O O . TYR B 1 48 ? 2.289 -21.016 -29.531 1 98.06 48 TYR B O 1
ATOM 4887 N N . VAL B 1 49 ? 3.346 -21 -27.562 1 98.44 49 VAL B N 1
ATOM 4888 C CA . VAL B 1 49 ? 4.559 -21.641 -28.062 1 98.44 49 VAL B CA 1
ATOM 4889 C C . VAL B 1 49 ? 4.684 -23.047 -27.469 1 98.44 49 VAL B C 1
ATOM 4891 O O . VAL B 1 49 ? 4.582 -23.219 -26.25 1 98.44 49 VAL B O 1
ATOM 4894 N N . ARG B 1 50 ? 4.887 -24.016 -28.234 1 97.88 50 ARG B N 1
ATOM 4895 C CA . ARG B 1 50 ? 5.168 -25.391 -27.844 1 97.88 50 ARG B CA 1
ATOM 4896 C C . ARG B 1 50 ? 6.566 -25.812 -28.266 1 97.88 50 ARG B C 1
ATOM 4898 O O . ARG B 1 50 ? 6.957 -25.594 -29.422 1 97.88 50 ARG B O 1
ATOM 4905 N N . LEU B 1 51 ? 7.289 -26.359 -27.344 1 98.06 51 LEU B N 1
ATOM 4906 C CA . LEU B 1 51 ? 8.641 -26.844 -27.594 1 98.06 51 LEU B CA 1
ATOM 4907 C C . LEU B 1 51 ? 8.703 -28.359 -27.469 1 98.06 51 LEU B C 1
ATOM 4909 O O . LEU B 1 51 ? 8.297 -28.922 -26.453 1 98.06 51 LEU B O 1
ATOM 4913 N N . HIS B 1 52 ? 9.133 -29.031 -28.531 1 97.69 52 HIS B N 1
ATOM 4914 C CA . HIS B 1 52 ? 9.43 -30.453 -28.391 1 97.69 52 HIS B CA 1
ATOM 4915 C C . HIS B 1 52 ? 10.742 -30.672 -27.656 1 97.69 52 HIS B C 1
ATOM 4917 O O . HIS B 1 52 ? 11.812 -30.312 -28.141 1 97.69 52 HIS B O 1
ATOM 4923 N N . TYR B 1 53 ? 10.648 -31.25 -26.469 1 97.12 53 TYR B N 1
ATOM 4924 C CA . TYR B 1 53 ? 11.812 -31.438 -25.594 1 97.12 53 TYR B CA 1
ATOM 4925 C C . TYR B 1 53 ? 11.641 -32.688 -24.734 1 97.12 53 TYR B C 1
ATOM 4927 O O . TYR B 1 53 ? 11.219 -32.594 -23.578 1 97.12 53 TYR B O 1
ATOM 4935 N N . PRO B 1 54 ? 12.07 -33.844 -25.219 1 95.38 54 PRO B N 1
ATOM 4936 C CA . PRO B 1 54 ? 12.078 -35.031 -24.359 1 95.38 54 PRO B CA 1
ATOM 4937 C C . PRO B 1 54 ? 13.094 -34.969 -23.234 1 95.38 54 PRO B C 1
ATOM 4939 O O . PRO B 1 54 ? 14.289 -35.188 -23.453 1 95.38 54 PRO B O 1
ATOM 4942 N N . SER B 1 55 ? 12.648 -34.625 -22.109 1 95.12 55 SER B N 1
ATOM 4943 C CA . SER B 1 55 ? 13.508 -34.438 -20.953 1 95.12 55 SER B CA 1
ATOM 4944 C C . SER B 1 55 ? 14.148 -35.719 -20.484 1 95.12 55 SER B C 1
ATOM 4946 O O . SER B 1 55 ? 13.5 -36.781 -20.484 1 95.12 55 SER B O 1
ATOM 4948 N N . PRO B 1 56 ? 15.414 -35.656 -20.078 1 93.94 56 PRO B N 1
ATOM 4949 C CA . PRO B 1 56 ? 16.062 -36.875 -19.516 1 93.94 56 PRO B CA 1
ATOM 4950 C C . PRO B 1 56 ? 15.445 -37.312 -18.188 1 93.94 56 PRO B C 1
ATOM 4952 O O . PRO B 1 56 ? 15.727 -38.406 -17.719 1 93.94 56 PRO B O 1
ATOM 4955 N N . TYR B 1 57 ? 14.602 -36.5 -17.594 1 94.69 57 TYR B N 1
ATOM 4956 C CA . TYR B 1 57 ? 13.984 -36.812 -16.312 1 94.69 57 TYR B CA 1
ATOM 4957 C C . TYR B 1 57 ? 12.648 -37.531 -16.516 1 94.69 57 TYR B C 1
ATOM 4959 O O . TYR B 1 57 ? 12 -37.906 -15.539 1 94.69 57 TYR B O 1
ATOM 4967 N N . SER B 1 58 ? 12.188 -37.562 -17.719 1 95.19 58 SER B N 1
ATOM 4968 C CA . SER B 1 58 ? 10.992 -38.344 -18.094 1 95.19 58 SER B CA 1
ATOM 4969 C C . SER B 1 58 ? 11.367 -39.656 -18.719 1 95.19 58 SER B C 1
ATOM 4971 O O . SER B 1 58 ? 11.523 -39.75 -19.938 1 95.19 58 SER B O 1
ATOM 4973 N N . THR B 1 59 ? 11.406 -40.781 -17.922 1 94.88 59 THR B N 1
ATOM 4974 C CA . THR B 1 59 ? 11.969 -42.031 -18.406 1 94.88 59 THR B CA 1
ATOM 4975 C C . THR B 1 59 ? 10.891 -43.125 -18.531 1 94.88 59 THR B C 1
ATOM 4977 O O . THR B 1 59 ? 11.055 -44.094 -19.266 1 94.88 59 THR B O 1
ATOM 4980 N N . MET B 1 60 ? 9.82 -43 -17.781 1 96.19 60 MET B N 1
ATOM 4981 C CA . MET B 1 60 ? 8.734 -43.969 -17.859 1 96.19 60 MET B CA 1
ATOM 4982 C C . MET B 1 60 ? 8 -43.844 -19.188 1 96.19 60 MET B C 1
ATOM 4984 O O . MET B 1 60 ? 8.023 -42.812 -19.828 1 96.19 60 MET B O 1
ATOM 4988 N N . ALA B 1 61 ? 7.43 -44.969 -19.594 1 96.19 61 ALA B N 1
ATOM 4989 C CA . ALA B 1 61 ? 6.574 -44.938 -20.781 1 96.19 61 ALA B CA 1
ATOM 4990 C C . ALA B 1 61 ? 5.457 -43.906 -20.594 1 96.19 61 ALA B C 1
ATOM 4992 O O . ALA B 1 61 ? 4.789 -43.875 -19.562 1 96.19 61 ALA B O 1
ATOM 4993 N N . HIS B 1 62 ? 5.312 -43 -21.453 1 96.56 62 HIS B N 1
ATOM 4994 C CA . HIS B 1 62 ? 4.332 -41.906 -21.406 1 96.56 62 HIS B CA 1
ATOM 4995 C C . HIS B 1 62 ? 3.846 -41.562 -22.812 1 96.56 62 HIS B C 1
ATOM 4997 O O . HIS B 1 62 ? 4.465 -41.938 -23.797 1 96.56 62 HIS B O 1
ATOM 5003 N N . PRO B 1 63 ? 2.701 -40.844 -22.938 1 96.25 63 PRO B N 1
ATOM 5004 C CA . PRO B 1 63 ? 2.238 -40.375 -24.234 1 96.25 63 PRO B CA 1
ATOM 5005 C C . PRO B 1 63 ? 3.227 -39.406 -24.906 1 96.25 63 PRO B C 1
ATOM 5007 O O . PRO B 1 63 ? 3.861 -38.594 -24.234 1 96.25 63 PRO B O 1
ATOM 5010 N N . GLU B 1 64 ? 3.301 -39.469 -26.266 1 96 64 GLU B N 1
ATOM 5011 C CA . GLU B 1 64 ? 4.207 -38.625 -27.047 1 96 64 GLU B CA 1
ATOM 5012 C C . GLU B 1 64 ? 3.951 -37.156 -26.781 1 96 64 GLU B C 1
ATOM 5014 O O . GLU B 1 64 ? 4.879 -36.344 -26.812 1 96 64 GLU B O 1
ATOM 5019 N N . ALA B 1 65 ? 2.688 -36.812 -26.516 1 96.19 65 ALA B N 1
ATOM 5020 C CA . ALA B 1 65 ? 2.318 -35.438 -26.25 1 96.19 65 ALA B CA 1
ATOM 5021 C C . ALA B 1 65 ? 3.088 -34.875 -25.047 1 96.19 65 ALA B C 1
ATOM 5023 O O . ALA B 1 65 ? 3.305 -33.688 -24.953 1 96.19 65 ALA B O 1
ATOM 5024 N N . CYS B 1 66 ? 3.535 -35.75 -24.125 1 97.81 66 CYS B N 1
ATOM 5025 C CA . CYS B 1 66 ? 4.203 -35.312 -22.906 1 97.81 66 CYS B CA 1
ATOM 5026 C C . CYS B 1 66 ? 5.68 -35.031 -23.172 1 97.81 66 CYS B C 1
ATOM 5028 O O . CYS B 1 66 ? 6.414 -34.688 -22.25 1 97.81 66 CYS B O 1
ATOM 5030 N N . ASP B 1 67 ? 6.09 -35.125 -24.391 1 97.38 67 ASP B N 1
ATOM 5031 C CA . ASP B 1 67 ? 7.438 -34.719 -24.781 1 97.38 67 ASP B CA 1
ATOM 5032 C C . ASP B 1 67 ? 7.473 -33.25 -25.188 1 97.38 67 ASP B C 1
ATOM 5034 O O . ASP B 1 67 ? 8.508 -32.75 -25.641 1 97.38 67 ASP B O 1
ATOM 5038 N N . TRP B 1 68 ? 6.371 -32.562 -25.016 1 97 68 TRP B N 1
ATOM 5039 C CA . TRP B 1 68 ? 6.273 -31.156 -25.359 1 97 68 TRP B CA 1
ATOM 5040 C C . TRP B 1 68 ? 6.09 -30.312 -24.094 1 97 68 TRP B C 1
ATOM 5042 O O . TRP B 1 68 ? 5.43 -30.734 -23.141 1 97 68 TRP B O 1
ATOM 5052 N N . ILE B 1 69 ? 6.738 -29.172 -24.078 1 96.62 69 ILE B N 1
ATOM 5053 C CA . ILE B 1 69 ? 6.48 -28.141 -23.078 1 96.62 69 ILE B CA 1
ATOM 5054 C C . ILE B 1 69 ? 5.895 -26.891 -23.766 1 96.62 69 ILE B C 1
ATOM 5056 O O . ILE B 1 69 ? 6.094 -26.688 -24.953 1 96.62 69 ILE B O 1
ATOM 5060 N N . SER B 1 70 ? 5.066 -26.141 -23.031 1 97.94 70 SER B N 1
ATOM 5061 C CA . SER B 1 70 ? 4.395 -25.016 -23.656 1 97.94 70 SER B CA 1
ATOM 5062 C C . SER B 1 70 ? 4.406 -23.781 -22.766 1 97.94 70 SER B C 1
ATOM 5064 O O . SER B 1 70 ? 4.684 -23.891 -21.562 1 97.94 70 SER B O 1
ATOM 5066 N N . PHE B 1 71 ? 4.242 -22.625 -23.359 1 98.44 71 PHE B N 1
ATOM 5067 C CA . PHE B 1 71 ? 4.066 -21.359 -22.641 1 98.44 71 PHE B CA 1
ATOM 5068 C C . PHE B 1 71 ? 3.336 -20.344 -23.516 1 98.44 71 PHE B C 1
ATOM 5070 O O . PHE B 1 71 ? 3.213 -20.516 -24.719 1 98.44 71 PHE B O 1
ATOM 5077 N N . VAL B 1 72 ? 2.744 -19.359 -22.859 1 98.5 72 VAL B N 1
ATOM 5078 C CA . VAL B 1 72 ? 2.18 -18.188 -23.531 1 98.5 72 VAL B CA 1
ATOM 5079 C C . VAL B 1 72 ? 3.135 -17.016 -23.422 1 98.5 72 VAL B C 1
ATOM 5081 O O . VAL B 1 72 ? 3.592 -16.688 -22.328 1 98.5 72 VAL B O 1
ATOM 5084 N N . ARG B 1 73 ? 3.471 -16.469 -24.562 1 98.62 73 ARG B N 1
ATOM 5085 C CA . ARG B 1 73 ? 4.344 -15.305 -24.656 1 98.62 73 ARG B CA 1
ATOM 5086 C C . ARG B 1 73 ? 3.535 -14.039 -24.922 1 98.62 73 ARG B C 1
ATOM 5088 O O . ARG B 1 73 ? 2.855 -13.93 -25.938 1 98.62 73 ARG B O 1
ATOM 5095 N N . TYR B 1 74 ? 3.545 -13.062 -24 1 98.56 74 TYR B N 1
ATOM 5096 C CA . TYR B 1 74 ? 2.941 -11.75 -24.188 1 98.56 74 TYR B CA 1
ATOM 5097 C C . TYR B 1 74 ? 4 -10.703 -24.5 1 98.56 74 TYR B C 1
ATOM 5099 O O . TYR B 1 74 ? 5.035 -10.633 -23.828 1 98.56 74 TYR B O 1
ATOM 5107 N N . ARG B 1 75 ? 3.834 -9.859 -25.438 1 98.19 75 ARG B N 1
ATOM 5108 C CA . ARG B 1 75 ? 4.738 -8.766 -25.781 1 98.19 75 ARG B CA 1
ATOM 5109 C C . ARG B 1 75 ? 3.969 -7.582 -26.359 1 98.19 75 ARG B C 1
ATOM 5111 O O . ARG B 1 75 ? 2.803 -7.715 -26.734 1 98.19 75 ARG B O 1
ATOM 5118 N N . SER B 1 76 ? 4.609 -6.477 -26.406 1 97.94 76 SER B N 1
ATOM 5119 C CA . SER B 1 76 ? 4.02 -5.297 -27.031 1 97.94 76 SER B CA 1
ATOM 5120 C C . SER B 1 76 ? 4.035 -5.422 -28.547 1 97.94 76 SER B C 1
ATOM 5122 O O . SER B 1 76 ? 5.02 -5.887 -29.141 1 97.94 76 SER B O 1
ATOM 5124 N N . LYS B 1 77 ? 2.979 -5.031 -29.188 1 96.5 77 LYS B N 1
ATOM 5125 C CA . LYS B 1 77 ? 2.904 -5.047 -30.641 1 96.5 77 LYS B CA 1
ATOM 5126 C C . LYS B 1 77 ? 3.963 -4.133 -31.25 1 96.5 77 LYS B C 1
ATOM 5128 O O . LYS B 1 77 ? 4.438 -4.383 -32.375 1 96.5 77 LYS B O 1
ATOM 5133 N N . LYS B 1 78 ? 4.328 -3.15 -30.5 1 96.06 78 LYS B N 1
ATOM 5134 C CA . LYS B 1 78 ? 5.305 -2.182 -31 1 96.06 78 LYS B CA 1
ATOM 5135 C C . LYS B 1 78 ? 6.719 -2.566 -30.578 1 96.06 78 LYS B C 1
ATOM 5137 O O . LYS B 1 78 ? 7.684 -1.885 -30.938 1 96.06 78 LYS B O 1
ATOM 5142 N N . GLY B 1 79 ? 6.883 -3.623 -29.812 1 96.5 79 GLY B N 1
ATOM 5143 C CA . GLY B 1 79 ? 8.188 -4.066 -29.359 1 96.5 79 GLY B CA 1
ATOM 5144 C C . GLY B 1 79 ? 8.875 -5.008 -30.344 1 96.5 79 GLY B C 1
ATOM 5145 O O . GLY B 1 79 ? 8.312 -5.34 -31.391 1 96.5 79 GLY B O 1
ATOM 5146 N N . PRO B 1 80 ? 10.031 -5.441 -30.016 1 97.44 80 PRO B N 1
ATOM 5147 C CA . PRO B 1 80 ? 10.758 -6.355 -30.906 1 97.44 80 PRO B CA 1
ATOM 5148 C C . PRO B 1 80 ? 10.109 -7.73 -31 1 97.44 80 PRO B C 1
ATOM 5150 O O . PRO B 1 80 ? 9.484 -8.188 -30.047 1 97.44 80 PRO B O 1
ATOM 5153 N N . GLU B 1 81 ? 10.312 -8.414 -32.094 1 95.88 81 GLU B N 1
ATOM 5154 C CA . GLU B 1 81 ? 9.773 -9.758 -32.312 1 95.88 81 GLU B CA 1
ATOM 5155 C C . GLU B 1 81 ? 10.633 -10.812 -31.625 1 95.88 81 GLU B C 1
ATOM 5157 O O . GLU B 1 81 ? 10.109 -11.789 -31.078 1 95.88 81 GLU B O 1
ATOM 5162 N N . GLN B 1 82 ? 11.938 -10.484 -31.625 1 96.81 82 GLN B N 1
ATOM 5163 C CA . GLN B 1 82 ? 12.844 -11.438 -31 1 96.81 82 GLN B CA 1
ATOM 5164 C C . GLN B 1 82 ? 13 -11.164 -29.516 1 96.81 82 GLN B C 1
ATOM 5166 O O . GLN B 1 82 ? 13.195 -10.016 -29.109 1 96.81 82 GLN B O 1
ATOM 5171 N N . SER B 1 83 ? 12.93 -12.203 -28.75 1 97.94 83 SER B N 1
ATOM 5172 C CA . SER B 1 83 ? 13.016 -12.062 -27.297 1 97.94 83 SER B CA 1
ATOM 5173 C C . SER B 1 83 ? 14.352 -11.453 -26.891 1 97.94 83 SER B C 1
ATOM 5175 O O . SER B 1 83 ? 14.422 -10.703 -25.922 1 97.94 83 SER B O 1
ATOM 5177 N N . SER B 1 84 ? 15.383 -11.758 -27.578 1 97.5 84 SER B N 1
ATOM 5178 C CA . SER B 1 84 ? 16.719 -11.273 -27.234 1 97.5 84 SER B CA 1
ATOM 5179 C C . SER B 1 84 ? 16.797 -9.758 -27.359 1 97.5 84 SER B C 1
ATOM 5181 O O . SER B 1 84 ? 17.688 -9.133 -26.766 1 97.5 84 SER B O 1
ATOM 5183 N N . ASP B 1 85 ? 15.922 -9.156 -28.078 1 97.88 85 ASP B N 1
ATOM 5184 C CA . ASP B 1 85 ? 15.953 -7.711 -28.297 1 97.88 85 ASP B CA 1
ATOM 5185 C C . ASP B 1 85 ? 15.07 -6.98 -27.297 1 97.88 85 ASP B C 1
ATOM 5187 O O . ASP B 1 85 ? 15.062 -5.75 -27.25 1 97.88 85 ASP B O 1
ATOM 5191 N N . ALA B 1 86 ? 14.289 -7.68 -26.484 1 98.44 86 ALA B N 1
ATOM 5192 C CA . ALA B 1 86 ? 13.484 -7.062 -25.422 1 98.44 86 ALA B CA 1
ATOM 5193 C C . ALA B 1 86 ? 14.367 -6.516 -24.312 1 98.44 86 ALA B C 1
ATOM 5195 O O . ALA B 1 86 ? 15.516 -6.93 -24.156 1 98.44 86 ALA B O 1
ATOM 5196 N N . ASP B 1 87 ? 13.859 -5.504 -23.578 1 98.5 87 ASP B N 1
ATOM 5197 C CA . ASP B 1 87 ? 14.586 -4.938 -22.453 1 98.5 87 ASP B CA 1
ATOM 5198 C C . ASP B 1 87 ? 14.672 -5.938 -21.297 1 98.5 87 ASP B C 1
ATOM 5200 O O . ASP B 1 87 ? 15.664 -5.957 -20.562 1 98.5 87 ASP B O 1
ATOM 5204 N N . ALA B 1 88 ? 13.641 -6.73 -21.125 1 98.75 88 ALA B N 1
ATOM 5205 C CA . ALA B 1 88 ? 13.586 -7.723 -20.062 1 98.75 88 ALA B CA 1
ATOM 5206 C C . ALA B 1 88 ? 12.484 -8.75 -20.328 1 98.75 88 ALA B C 1
ATOM 5208 O O . ALA B 1 88 ? 11.586 -8.508 -21.125 1 98.75 88 ALA B O 1
ATOM 5209 N N . LEU B 1 89 ? 12.555 -9.891 -19.688 1 98.88 89 LEU B N 1
ATOM 5210 C CA . LEU B 1 89 ? 11.562 -10.961 -19.719 1 98.88 89 LEU B CA 1
ATOM 5211 C C . LEU B 1 89 ? 11.25 -11.445 -18.312 1 98.88 89 LEU B C 1
ATOM 5213 O O . LEU B 1 89 ? 12.109 -11.406 -17.438 1 98.88 89 LEU B O 1
ATOM 5217 N N . LEU B 1 90 ? 10.031 -11.844 -18.109 1 98.94 90 LEU B N 1
ATOM 5218 C CA . LEU B 1 90 ? 9.617 -12.523 -16.891 1 98.94 90 LEU B CA 1
ATOM 5219 C C . LEU B 1 90 ? 8.945 -13.859 -17.203 1 98.94 90 LEU B C 1
ATOM 5221 O O . LEU B 1 90 ? 7.934 -13.898 -17.906 1 98.94 90 LEU B O 1
ATOM 5225 N N . SER B 1 91 ? 9.523 -14.938 -16.828 1 98.94 91 SER B N 1
ATOM 5226 C CA . SER B 1 91 ? 8.867 -16.234 -16.906 1 98.94 91 SER B CA 1
ATOM 5227 C C . SER B 1 91 ? 8.195 -16.594 -15.586 1 98.94 91 SER B C 1
ATOM 5229 O O . SER B 1 91 ? 8.805 -16.469 -14.516 1 98.94 91 SER B O 1
ATOM 5231 N N . VAL B 1 92 ? 6.934 -17.078 -15.648 1 98.88 92 VAL B N 1
ATOM 5232 C CA . VAL B 1 92 ? 6.141 -17.203 -14.438 1 98.88 92 VAL B CA 1
ATOM 5233 C C . VAL B 1 92 ? 5.613 -18.641 -14.312 1 98.88 92 VAL B C 1
ATOM 5235 O O . VAL B 1 92 ? 4.879 -19.109 -15.188 1 98.88 92 VAL B O 1
ATOM 5238 N N . GLN B 1 93 ? 5.934 -19.312 -13.195 1 98.56 93 GLN B N 1
ATOM 5239 C CA . GLN B 1 93 ? 5.406 -20.625 -12.844 1 98.56 93 GLN B CA 1
ATOM 5240 C C . GLN B 1 93 ? 4.039 -20.5 -12.18 1 98.56 93 GLN B C 1
ATOM 5242 O O . GLN B 1 93 ? 3.855 -19.703 -11.266 1 98.56 93 GLN B O 1
ATOM 5247 N N . PRO B 1 94 ? 3.117 -21.328 -12.617 1 97.25 94 PRO B N 1
ATOM 5248 C CA . PRO B 1 94 ? 1.817 -21.328 -11.945 1 97.25 94 PRO B CA 1
ATOM 5249 C C . PRO B 1 94 ? 1.853 -22.031 -10.594 1 97.25 94 PRO B C 1
ATOM 5251 O O . PRO B 1 94 ? 2.832 -22.703 -10.266 1 97.25 94 PRO B O 1
ATOM 5254 N N . GLY B 1 95 ? 0.802 -21.859 -9.828 1 96.38 95 GLY B N 1
ATOM 5255 C CA . GLY B 1 95 ? 0.688 -22.484 -8.516 1 96.38 95 GLY B CA 1
ATOM 5256 C C . GLY B 1 95 ? 0.184 -23.906 -8.57 1 96.38 95 GLY B C 1
ATOM 5257 O O . GLY B 1 95 ? 0.138 -24.516 -9.641 1 96.38 95 GLY B O 1
ATOM 5258 N N . THR B 1 96 ? -0.153 -24.438 -7.336 1 94.88 96 THR B N 1
ATOM 5259 C CA . THR B 1 96 ? -0.713 -25.781 -7.234 1 94.88 96 THR B CA 1
ATOM 5260 C C . THR B 1 96 ? -2.037 -25.875 -7.988 1 94.88 96 THR B C 1
ATOM 5262 O O . THR B 1 96 ? -2.949 -25.078 -7.75 1 94.88 96 THR B O 1
ATOM 5265 N N . PHE B 1 97 ? -2.107 -26.75 -8.938 1 95.44 97 PHE B N 1
ATOM 5266 C CA . PHE B 1 97 ? -3.271 -27.031 -9.766 1 95.44 97 PHE B CA 1
ATOM 5267 C C . PHE B 1 97 ? -3.566 -25.875 -10.711 1 95.44 97 PHE B C 1
ATOM 5269 O O . PHE B 1 97 ? -4.629 -25.828 -11.336 1 95.44 97 PHE B O 1
ATOM 5276 N N . SER B 1 98 ? -2.66 -24.922 -10.812 1 96.25 98 SER B N 1
ATOM 5277 C CA . SER B 1 98 ? -2.898 -23.766 -11.664 1 96.25 98 SER B CA 1
ATOM 5278 C C . SER B 1 98 ? -2.223 -23.938 -13.023 1 96.25 98 SER B C 1
ATOM 5280 O O . SER B 1 98 ? -1.227 -24.656 -13.141 1 96.25 98 SER B O 1
ATOM 5282 N N . GLY B 1 99 ? -2.826 -23.297 -14 1 96.88 99 GLY B N 1
ATOM 5283 C CA . GLY B 1 99 ? -2.275 -23.297 -15.344 1 96.88 99 GLY B CA 1
ATOM 5284 C C . GLY B 1 99 ? -1.86 -21.922 -15.82 1 96.88 99 GLY B C 1
ATOM 5285 O O . GLY B 1 99 ? -1.922 -20.953 -15.062 1 96.88 99 GLY B O 1
ATOM 5286 N N . ALA B 1 100 ? -1.453 -21.875 -17.047 1 97.62 100 ALA B N 1
ATOM 5287 C CA . ALA B 1 100 ? -0.877 -20.656 -17.609 1 97.62 100 ALA B CA 1
ATOM 5288 C C . ALA B 1 100 ? -1.924 -19.547 -17.703 1 97.62 100 ALA B C 1
ATOM 5290 O O . ALA B 1 100 ? -1.601 -18.359 -17.562 1 97.62 100 ALA B O 1
ATOM 5291 N N . ALA B 1 101 ? -3.172 -19.906 -17.875 1 97 101 ALA B N 1
ATOM 5292 C CA . ALA B 1 101 ? -4.219 -18.906 -18.125 1 97 101 ALA B CA 1
ATOM 5293 C C . ALA B 1 101 ? -4.547 -18.141 -16.844 1 97 101 ALA B C 1
ATOM 5295 O O . ALA B 1 101 ? -5.211 -17.094 -16.906 1 97 101 ALA B O 1
ATOM 5296 N N . ASN B 1 102 ? -4.062 -18.641 -15.711 1 95.31 102 ASN B N 1
ATOM 5297 C CA . ASN B 1 102 ? -4.18 -17.891 -14.477 1 95.31 102 ASN B CA 1
ATOM 5298 C C . ASN B 1 102 ? -3.539 -16.5 -14.602 1 95.31 102 ASN B C 1
ATOM 5300 O O . ASN B 1 102 ? -3.957 -15.555 -13.938 1 95.31 102 ASN B O 1
ATOM 5304 N N . ASN B 1 103 ? -2.6 -16.359 -15.539 1 95.56 103 ASN B N 1
ATOM 5305 C CA . ASN B 1 103 ? -1.806 -15.141 -15.68 1 95.56 103 ASN B CA 1
ATOM 5306 C C . ASN B 1 103 ? -2.346 -14.242 -16.781 1 95.56 103 ASN B C 1
ATOM 5308 O O . ASN B 1 103 ? -1.792 -13.172 -17.047 1 95.56 103 ASN B O 1
ATOM 5312 N N . ASN B 1 104 ? -3.438 -14.656 -17.375 1 96.12 104 ASN B N 1
ATOM 5313 C CA . ASN B 1 104 ? -3.979 -13.914 -18.5 1 96.12 104 ASN B CA 1
ATOM 5314 C C . ASN B 1 104 ? -4.27 -12.461 -18.141 1 96.12 104 ASN B C 1
ATOM 5316 O O . ASN B 1 104 ? -4.043 -11.555 -18.938 1 96.12 104 ASN B O 1
ATOM 5320 N N . PRO B 1 105 ? -4.781 -12.219 -16.906 1 96.62 105 PRO B N 1
ATOM 5321 C CA . PRO B 1 105 ? -5.051 -10.82 -16.562 1 96.62 105 PRO B CA 1
ATOM 5322 C C . PRO B 1 105 ? -3.771 -10.023 -16.312 1 96.62 105 PRO B C 1
ATOM 5324 O O . PRO B 1 105 ? -3.688 -8.852 -16.703 1 96.62 105 PRO B O 1
ATOM 5327 N N . GLN B 1 106 ? -2.756 -10.555 -15.773 1 97.94 106 GLN B N 1
ATOM 5328 C CA . GLN B 1 106 ? -1.56 -9.828 -15.352 1 97.94 106 GLN B CA 1
ATOM 5329 C C . GLN B 1 106 ? -0.602 -9.625 -16.531 1 97.94 106 GLN B C 1
ATOM 5331 O O . GLN B 1 106 ? 0.014 -8.57 -16.656 1 97.94 106 GLN B O 1
ATOM 5336 N N . GLY B 1 107 ? -0.419 -10.633 -17.406 1 98.12 107 GLY B N 1
ATOM 5337 C CA . GLY B 1 107 ? 0.554 -10.594 -18.484 1 98.12 107 GLY B CA 1
ATOM 5338 C C . GLY B 1 107 ? 0.459 -9.336 -19.328 1 98.12 107 GLY B C 1
ATOM 5339 O O . GLY B 1 107 ? 1.407 -8.547 -19.391 1 98.12 107 GLY B O 1
ATOM 5340 N N . PRO B 1 108 ? -0.702 -9.094 -19.938 1 98.19 108 PRO B N 1
ATOM 5341 C CA . PRO B 1 108 ? -0.854 -7.898 -20.766 1 98.19 108 PRO B CA 1
ATOM 5342 C C . PRO B 1 108 ? -0.646 -6.605 -19.984 1 98.19 108 PRO B C 1
ATOM 5344 O O . PRO B 1 108 ? -0.122 -5.629 -20.531 1 98.19 108 PRO B O 1
ATOM 5347 N N . GLN B 1 109 ? -1.088 -6.586 -18.703 1 97.69 109 GLN B N 1
ATOM 5348 C CA . GLN B 1 109 ? -0.925 -5.379 -17.906 1 97.69 109 GLN B CA 1
ATOM 5349 C C . GLN B 1 109 ? 0.55 -5.027 -17.734 1 97.69 109 GLN B C 1
ATOM 5351 O O . GLN B 1 109 ? 0.935 -3.863 -17.859 1 97.69 109 GLN B O 1
ATOM 5356 N N . VAL B 1 110 ? 1.404 -6.035 -17.391 1 98.56 110 VAL B N 1
ATOM 5357 C CA . VAL B 1 110 ? 2.834 -5.816 -17.203 1 98.56 110 VAL B CA 1
ATOM 5358 C C . VAL B 1 110 ? 3.459 -5.277 -18.484 1 98.56 110 VAL B C 1
ATOM 5360 O O . VAL B 1 110 ? 4.211 -4.301 -18.453 1 98.56 110 VAL B O 1
ATOM 5363 N N . VAL B 1 111 ? 3.109 -5.883 -19.609 1 98.62 111 VAL B N 1
ATOM 5364 C CA . VAL B 1 111 ? 3.648 -5.504 -20.906 1 98.62 111 VAL B CA 1
ATOM 5365 C C . VAL B 1 111 ? 3.238 -4.07 -21.25 1 98.62 111 VAL B C 1
ATOM 5367 O O . VAL B 1 111 ? 4.078 -3.254 -21.625 1 98.62 111 VAL B O 1
ATOM 5370 N N . ARG B 1 112 ? 1.988 -3.74 -21.062 1 97.31 112 ARG B N 1
ATOM 5371 C CA . ARG B 1 112 ? 1.446 -2.424 -21.391 1 97.31 112 ARG B CA 1
ATOM 5372 C C . ARG B 1 112 ? 2.078 -1.346 -20.516 1 97.31 112 ARG B C 1
ATOM 5374 O O . ARG B 1 112 ? 2.438 -0.273 -21 1 97.31 112 ARG B O 1
ATOM 5381 N N . LYS B 1 113 ? 2.223 -1.58 -19.266 1 96.56 113 LYS B N 1
ATOM 5382 C CA . LYS B 1 113 ? 2.771 -0.601 -18.328 1 96.56 113 LYS B CA 1
ATOM 5383 C C . LYS B 1 113 ? 4.25 -0.343 -18.609 1 96.56 113 LYS B C 1
ATOM 5385 O O . LYS B 1 113 ? 4.715 0.795 -18.516 1 96.56 113 LYS B O 1
ATOM 5390 N N . ALA B 1 114 ? 4.988 -1.372 -18.938 1 97.75 114 ALA B N 1
ATOM 5391 C CA . ALA B 1 114 ? 6.375 -1.178 -19.359 1 97.75 114 ALA B CA 1
ATOM 5392 C C . ALA B 1 114 ? 6.453 -0.346 -20.641 1 97.75 114 ALA B C 1
ATOM 5394 O O . ALA B 1 114 ? 7.277 0.563 -20.75 1 97.75 114 ALA B O 1
ATOM 5395 N N . ALA B 1 115 ? 5.578 -0.636 -21.578 1 97.62 115 ALA B N 1
ATOM 5396 C CA . ALA B 1 115 ? 5.562 0.07 -22.844 1 97.62 115 ALA B CA 1
ATOM 5397 C C . ALA B 1 115 ? 5.25 1.551 -22.656 1 97.62 115 ALA B C 1
ATOM 5399 O O . ALA B 1 115 ? 5.793 2.404 -23.359 1 97.62 115 ALA B O 1
ATOM 5400 N N . ALA B 1 116 ? 4.348 1.819 -21.766 1 93.12 116 ALA B N 1
ATOM 5401 C CA . ALA B 1 116 ? 3.982 3.201 -21.469 1 93.12 116 ALA B CA 1
ATOM 5402 C C . ALA B 1 116 ? 5.195 4 -21 1 93.12 116 ALA B C 1
ATOM 5404 O O . ALA B 1 116 ? 5.234 5.227 -21.141 1 93.12 116 ALA B O 1
ATOM 5405 N N . ASN B 1 117 ? 6.164 3.332 -20.5 1 91.81 117 ASN B N 1
ATOM 5406 C CA . ASN B 1 117 ? 7.395 3.982 -20.047 1 91.81 117 ASN B CA 1
ATOM 5407 C C . ASN B 1 117 ? 8.508 3.846 -21.078 1 91.81 117 ASN B C 1
ATOM 5409 O O . ASN B 1 117 ? 9.688 4.027 -20.766 1 91.81 117 ASN B O 1
ATOM 5413 N N . GLY B 1 118 ? 8.203 3.393 -22.25 1 95.62 118 GLY B N 1
ATOM 5414 C CA . GLY B 1 118 ? 9.133 3.322 -23.359 1 95.62 118 GLY B CA 1
ATOM 5415 C C . GLY B 1 118 ? 10 2.076 -23.344 1 95.62 118 GLY B C 1
ATOM 5416 O O . GLY B 1 118 ? 11.055 2.039 -23.969 1 95.62 118 GLY B O 1
ATOM 5417 N N . LYS B 1 119 ? 9.602 1.073 -22.562 1 97.88 119 LYS B N 1
ATOM 5418 C CA . LYS B 1 119 ? 10.375 -0.161 -22.453 1 97.88 119 LYS B CA 1
ATOM 5419 C C . LYS B 1 119 ? 9.602 -1.349 -23.016 1 97.88 119 LYS B C 1
ATOM 5421 O O . LYS B 1 119 ? 8.367 -1.398 -22.922 1 97.88 119 LYS B O 1
ATOM 5426 N N . SER B 1 120 ? 10.266 -2.271 -23.594 1 98.25 120 SER B N 1
ATOM 5427 C CA . SER B 1 120 ? 9.672 -3.488 -24.141 1 98.25 120 SER B CA 1
ATOM 5428 C C . SER B 1 120 ? 10 -4.699 -23.281 1 98.25 120 SER B C 1
ATOM 5430 O O . SER B 1 120 ? 11.141 -5.176 -23.281 1 98.25 120 SER B O 1
ATOM 5432 N N . VAL B 1 121 ? 8.977 -5.242 -22.656 1 98.69 121 VAL B N 1
ATOM 5433 C CA . VAL B 1 121 ? 9.195 -6.434 -21.844 1 98.69 121 VAL B CA 1
ATOM 5434 C C . VAL B 1 121 ? 8.305 -7.57 -22.344 1 98.69 121 VAL B C 1
ATOM 5436 O O . VAL B 1 121 ? 7.332 -7.336 -23.062 1 98.69 121 VAL B O 1
ATOM 5439 N N . GLU B 1 122 ? 8.719 -8.773 -22.094 1 98.81 122 GLU B N 1
ATOM 5440 C CA . GLU B 1 122 ? 7.906 -9.953 -22.375 1 98.81 122 GLU B CA 1
ATOM 5441 C C . GLU B 1 122 ? 7.484 -10.656 -21.094 1 98.81 122 GLU B C 1
ATOM 5443 O O . GLU B 1 122 ? 8.242 -10.695 -20.125 1 98.81 122 GLU B O 1
ATOM 5448 N N . TYR B 1 123 ? 6.273 -11.062 -21.094 1 98.88 123 TYR B N 1
ATOM 5449 C CA . TYR B 1 123 ? 5.719 -11.891 -20.031 1 98.88 123 TYR B CA 1
ATOM 5450 C C . TYR B 1 123 ? 5.453 -13.305 -20.516 1 98.88 123 TYR B C 1
ATOM 5452 O O . TYR B 1 123 ? 4.668 -13.516 -21.438 1 98.88 123 TYR B O 1
ATOM 5460 N N . ILE B 1 124 ? 6.145 -14.273 -19.922 1 98.88 124 ILE B N 1
ATOM 5461 C CA . ILE B 1 124 ? 6.074 -15.672 -20.312 1 98.88 124 ILE B CA 1
ATOM 5462 C C . ILE B 1 124 ? 5.312 -16.484 -19.266 1 98.88 124 ILE B C 1
ATOM 5464 O O . ILE B 1 124 ? 5.832 -16.734 -18.188 1 98.88 124 ILE B O 1
ATOM 5468 N N . SER B 1 125 ? 4.098 -16.859 -19.562 1 98.75 125 SER B N 1
ATOM 5469 C CA . SER B 1 125 ? 3.305 -17.719 -18.688 1 98.75 125 SER B CA 1
ATOM 5470 C C . SER B 1 125 ? 3.533 -19.188 -18.984 1 98.75 125 SER B C 1
ATOM 5472 O O . SER B 1 125 ? 3.098 -19.688 -20.031 1 98.75 125 SER B O 1
ATOM 5474 N N . LEU B 1 126 ? 4.129 -19.891 -18.094 1 98.75 126 LEU B N 1
ATOM 5475 C CA . LEU B 1 126 ? 4.512 -21.266 -18.344 1 98.75 126 LEU B CA 1
ATOM 5476 C C . LEU B 1 126 ? 3.312 -22.203 -18.188 1 98.75 126 LEU B C 1
ATOM 5478 O O . LEU B 1 126 ? 2.484 -22.016 -17.297 1 98.75 126 LEU B O 1
ATOM 5482 N N . ASP B 1 127 ? 3.16 -23.109 -19.062 1 98.06 127 ASP B N 1
ATOM 5483 C CA . ASP B 1 127 ? 2.205 -24.219 -19.062 1 98.06 127 ASP B CA 1
ATOM 5484 C C . ASP B 1 127 ? 2.914 -25.547 -18.859 1 98.06 127 ASP B C 1
ATOM 5486 O O . ASP B 1 127 ? 3.467 -26.109 -19.797 1 98.06 127 ASP B O 1
ATOM 5490 N N . ARG B 1 128 ? 2.846 -26.109 -17.719 1 97.75 128 ARG B N 1
ATOM 5491 C CA . ARG B 1 128 ? 3.686 -27.234 -17.328 1 97.75 128 ARG B CA 1
ATOM 5492 C C . ARG B 1 128 ? 3.375 -28.469 -18.188 1 97.75 128 ARG B C 1
ATOM 5494 O O . ARG B 1 128 ? 2.277 -28.594 -18.734 1 97.75 128 ARG B O 1
ATOM 5501 N N . ARG B 1 129 ? 4.289 -29.328 -18.281 1 97.44 129 ARG B N 1
ATOM 5502 C CA . ARG B 1 129 ? 4.305 -30.5 -19.156 1 97.44 129 ARG B CA 1
ATOM 5503 C C . ARG B 1 129 ? 3.105 -31.406 -18.875 1 97.44 129 ARG B C 1
ATOM 5505 O O . ARG B 1 129 ? 2.566 -32.031 -19.797 1 97.44 129 ARG B O 1
ATOM 5512 N N . ALA B 1 130 ? 2.639 -31.422 -17.656 1 97.5 130 ALA B N 1
ATOM 5513 C CA . ALA B 1 130 ? 1.596 -32.375 -17.25 1 97.5 130 ALA B CA 1
ATOM 5514 C C . ALA B 1 130 ? 0.275 -32.062 -17.953 1 97.5 130 ALA B C 1
ATOM 5516 O O . ALA B 1 130 ? -0.625 -32.906 -17.984 1 97.5 130 ALA B O 1
ATOM 5517 N N . ASN B 1 131 ? 0.182 -30.859 -18.547 1 97.25 131 ASN B N 1
ATOM 5518 C CA . ASN B 1 131 ? -1.022 -30.5 -19.281 1 97.25 131 ASN B CA 1
ATOM 5519 C C . ASN B 1 131 ? -1.207 -31.375 -20.531 1 97.25 131 ASN B C 1
ATOM 5521 O O . ASN B 1 131 ? -2.285 -31.391 -21.125 1 97.25 131 ASN B O 1
ATOM 5525 N N . CYS B 1 132 ? -0.195 -32.156 -20.938 1 96.75 132 CYS B N 1
ATOM 5526 C CA . CYS B 1 132 ? -0.248 -33.094 -22.078 1 96.75 132 CYS B CA 1
ATOM 5527 C C . CYS B 1 132 ? -1.309 -34.156 -21.859 1 96.75 132 CYS B C 1
ATOM 5529 O O . CYS B 1 132 ? -1.812 -34.75 -22.812 1 96.75 132 CYS B O 1
ATOM 5531 N N . ALA B 1 133 ? -1.679 -34.406 -20.562 1 97.19 133 ALA B N 1
ATOM 5532 C CA . ALA B 1 133 ? -2.58 -35.5 -20.234 1 97.19 133 ALA B CA 1
ATOM 5533 C C . ALA B 1 133 ? -4.039 -35.062 -20.312 1 97.19 133 ALA B C 1
ATOM 5535 O O . ALA B 1 133 ? -4.949 -35.875 -20.219 1 97.19 133 ALA B O 1
ATOM 5536 N N . GLU B 1 134 ? -4.258 -33.812 -20.516 1 96.81 134 GLU B N 1
ATOM 5537 C CA . GLU B 1 134 ? -5.609 -33.281 -20.453 1 96.81 134 GLU B CA 1
ATOM 5538 C C . GLU B 1 134 ? -6.355 -33.469 -21.766 1 96.81 134 GLU B C 1
ATOM 5540 O O . GLU B 1 134 ? -5.746 -33.531 -22.828 1 96.81 134 GLU B O 1
ATOM 5545 N N . ASP B 1 135 ? -7.625 -33.719 -21.641 1 96.94 135 ASP B N 1
ATOM 5546 C CA . ASP B 1 135 ? -8.523 -33.812 -22.797 1 96.94 135 ASP B CA 1
ATOM 5547 C C . ASP B 1 135 ? -9.281 -32.5 -22.984 1 96.94 135 ASP B C 1
ATOM 5549 O O . ASP B 1 135 ? -10.219 -32.188 -22.25 1 96.94 135 ASP B O 1
ATOM 5553 N N . ARG B 1 136 ? -8.992 -31.75 -24.016 1 97.06 136 ARG B N 1
ATOM 5554 C CA . ARG B 1 136 ? -9.586 -30.422 -24.219 1 97.06 136 ARG B CA 1
ATOM 5555 C C . ARG B 1 136 ? -10.711 -30.484 -25.25 1 97.06 136 ARG B C 1
ATOM 5557 O O . ARG B 1 136 ? -11.297 -29.453 -25.609 1 97.06 136 ARG B O 1
ATOM 5564 N N . THR B 1 137 ? -11.07 -31.672 -25.703 1 98.06 137 THR B N 1
ATOM 5565 C CA . THR B 1 137 ? -11.984 -31.875 -26.828 1 98.06 137 THR B CA 1
ATOM 5566 C C . THR B 1 137 ? -13.32 -31.172 -26.562 1 98.06 137 THR B C 1
ATOM 5568 O O . THR B 1 137 ? -13.805 -30.406 -27.391 1 98.06 137 THR B O 1
ATOM 5571 N N . GLY B 1 138 ? -13.898 -31.406 -25.453 1 98.62 138 GLY B N 1
ATOM 5572 C CA . GLY B 1 138 ? -15.195 -30.844 -25.125 1 98.62 138 GLY B CA 1
ATOM 5573 C C . GLY B 1 138 ? -15.188 -29.344 -25 1 98.62 138 GLY B C 1
ATOM 5574 O O . GLY B 1 138 ? -16.125 -28.672 -25.422 1 98.62 138 GLY B O 1
ATOM 5575 N N . TRP B 1 139 ? -14.141 -28.781 -24.438 1 98.44 139 TRP B N 1
ATOM 5576 C CA . TRP B 1 139 ? -14.039 -27.344 -24.234 1 98.44 139 TRP B CA 1
ATOM 5577 C C . TRP B 1 139 ? -13.922 -26.609 -25.562 1 98.44 139 TRP B C 1
ATOM 5579 O O . TRP B 1 139 ? -14.602 -25.594 -25.766 1 98.44 139 TRP B O 1
ATOM 5589 N N . VAL B 1 140 ? -13.055 -27.078 -26.438 1 97.94 140 VAL B N 1
ATOM 5590 C CA . VAL B 1 140 ? -12.852 -26.469 -27.734 1 97.94 140 VAL B CA 1
ATOM 5591 C C . VAL B 1 140 ? -14.156 -26.516 -28.547 1 97.94 140 VAL B C 1
ATOM 5593 O O . VAL B 1 140 ? -14.562 -25.5 -29.141 1 97.94 140 VAL B O 1
ATOM 5596 N N . ALA B 1 141 ? -14.797 -27.656 -28.516 1 98.62 141 ALA B N 1
ATOM 5597 C CA . ALA B 1 141 ? -16.047 -27.812 -29.25 1 98.62 141 ALA B CA 1
ATOM 5598 C C . ALA B 1 141 ? -17.125 -26.875 -28.688 1 98.62 141 ALA B C 1
ATOM 5600 O O . ALA B 1 141 ? -17.906 -26.297 -29.453 1 98.62 141 ALA B O 1
ATOM 5601 N N . ALA B 1 142 ? -17.219 -26.812 -27.406 1 98.75 142 ALA B N 1
ATOM 5602 C CA . ALA B 1 142 ? -18.219 -25.969 -26.766 1 98.75 142 ALA B CA 1
ATOM 5603 C C . ALA B 1 142 ? -18 -24.5 -27.125 1 98.75 142 ALA B C 1
ATOM 5605 O O . ALA B 1 142 ? -18.969 -23.766 -27.328 1 98.75 142 ALA B O 1
ATOM 5606 N N . GLU B 1 143 ? -16.766 -24.047 -27.141 1 97.94 143 GLU B N 1
ATOM 5607 C CA . GLU B 1 143 ? -16.469 -22.672 -27.516 1 97.94 143 GLU B CA 1
ATOM 5608 C C . GLU B 1 143 ? -16.875 -22.375 -28.953 1 97.94 143 GLU B C 1
ATOM 5610 O O . GLU B 1 143 ? -17.453 -21.328 -29.234 1 97.94 143 GLU B O 1
ATOM 5615 N N . GLN B 1 144 ? -16.609 -23.281 -29.844 1 97.31 144 GLN B N 1
ATOM 5616 C CA . GLN B 1 144 ? -16.984 -23.125 -31.25 1 97.31 144 GLN B CA 1
ATOM 5617 C C . GLN B 1 144 ? -18.5 -23.031 -31.406 1 97.31 144 GLN B C 1
ATOM 5619 O O . GLN B 1 144 ? -19 -22.25 -32.219 1 97.31 144 GLN B O 1
ATOM 5624 N N . ALA B 1 145 ? -19.141 -23.75 -30.594 1 98 145 ALA B N 1
ATOM 5625 C CA . ALA B 1 145 ? -20.609 -23.781 -30.672 1 98 145 ALA B CA 1
ATOM 5626 C C . ALA B 1 145 ? -21.219 -22.609 -29.938 1 98 145 ALA B C 1
ATOM 5628 O O . ALA B 1 145 ? -22.391 -22.281 -30.141 1 98 145 ALA B O 1
ATOM 5629 N N . GLY B 1 146 ? -20.469 -21.953 -29.062 1 97.69 146 GLY B N 1
ATOM 5630 C CA . GLY B 1 146 ? -21.016 -20.922 -28.188 1 97.69 146 GLY B CA 1
ATOM 5631 C C . GLY B 1 146 ? -22.016 -21.469 -27.188 1 97.69 146 GLY B C 1
ATOM 5632 O O . GLY B 1 146 ? -23 -20.797 -26.875 1 97.69 146 GLY B O 1
ATOM 5633 N N . ASP B 1 147 ? -21.797 -22.719 -26.797 1 98.44 147 ASP B N 1
ATOM 5634 C CA . ASP B 1 147 ? -22.75 -23.406 -25.922 1 98.44 147 ASP B CA 1
ATOM 5635 C C . ASP B 1 147 ? -22.031 -24.344 -24.969 1 98.44 147 ASP B C 1
ATOM 5637 O O . ASP B 1 147 ? -21.641 -25.453 -25.344 1 98.44 147 ASP B O 1
ATOM 5641 N N . TYR B 1 148 ? -22 -23.938 -23.672 1 98.62 148 TYR B N 1
ATOM 5642 C CA . TYR B 1 148 ? -21.266 -24.719 -22.672 1 98.62 148 TYR B CA 1
ATOM 5643 C C . TYR B 1 148 ? -21.938 -26.062 -22.422 1 98.62 148 TYR B C 1
ATOM 5645 O O . TYR B 1 148 ? -21.344 -26.969 -21.859 1 98.62 148 TYR B O 1
ATOM 5653 N N . HIS B 1 149 ? -23.172 -26.344 -22.922 1 98.62 149 HIS B N 1
ATOM 5654 C CA . HIS B 1 149 ? -23.844 -27.641 -22.797 1 98.62 149 HIS B CA 1
ATOM 5655 C C . HIS B 1 149 ? -23.094 -28.719 -23.594 1 98.62 149 HIS B C 1
ATOM 5657 O O . HIS B 1 149 ? -23.125 -29.891 -23.219 1 98.62 149 HIS B O 1
ATOM 5663 N N . VAL B 1 150 ? -22.438 -28.297 -24.672 1 98.75 150 VAL B N 1
ATOM 5664 C CA . VAL B 1 150 ? -21.656 -29.219 -25.484 1 98.75 150 VAL B CA 1
ATOM 5665 C C . VAL B 1 150 ? -20.547 -29.828 -24.625 1 98.75 150 VAL B C 1
ATOM 5667 O O . VAL B 1 150 ? -20.312 -31.047 -24.656 1 98.75 150 VAL B O 1
ATOM 5670 N N . ALA B 1 151 ? -19.875 -29.016 -23.844 1 98.69 151 ALA B N 1
ATOM 5671 C CA . ALA B 1 151 ? -18.828 -29.516 -22.938 1 98.69 151 ALA B CA 1
ATOM 5672 C C . ALA B 1 151 ? -19.438 -30.391 -21.859 1 98.69 151 ALA B C 1
ATOM 5674 O O . ALA B 1 151 ? -18.875 -31.438 -21.516 1 98.69 151 ALA B O 1
ATOM 5675 N N . ALA B 1 152 ? -20.578 -29.938 -21.281 1 98.38 152 ALA B N 1
ATOM 5676 C CA . ALA B 1 152 ? -21.25 -30.734 -20.25 1 98.38 152 ALA B CA 1
ATOM 5677 C C . ALA B 1 152 ? -21.609 -32.125 -20.766 1 98.38 152 ALA B C 1
ATOM 5679 O O . ALA B 1 152 ? -21.391 -33.125 -20.078 1 98.38 152 ALA B O 1
ATOM 5680 N N . ASP B 1 153 ? -22.156 -32.188 -21.953 1 98.25 153 ASP B N 1
ATOM 5681 C CA . ASP B 1 153 ? -22.547 -33.469 -22.562 1 98.25 153 ASP B CA 1
ATOM 5682 C C . ASP B 1 153 ? -21.328 -34.375 -22.766 1 98.25 153 ASP B C 1
ATOM 5684 O O . ASP B 1 153 ? -21.422 -35.594 -22.578 1 98.25 153 ASP B O 1
ATOM 5688 N N . TYR B 1 154 ? -20.25 -33.781 -23.109 1 98.38 154 TYR B N 1
ATOM 5689 C CA . TYR B 1 154 ? -19.047 -34.562 -23.375 1 98.38 154 TYR B CA 1
ATOM 5690 C C . TYR B 1 154 ? -18.422 -35.062 -22.094 1 98.38 154 TYR B C 1
ATOM 5692 O O . TYR B 1 154 ? -18.141 -36.25 -21.953 1 98.38 154 TYR B O 1
ATOM 5700 N N . TYR B 1 155 ? -18.188 -34.25 -21.094 1 97.5 155 TYR B N 1
ATOM 5701 C CA . TYR B 1 155 ? -17.406 -34.594 -19.906 1 97.5 155 TYR B CA 1
ATOM 5702 C C . TYR B 1 155 ? -18.266 -35.312 -18.875 1 97.5 155 TYR B C 1
ATOM 5704 O O . TYR B 1 155 ? -17.766 -36.125 -18.094 1 97.5 155 TYR B O 1
ATOM 5712 N N . PHE B 1 156 ? -19.594 -35.031 -18.859 1 96 156 PHE B N 1
ATOM 5713 C CA . PHE B 1 156 ? -20.406 -35.5 -17.75 1 96 156 PHE B CA 1
ATOM 5714 C C . PHE B 1 156 ? -21.453 -36.5 -18.234 1 96 156 PHE B C 1
ATOM 5716 O O . PHE B 1 156 ? -21.984 -37.281 -17.438 1 96 156 PHE B O 1
ATOM 5723 N N . HIS B 1 157 ? -21.812 -36.5 -19.516 1 96.12 157 HIS B N 1
ATOM 5724 C CA . HIS B 1 157 ? -22.938 -37.312 -19.969 1 96.12 157 HIS B CA 1
ATOM 5725 C C . HIS B 1 157 ? -22.484 -38.312 -21.031 1 96.12 157 HIS B C 1
ATOM 5727 O O . HIS B 1 157 ? -23.312 -38.969 -21.656 1 96.12 157 HIS B O 1
ATOM 5733 N N . GLY B 1 158 ? -21.281 -38.375 -21.359 1 95.56 158 GLY B N 1
ATOM 5734 C CA . GLY B 1 158 ? -20.719 -39.406 -22.188 1 95.56 158 GLY B CA 1
ATOM 5735 C C . GLY B 1 158 ? -21 -39.219 -23.672 1 95.56 158 GLY B C 1
ATOM 5736 O O . GLY B 1 158 ? -20.781 -40.125 -24.484 1 95.56 158 GLY B O 1
ATOM 5737 N N . LYS B 1 159 ? -21.453 -38.094 -24.031 1 97.94 159 LYS B N 1
ATOM 5738 C CA . LYS B 1 159 ? -21.719 -37.812 -25.453 1 97.94 159 LYS B CA 1
ATOM 5739 C C . LYS B 1 159 ? -20.422 -37.656 -26.234 1 97.94 159 LYS B C 1
ATOM 5741 O O . LYS B 1 159 ? -19.562 -36.875 -25.859 1 97.94 159 LYS B O 1
ATOM 5746 N N . PRO B 1 160 ? -20.297 -38.406 -27.281 1 98.12 160 PRO B N 1
ATOM 5747 C CA . PRO B 1 160 ? -19.047 -38.312 -28.047 1 98.12 160 PRO B CA 1
ATOM 5748 C C . PRO B 1 160 ? -18.984 -37.062 -28.922 1 98.12 160 PRO B C 1
ATOM 5750 O O . PRO B 1 160 ? -20.016 -36.531 -29.312 1 98.12 160 PRO B O 1
ATOM 5753 N N . ILE B 1 161 ? -17.875 -36.562 -29.141 1 98.25 161 ILE B N 1
ATOM 5754 C CA . ILE B 1 161 ? -17.562 -35.562 -30.125 1 98.25 161 ILE B CA 1
ATOM 5755 C C . ILE B 1 161 ? -16.578 -36.125 -31.156 1 98.25 161 ILE B C 1
ATOM 5757 O O . ILE B 1 161 ? -15.477 -36.531 -30.797 1 98.25 161 ILE B O 1
ATOM 5761 N N . ASP B 1 162 ? -17.016 -36.125 -32.531 1 96.44 162 ASP B N 1
ATOM 5762 C CA . ASP B 1 162 ? -16.219 -36.688 -33.594 1 96.44 162 ASP B CA 1
ATOM 5763 C C . ASP B 1 162 ? -15.68 -38.062 -33.25 1 96.44 162 ASP B C 1
ATOM 5765 O O . ASP B 1 162 ? -14.492 -38.344 -33.406 1 96.44 162 ASP B O 1
ATOM 5769 N N . GLY B 1 163 ? -16.453 -38.844 -32.562 1 96.69 163 GLY B N 1
ATOM 5770 C CA . GLY B 1 163 ? -16.141 -40.25 -32.25 1 96.69 163 GLY B CA 1
ATOM 5771 C C . GLY B 1 163 ? -15.336 -40.406 -30.984 1 96.69 163 GLY B C 1
ATOM 5772 O O . GLY B 1 163 ? -15.078 -41.531 -30.562 1 96.69 163 GLY B O 1
ATOM 5773 N N . LYS B 1 164 ? -14.945 -39.375 -30.359 1 97.38 164 LYS B N 1
ATOM 5774 C CA . LYS B 1 164 ? -14.172 -39.438 -29.125 1 97.38 164 LYS B CA 1
ATOM 5775 C C . LYS B 1 164 ? -15.062 -39.25 -27.906 1 97.38 164 LYS B C 1
ATOM 5777 O O . LYS B 1 164 ? -15.938 -38.406 -27.906 1 97.38 164 LYS B O 1
ATOM 5782 N N . THR B 1 165 ? -14.867 -40.125 -26.891 1 97.25 165 THR B N 1
ATOM 5783 C CA . THR B 1 165 ? -15.594 -40 -25.641 1 97.25 165 THR B CA 1
ATOM 5784 C C . THR B 1 165 ? -14.641 -39.688 -24.5 1 97.25 165 THR B C 1
ATOM 5786 O O . THR B 1 165 ? -13.5 -40.125 -24.484 1 97.25 165 THR B O 1
ATOM 5789 N N . TYR B 1 166 ? -15.18 -38.906 -23.609 1 96.75 166 TYR B N 1
ATOM 5790 C CA . TYR B 1 166 ? -14.383 -38.562 -22.438 1 96.75 166 TYR B CA 1
ATOM 5791 C C . TYR B 1 166 ? -14.188 -39.781 -21.531 1 96.75 166 TYR B C 1
ATOM 5793 O O . TYR B 1 166 ? -15.141 -40.5 -21.266 1 96.75 166 TYR B O 1
ATOM 5801 N N . ARG B 1 167 ? -12.969 -39.969 -21.156 1 94 167 ARG B N 1
ATOM 5802 C CA . ARG B 1 167 ? -12.633 -41.062 -20.234 1 94 167 ARG B CA 1
ATOM 5803 C C . ARG B 1 167 ? -11.945 -40.531 -18.984 1 94 167 ARG B C 1
ATOM 5805 O O . ARG B 1 167 ? -10.891 -39.875 -19.078 1 94 167 ARG B O 1
ATOM 5812 N N . TYR B 1 168 ? -12.547 -40.781 -17.812 1 91.38 168 TYR B N 1
ATOM 5813 C CA . TYR B 1 168 ? -11.891 -40.5 -16.547 1 91.38 168 TYR B CA 1
ATOM 5814 C C . TYR B 1 168 ? -10.586 -41.281 -16.422 1 91.38 168 TYR B C 1
ATOM 5816 O O . TYR B 1 168 ? -10.539 -42.469 -16.672 1 91.38 168 TYR B O 1
ATOM 5824 N N . GLN B 1 169 ? -9.523 -40.594 -16.062 1 94.94 169 GLN B N 1
ATOM 5825 C CA . GLN B 1 169 ? -8.227 -41.219 -15.859 1 94.94 169 GLN B CA 1
ATOM 5826 C C . GLN B 1 169 ? -7.914 -41.375 -14.367 1 94.94 169 GLN B C 1
ATOM 5828 O O . GLN B 1 169 ? -7.961 -40.406 -13.617 1 94.94 169 GLN B O 1
ATOM 5833 N N . THR B 1 170 ? -7.605 -42.656 -13.922 1 94.5 170 THR B N 1
ATOM 5834 C CA . THR B 1 170 ? -7.176 -42.875 -12.547 1 94.5 170 THR B CA 1
ATOM 5835 C C . THR B 1 170 ? -5.711 -42.5 -12.367 1 94.5 170 THR B C 1
ATOM 5837 O O . THR B 1 170 ? -5.008 -42.25 -13.344 1 94.5 170 THR B O 1
ATOM 5840 N N . SER B 1 171 ? -5.391 -42.5 -11.117 1 93.81 171 SER B N 1
ATOM 5841 C CA . SER B 1 171 ? -3.984 -42.219 -10.844 1 93.81 171 SER B CA 1
ATOM 5842 C C . SER B 1 171 ? -3.086 -43.312 -11.469 1 93.81 171 SER B C 1
ATOM 5844 O O . SER B 1 171 ? -1.955 -43 -11.859 1 93.81 171 SER B O 1
ATOM 5846 N N . GLN B 1 172 ? -3.57 -44.531 -11.594 1 94.25 172 GLN B N 1
ATOM 5847 C CA . GLN B 1 172 ? -2.811 -45.625 -12.203 1 94.25 172 GLN B CA 1
ATOM 5848 C C . GLN B 1 172 ? -2.615 -45.406 -13.695 1 94.25 172 GLN B C 1
ATOM 5850 O O . GLN B 1 172 ? -1.552 -45.688 -14.242 1 94.25 172 GLN B O 1
ATOM 5855 N N . ASP B 1 173 ? -3.625 -44.844 -14.297 1 95 173 ASP B N 1
ATOM 5856 C CA . ASP B 1 173 ? -3.537 -44.531 -15.711 1 95 173 ASP B CA 1
ATOM 5857 C C . ASP B 1 173 ? -2.467 -43.469 -15.961 1 95 173 ASP B C 1
ATOM 5859 O O . ASP B 1 173 ? -1.938 -43.344 -17.078 1 95 173 ASP B O 1
ATOM 5863 N N . LEU B 1 174 ? -2.154 -42.688 -14.945 1 97.44 174 LEU B N 1
ATOM 5864 C CA . LEU B 1 174 ? -1.272 -41.531 -15.055 1 97.44 174 LEU B CA 1
ATOM 5865 C C . LEU B 1 174 ? 0.03 -41.75 -14.297 1 97.44 174 LEU B C 1
ATOM 5867 O O . LEU B 1 174 ? 0.648 -40.812 -13.805 1 97.44 174 LEU B O 1
ATOM 5871 N N . ASN B 1 175 ? 0.485 -42.969 -14.164 1 96.31 175 ASN B N 1
ATOM 5872 C CA . ASN B 1 175 ? 1.661 -43.344 -13.383 1 96.31 175 ASN B CA 1
ATOM 5873 C C . ASN B 1 175 ? 2.893 -42.531 -13.82 1 96.31 175 ASN B C 1
ATOM 5875 O O . ASN B 1 175 ? 3.742 -42.219 -12.992 1 96.31 175 ASN B O 1
ATOM 5879 N N . TYR B 1 176 ? 2.994 -42.281 -15.109 1 97 176 TYR B N 1
ATOM 5880 C CA . TYR B 1 176 ? 4.164 -41.594 -15.625 1 97 176 TYR B CA 1
ATOM 5881 C C . TYR B 1 176 ? 4.281 -40.188 -15.023 1 97 176 TYR B C 1
ATOM 5883 O O . TYR B 1 176 ? 5.383 -39.656 -14.883 1 97 176 TYR B O 1
ATOM 5891 N N . LEU B 1 177 ? 3.174 -39.5 -14.641 1 98.06 177 LEU B N 1
ATOM 5892 C CA . LEU B 1 177 ? 3.209 -38.188 -14.016 1 98.06 177 LEU B CA 1
ATOM 5893 C C . LEU B 1 177 ? 3.854 -38.281 -12.633 1 98.06 177 LEU B C 1
ATOM 5895 O O . LEU B 1 177 ? 4.316 -37.25 -12.102 1 98.06 177 LEU B O 1
ATOM 5899 N N . GLY B 1 178 ? 3.895 -39.438 -12.039 1 97.31 178 GLY B N 1
ATOM 5900 C CA . GLY B 1 178 ? 4.562 -39.656 -10.758 1 97.31 178 GLY B CA 1
ATOM 5901 C C . GLY B 1 178 ? 6.059 -39.406 -10.828 1 97.31 178 GLY B C 1
ATOM 5902 O O . GLY B 1 178 ? 6.707 -39.219 -9.797 1 97.31 178 GLY B O 1
ATOM 5903 N N . GLU B 1 179 ? 6.562 -39.469 -12.039 1 95.81 179 GLU B N 1
ATOM 5904 C CA . GLU B 1 179 ? 7.984 -39.188 -12.258 1 95.81 179 GLU B CA 1
ATOM 5905 C C . GLU B 1 179 ? 8.258 -37.719 -12.43 1 95.81 179 GLU B C 1
ATOM 5907 O O . GLU B 1 179 ? 9.406 -37.281 -12.32 1 95.81 179 GLU B O 1
ATOM 5912 N N . TYR B 1 180 ? 7.254 -36.875 -12.703 1 97.88 180 TYR B N 1
ATOM 5913 C CA . TYR B 1 180 ? 7.418 -35.469 -13.008 1 97.88 180 TYR B CA 1
ATOM 5914 C C . TYR B 1 180 ? 7.57 -34.656 -11.734 1 97.88 180 TYR B C 1
ATOM 5916 O O . TYR B 1 180 ? 6.59 -34.094 -11.227 1 97.88 180 TYR B O 1
ATOM 5924 N N . GLY B 1 181 ? 8.781 -34.5 -11.25 1 97.56 181 GLY B N 1
ATOM 5925 C CA . GLY B 1 181 ? 9.07 -33.844 -9.992 1 97.56 181 GLY B CA 1
ATOM 5926 C C . GLY B 1 181 ? 9.773 -32.5 -10.188 1 97.56 181 GLY B C 1
ATOM 5927 O O . GLY B 1 181 ? 9.594 -31.828 -11.211 1 97.56 181 GLY B O 1
ATOM 5928 N N . LEU B 1 182 ? 10.43 -32.062 -9.133 1 97.81 182 LEU B N 1
ATOM 5929 C CA . LEU B 1 182 ? 11.102 -30.766 -9.094 1 97.81 182 LEU B CA 1
ATOM 5930 C C . LEU B 1 182 ? 12.195 -30.688 -10.156 1 97.81 182 LEU B C 1
ATOM 5932 O O . LEU B 1 182 ? 12.289 -29.703 -10.883 1 97.81 182 LEU B O 1
ATOM 5936 N N . ALA B 1 183 ? 13 -31.75 -10.336 1 97.38 183 ALA B N 1
ATOM 5937 C CA . ALA B 1 183 ? 14.102 -31.734 -11.289 1 97.38 183 ALA B CA 1
ATOM 5938 C C . ALA B 1 183 ? 13.594 -31.562 -12.711 1 97.38 183 ALA B C 1
ATOM 5940 O O . ALA B 1 183 ? 14.172 -30.797 -13.492 1 97.38 183 ALA B O 1
ATOM 5941 N N . LEU B 1 184 ? 12.594 -32.281 -13.047 1 97.62 184 LEU B N 1
ATOM 5942 C CA . LEU B 1 184 ? 12.008 -32.125 -14.383 1 97.62 184 LEU B CA 1
ATOM 5943 C C . LEU B 1 184 ? 11.461 -30.719 -14.586 1 97.62 184 LEU B C 1
ATOM 5945 O O . LEU B 1 184 ? 11.625 -30.141 -15.656 1 97.62 184 LEU B O 1
ATOM 5949 N N . THR B 1 185 ? 10.75 -30.203 -13.602 1 98.25 185 THR B N 1
ATOM 5950 C CA . THR B 1 185 ? 10.188 -28.859 -13.68 1 98.25 185 THR B CA 1
ATOM 5951 C C . THR B 1 185 ? 11.281 -27.828 -13.883 1 98.25 185 THR B C 1
ATOM 5953 O O . THR B 1 185 ? 11.133 -26.906 -14.688 1 98.25 185 THR B O 1
ATOM 5956 N N . MET B 1 186 ? 12.406 -27.953 -13.172 1 98.19 186 MET B N 1
ATOM 5957 C CA . MET B 1 186 ? 13.547 -27.062 -13.359 1 98.19 186 MET B CA 1
ATOM 5958 C C . MET B 1 186 ? 14.117 -27.203 -14.766 1 98.19 186 MET B C 1
ATOM 5960 O O . MET B 1 186 ? 14.453 -26.203 -15.398 1 98.19 186 MET B O 1
ATOM 5964 N N . ASP B 1 187 ? 14.219 -28.406 -15.172 1 97.56 187 ASP B N 1
ATOM 5965 C CA . ASP B 1 187 ? 14.758 -28.688 -16.5 1 97.56 187 ASP B CA 1
ATOM 5966 C C . ASP B 1 187 ? 13.891 -28.047 -17.578 1 97.56 187 ASP B C 1
ATOM 5968 O O . ASP B 1 187 ? 14.406 -27.453 -18.531 1 97.56 187 ASP B O 1
ATOM 5972 N N . ASP B 1 188 ? 12.586 -28.219 -17.469 1 98.12 188 ASP B N 1
ATOM 5973 C CA . ASP B 1 188 ? 11.656 -27.594 -18.406 1 98.12 188 ASP B CA 1
ATOM 5974 C C . ASP B 1 188 ? 11.828 -26.078 -18.406 1 98.12 188 ASP B C 1
ATOM 5976 O O . ASP B 1 188 ? 11.836 -25.453 -19.469 1 98.12 188 ASP B O 1
ATOM 5980 N N . TRP B 1 189 ? 11.914 -25.484 -17.203 1 98.56 189 TRP B N 1
ATOM 5981 C CA . TRP B 1 189 ? 12.07 -24.047 -17.047 1 98.56 189 TRP B CA 1
ATOM 5982 C C . TRP B 1 189 ? 13.344 -23.562 -17.734 1 98.56 189 TRP B C 1
ATOM 5984 O O . TRP B 1 189 ? 13.32 -22.578 -18.484 1 98.56 189 TRP B O 1
ATOM 5994 N N . ARG B 1 190 ? 14.43 -24.234 -17.578 1 97.75 190 ARG B N 1
ATOM 5995 C CA . ARG B 1 190 ? 15.703 -23.953 -18.25 1 97.75 190 ARG B CA 1
ATOM 5996 C C . ARG B 1 190 ? 15.547 -23.984 -19.766 1 97.75 190 ARG B C 1
ATOM 5998 O O . ARG B 1 190 ? 16 -23.078 -20.469 1 97.75 190 ARG B O 1
ATOM 6005 N N . ALA B 1 191 ? 14.922 -25.047 -20.234 1 97.25 191 ALA B N 1
ATOM 6006 C CA . ALA B 1 191 ? 14.766 -25.219 -21.672 1 97.25 191 ALA B CA 1
ATOM 6007 C C . ALA B 1 191 ? 14.016 -24.047 -22.297 1 97.25 191 ALA B C 1
ATOM 6009 O O . ALA B 1 191 ? 14.375 -23.578 -23.375 1 97.25 191 ALA B O 1
ATOM 6010 N N . VAL B 1 192 ? 12.977 -23.578 -21.594 1 98.25 192 VAL B N 1
ATOM 6011 C CA . VAL B 1 192 ? 12.203 -22.438 -22.094 1 98.25 192 VAL B CA 1
ATOM 6012 C C . VAL B 1 192 ? 13.094 -21.188 -22.141 1 98.25 192 VAL B C 1
ATOM 6014 O O . VAL B 1 192 ? 13.109 -20.469 -23.125 1 98.25 192 VAL B O 1
ATOM 6017 N N . ILE B 1 193 ? 13.844 -20.938 -21.062 1 98.38 193 ILE B N 1
ATOM 6018 C CA . ILE B 1 193 ? 14.695 -19.766 -20.969 1 98.38 193 ILE B CA 1
ATOM 6019 C C . ILE B 1 193 ? 15.766 -19.812 -22.062 1 98.38 193 ILE B C 1
ATOM 6021 O O . ILE B 1 193 ? 16.031 -18.812 -22.734 1 98.38 193 ILE B O 1
ATOM 6025 N N . GLU B 1 194 ? 16.344 -20.969 -22.328 1 97.06 194 GLU B N 1
ATOM 6026 C CA . GLU B 1 194 ? 17.391 -21.109 -23.328 1 97.06 194 GLU B CA 1
ATOM 6027 C C . GLU B 1 194 ? 16.844 -20.938 -24.734 1 97.06 194 GLU B C 1
ATOM 6029 O O . GLU B 1 194 ? 17.531 -20.453 -25.641 1 97.06 194 GLU B O 1
ATOM 6034 N N . TYR B 1 195 ? 15.602 -21.328 -24.922 1 97.06 195 TYR B N 1
ATOM 6035 C CA . TYR B 1 195 ? 14.945 -21.094 -26.203 1 97.06 195 TYR B CA 1
ATOM 6036 C C . TYR B 1 195 ? 14.734 -19.594 -26.453 1 97.06 195 TYR B C 1
ATOM 6038 O O . TYR B 1 195 ? 15 -19.094 -27.547 1 97.06 195 TYR B O 1
ATOM 6046 N N . LEU B 1 196 ? 14.258 -18.875 -25.438 1 98.12 196 LEU B N 1
ATOM 6047 C CA . LEU B 1 196 ? 13.945 -17.469 -25.562 1 98.12 196 LEU B CA 1
ATOM 6048 C C . LEU B 1 196 ? 15.227 -16.625 -25.641 1 98.12 196 LEU B C 1
ATOM 6050 O O . LEU B 1 196 ? 15.273 -15.633 -26.375 1 98.12 196 LEU B O 1
ATOM 6054 N N . LEU B 1 197 ? 16.188 -17.062 -24.875 1 97.94 197 LEU B N 1
ATOM 6055 C CA . LEU B 1 197 ? 17.484 -16.391 -24.797 1 97.94 197 LEU B CA 1
ATOM 6056 C C . LEU B 1 197 ? 18.625 -17.391 -24.984 1 97.94 197 LEU B C 1
ATOM 6058 O O . LEU B 1 197 ? 19.312 -17.734 -24.031 1 97.94 197 LEU B O 1
ATOM 6062 N N . PRO B 1 198 ? 18.938 -17.688 -26.203 1 95.75 198 PRO B N 1
ATOM 6063 C CA . PRO B 1 198 ? 19.938 -18.719 -26.469 1 95.75 198 PRO B CA 1
ATOM 6064 C C . PRO B 1 198 ? 21.344 -18.281 -26.094 1 95.75 198 PRO B C 1
ATOM 6066 O O . PRO B 1 198 ? 22.188 -19.109 -25.734 1 95.75 198 PRO B O 1
ATOM 6069 N N . ASP B 1 199 ? 21.688 -16.984 -26.188 1 96.44 199 ASP B N 1
ATOM 6070 C CA . ASP B 1 199 ? 22.984 -16.453 -25.781 1 96.44 199 ASP B CA 1
ATOM 6071 C C . ASP B 1 199 ? 23.016 -16.203 -24.281 1 96.44 199 ASP B C 1
ATOM 6073 O O . ASP B 1 199 ? 22.281 -15.352 -23.766 1 96.44 199 ASP B O 1
ATOM 6077 N N . PRO B 1 200 ? 23.891 -16.891 -23.562 1 96.38 200 PRO B N 1
ATOM 6078 C CA . PRO B 1 200 ? 23.984 -16.688 -22.109 1 96.38 200 PRO B CA 1
ATOM 6079 C C . PRO B 1 200 ? 24.203 -15.219 -21.75 1 96.38 200 PRO B C 1
ATOM 6081 O O . PRO B 1 200 ? 23.75 -14.766 -20.688 1 96.38 200 PRO B O 1
ATOM 6084 N N . ALA B 1 201 ? 24.781 -14.469 -22.641 1 96.31 201 ALA B N 1
ATOM 6085 C CA . ALA B 1 201 ? 25.078 -13.062 -22.359 1 96.31 201 ALA B CA 1
ATOM 6086 C C . ALA B 1 201 ? 23.781 -12.242 -22.25 1 96.31 201 ALA B C 1
ATOM 6088 O O . ALA B 1 201 ? 23.781 -11.164 -21.656 1 96.31 201 ALA B O 1
ATOM 6089 N N . ASP B 1 202 ? 22.688 -12.797 -22.734 1 97.75 202 ASP B N 1
ATOM 6090 C CA . ASP B 1 202 ? 21.422 -12.078 -22.734 1 97.75 202 ASP B CA 1
ATOM 6091 C C . ASP B 1 202 ? 20.609 -12.414 -21.484 1 97.75 202 ASP B C 1
ATOM 6093 O O . ASP B 1 202 ? 19.609 -11.75 -21.203 1 97.75 202 ASP B O 1
ATOM 6097 N N . ARG B 1 203 ? 21.031 -13.344 -20.688 1 97.88 203 ARG B N 1
ATOM 6098 C CA . ARG B 1 203 ? 20.172 -13.906 -19.656 1 97.88 203 ARG B CA 1
ATOM 6099 C C . ARG B 1 203 ? 20.109 -13 -18.438 1 97.88 203 ARG B C 1
ATOM 6101 O O . ARG B 1 203 ? 19.297 -13.203 -17.531 1 97.88 203 ARG B O 1
ATOM 6108 N N . HIS B 1 204 ? 20.938 -11.898 -18.438 1 96.94 204 HIS B N 1
ATOM 6109 C CA . HIS B 1 204 ? 20.781 -10.852 -17.438 1 96.94 204 HIS B CA 1
ATOM 6110 C C . HIS B 1 204 ? 19.422 -10.156 -17.562 1 96.94 204 HIS B C 1
ATOM 6112 O O . HIS B 1 204 ? 18.984 -9.469 -16.641 1 96.94 204 HIS B O 1
ATOM 6118 N N . LYS B 1 205 ? 18.703 -10.445 -18.672 1 98 205 LYS B N 1
ATOM 6119 C CA . LYS B 1 205 ? 17.406 -9.82 -18.953 1 98 205 LYS B CA 1
ATOM 6120 C C . LYS B 1 205 ? 16.266 -10.656 -18.391 1 98 205 LYS B C 1
ATOM 6122 O O . LYS B 1 205 ? 15.133 -10.188 -18.312 1 98 205 LYS B O 1
ATOM 6127 N N . MET B 1 206 ? 16.5 -11.898 -17.953 1 98.69 206 MET B N 1
ATOM 6128 C CA . MET B 1 206 ? 15.445 -12.844 -17.578 1 98.69 206 MET B CA 1
ATOM 6129 C C . MET B 1 206 ? 15.188 -12.812 -16.078 1 98.69 206 MET B C 1
ATOM 6131 O O . MET B 1 206 ? 16.094 -13.07 -15.281 1 98.69 206 MET B O 1
ATOM 6135 N N . ALA B 1 207 ? 13.969 -12.445 -15.734 1 98.81 207 ALA B N 1
ATOM 6136 C CA . ALA B 1 207 ? 13.5 -12.68 -14.367 1 98.81 207 ALA B CA 1
ATOM 6137 C C . ALA B 1 207 ? 12.664 -13.953 -14.281 1 98.81 207 ALA B C 1
ATOM 6139 O O . ALA B 1 207 ? 11.977 -14.312 -15.242 1 98.81 207 ALA B O 1
ATOM 6140 N N . CYS B 1 208 ? 12.758 -14.648 -13.156 1 98.81 208 CYS B N 1
ATOM 6141 C CA . CYS B 1 208 ? 11.953 -15.836 -12.898 1 98.81 208 CYS B CA 1
ATOM 6142 C C . CYS B 1 208 ? 10.953 -15.578 -11.781 1 98.81 208 CYS B C 1
ATOM 6144 O O . CYS B 1 208 ? 11.328 -15.148 -10.695 1 98.81 208 CYS B O 1
ATOM 6146 N N . GLY B 1 209 ? 9.711 -15.773 -12.102 1 98.69 209 GLY B N 1
ATOM 6147 C CA . GLY B 1 209 ? 8.656 -15.547 -11.125 1 98.69 209 GLY B CA 1
ATOM 6148 C C . GLY B 1 209 ? 7.691 -16.719 -11.016 1 98.69 209 GLY B C 1
ATOM 6149 O O . GLY B 1 209 ? 7.871 -17.734 -11.672 1 98.69 209 GLY B O 1
ATOM 6150 N N . GLY B 1 210 ? 6.707 -16.531 -10.164 1 98.62 210 GLY B N 1
ATOM 6151 C CA . GLY B 1 210 ? 5.664 -17.531 -9.984 1 98.62 210 GLY B CA 1
ATOM 6152 C C . GLY B 1 210 ? 4.664 -17.156 -8.906 1 98.62 210 GLY B C 1
ATOM 6153 O O . GLY B 1 210 ? 4.918 -16.25 -8.102 1 98.62 210 GLY B O 1
ATOM 6154 N N . HIS B 1 211 ? 3.576 -17.844 -8.93 1 97.88 211 HIS B N 1
ATOM 6155 C CA . HIS B 1 211 ? 2.49 -17.625 -7.977 1 97.88 211 HIS B CA 1
ATOM 6156 C C . HIS B 1 211 ? 2.287 -18.844 -7.078 1 97.88 211 HIS B C 1
ATOM 6158 O O . HIS B 1 211 ? 2.281 -19.984 -7.559 1 97.88 211 HIS B O 1
ATOM 6164 N N . SER B 1 212 ? 2.09 -18.641 -5.719 1 96.19 212 SER B N 1
ATOM 6165 C CA . SER B 1 212 ? 1.823 -19.719 -4.777 1 96.19 212 SER B CA 1
ATOM 6166 C C . SER B 1 212 ? 2.92 -20.781 -4.824 1 96.19 212 SER B C 1
ATOM 6168 O O . SER B 1 212 ? 4.094 -20.484 -4.617 1 96.19 212 SER B O 1
ATOM 6170 N N . LEU B 1 213 ? 2.592 -22.016 -5.289 1 96.56 213 LEU B N 1
ATOM 6171 C CA . LEU B 1 213 ? 3.635 -23.016 -5.465 1 96.56 213 LEU B CA 1
ATOM 6172 C C . LEU B 1 213 ? 4.738 -22.5 -6.387 1 96.56 213 LEU B C 1
ATOM 6174 O O . LEU B 1 213 ? 5.922 -22.719 -6.125 1 96.56 213 LEU B O 1
ATOM 6178 N N . GLY B 1 214 ? 4.352 -21.812 -7.469 1 98 214 GLY B N 1
ATOM 6179 C CA . GLY B 1 214 ? 5.328 -21.234 -8.383 1 98 214 GLY B CA 1
ATOM 6180 C C . GLY B 1 214 ? 6.277 -20.266 -7.711 1 98 214 GLY B C 1
ATOM 6181 O O . GLY B 1 214 ? 7.449 -20.172 -8.078 1 98 214 GLY B O 1
ATOM 6182 N N . ALA B 1 215 ? 5.746 -19.5 -6.793 1 97.81 215 ALA B N 1
ATOM 6183 C CA . ALA B 1 215 ? 6.598 -18.594 -6.031 1 97.81 215 ALA B CA 1
ATOM 6184 C C . ALA B 1 215 ? 7.668 -19.359 -5.262 1 97.81 215 ALA B C 1
ATOM 6186 O O . ALA B 1 215 ? 8.836 -18.969 -5.262 1 97.81 215 ALA B O 1
ATOM 6187 N N . PHE B 1 216 ? 7.281 -20.453 -4.652 1 96.75 216 PHE B N 1
ATOM 6188 C CA . PHE B 1 216 ? 8.195 -21.266 -3.852 1 96.75 216 PHE B CA 1
ATOM 6189 C C . PHE B 1 216 ? 9.203 -21.984 -4.738 1 96.75 216 PHE B C 1
ATOM 6191 O O . PHE B 1 216 ? 10.297 -22.328 -4.289 1 96.75 216 PHE B O 1
ATOM 6198 N N . LEU B 1 217 ? 8.898 -22.125 -6.008 1 98.25 217 LEU B N 1
ATOM 6199 C CA . LEU B 1 217 ? 9.789 -22.797 -6.945 1 98.25 217 LEU B CA 1
ATOM 6200 C C . LEU B 1 217 ? 10.914 -21.859 -7.383 1 98.25 217 LEU B C 1
ATOM 6202 O O . LEU B 1 217 ? 11.938 -22.312 -7.906 1 98.25 217 LEU B O 1
ATOM 6206 N N . THR B 1 218 ? 10.781 -20.547 -7.18 1 98.31 218 THR B N 1
ATOM 6207 C CA . THR B 1 218 ? 11.828 -19.625 -7.59 1 98.31 218 THR B CA 1
ATOM 6208 C C . THR B 1 218 ? 13.094 -19.828 -6.762 1 98.31 218 THR B C 1
ATOM 6210 O O . THR B 1 218 ? 14.203 -19.625 -7.258 1 98.31 218 THR B O 1
ATOM 6213 N N . GLY B 1 219 ? 12.93 -20.203 -5.504 1 97.44 219 GLY B N 1
ATOM 6214 C CA . GLY B 1 219 ? 14.078 -20.516 -4.676 1 97.44 219 GLY B CA 1
ATOM 6215 C C . GLY B 1 219 ? 14.922 -21.656 -5.238 1 97.44 219 GLY B C 1
ATOM 6216 O O . GLY B 1 219 ? 16.094 -21.453 -5.559 1 97.44 219 GLY B O 1
ATOM 6217 N N . PRO B 1 220 ? 14.297 -22.812 -5.395 1 97.69 220 PRO B N 1
ATOM 6218 C CA . PRO B 1 220 ? 15.008 -23.922 -6.027 1 97.69 220 PRO B CA 1
ATOM 6219 C C . PRO B 1 220 ? 15.586 -23.562 -7.391 1 97.69 220 PRO B C 1
ATOM 6221 O O . PRO B 1 220 ? 16.719 -23.938 -7.699 1 97.69 220 PRO B O 1
ATOM 6224 N N . MET B 1 221 ? 14.906 -22.812 -8.203 1 98.25 221 MET B N 1
ATOM 6225 C CA . MET B 1 221 ? 15.445 -22.391 -9.492 1 98.25 221 MET B CA 1
ATOM 6226 C C . MET B 1 221 ? 16.734 -21.609 -9.312 1 98.25 221 MET B C 1
ATOM 6228 O O . MET B 1 221 ? 17.75 -21.906 -9.961 1 98.25 221 MET B O 1
ATOM 6232 N N . MET B 1 222 ? 16.75 -20.672 -8.438 1 97.38 222 MET B N 1
ATOM 6233 C CA . MET B 1 222 ? 17.906 -19.828 -8.195 1 97.38 222 MET B CA 1
ATOM 6234 C C . MET B 1 222 ? 19.078 -20.656 -7.668 1 97.38 222 MET B C 1
ATOM 6236 O O . MET B 1 222 ? 20.234 -20.359 -7.961 1 97.38 222 MET B O 1
ATOM 6240 N N . ALA B 1 223 ? 18.781 -21.672 -6.949 1 96.81 223 ALA B N 1
ATOM 6241 C CA . ALA B 1 223 ? 19.828 -22.438 -6.27 1 96.81 223 ALA B CA 1
ATOM 6242 C C . ALA B 1 223 ? 20.25 -23.656 -7.094 1 96.81 223 ALA B C 1
ATOM 6244 O O . ALA B 1 223 ? 21.188 -24.344 -6.738 1 96.81 223 ALA B O 1
ATOM 6245 N N . TRP B 1 224 ? 19.625 -23.922 -8.188 1 97.31 224 TRP B N 1
ATOM 6246 C CA . TRP B 1 224 ? 19.828 -25.141 -8.969 1 97.31 224 TRP B CA 1
ATOM 6247 C C . TRP B 1 224 ? 21.141 -25.078 -9.75 1 97.31 224 TRP B C 1
ATOM 6249 O O . TRP B 1 224 ? 21.484 -24.047 -10.32 1 97.31 224 TRP B O 1
ATOM 6259 N N . ASP B 1 225 ? 21.906 -26.094 -9.68 1 96.75 225 ASP B N 1
ATOM 6260 C CA . ASP B 1 225 ? 23.047 -26.328 -10.562 1 96.75 225 ASP B CA 1
ATOM 6261 C C . ASP B 1 225 ? 22.75 -27.453 -11.562 1 96.75 225 ASP B C 1
ATOM 6263 O O . ASP B 1 225 ? 22.812 -28.625 -11.211 1 96.75 225 ASP B O 1
ATOM 6267 N N . PHE B 1 226 ? 22.562 -27.125 -12.812 1 95.69 226 PHE B N 1
ATOM 6268 C CA . PHE B 1 226 ? 21.969 -28.047 -13.773 1 95.69 226 PHE B CA 1
ATOM 6269 C C . PHE B 1 226 ? 22.984 -29.094 -14.219 1 95.69 226 PHE B C 1
ATOM 6271 O O . PHE B 1 226 ? 22.609 -30.203 -14.625 1 95.69 226 PHE B O 1
ATOM 6278 N N . ASP B 1 227 ? 24.312 -28.781 -14.164 1 91.56 227 ASP B N 1
ATOM 6279 C CA . ASP B 1 227 ? 25.297 -29.781 -14.57 1 91.56 227 ASP B CA 1
ATOM 6280 C C . ASP B 1 227 ? 26.062 -30.312 -13.359 1 91.56 227 ASP B C 1
ATOM 6282 O O . ASP B 1 227 ? 27.016 -31.078 -13.516 1 91.56 227 ASP B O 1
ATOM 6286 N N . GLN B 1 228 ? 25.719 -29.844 -12.172 1 91 228 GLN B N 1
ATOM 6287 C CA . GLN B 1 228 ? 26.297 -30.266 -10.898 1 91 228 GLN B CA 1
ATOM 6288 C C . GLN B 1 228 ? 27.812 -30.031 -10.875 1 91 228 GLN B C 1
ATOM 6290 O O . GLN B 1 228 ? 28.562 -30.781 -10.258 1 91 228 GLN B O 1
ATOM 6295 N N . ASN B 1 229 ? 28.266 -29.078 -11.695 1 93.12 229 ASN B N 1
ATOM 6296 C CA . ASN B 1 229 ? 29.656 -28.641 -11.727 1 93.12 229 ASN B CA 1
ATOM 6297 C C . ASN B 1 229 ? 29.812 -27.188 -11.273 1 93.12 229 ASN B C 1
ATOM 6299 O O . ASN B 1 229 ? 29.578 -26.266 -12.055 1 93.12 229 ASN B O 1
ATOM 6303 N N . PRO B 1 230 ? 30.234 -27.062 -10.039 1 90.38 230 PRO B N 1
ATOM 6304 C CA . PRO B 1 230 ? 30.297 -25.703 -9.492 1 90.38 230 PRO B CA 1
ATOM 6305 C C . PRO B 1 230 ? 31.234 -24.797 -10.281 1 90.38 230 PRO B C 1
ATOM 6307 O O . PRO B 1 230 ? 31.188 -23.562 -10.141 1 90.38 230 PRO B O 1
ATOM 6310 N N . ALA B 1 231 ? 32.062 -25.297 -11.102 1 93.19 231 ALA B N 1
ATOM 6311 C CA . ALA B 1 231 ? 33.031 -24.516 -11.859 1 93.19 231 ALA B CA 1
ATOM 6312 C C . ALA B 1 231 ? 32.375 -23.812 -13.039 1 93.19 231 ALA B C 1
ATOM 6314 O O . ALA B 1 231 ? 32.906 -22.844 -13.57 1 93.19 231 ALA B O 1
ATOM 6315 N N . THR B 1 232 ? 31.281 -24.359 -13.531 1 93.62 232 THR B N 1
ATOM 6316 C CA . THR B 1 232 ? 30.531 -23.734 -14.609 1 93.62 232 THR B CA 1
ATOM 6317 C C . THR B 1 232 ? 29.312 -22.984 -14.055 1 93.62 232 THR B C 1
ATOM 6319 O O . THR B 1 232 ? 28.516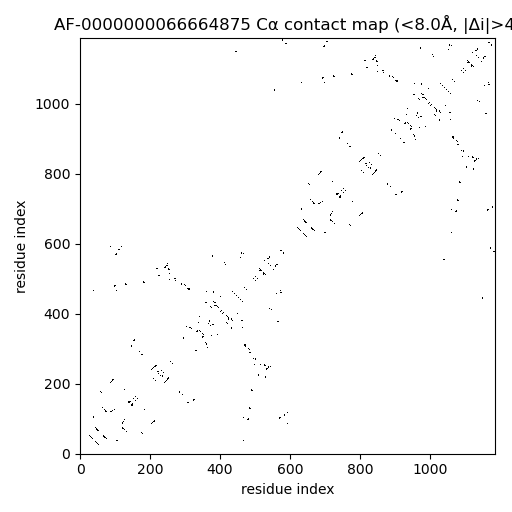 -23.562 -13.305 1 93.62 232 THR B O 1
ATOM 6322 N N . THR B 1 233 ? 29.188 -21.75 -14.383 1 93.31 233 THR B N 1
ATOM 6323 C CA . THR B 1 233 ? 28.141 -20.969 -13.734 1 93.31 233 THR B CA 1
ATOM 6324 C C . THR B 1 233 ? 27.094 -20.531 -14.758 1 93.31 233 THR B C 1
ATOM 6326 O O . THR B 1 233 ? 26.016 -20.062 -14.383 1 93.31 233 THR B O 1
ATOM 6329 N N . GLU B 1 234 ? 27.281 -20.719 -16 1 91.69 234 GLU B N 1
ATOM 6330 C CA . GLU B 1 234 ? 26.344 -20.266 -17.031 1 91.69 234 GLU B CA 1
ATOM 6331 C C . GLU B 1 234 ? 25.047 -21.078 -16.969 1 91.69 234 GLU B C 1
ATOM 6333 O O . GLU B 1 234 ? 23.984 -20.578 -17.344 1 91.69 234 GLU B O 1
ATOM 6338 N N . ASP B 1 235 ? 25.141 -22.297 -16.453 1 91.25 235 ASP B N 1
ATOM 6339 C CA . ASP B 1 235 ? 23.969 -23.172 -16.406 1 91.25 235 ASP B CA 1
ATOM 6340 C C . ASP B 1 235 ? 23.344 -23.156 -15.016 1 91.25 235 ASP B C 1
ATOM 6342 O O . ASP B 1 235 ? 22.391 -23.891 -14.758 1 91.25 235 ASP B O 1
ATOM 6346 N N . ALA B 1 236 ? 23.891 -22.312 -14.148 1 95.75 236 ALA B N 1
ATOM 6347 C CA . ALA B 1 236 ? 23.281 -22.172 -12.828 1 95.75 236 ALA B CA 1
ATOM 6348 C C . ALA B 1 236 ? 21.969 -21.406 -12.898 1 95.75 236 ALA B C 1
ATOM 6350 O O . ALA B 1 236 ? 21.812 -20.5 -13.719 1 95.75 236 ALA B O 1
ATOM 6351 N N . GLY B 1 237 ? 21.016 -21.797 -12.055 1 97.44 237 GLY B N 1
ATOM 6352 C CA . GLY B 1 237 ? 19.719 -21.141 -12.031 1 97.44 237 GLY B CA 1
ATOM 6353 C C . GLY B 1 237 ? 19.812 -19.625 -11.891 1 97.44 237 GLY B C 1
ATOM 6354 O O . GLY B 1 237 ? 19.078 -18.891 -12.562 1 97.44 237 GLY B O 1
ATOM 6355 N N . TYR B 1 238 ? 20.734 -19.141 -11.039 1 97.06 238 TYR B N 1
ATOM 6356 C CA . TYR B 1 238 ? 20.859 -17.703 -10.828 1 97.06 238 TYR B CA 1
ATOM 6357 C C . TYR B 1 238 ? 21.391 -17.016 -12.078 1 97.06 238 TYR B C 1
ATOM 6359 O O . TYR B 1 238 ? 21.219 -15.805 -12.25 1 97.06 238 TYR B O 1
ATOM 6367 N N . SER B 1 239 ? 22.109 -17.75 -12.961 1 97.62 239 SER B N 1
ATOM 6368 C CA . SER B 1 239 ? 22.562 -17.188 -14.234 1 97.62 239 SER B CA 1
ATOM 6369 C C . SER B 1 239 ? 21.438 -17.188 -15.266 1 97.62 239 SER B C 1
ATOM 6371 O O . SER B 1 239 ? 21.375 -16.297 -16.109 1 97.62 239 SER B O 1
ATOM 6373 N N . LEU B 1 240 ? 20.578 -18.219 -15.188 1 97.94 240 LEU B N 1
ATOM 6374 C CA . LEU B 1 240 ? 19.422 -18.25 -16.062 1 97.94 240 LEU B CA 1
ATOM 6375 C C . LEU B 1 240 ? 18.453 -17.125 -15.734 1 97.94 240 LEU B C 1
ATOM 6377 O O . LEU B 1 240 ? 17.875 -16.516 -16.625 1 97.94 240 LEU B O 1
ATOM 6381 N N . CYS B 1 241 ? 18.266 -16.859 -14.43 1 98.25 241 CYS B N 1
ATOM 6382 C CA . CYS B 1 241 ? 17.359 -15.836 -13.93 1 98.25 241 CYS B CA 1
ATOM 6383 C C . CYS B 1 241 ? 18.141 -14.578 -13.539 1 98.25 241 CYS B C 1
ATOM 6385 O O . CYS B 1 241 ? 17.984 -14.07 -12.422 1 98.25 241 CYS B O 1
ATOM 6387 N N . GLY B 1 242 ? 18.875 -14.062 -14.516 1 97.75 242 GLY B N 1
ATOM 6388 C CA . GLY B 1 242 ? 19.859 -13.031 -14.258 1 97.75 242 GLY B CA 1
ATOM 6389 C C . GLY B 1 242 ? 19.266 -11.719 -13.797 1 97.75 242 GLY B C 1
ATOM 6390 O O . GLY B 1 242 ? 19.938 -10.922 -13.133 1 97.75 242 GLY B O 1
ATOM 6391 N N . ARG B 1 243 ? 18.031 -11.5 -14.133 1 97.69 243 ARG B N 1
ATOM 6392 C CA . ARG B 1 243 ? 17.391 -10.234 -13.773 1 97.69 243 ARG B CA 1
ATOM 6393 C C . ARG B 1 243 ? 16.844 -10.297 -12.352 1 97.69 243 ARG B C 1
ATOM 6395 O O . ARG B 1 243 ? 16.484 -9.266 -11.773 1 97.69 243 ARG B O 1
ATOM 6402 N N . GLY B 1 244 ? 16.719 -11.477 -11.766 1 97.69 244 GLY B N 1
ATOM 6403 C CA . GLY B 1 244 ? 16.203 -11.656 -10.422 1 97.69 244 GLY B CA 1
ATOM 6404 C C . GLY B 1 244 ? 14.93 -12.484 -10.375 1 97.69 244 GLY B C 1
ATOM 6405 O O . GLY B 1 244 ? 14.648 -13.242 -11.305 1 97.69 244 GLY B O 1
ATOM 6406 N N . ILE B 1 245 ? 14.203 -12.453 -9.203 1 98.44 245 ILE B N 1
ATOM 6407 C CA . ILE B 1 245 ? 13.031 -13.312 -9.047 1 98.44 245 ILE B CA 1
ATOM 6408 C C . ILE B 1 245 ? 11.836 -12.484 -8.602 1 98.44 245 ILE B C 1
ATOM 6410 O O . ILE B 1 245 ? 12 -11.438 -7.969 1 98.44 245 ILE B O 1
ATOM 6414 N N . VAL B 1 246 ? 10.656 -12.93 -8.961 1 98.69 246 VAL B N 1
ATOM 6415 C CA . VAL B 1 246 ? 9.398 -12.281 -8.617 1 98.69 246 VAL B CA 1
ATOM 6416 C C . VAL B 1 246 ? 8.422 -13.305 -8.039 1 98.69 246 VAL B C 1
ATOM 6418 O O . VAL B 1 246 ? 7.449 -13.68 -8.695 1 98.69 246 VAL B O 1
ATOM 6421 N N . PRO B 1 247 ? 8.641 -13.758 -6.816 1 98.38 247 PRO B N 1
ATOM 6422 C CA . PRO B 1 247 ? 7.629 -14.594 -6.172 1 98.38 247 PRO B CA 1
ATOM 6423 C C . PRO B 1 247 ? 6.355 -13.828 -5.824 1 98.38 247 PRO B C 1
ATOM 6425 O O . PRO B 1 247 ? 6.43 -12.719 -5.281 1 98.38 247 PRO B O 1
ATOM 6428 N N . GLU B 1 248 ? 5.191 -14.367 -6.176 1 98.25 248 GLU B N 1
ATOM 6429 C CA . GLU B 1 248 ? 3.896 -13.75 -5.91 1 98.25 248 GLU B CA 1
ATOM 6430 C C . GLU B 1 248 ? 3.045 -14.617 -4.992 1 98.25 248 GLU B C 1
ATOM 6432 O O . GLU B 1 248 ? 2.781 -15.781 -5.297 1 98.25 248 GLU B O 1
ATOM 6437 N N . ASP B 1 249 ? 2.543 -14.031 -3.834 1 96.31 249 ASP B N 1
ATOM 6438 C CA . ASP B 1 249 ? 1.832 -14.664 -2.725 1 96.31 249 ASP B CA 1
ATOM 6439 C C . ASP B 1 249 ? 2.479 -16 -2.348 1 96.31 249 ASP B C 1
ATOM 6441 O O . ASP B 1 249 ? 1.803 -17.031 -2.295 1 96.31 249 ASP B O 1
ATOM 6445 N N . GLY B 1 250 ? 3.643 -15.953 -2.137 1 95.25 250 GLY B N 1
ATOM 6446 C CA . GLY B 1 250 ? 4.691 -16.875 -1.733 1 95.25 250 GLY B CA 1
ATOM 6447 C C . GLY B 1 250 ? 6.059 -16.219 -1.654 1 95.25 250 GLY B C 1
ATOM 6448 O O . GLY B 1 250 ? 6.191 -15.016 -1.861 1 95.25 250 GLY B O 1
ATOM 6449 N N . PHE B 1 251 ? 7.047 -16.906 -1.268 1 94.81 251 PHE B N 1
ATOM 6450 C CA . PHE B 1 251 ? 8.391 -16.359 -1.174 1 94.81 251 PHE B CA 1
ATOM 6451 C C . PHE B 1 251 ? 9.438 -17.422 -1.441 1 94.81 251 PHE B C 1
ATOM 6453 O O . PHE B 1 251 ? 9.164 -18.625 -1.297 1 94.81 251 PHE B O 1
ATOM 6460 N N . ALA B 1 252 ? 10.57 -17.016 -1.869 1 96.44 252 ALA B N 1
ATOM 6461 C CA . ALA B 1 252 ? 11.648 -17.922 -2.252 1 96.44 252 ALA B CA 1
ATOM 6462 C C . ALA B 1 252 ? 12.453 -18.359 -1.031 1 96.44 252 ALA B C 1
ATOM 6464 O O . ALA B 1 252 ? 12.727 -17.562 -0.136 1 96.44 252 ALA B O 1
ATOM 6465 N N . MET B 1 253 ? 12.781 -19.625 -0.997 1 95.25 253 MET B N 1
ATOM 6466 C CA . MET B 1 253 ? 13.688 -20.203 -0.015 1 95.25 253 MET B CA 1
ATOM 6467 C C . MET B 1 253 ? 14.578 -21.266 -0.659 1 95.25 253 MET B C 1
ATOM 6469 O O . MET B 1 253 ? 14.156 -21.953 -1.586 1 95.25 253 MET B O 1
ATOM 6473 N N . THR B 1 254 ? 15.773 -21.359 -0.117 1 95.38 254 THR B N 1
ATOM 6474 C CA . THR B 1 254 ? 16.688 -22.344 -0.698 1 95.38 254 THR B CA 1
ATOM 6475 C C . THR B 1 254 ? 17.141 -23.359 0.353 1 95.38 254 THR B C 1
ATOM 6477 O O . THR B 1 254 ? 17.5 -24.484 0.02 1 95.38 254 THR B O 1
ATOM 6480 N N . ASP B 1 255 ? 17.203 -22.938 1.572 1 93.75 255 ASP B N 1
ATOM 6481 C CA . ASP B 1 255 ? 17.688 -23.781 2.666 1 93.75 255 ASP B CA 1
ATOM 6482 C C . ASP B 1 255 ? 17.203 -23.25 4.016 1 93.75 255 ASP B C 1
ATOM 6484 O O . ASP B 1 255 ? 18.016 -22.781 4.828 1 93.75 255 ASP B O 1
ATOM 6488 N N . PRO B 1 256 ? 15.898 -23.391 4.297 1 91.88 256 PRO B N 1
ATOM 6489 C CA . PRO B 1 256 ? 15.352 -22.75 5.496 1 91.88 256 PRO B CA 1
ATOM 6490 C C . PRO B 1 256 ? 16 -23.25 6.781 1 91.88 256 PRO B C 1
ATOM 6492 O O . PRO B 1 256 ? 16.203 -22.484 7.723 1 91.88 256 PRO B O 1
ATOM 6495 N N . VAL B 1 257 ? 16.406 -24.5 6.852 1 91.25 257 VAL B N 1
ATOM 6496 C CA . VAL B 1 257 ? 17.047 -25.016 8.055 1 91.25 257 VAL B CA 1
ATOM 6497 C C . VAL B 1 257 ? 18.5 -24.562 8.109 1 91.25 257 VAL B C 1
ATOM 6499 O O . VAL B 1 257 ? 19.047 -24.328 9.195 1 91.25 257 VAL B O 1
ATOM 6502 N N . GLY B 1 258 ? 19.156 -24.375 6.926 1 93.12 258 GLY B N 1
ATOM 6503 C CA . GLY B 1 258 ? 20.531 -23.891 6.844 1 93.12 258 GLY B CA 1
ATOM 6504 C C . GLY B 1 258 ? 21.562 -25 6.93 1 93.12 258 GLY B C 1
ATOM 6505 O O . GLY B 1 258 ? 22.609 -24.828 7.547 1 93.12 258 GLY B O 1
ATOM 6506 N N . PHE B 1 259 ? 21.281 -26.078 6.383 1 91.06 259 PHE B N 1
ATOM 6507 C CA . PHE B 1 259 ? 22.172 -27.234 6.461 1 91.06 259 PHE B CA 1
ATOM 6508 C C . PHE B 1 259 ? 23.438 -27 5.668 1 91.06 259 PHE B C 1
ATOM 6510 O O . PHE B 1 259 ? 24.469 -27.656 5.906 1 91.06 259 PHE B O 1
ATOM 6517 N N . ALA B 1 260 ? 23.359 -26.109 4.734 1 87.38 260 ALA B N 1
ATOM 6518 C CA . ALA B 1 260 ? 24.562 -25.781 3.961 1 87.38 260 ALA B CA 1
ATOM 6519 C C . ALA B 1 260 ? 25.703 -25.328 4.875 1 87.38 260 ALA B C 1
ATOM 6521 O O . ALA B 1 260 ? 26.875 -25.5 4.543 1 87.38 260 ALA B O 1
ATOM 6522 N N . GLY B 1 261 ? 25.359 -24.828 5.973 1 88.5 261 GLY B N 1
ATOM 6523 C CA . GLY B 1 261 ? 26.344 -24.391 6.938 1 88.5 261 GLY B CA 1
ATOM 6524 C C . GLY B 1 261 ? 26.828 -25.5 7.852 1 88.5 261 GLY B C 1
ATOM 6525 O O . GLY B 1 261 ? 27.719 -25.281 8.68 1 88.5 261 GLY B O 1
ATOM 6526 N N . ALA B 1 262 ? 26.25 -26.641 7.766 1 91.44 262 ALA B N 1
ATOM 6527 C CA . ALA B 1 262 ? 26.609 -27.812 8.57 1 91.44 262 ALA B CA 1
ATOM 6528 C C . ALA B 1 262 ? 26.719 -29.062 7.699 1 91.44 262 ALA B C 1
ATOM 6530 O O . ALA B 1 262 ? 25.891 -29.969 7.785 1 91.44 262 ALA B O 1
ATOM 6531 N N . PRO B 1 263 ? 27.828 -29.234 7.039 1 90.12 263 PRO B N 1
ATOM 6532 C CA . PRO B 1 263 ? 27.953 -30.266 6.004 1 90.12 263 PRO B CA 1
ATOM 6533 C C . PRO B 1 263 ? 27.766 -31.672 6.551 1 90.12 263 PRO B C 1
ATOM 6535 O O . PRO B 1 263 ? 27.109 -32.5 5.914 1 90.12 263 PRO B O 1
ATOM 6538 N N . PRO B 1 264 ? 28.297 -32 7.785 1 91.12 264 PRO B N 1
ATOM 6539 C CA . PRO B 1 264 ? 28.047 -33.375 8.273 1 91.12 264 PRO B CA 1
ATOM 6540 C C . PRO B 1 264 ? 26.562 -33.656 8.516 1 91.12 264 PRO B C 1
ATOM 6542 O O . PRO B 1 264 ? 26.078 -34.75 8.219 1 91.12 264 PRO B O 1
ATOM 6545 N N . LEU B 1 265 ? 25.859 -32.656 9.031 1 90.69 265 LEU B N 1
ATOM 6546 C CA . LEU B 1 265 ? 24.422 -32.812 9.242 1 90.69 265 LEU B CA 1
ATOM 6547 C C . LEU B 1 265 ? 23.688 -32.875 7.914 1 90.69 265 LEU B C 1
ATOM 6549 O O . LEU B 1 265 ? 22.703 -33.594 7.766 1 90.69 265 LEU B O 1
ATOM 6553 N N . ASP B 1 266 ? 24.141 -32.031 7.008 1 90.69 266 ASP B N 1
ATOM 6554 C CA . ASP B 1 266 ? 23.547 -31.984 5.672 1 90.69 266 ASP B CA 1
ATOM 6555 C C . ASP B 1 266 ? 23.625 -33.375 5.004 1 90.69 266 ASP B C 1
ATOM 6557 O O . ASP B 1 266 ? 22.641 -33.844 4.457 1 90.69 266 ASP B O 1
ATOM 6561 N N . ALA B 1 267 ? 24.797 -33.969 5.137 1 89.31 267 ALA B N 1
ATOM 6562 C CA . ALA B 1 267 ? 25.016 -35.281 4.531 1 89.31 267 ALA B CA 1
ATOM 6563 C C . ALA B 1 267 ? 24.141 -36.344 5.203 1 89.31 267 ALA B C 1
ATOM 6565 O O . ALA B 1 267 ? 23.562 -37.188 4.527 1 89.31 267 ALA B O 1
ATOM 6566 N N . PHE B 1 268 ? 24.078 -36.281 6.492 1 88.44 268 PHE B N 1
ATOM 6567 C CA . PHE B 1 268 ? 23.312 -37.25 7.27 1 88.44 268 PHE B CA 1
ATOM 6568 C C . PHE B 1 268 ? 21.828 -37.156 6.941 1 88.44 268 PHE B C 1
ATOM 6570 O O . PHE B 1 268 ? 21.203 -38.156 6.598 1 88.44 268 PHE B O 1
ATOM 6577 N N . PHE B 1 269 ? 21.328 -36 6.977 1 87.31 269 PHE B N 1
ATOM 6578 C CA . PHE B 1 269 ? 19.891 -35.812 6.793 1 87.31 269 PHE B CA 1
ATOM 6579 C C . PHE B 1 269 ? 19.5 -36 5.328 1 87.31 269 PHE B C 1
ATOM 6581 O O . PHE B 1 269 ? 18.391 -36.438 5.023 1 87.31 269 PHE B O 1
ATOM 6588 N N . SER B 1 270 ? 20.422 -35.688 4.453 1 88.44 270 SER B N 1
ATOM 6589 C CA . SER B 1 270 ? 20.172 -35.969 3.041 1 88.44 270 SER B CA 1
ATOM 6590 C C . SER B 1 270 ? 20.047 -37.469 2.783 1 88.44 270 SER B C 1
ATOM 6592 O O . SER B 1 270 ? 19.203 -37.906 1.989 1 88.44 270 SER B O 1
ATOM 6594 N N . ALA B 1 271 ? 20.859 -38.219 3.506 1 87.75 271 ALA B N 1
ATOM 6595 C CA . ALA B 1 271 ? 20.844 -39.656 3.326 1 87.75 271 ALA B CA 1
ATOM 6596 C C . ALA B 1 271 ? 19.562 -40.25 3.91 1 87.75 271 ALA B C 1
ATOM 6598 O O . ALA B 1 271 ? 18.875 -41.031 3.246 1 87.75 271 ALA B O 1
ATOM 6599 N N . VAL B 1 272 ? 19.266 -39.906 5.125 1 89.06 272 VAL B N 1
ATOM 6600 C CA . VAL B 1 272 ? 18.078 -40.438 5.801 1 89.06 272 VAL B CA 1
ATOM 6601 C C . VAL B 1 272 ? 16.828 -39.938 5.09 1 89.06 272 VAL B C 1
ATOM 6603 O O . VAL B 1 272 ? 15.914 -40.719 4.809 1 89.06 272 VAL B O 1
ATOM 6606 N N . GLY B 1 273 ? 16.812 -38.688 4.852 1 90.31 273 GLY B N 1
ATOM 6607 C CA . GLY B 1 273 ? 15.68 -38.125 4.125 1 90.31 273 GLY B CA 1
ATOM 6608 C C . GLY B 1 273 ? 15.547 -38.656 2.713 1 90.31 273 GLY B C 1
ATOM 6609 O O . GLY B 1 273 ? 14.438 -38.812 2.211 1 90.31 273 GLY B O 1
ATOM 6610 N N . GLY B 1 274 ? 16.703 -38.906 2.109 1 90.06 274 GLY B N 1
ATOM 6611 C CA . GLY B 1 274 ? 16.703 -39.5 0.778 1 90.06 274 GLY B CA 1
ATOM 6612 C C . GLY B 1 274 ? 16.016 -40.844 0.717 1 90.06 274 GLY B C 1
ATOM 6613 O O . GLY B 1 274 ? 15.312 -41.156 -0.253 1 90.06 274 GLY B O 1
ATOM 6614 N N . ALA B 1 275 ? 16.188 -41.625 1.767 1 90.62 275 ALA B N 1
ATOM 6615 C CA . ALA B 1 275 ? 15.523 -42.906 1.83 1 90.62 275 ALA B CA 1
ATOM 6616 C C . ALA B 1 275 ? 14.008 -42.75 1.896 1 90.62 275 ALA B C 1
ATOM 6618 O O . ALA B 1 275 ? 13.266 -43.469 1.229 1 90.62 275 ALA B O 1
ATOM 6619 N N . VAL B 1 276 ? 13.609 -41.812 2.723 1 93.25 276 VAL B N 1
ATOM 6620 C CA . VAL B 1 276 ? 12.188 -41.531 2.84 1 93.25 276 VAL B CA 1
ATOM 6621 C C . VAL B 1 276 ? 11.648 -41.031 1.505 1 93.25 276 VAL B C 1
ATOM 6623 O O . VAL B 1 276 ? 10.602 -41.469 1.038 1 93.25 276 VAL B O 1
ATOM 6626 N N . LYS B 1 277 ? 12.367 -40.094 0.925 1 94.31 277 LYS B N 1
ATOM 6627 C CA . LYS B 1 277 ? 12 -39.531 -0.371 1 94.31 277 LYS B CA 1
ATOM 6628 C C . LYS B 1 277 ? 11.859 -40.625 -1.427 1 94.31 277 LYS B C 1
ATOM 6630 O O . LYS B 1 277 ? 10.898 -40.625 -2.205 1 94.31 277 LYS B O 1
ATOM 6635 N N . ASN B 1 278 ? 12.781 -41.531 -1.464 1 93.81 278 ASN B N 1
ATOM 6636 C CA . ASN B 1 278 ? 12.727 -42.625 -2.432 1 93.81 278 ASN B CA 1
ATOM 6637 C C . ASN B 1 278 ? 11.492 -43.5 -2.225 1 93.81 278 ASN B C 1
ATOM 6639 O O . ASN B 1 278 ? 10.906 -44 -3.191 1 93.81 278 ASN B O 1
ATOM 6643 N N . GLY B 1 279 ? 11.133 -43.75 -0.959 1 94.06 279 GLY B N 1
ATOM 6644 C CA . GLY B 1 279 ? 9.891 -44.469 -0.667 1 94.06 279 GLY B CA 1
ATOM 6645 C C . GLY B 1 279 ? 8.664 -43.719 -1.18 1 94.06 279 GLY B C 1
ATOM 6646 O O . GLY B 1 279 ? 7.781 -44.344 -1.79 1 94.06 279 GLY B O 1
ATOM 6647 N N . VAL B 1 280 ? 8.625 -42.469 -0.958 1 95 280 VAL B N 1
ATOM 6648 C CA . VAL B 1 280 ? 7.531 -41.625 -1.429 1 95 280 VAL B CA 1
ATOM 6649 C C . VAL B 1 280 ? 7.484 -41.656 -2.955 1 95 280 VAL B C 1
ATOM 6651 O O . VAL B 1 280 ? 6.414 -41.781 -3.549 1 95 280 VAL B O 1
ATOM 6654 N N . ASP B 1 281 ? 8.656 -41.562 -3.629 1 94.5 281 ASP B N 1
ATOM 6655 C CA . ASP B 1 281 ? 8.75 -41.594 -5.086 1 94.5 281 ASP B CA 1
ATOM 6656 C C . ASP B 1 281 ? 8.156 -42.875 -5.652 1 94.5 281 ASP B C 1
ATOM 6658 O O . ASP B 1 281 ? 7.48 -42.875 -6.684 1 94.5 281 ASP B O 1
ATOM 6662 N N . LEU B 1 282 ? 8.492 -43.906 -5 1 94.81 282 LEU B N 1
ATOM 6663 C CA . LEU B 1 282 ? 7.977 -45.188 -5.441 1 94.81 282 LEU B CA 1
ATOM 6664 C C . LEU B 1 282 ? 6.449 -45.219 -5.422 1 94.81 282 LEU B C 1
ATOM 6666 O O . LEU B 1 282 ? 5.816 -45.719 -6.355 1 94.81 282 LEU B O 1
ATOM 6670 N N . LEU B 1 283 ? 5.891 -44.719 -4.363 1 95.62 283 LEU B N 1
ATOM 6671 C CA . LEU B 1 283 ? 4.438 -44.656 -4.246 1 95.62 283 LEU B CA 1
ATOM 6672 C C . LEU B 1 283 ? 3.842 -43.75 -5.32 1 95.62 283 LEU B C 1
ATOM 6674 O O . LEU B 1 283 ? 2.824 -44.094 -5.926 1 95.62 283 LEU B O 1
ATOM 6678 N N . LEU B 1 284 ? 4.469 -42.656 -5.605 1 96.25 284 LEU B N 1
ATOM 6679 C CA . LEU B 1 284 ? 3.975 -41.688 -6.586 1 96.25 284 LEU B CA 1
ATOM 6680 C C . LEU B 1 284 ? 4.039 -42.281 -7.996 1 96.25 284 LEU B C 1
ATOM 6682 O O . LEU B 1 284 ? 3.162 -42 -8.82 1 96.25 284 LEU B O 1
ATOM 6686 N N . LYS B 1 285 ? 5.02 -43.094 -8.273 1 95.75 285 LYS B N 1
ATOM 6687 C CA . LYS B 1 285 ? 5.191 -43.719 -9.586 1 95.75 285 LYS B CA 1
ATOM 6688 C C . LYS B 1 285 ? 4.266 -44.906 -9.75 1 95.75 285 LYS B C 1
ATOM 6690 O O . LYS B 1 285 ? 4.191 -45.5 -10.828 1 95.75 285 LYS B O 1
ATOM 6695 N N . ASN B 1 286 ? 3.594 -45.25 -8.617 1 94.81 286 ASN B N 1
ATOM 6696 C CA . ASN B 1 286 ? 2.75 -46.438 -8.648 1 94.81 286 ASN B CA 1
ATOM 6697 C C . ASN B 1 286 ? 1.342 -46.125 -8.141 1 94.81 286 ASN B C 1
ATOM 6699 O O . ASN B 1 286 ? 0.845 -46.812 -7.238 1 94.81 286 ASN B O 1
ATOM 6703 N N . GLY B 1 287 ? 0.802 -45.188 -8.766 1 93 287 GLY B N 1
ATOM 6704 C CA . GLY B 1 287 ? -0.632 -45.031 -8.594 1 93 287 GLY B CA 1
ATOM 6705 C C . GLY B 1 287 ? -0.987 -43.906 -7.641 1 93 287 GLY B C 1
ATOM 6706 O O . GLY B 1 287 ? -2.164 -43.656 -7.359 1 93 287 GLY B O 1
ATOM 6707 N N . LEU B 1 288 ? -0.046 -43.094 -7.141 1 93.75 288 LEU B N 1
ATOM 6708 C CA . LEU B 1 288 ? -0.365 -42 -6.211 1 93.75 288 LEU B CA 1
ATOM 6709 C C . LEU B 1 288 ? 0.226 -40.688 -6.684 1 93.75 288 LEU B C 1
ATOM 6711 O O . LEU B 1 288 ? 0.407 -39.75 -5.891 1 93.75 288 LEU B O 1
ATOM 6715 N N . GLY B 1 289 ? 0.553 -40.656 -7.984 1 95.19 289 GLY B N 1
ATOM 6716 C CA . GLY B 1 289 ? 1.289 -39.531 -8.516 1 95.19 289 GLY B CA 1
ATOM 6717 C C . GLY B 1 289 ? 0.409 -38.312 -8.797 1 95.19 289 GLY B C 1
ATOM 6718 O O . GLY B 1 289 ? 0.909 -37.219 -8.977 1 95.19 289 GLY B O 1
ATOM 6719 N N . THR B 1 290 ? -0.918 -38.5 -8.82 1 96.06 290 THR B N 1
ATOM 6720 C CA . THR B 1 290 ? -1.875 -37.406 -9.07 1 96.06 290 THR B CA 1
ATOM 6721 C C . THR B 1 290 ? -3.049 -37.5 -8.102 1 96.06 290 THR B C 1
ATOM 6723 O O . THR B 1 290 ? -3.289 -38.562 -7.5 1 96.06 290 THR B O 1
ATOM 6726 N N . ALA B 1 291 ? -3.682 -36.344 -7.891 1 93.88 291 ALA B N 1
ATOM 6727 C CA . ALA B 1 291 ? -4.828 -36.312 -6.988 1 93.88 291 ALA B CA 1
ATOM 6728 C C . ALA B 1 291 ? -6.086 -36.812 -7.676 1 93.88 291 ALA B C 1
ATOM 6730 O O . ALA B 1 291 ? -7.066 -36.094 -7.832 1 93.88 291 ALA B O 1
ATOM 6731 N N . GLN B 1 292 ? -5.992 -38.031 -8.172 1 94.5 292 GLN B N 1
ATOM 6732 C CA . GLN B 1 292 ? -7.102 -38.75 -8.781 1 94.5 292 GLN B CA 1
ATOM 6733 C C . GLN B 1 292 ? -7.57 -39.906 -7.898 1 94.5 292 GLN B C 1
ATOM 6735 O O . GLN B 1 292 ? -7.289 -41.062 -8.18 1 94.5 292 GLN B O 1
ATOM 6740 N N . TRP B 1 293 ? -8.438 -39.469 -6.871 1 90.69 293 TRP B N 1
ATOM 6741 C CA . TRP B 1 293 ? -8.891 -40.438 -5.895 1 90.69 293 TRP B CA 1
ATOM 6742 C C . TRP B 1 293 ? -10.359 -40.812 -6.129 1 90.69 293 TRP B C 1
ATOM 6744 O O . TRP B 1 293 ? -11.086 -40.062 -6.777 1 90.69 293 TRP B O 1
ATOM 6754 N N . PRO B 1 294 ? -10.758 -41.938 -5.48 1 86.25 294 PRO B N 1
ATOM 6755 C CA . PRO B 1 294 ? -12.141 -42.375 -5.684 1 86.25 294 PRO B CA 1
ATOM 6756 C C . PRO B 1 294 ? -13.156 -41.438 -5.043 1 86.25 294 PRO B C 1
ATOM 6758 O O . PRO B 1 294 ? -14.266 -41.25 -5.562 1 86.25 294 PRO B O 1
ATOM 6761 N N . VAL B 1 295 ? -12.828 -40.781 -3.951 1 89.06 295 VAL B N 1
ATOM 6762 C CA . VAL B 1 295 ? -13.781 -39.938 -3.234 1 89.06 295 VAL B CA 1
ATOM 6763 C C . VAL B 1 295 ? -13.5 -38.469 -3.523 1 89.06 295 VAL B C 1
ATOM 6765 O O . VAL B 1 295 ? -14.25 -37.594 -3.092 1 89.06 295 VAL B O 1
ATOM 6768 N N . THR B 1 296 ? -12.555 -38.094 -4.277 1 90.81 296 THR B N 1
ATOM 6769 C CA . THR B 1 296 ? -12.188 -36.75 -4.695 1 90.81 296 THR B CA 1
ATOM 6770 C C . THR B 1 296 ? -11.172 -36.812 -5.832 1 90.81 296 THR B C 1
ATOM 6772 O O . THR B 1 296 ? -10.086 -37.375 -5.676 1 90.81 296 THR B O 1
ATOM 6775 N N . ALA B 1 297 ? -11.609 -36.25 -6.867 1 93.62 297 ALA B N 1
ATOM 6776 C CA . ALA B 1 297 ? -10.719 -36.25 -8.023 1 93.62 297 ALA B CA 1
ATOM 6777 C C . ALA B 1 297 ? -10.523 -34.812 -8.547 1 93.62 297 ALA B C 1
ATOM 6779 O O . ALA B 1 297 ? -11.492 -34.156 -8.922 1 93.62 297 ALA B O 1
ATOM 6780 N N . ALA B 1 298 ? -9.281 -34.406 -8.641 1 95.19 298 ALA B N 1
ATOM 6781 C CA . ALA B 1 298 ? -8.945 -33.031 -9.016 1 95.19 298 ALA B CA 1
ATOM 6782 C C . ALA B 1 298 ? -9.477 -32.719 -10.406 1 95.19 298 ALA B C 1
ATOM 6784 O O . ALA B 1 298 ? -10.078 -31.656 -10.617 1 95.19 298 ALA B O 1
ATOM 6785 N N . SER B 1 299 ? -9.328 -33.625 -11.359 1 95.75 299 SER B N 1
ATOM 6786 C CA . SER B 1 299 ? -9.742 -33.344 -12.727 1 95.75 299 SER B CA 1
ATOM 6787 C C . SER B 1 299 ? -11.242 -33.125 -12.82 1 95.75 299 SER B C 1
ATOM 6789 O O . SER B 1 299 ? -11.703 -32.219 -13.539 1 95.75 299 SER B O 1
ATOM 6791 N N . GLU B 1 300 ? -11.992 -33.938 -12.078 1 95.38 300 GLU B N 1
ATOM 6792 C CA . GLU B 1 300 ? -13.445 -33.812 -12.109 1 95.38 300 GLU B CA 1
ATOM 6793 C C . GLU B 1 300 ? -13.914 -32.531 -11.445 1 95.38 300 GLU B C 1
ATOM 6795 O O . GLU B 1 300 ? -14.852 -31.891 -11.922 1 95.38 300 GLU B O 1
ATOM 6800 N N . ILE B 1 301 ? -13.305 -32.188 -10.383 1 95.25 301 ILE B N 1
ATOM 6801 C CA . ILE B 1 301 ? -13.602 -30.922 -9.703 1 95.25 301 ILE B CA 1
ATOM 6802 C C . ILE B 1 301 ? -13.305 -29.75 -10.641 1 95.25 301 ILE B C 1
ATOM 6804 O O . ILE B 1 301 ? -14.117 -28.828 -10.789 1 95.25 301 ILE B O 1
ATOM 6808 N N . MET B 1 302 ? -12.188 -29.797 -11.297 1 96.31 302 MET B N 1
ATOM 6809 C CA . MET B 1 302 ? -11.781 -28.719 -12.195 1 96.31 302 MET B CA 1
ATOM 6810 C C . MET B 1 302 ? -12.703 -28.641 -13.406 1 96.31 302 MET B C 1
ATOM 6812 O O . MET B 1 302 ? -12.977 -27.547 -13.922 1 96.31 302 MET B O 1
ATOM 6816 N N . ASN B 1 303 ? -13.172 -29.797 -13.859 1 96.75 303 ASN B N 1
ATOM 6817 C CA . ASN B 1 303 ? -14.156 -29.781 -14.938 1 96.75 303 ASN B CA 1
ATOM 6818 C C . ASN B 1 303 ? -15.414 -29.016 -14.531 1 96.75 303 ASN B C 1
ATOM 6820 O O . ASN B 1 303 ? -16 -28.297 -15.352 1 96.75 303 ASN B O 1
ATOM 6824 N N . VAL B 1 304 ? -15.836 -29.188 -13.273 1 96.62 304 VAL B N 1
ATOM 6825 C CA . VAL B 1 304 ? -16.984 -28.438 -12.773 1 96.62 304 VAL B CA 1
ATOM 6826 C C . VAL B 1 304 ? -16.672 -26.938 -12.773 1 96.62 304 VAL B C 1
ATOM 6828 O O . VAL B 1 304 ? -17.484 -26.141 -13.219 1 96.62 304 VAL B O 1
ATOM 6831 N N . TYR B 1 305 ? -15.516 -26.562 -12.305 1 97.19 305 TYR B N 1
ATOM 6832 C CA . TYR B 1 305 ? -15.109 -25.172 -12.258 1 97.19 305 TYR B CA 1
ATOM 6833 C C . TYR B 1 305 ? -15.023 -24.578 -13.656 1 97.19 305 TYR B C 1
ATOM 6835 O O . TYR B 1 305 ? -15.477 -23.453 -13.891 1 97.19 305 TYR B O 1
ATOM 6843 N N . TYR B 1 306 ? -14.445 -25.344 -14.578 1 98.06 306 TYR B N 1
ATOM 6844 C CA . TYR B 1 306 ? -14.344 -24.891 -15.961 1 98.06 306 TYR B CA 1
ATOM 6845 C C . TYR B 1 306 ? -15.727 -24.688 -16.562 1 98.06 306 TYR B C 1
ATOM 6847 O O . TYR B 1 306 ? -15.953 -23.703 -17.297 1 98.06 306 TYR B O 1
ATOM 6855 N N . LEU B 1 307 ? -16.609 -25.609 -16.281 1 98.31 307 LEU B N 1
ATOM 6856 C CA . LEU B 1 307 ? -17.969 -25.469 -16.812 1 98.31 307 LEU B CA 1
ATOM 6857 C C . LEU B 1 307 ? -18.625 -24.203 -16.281 1 98.31 307 LEU B C 1
ATOM 6859 O O . LEU B 1 307 ? -19.266 -23.469 -17.047 1 98.31 307 LEU B O 1
ATOM 6863 N N . ALA B 1 308 ? -18.484 -23.984 -14.992 1 98.25 308 ALA B N 1
ATOM 6864 C CA . ALA B 1 308 ? -19.016 -22.766 -14.391 1 98.25 308 ALA B CA 1
ATOM 6865 C C . ALA B 1 308 ? -18.391 -21.531 -15.031 1 98.25 308 ALA B C 1
ATOM 6867 O O . ALA B 1 308 ? -19.094 -20.562 -15.328 1 98.25 308 ALA B O 1
ATOM 6868 N N . GLY B 1 309 ? -17.047 -21.531 -15.211 1 98.31 309 GLY B N 1
ATOM 6869 C CA . GLY B 1 309 ? -16.359 -20.422 -15.852 1 98.31 309 GLY B CA 1
ATOM 6870 C C . GLY B 1 309 ? -16.828 -20.172 -17.281 1 98.31 309 GLY B C 1
ATOM 6871 O O . GLY B 1 309 ? -17.062 -19.031 -17.672 1 98.31 309 GLY B O 1
ATOM 6872 N N . MET B 1 310 ? -16.938 -21.25 -18.031 1 98.56 310 MET B N 1
ATOM 6873 C CA . MET B 1 310 ? -17.391 -21.141 -19.422 1 98.56 310 MET B CA 1
ATOM 6874 C C . MET B 1 310 ? -18.812 -20.625 -19.5 1 98.56 310 MET B C 1
ATOM 6876 O O . MET B 1 310 ? -19.125 -19.781 -20.328 1 98.56 310 MET B O 1
ATOM 6880 N N . ALA B 1 311 ? -19.719 -21.141 -18.641 1 98.81 311 ALA B N 1
ATOM 6881 C CA . ALA B 1 311 ? -21.094 -20.672 -18.594 1 98.81 311 ALA B CA 1
ATOM 6882 C C . ALA B 1 311 ? -21.172 -19.188 -18.281 1 98.81 311 ALA B C 1
ATOM 6884 O O . ALA B 1 311 ? -21.922 -18.438 -18.906 1 98.81 311 ALA B O 1
ATOM 6885 N N . ALA B 1 312 ? -20.391 -18.75 -17.312 1 98.81 312 ALA B N 1
ATOM 6886 C CA . ALA B 1 312 ? -20.359 -17.344 -16.922 1 98.81 312 ALA B CA 1
ATOM 6887 C C . ALA B 1 312 ? -19.812 -16.469 -18.047 1 98.81 312 ALA B C 1
ATOM 6889 O O . ALA B 1 312 ? -20.219 -15.312 -18.188 1 98.81 312 ALA B O 1
ATOM 6890 N N . ASP B 1 313 ? -18.875 -16.984 -18.828 1 98.38 313 ASP B N 1
ATOM 6891 C CA . ASP B 1 313 ? -18.281 -16.234 -19.922 1 98.38 313 ASP B CA 1
ATOM 6892 C C . ASP B 1 313 ? -19.25 -16.141 -21.109 1 98.38 313 ASP B C 1
ATOM 6894 O O . ASP B 1 313 ? -19.406 -15.062 -21.688 1 98.38 313 ASP B O 1
ATOM 6898 N N . GLN B 1 314 ? -19.969 -17.234 -21.375 1 98.31 314 GLN B N 1
ATOM 6899 C CA . GLN B 1 314 ? -20.812 -17.297 -22.562 1 98.31 314 GLN B CA 1
ATOM 6900 C C . GLN B 1 314 ? -22.188 -16.703 -22.297 1 98.31 314 GLN B C 1
ATOM 6902 O O . GLN B 1 314 ? -22.734 -16.016 -23.156 1 98.31 314 GLN B O 1
ATOM 6907 N N . LYS B 1 315 ? -22.75 -17 -21.156 1 98.44 315 LYS B N 1
ATOM 6908 C CA . LYS B 1 315 ? -24.109 -16.594 -20.828 1 98.44 315 LYS B CA 1
ATOM 6909 C C . LYS B 1 315 ? -24.203 -16.094 -19.391 1 98.44 315 LYS B C 1
ATOM 6911 O O . LYS B 1 315 ? -24.906 -16.688 -18.547 1 98.44 315 LYS B O 1
ATOM 6916 N N . PRO B 1 316 ? -23.578 -14.953 -19.094 1 98.62 316 PRO B N 1
ATOM 6917 C CA . PRO B 1 316 ? -23.391 -14.508 -17.703 1 98.62 316 PRO B CA 1
ATOM 6918 C C . PRO B 1 316 ? -24.719 -14.242 -16.984 1 98.62 316 PRO B C 1
ATOM 6920 O O . PRO B 1 316 ? -24.844 -14.523 -15.789 1 98.62 316 PRO B O 1
ATOM 6923 N N . ASP B 1 317 ? -25.781 -13.812 -17.656 1 98.19 317 ASP B N 1
ATOM 6924 C CA . ASP B 1 317 ? -26.984 -13.32 -17 1 98.19 317 ASP B CA 1
ATOM 6925 C C . ASP B 1 317 ? -28.094 -14.367 -17.016 1 98.19 317 ASP B C 1
ATOM 6927 O O . ASP B 1 317 ? -29.156 -14.172 -16.406 1 98.19 317 ASP B O 1
ATOM 6931 N N . GLU B 1 318 ? -27.859 -15.508 -17.656 1 98.44 318 GLU B N 1
ATOM 6932 C CA . GLU B 1 318 ? -28.844 -16.594 -17.672 1 98.44 318 GLU B CA 1
ATOM 6933 C C . GLU B 1 318 ? -28.812 -17.391 -16.375 1 98.44 318 GLU B C 1
ATOM 6935 O O . GLU B 1 318 ? -27.781 -17.453 -15.703 1 98.44 318 GLU B O 1
ATOM 6940 N N . GLU B 1 319 ? -29.938 -17.922 -16 1 98.56 319 GLU B N 1
ATOM 6941 C CA . GLU B 1 319 ? -29.969 -18.812 -14.836 1 98.56 319 GLU B CA 1
ATOM 6942 C C . GLU B 1 319 ? -29.125 -20.047 -15.062 1 98.56 319 GLU B C 1
ATOM 6944 O O . GLU B 1 319 ? -29.203 -20.688 -16.109 1 98.56 319 GLU B O 1
ATOM 6949 N N . SER B 1 320 ? -28.359 -20.328 -14.094 1 98.38 320 SER B N 1
ATOM 6950 C CA . SER B 1 320 ? -27.438 -21.453 -14.188 1 98.38 320 SER B CA 1
ATOM 6951 C C . SER B 1 320 ? -28.203 -22.781 -14.141 1 98.38 320 SER B C 1
ATOM 6953 O O . SER B 1 320 ? -29.109 -22.953 -13.336 1 98.38 320 SER B O 1
ATOM 6955 N N . ASP B 1 321 ? -27.828 -23.688 -15 1 97.62 321 ASP B N 1
ATOM 6956 C CA . ASP B 1 321 ? -28.406 -25.016 -14.984 1 97.62 321 ASP B CA 1
ATOM 6957 C C . ASP B 1 321 ? -27.344 -26.062 -14.641 1 97.62 321 ASP B C 1
ATOM 6959 O O . ASP B 1 321 ? -27.469 -27.234 -15.031 1 97.62 321 ASP B O 1
ATOM 6963 N N . LEU B 1 322 ? -26.281 -25.625 -13.969 1 95.06 322 LEU B N 1
ATOM 6964 C CA . LEU B 1 322 ? -25.203 -26.516 -13.578 1 95.06 322 LEU B CA 1
ATOM 6965 C C . LEU B 1 322 ? -25.719 -27.688 -12.758 1 95.06 322 LEU B C 1
ATOM 6967 O O . LEU B 1 322 ? -25.188 -28.797 -12.836 1 95.06 322 LEU B O 1
ATOM 6971 N N . LYS B 1 323 ? -26.734 -27.406 -11.953 1 93.94 323 LYS B N 1
ATOM 6972 C CA . LYS B 1 323 ? -27.312 -28.453 -11.125 1 93.94 323 LYS B CA 1
ATOM 6973 C C . LYS B 1 323 ? -27.75 -29.656 -11.969 1 93.94 323 LYS B C 1
ATOM 6975 O O . LYS B 1 323 ? -27.531 -30.812 -11.57 1 93.94 323 LYS B O 1
ATOM 6980 N N . SER B 1 324 ? -28.297 -29.391 -13.07 1 95.25 324 SER B N 1
ATOM 6981 C CA . SER B 1 324 ? -28.797 -30.453 -13.938 1 95.25 324 SER B CA 1
ATOM 6982 C C . SER B 1 324 ? -27.688 -31.047 -14.789 1 95.25 324 SER B C 1
ATOM 6984 O O . SER B 1 324 ? -27.797 -32.188 -15.266 1 95.25 324 SER B O 1
ATOM 6986 N N . LEU B 1 325 ? -26.625 -30.359 -14.953 1 95.81 325 LEU B N 1
ATOM 6987 C CA . LEU B 1 325 ? -25.594 -30.75 -15.898 1 95.81 325 LEU B CA 1
ATOM 6988 C C . LEU B 1 325 ? -24.5 -31.562 -15.203 1 95.81 325 LEU B C 1
ATOM 6990 O O . LEU B 1 325 ? -23.875 -32.438 -15.82 1 95.81 325 LEU B O 1
ATOM 6994 N N . VAL B 1 326 ? -24.172 -31.234 -13.977 1 94.12 326 VAL B N 1
ATOM 6995 C CA . VAL B 1 326 ? -23.078 -31.859 -13.25 1 94.12 326 VAL B CA 1
ATOM 6996 C C . VAL B 1 326 ? -23.625 -32.938 -12.305 1 94.12 326 VAL B C 1
ATOM 6998 O O . VAL B 1 326 ? -24.422 -32.625 -11.406 1 94.12 326 VAL B O 1
ATOM 7001 N N . PRO B 1 327 ? -23.188 -34.094 -12.5 1 88.38 327 PRO B N 1
ATOM 7002 C CA . PRO B 1 327 ? -23.672 -35.125 -11.586 1 88.38 327 PRO B CA 1
ATOM 7003 C C . PRO B 1 327 ? -23.125 -34.969 -10.172 1 88.38 327 PRO B C 1
ATOM 7005 O O . PRO B 1 327 ? -21.969 -34.562 -9.992 1 88.38 327 PRO B O 1
ATOM 7008 N N . GLY B 1 328 ? -23.953 -35.156 -9.172 1 83 328 GLY B N 1
ATOM 7009 C CA . GLY B 1 328 ? -23.5 -35.188 -7.789 1 83 328 GLY B CA 1
ATOM 7010 C C . GLY B 1 328 ? -22.875 -36.5 -7.395 1 83 328 GLY B C 1
ATOM 7011 O O . GLY B 1 328 ? -23.484 -37.312 -6.688 1 83 328 GLY B O 1
ATOM 7012 N N . ASP B 1 329 ? -21.656 -36.719 -7.766 1 85.56 329 ASP B N 1
ATOM 7013 C CA . ASP B 1 329 ? -21.047 -38 -7.469 1 85.56 329 ASP B CA 1
ATOM 7014 C C . ASP B 1 329 ? -19.891 -37.844 -6.469 1 85.56 329 ASP B C 1
ATOM 7016 O O . ASP B 1 329 ? -19.609 -36.719 -6.012 1 85.56 329 ASP B O 1
ATOM 7020 N N . LEU B 1 330 ? -19.375 -38.938 -6.082 1 83.62 330 LEU B N 1
ATOM 7021 C CA . LEU B 1 330 ? -18.375 -39 -5.016 1 83.62 330 LEU B CA 1
ATOM 7022 C C . LEU B 1 330 ? -17.094 -38.312 -5.434 1 83.62 330 LEU B C 1
ATOM 7024 O O . LEU B 1 330 ? -16.312 -37.844 -4.582 1 83.62 330 LEU B O 1
ATOM 7028 N N . ARG B 1 331 ? -16.828 -38.125 -6.598 1 90.62 331 ARG B N 1
ATOM 7029 C CA . ARG B 1 331 ? -15.57 -37.562 -7.07 1 90.62 331 ARG B CA 1
ATOM 7030 C C . ARG B 1 331 ? -15.547 -36.062 -6.895 1 90.62 331 ARG B C 1
ATOM 7032 O O . ARG B 1 331 ? -14.477 -35.438 -6.879 1 90.62 331 ARG B O 1
ATOM 7039 N N . THR B 1 332 ? -16.75 -35.438 -6.77 1 93.19 332 THR B N 1
ATOM 7040 C CA . THR B 1 332 ? -16.781 -33.969 -6.672 1 93.19 332 THR B CA 1
ATOM 7041 C C . THR B 1 332 ? -17.531 -33.531 -5.41 1 93.19 332 THR B C 1
ATOM 7043 O O . THR B 1 332 ? -17.172 -32.531 -4.789 1 93.19 332 THR B O 1
ATOM 7046 N N . GLU B 1 333 ? -18.438 -34.312 -4.895 1 93.12 333 GLU B N 1
ATOM 7047 C CA . GLU B 1 333 ? -19.406 -33.906 -3.883 1 93.12 333 GLU B CA 1
ATOM 7048 C C . GLU B 1 333 ? -18.719 -33.594 -2.555 1 93.12 333 GLU B C 1
ATOM 7050 O O . GLU B 1 333 ? -19.016 -32.594 -1.921 1 93.12 333 GLU B O 1
ATOM 7055 N N . PRO B 1 334 ? -17.844 -34.469 -2.07 1 93.19 334 PRO B N 1
ATOM 7056 C CA . PRO B 1 334 ? -17.188 -34.156 -0.795 1 93.19 334 PRO B CA 1
ATOM 7057 C C . PRO B 1 334 ? -16.453 -32.812 -0.826 1 93.19 334 PRO B C 1
ATOM 7059 O O . PRO B 1 334 ? -16.469 -32.062 0.157 1 93.19 334 PRO B O 1
ATOM 7062 N N . TRP B 1 335 ? -15.781 -32.531 -1.945 1 93.62 335 TRP B N 1
ATOM 7063 C CA . TRP B 1 335 ? -15.086 -31.266 -2.117 1 93.62 335 TRP B CA 1
ATOM 7064 C C . TRP B 1 335 ? -16.078 -30.094 -2.084 1 93.62 335 TRP B C 1
ATOM 7066 O O . TRP B 1 335 ? -15.828 -29.094 -1.409 1 93.62 335 TRP B O 1
ATOM 7076 N N . MET B 1 336 ? -17.188 -30.219 -2.789 1 94.06 336 MET B N 1
ATOM 7077 C CA . MET B 1 336 ? -18.188 -29.156 -2.855 1 94.06 336 MET B CA 1
ATOM 7078 C C . MET B 1 336 ? -18.781 -28.875 -1.479 1 94.06 336 MET B C 1
ATOM 7080 O O . MET B 1 336 ? -18.984 -27.734 -1.103 1 94.06 336 MET B O 1
ATOM 7084 N N . ARG B 1 337 ? -19.016 -29.891 -0.707 1 93.69 337 ARG B N 1
ATOM 7085 C CA . ARG B 1 337 ? -19.547 -29.734 0.64 1 93.69 337 ARG B CA 1
ATOM 7086 C C . ARG B 1 337 ? -18.547 -29.062 1.56 1 93.69 337 ARG B C 1
ATOM 7088 O O . ARG B 1 337 ? -18.891 -28.172 2.336 1 93.69 337 ARG B O 1
ATOM 7095 N N . LEU B 1 338 ? -17.344 -29.469 1.462 1 91.44 338 LEU B N 1
ATOM 7096 C CA . LEU B 1 338 ? -16.281 -28.938 2.309 1 91.44 338 LEU B CA 1
ATOM 7097 C C . LEU B 1 338 ? -16.016 -27.453 1.996 1 91.44 338 LEU B C 1
ATOM 7099 O O . LEU B 1 338 ? -15.82 -26.656 2.906 1 91.44 338 LEU B O 1
ATOM 7103 N N . MET B 1 339 ? -16.094 -27.047 0.703 1 91.81 339 MET B N 1
ATOM 7104 C CA . MET B 1 339 ? -15.633 -25.719 0.273 1 91.81 339 MET B CA 1
ATOM 7105 C C . MET B 1 339 ? -16.781 -24.719 0.28 1 91.81 339 MET B C 1
ATOM 7107 O O . MET B 1 339 ? -16.562 -23.516 0.329 1 91.81 339 MET B O 1
ATOM 7111 N N . TYR B 1 340 ? -18.047 -25.188 0.353 1 92.94 340 TYR B N 1
ATOM 7112 C CA . TYR B 1 340 ? -19.109 -24.219 0.063 1 92.94 340 TYR B CA 1
ATOM 7113 C C . TYR B 1 340 ? -20.297 -24.406 1 1 92.94 340 TYR B C 1
ATOM 7115 O O . TYR B 1 340 ? -21.281 -23.672 0.924 1 92.94 340 TYR B O 1
ATOM 7123 N N . GLY B 1 341 ? -20.188 -25.328 1.928 1 92.56 341 GLY B N 1
ATOM 7124 C CA . GLY B 1 341 ? -21.297 -25.562 2.84 1 92.56 341 GLY B CA 1
ATOM 7125 C C . GLY B 1 341 ? -21.672 -24.344 3.645 1 92.56 341 GLY B C 1
ATOM 7126 O O . GLY B 1 341 ? -20.828 -23.516 3.98 1 92.56 341 GLY B O 1
ATOM 7127 N N . LYS B 1 342 ? -22.984 -24.188 3.896 1 92.62 342 LYS B N 1
ATOM 7128 C CA . LYS B 1 342 ? -23.516 -23.078 4.688 1 92.62 342 LYS B CA 1
ATOM 7129 C C . LYS B 1 342 ? -23.25 -23.297 6.176 1 92.62 342 LYS B C 1
ATOM 7131 O O . LYS B 1 342 ? -22.906 -22.359 6.898 1 92.62 342 LYS B O 1
ATOM 7136 N N . ASP B 1 343 ? -23.531 -24.422 6.66 1 91.44 343 ASP B N 1
ATOM 7137 C CA . ASP B 1 343 ? -23.359 -24.812 8.055 1 91.44 343 ASP B CA 1
ATOM 7138 C C . ASP B 1 343 ? -22.703 -26.188 8.172 1 91.44 343 ASP B C 1
ATOM 7140 O O . ASP B 1 343 ? -22.406 -26.828 7.16 1 91.44 343 ASP B O 1
ATOM 7144 N N . TYR B 1 344 ? -22.5 -26.672 9.391 1 91 344 TYR B N 1
ATOM 7145 C CA . TYR B 1 344 ? -21.781 -27.922 9.609 1 91 344 TYR B CA 1
ATOM 7146 C C . TYR B 1 344 ? -22.609 -29.125 9.141 1 91 344 TYR B C 1
ATOM 7148 O O . TYR B 1 344 ? -22.062 -30.156 8.781 1 91 344 TYR B O 1
ATOM 7156 N N . LEU B 1 345 ? -23.906 -28.984 9.062 1 94.19 345 LEU B N 1
ATOM 7157 C CA . LEU B 1 345 ? -24.781 -30.062 8.594 1 94.19 345 LEU B CA 1
ATOM 7158 C C . LEU B 1 345 ? -24.562 -30.312 7.109 1 94.19 345 LEU B C 1
ATOM 7160 O O . LEU B 1 345 ? -24.703 -31.453 6.648 1 94.19 345 LEU B O 1
ATOM 7164 N N . ASP B 1 346 ? -24.156 -29.359 6.379 1 94.19 346 ASP B N 1
ATOM 7165 C CA . ASP B 1 346 ? -23.969 -29.469 4.934 1 94.19 346 ASP B CA 1
ATOM 7166 C C . ASP B 1 346 ? -22.766 -30.328 4.602 1 94.19 346 ASP B C 1
ATOM 7168 O O . ASP B 1 346 ? -22.641 -30.828 3.479 1 94.19 346 ASP B O 1
ATOM 7172 N N . LEU B 1 347 ? -21.844 -30.531 5.52 1 91.62 347 LEU B N 1
ATOM 7173 C CA . LEU B 1 347 ? -20.719 -31.438 5.309 1 91.62 347 LEU B CA 1
ATOM 7174 C C . LEU B 1 347 ? -21.219 -32.875 5.066 1 91.62 347 LEU B C 1
ATOM 7176 O O . LEU B 1 347 ? -20.531 -33.656 4.438 1 91.62 347 LEU B O 1
ATOM 7180 N N . PHE B 1 348 ? -22.469 -33.062 5.527 1 92.88 348 PHE B N 1
ATOM 7181 C CA . PHE B 1 348 ? -23.031 -34.406 5.422 1 92.88 348 PHE B CA 1
ATOM 7182 C C . PHE B 1 348 ? -24.188 -34.438 4.426 1 92.88 348 PHE B C 1
ATOM 7184 O O . PHE B 1 348 ? -24.344 -35.406 3.678 1 92.88 348 PHE B O 1
ATOM 7191 N N . THR B 1 349 ? -24.938 -33.344 4.336 1 93.06 349 THR B N 1
ATOM 7192 C CA . THR B 1 349 ? -26.172 -33.375 3.549 1 93.06 349 THR B CA 1
ATOM 7193 C C . THR B 1 349 ? -25.969 -32.688 2.195 1 93.06 349 THR B C 1
ATOM 7195 O O . THR B 1 349 ? -26.594 -33.062 1.206 1 93.06 349 THR B O 1
ATOM 7198 N N . GLY B 1 350 ? -25.188 -31.672 2.178 1 93.75 350 GLY B N 1
ATOM 7199 C CA . GLY B 1 350 ? -24.969 -30.906 0.956 1 93.75 350 GLY B CA 1
ATOM 7200 C C . GLY B 1 350 ? -26.219 -30.234 0.44 1 93.75 350 GLY B C 1
ATOM 7201 O O . GLY B 1 350 ? -26.484 -30.234 -0.765 1 93.75 350 GLY B O 1
ATOM 7202 N N . ASN B 1 351 ? -27.031 -29.609 1.347 1 92.81 351 ASN B N 1
ATOM 7203 C CA . ASN B 1 351 ? -28.328 -29.094 0.957 1 92.81 351 ASN B CA 1
ATOM 7204 C C . ASN B 1 351 ? -28.266 -27.594 0.611 1 92.81 351 ASN B C 1
ATOM 7206 O O . ASN B 1 351 ? -29.25 -27.031 0.141 1 92.81 351 ASN B O 1
ATOM 7210 N N . ASN B 1 352 ? -27.203 -26.953 0.875 1 95.06 352 ASN B N 1
ATOM 7211 C CA . ASN B 1 352 ? -27.047 -25.531 0.61 1 95.06 352 ASN B CA 1
ATOM 7212 C C . ASN B 1 352 ? -25.766 -25.234 -0.178 1 95.06 352 ASN B C 1
ATOM 7214 O O . ASN B 1 352 ? -25.016 -24.312 0.158 1 95.06 352 ASN B O 1
ATOM 7218 N N . LEU B 1 353 ? -25.547 -26.031 -1.134 1 93.94 353 LEU B N 1
ATOM 7219 C CA . LEU B 1 353 ? -24.406 -25.844 -2.025 1 93.94 353 LEU B CA 1
ATOM 7220 C C . LEU B 1 353 ? -24.766 -24.938 -3.195 1 93.94 353 LEU B C 1
ATOM 7222 O O . LEU B 1 353 ? -25.953 -24.656 -3.43 1 93.94 353 LEU B O 1
ATOM 7226 N 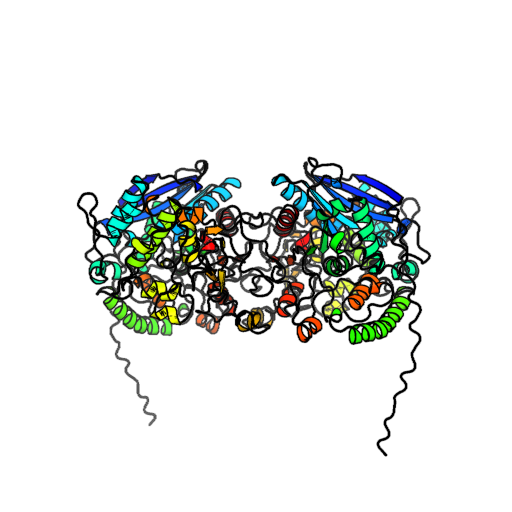N . PRO B 1 354 ? -23.812 -24.406 -3.961 1 93.25 354 PRO B N 1
ATOM 7227 C CA . PRO B 1 354 ? -24.094 -23.484 -5.062 1 93.25 354 PRO B CA 1
ATOM 7228 C C . PRO B 1 354 ? -25.188 -24 -6.004 1 93.25 354 PRO B C 1
ATOM 7230 O O . PRO B 1 354 ? -26.047 -23.25 -6.434 1 93.25 354 PRO B O 1
ATOM 7233 N N . ARG B 1 355 ? -25.234 -25.25 -6.262 1 91.69 355 ARG B N 1
ATOM 7234 C CA . ARG B 1 355 ? -26.203 -25.844 -7.188 1 91.69 355 ARG B CA 1
ATOM 7235 C C . ARG B 1 355 ? -27.609 -25.797 -6.617 1 91.69 355 ARG B C 1
ATOM 7237 O O . ARG B 1 355 ? -28.594 -25.953 -7.352 1 91.69 355 ARG B O 1
ATOM 7244 N N . ASP B 1 356 ? -27.766 -25.578 -5.367 1 94.69 356 ASP B N 1
ATOM 7245 C CA . ASP B 1 356 ? -29.062 -25.656 -4.703 1 94.69 356 ASP B CA 1
ATOM 7246 C C . ASP B 1 356 ? -29.766 -24.297 -4.711 1 94.69 356 ASP B C 1
ATOM 7248 O O . ASP B 1 356 ? -30.906 -24.172 -4.293 1 94.69 356 ASP B O 1
ATOM 7252 N N . PHE B 1 357 ? -29.094 -23.297 -5.152 1 97.56 357 PHE B N 1
ATOM 7253 C CA . PHE B 1 357 ? -29.656 -21.953 -5.246 1 97.56 357 PHE B CA 1
ATOM 7254 C C . PHE B 1 357 ? -29.938 -21.578 -6.699 1 97.56 357 PHE B C 1
ATOM 7256 O O . PHE B 1 357 ? -29.312 -22.125 -7.617 1 97.56 357 PHE B O 1
ATOM 7263 N N . ARG B 1 358 ? -30.953 -20.719 -6.867 1 98.12 358 ARG B N 1
ATOM 7264 C CA . ARG B 1 358 ? -31.141 -20.109 -8.18 1 98.12 358 ARG B CA 1
ATOM 7265 C C . ARG B 1 358 ? -30.141 -18.969 -8.398 1 98.12 358 ARG B C 1
ATOM 7267 O O . ARG B 1 358 ? -30.266 -17.906 -7.781 1 98.12 358 ARG B O 1
ATOM 7274 N N . LEU B 1 359 ? -29.188 -19.188 -9.219 1 98.69 359 LEU B N 1
ATOM 7275 C CA . LEU B 1 359 ? -28.109 -18.234 -9.5 1 98.69 359 LEU B CA 1
ATOM 7276 C C . LEU B 1 359 ? -28 -17.953 -10.992 1 98.69 359 LEU B C 1
ATOM 7278 O O . LEU B 1 359 ? -28.297 -18.828 -11.812 1 98.69 359 LEU B O 1
ATOM 7282 N N . THR B 1 360 ? -27.656 -16.688 -11.359 1 98.81 360 THR B N 1
ATOM 7283 C CA . THR B 1 360 ? -27.141 -16.516 -12.711 1 98.81 360 THR B CA 1
ATOM 7284 C C . THR B 1 360 ? -25.812 -17.25 -12.875 1 98.81 360 THR B C 1
ATOM 7286 O O . THR B 1 360 ? -25.172 -17.625 -11.891 1 98.81 360 THR B O 1
ATOM 7289 N N . ASN B 1 361 ? -25.344 -17.484 -14.141 1 98.81 361 ASN B N 1
ATOM 7290 C CA . ASN B 1 361 ? -24.047 -18.125 -14.367 1 98.81 361 ASN B CA 1
ATOM 7291 C C . ASN B 1 361 ? -22.906 -17.328 -13.75 1 98.81 361 ASN B C 1
ATOM 7293 O O . ASN B 1 361 ? -21.969 -17.906 -13.195 1 98.81 361 ASN B O 1
ATOM 7297 N N . ARG B 1 362 ? -23.016 -16 -13.836 1 98.75 362 ARG B N 1
ATOM 7298 C CA . ARG B 1 362 ? -22.016 -15.133 -13.219 1 98.75 362 ARG B CA 1
ATOM 7299 C C . ARG B 1 362 ? -22 -15.305 -11.703 1 98.75 362 ARG B C 1
ATOM 7301 O O . ARG B 1 362 ? -20.938 -15.391 -11.094 1 98.75 362 ARG B O 1
ATOM 7308 N N . ALA B 1 363 ? -23.125 -15.344 -11.117 1 98.81 363 ALA B N 1
ATOM 7309 C CA . ALA B 1 363 ? -23.219 -15.516 -9.672 1 98.81 363 ALA B CA 1
ATOM 7310 C C . ALA B 1 363 ? -22.703 -16.891 -9.242 1 98.81 363 ALA B C 1
ATOM 7312 O O . ALA B 1 363 ? -22.109 -17.031 -8.172 1 98.81 363 ALA B O 1
ATOM 7313 N N . ALA B 1 364 ? -23.016 -17.875 -10.062 1 98.56 364 ALA B N 1
ATOM 7314 C CA . ALA B 1 364 ? -22.5 -19.219 -9.758 1 98.56 364 ALA B CA 1
ATOM 7315 C C . ALA B 1 364 ? -20.969 -19.219 -9.711 1 98.56 364 ALA B C 1
ATOM 7317 O O . ALA B 1 364 ? -20.375 -19.766 -8.781 1 98.56 364 ALA B O 1
ATOM 7318 N N . LEU B 1 365 ? -20.359 -18.578 -10.672 1 98.31 365 LEU B N 1
ATOM 7319 C CA . LEU B 1 365 ? -18.906 -18.484 -10.672 1 98.31 365 LEU B CA 1
ATOM 7320 C C . LEU B 1 365 ? -18.422 -17.688 -9.469 1 98.31 365 LEU B C 1
ATOM 7322 O O . LEU B 1 365 ? -17.453 -18.094 -8.797 1 98.31 365 LEU B O 1
ATOM 7326 N N . GLY B 1 366 ? -19.047 -16.531 -9.203 1 98.06 366 GLY B N 1
ATOM 7327 C CA . GLY B 1 366 ? -18.688 -15.742 -8.031 1 98.06 366 GLY B CA 1
ATOM 7328 C C . GLY B 1 366 ? -18.75 -16.531 -6.738 1 98.06 366 GLY B C 1
ATOM 7329 O O . GLY B 1 366 ? -17.844 -16.453 -5.914 1 98.06 366 GLY B O 1
ATOM 7330 N N . MET B 1 367 ? -19.797 -17.266 -6.543 1 97 367 MET B N 1
ATOM 7331 C CA . MET B 1 367 ? -19.984 -18.062 -5.332 1 97 367 MET B CA 1
ATOM 7332 C C . MET B 1 367 ? -18.844 -19.078 -5.18 1 97 367 MET B C 1
ATOM 7334 O O . MET B 1 367 ? -18.453 -19.406 -4.062 1 97 367 MET B O 1
ATOM 7338 N N . LEU B 1 368 ? -18.344 -19.547 -6.262 1 96.56 368 LEU B N 1
ATOM 7339 C CA . LEU B 1 368 ? -17.344 -20.609 -6.242 1 96.56 368 LEU B CA 1
ATOM 7340 C C . LEU B 1 368 ? -15.961 -20.031 -5.898 1 96.56 368 LEU B C 1
ATOM 7342 O O . LEU B 1 368 ? -15.125 -20.734 -5.332 1 96.56 368 LEU B O 1
ATOM 7346 N N . PHE B 1 369 ? -15.711 -18.719 -6.148 1 96.19 369 PHE B N 1
ATOM 7347 C CA . PHE B 1 369 ? -14.32 -18.281 -6.051 1 96.19 369 PHE B CA 1
ATOM 7348 C C . PHE B 1 369 ? -14.203 -17.016 -5.23 1 96.19 369 PHE B C 1
ATOM 7350 O O . PHE B 1 369 ? -13.102 -16.609 -4.848 1 96.19 369 PHE B O 1
ATOM 7357 N N . ASP B 1 370 ? -15.258 -16.359 -4.945 1 95.62 370 ASP B N 1
ATOM 7358 C CA . ASP B 1 370 ? -15.18 -15.125 -4.184 1 95.62 370 ASP B CA 1
ATOM 7359 C C . ASP B 1 370 ? -14.891 -15.398 -2.709 1 95.62 370 ASP B C 1
ATOM 7361 O O . ASP B 1 370 ? -15.406 -16.359 -2.143 1 95.62 370 ASP B O 1
ATOM 7365 N N . GLN B 1 371 ? -14.227 -14.477 -2.146 1 89.81 371 GLN B N 1
ATOM 7366 C CA . GLN B 1 371 ? -13.781 -14.617 -0.763 1 89.81 371 GLN B CA 1
ATOM 7367 C C . GLN B 1 371 ? -14.961 -14.578 0.202 1 89.81 371 GLN B C 1
ATOM 7369 O O . GLN B 1 371 ? -14.875 -15.094 1.319 1 89.81 371 GLN B O 1
ATOM 7374 N N . ASN B 1 372 ? -16.031 -13.992 -0.19 1 89.5 372 ASN B N 1
ATOM 7375 C CA . ASN B 1 372 ? -17.188 -13.891 0.692 1 89.5 372 ASN B CA 1
ATOM 7376 C C . ASN B 1 372 ? -18.047 -15.148 0.636 1 89.5 372 ASN B C 1
ATOM 7378 O O . ASN B 1 372 ? -19.031 -15.266 1.362 1 89.5 372 ASN B O 1
ATOM 7382 N N . SER B 1 373 ? -17.703 -16.047 -0.186 1 90.94 373 SER B N 1
ATOM 7383 C CA . SER B 1 373 ? -18.5 -17.25 -0.321 1 90.94 373 SER B CA 1
ATOM 7384 C C . SER B 1 373 ? -17.641 -18.5 -0.15 1 90.94 373 SER B C 1
ATOM 7386 O O . SER B 1 373 ? -18.031 -19.422 0.569 1 90.94 373 SER B O 1
ATOM 7388 N N . ALA B 1 374 ? -16.609 -18.609 -0.919 1 88.81 374 ALA B N 1
ATOM 7389 C CA . ALA B 1 374 ? -15.742 -19.781 -0.908 1 88.81 374 ALA B CA 1
ATOM 7390 C C . ALA B 1 374 ? -14.945 -19.859 0.389 1 88.81 374 ALA B C 1
ATOM 7392 O O . ALA B 1 374 ? -14.477 -18.844 0.906 1 88.81 374 ALA B O 1
ATOM 7393 N N . GLU B 1 375 ? -14.766 -21.109 0.753 1 82.5 375 GLU B N 1
ATOM 7394 C CA . GLU B 1 375 ? -14.016 -21.328 1.985 1 82.5 375 GLU B CA 1
ATOM 7395 C C . GLU B 1 375 ? -12.539 -21.578 1.692 1 82.5 375 GLU B C 1
ATOM 7397 O O . GLU B 1 375 ? -12.188 -22.078 0.618 1 82.5 375 GLU B O 1
ATOM 7402 N N . TYR B 1 376 ? -11.641 -21.031 2.461 1 73.62 376 TYR B N 1
ATOM 7403 C CA . TYR B 1 376 ? -10.211 -21.312 2.486 1 73.62 376 TYR B CA 1
ATOM 7404 C C . TYR B 1 376 ? -9.484 -20.562 1.376 1 73.62 376 TYR B C 1
ATOM 7406 O O . TYR B 1 376 ? -9.938 -19.5 0.938 1 73.62 376 TYR B O 1
ATOM 7414 N N . VAL B 1 377 ? -8.289 -21.047 0.77 1 69.62 377 VAL B N 1
ATOM 7415 C CA . VAL B 1 377 ? -7.246 -20.219 0.174 1 69.62 377 VAL B CA 1
ATOM 7416 C C . VAL B 1 377 ? -7.582 -19.938 -1.289 1 69.62 377 VAL B C 1
ATOM 7418 O O . VAL B 1 377 ? -7.121 -18.938 -1.858 1 69.62 377 VAL B O 1
ATOM 7421 N N . MET B 1 378 ? -8.375 -20.562 -2.012 1 81.5 378 MET B N 1
ATOM 7422 C CA . MET B 1 378 ? -8.602 -20.344 -3.438 1 81.5 378 MET B CA 1
ATOM 7423 C C . MET B 1 378 ? -9.609 -19.219 -3.654 1 81.5 378 MET B C 1
ATOM 7425 O O . MET B 1 378 ? -10.695 -19.453 -4.191 1 81.5 378 MET B O 1
ATOM 7429 N N . GLN B 1 379 ? -9.188 -18.078 -3.246 1 91.19 379 GLN B N 1
ATOM 7430 C CA . GLN B 1 379 ? -10.156 -16.969 -3.211 1 91.19 379 GLN B CA 1
ATOM 7431 C C . GLN B 1 379 ? -9.648 -15.773 -4.004 1 91.19 379 GLN B C 1
ATOM 7433 O O . GLN B 1 379 ? -8.438 -15.562 -4.121 1 91.19 379 GLN B O 1
ATOM 7438 N N . ALA B 1 380 ? -10.555 -15.062 -4.551 1 95.31 380 ALA B N 1
ATOM 7439 C CA . ALA B 1 380 ? -10.367 -13.75 -5.168 1 95.31 380 ALA B CA 1
ATOM 7440 C C . ALA B 1 380 ? -11.461 -12.773 -4.738 1 95.31 380 ALA B C 1
ATOM 7442 O O . ALA B 1 380 ? -12.469 -13.18 -4.148 1 95.31 380 ALA B O 1
ATOM 7443 N N . GLY B 1 381 ? -11.195 -11.492 -4.84 1 96.38 381 GLY B N 1
ATOM 7444 C CA . GLY B 1 381 ? -12.211 -10.477 -4.629 1 96.38 381 GLY B CA 1
ATOM 7445 C C . GLY B 1 381 ? -12.969 -10.125 -5.895 1 96.38 381 GLY B C 1
ATOM 7446 O O . GLY B 1 381 ? -12.641 -9.141 -6.566 1 96.38 381 GLY B O 1
ATOM 7447 N N . LEU B 1 382 ? -14.086 -10.836 -6.133 1 98.25 382 LEU B N 1
ATOM 7448 C CA . LEU B 1 382 ? -14.766 -10.766 -7.422 1 98.25 382 LEU B CA 1
ATOM 7449 C C . LEU B 1 382 ? -16 -9.875 -7.344 1 98.25 382 LEU B C 1
ATOM 7451 O O . LEU B 1 382 ? -16.641 -9.602 -8.359 1 98.25 382 LEU B O 1
ATOM 7455 N N . GLY B 1 383 ? -16.359 -9.453 -6.215 1 97.94 383 GLY B N 1
ATOM 7456 C CA . GLY B 1 383 ? -17.594 -8.719 -6.004 1 97.94 383 GLY B CA 1
ATOM 7457 C C . GLY B 1 383 ? -18.453 -9.297 -4.895 1 97.94 383 GLY B C 1
ATOM 7458 O O . GLY B 1 383 ? -17.953 -9.641 -3.826 1 97.94 383 GLY B O 1
ATOM 7459 N N . TYR B 1 384 ? -19.797 -9.305 -5.199 1 97.75 384 TYR B N 1
ATOM 7460 C CA . TYR B 1 384 ? -20.719 -9.797 -4.176 1 97.75 384 TYR B CA 1
ATOM 7461 C C . TYR B 1 384 ? -22.078 -10.148 -4.785 1 97.75 384 TYR B C 1
ATOM 7463 O O . TYR B 1 384 ? -22.375 -9.766 -5.918 1 97.75 384 TYR B O 1
ATOM 7471 N N . TYR B 1 385 ? -22.875 -10.883 -4.016 1 98.19 385 TYR B N 1
ATOM 7472 C CA . TYR B 1 385 ? -24.234 -11.266 -4.414 1 98.19 385 TYR B CA 1
ATOM 7473 C C . TYR B 1 385 ? -25.094 -10.047 -4.676 1 98.19 385 TYR B C 1
ATOM 7475 O O . TYR B 1 385 ? -25.016 -9.047 -3.949 1 98.19 385 TYR B O 1
ATOM 7483 N N . ASP B 1 386 ? -25.891 -10.055 -5.766 1 98.19 386 ASP B N 1
ATOM 7484 C CA . ASP B 1 386 ? -26.922 -9.055 -6.008 1 98.19 386 ASP B CA 1
ATOM 7485 C C . ASP B 1 386 ? -28.297 -9.57 -5.582 1 98.19 386 ASP B C 1
ATOM 7487 O O . ASP B 1 386 ? -29.203 -9.711 -6.41 1 98.19 386 ASP B O 1
ATOM 7491 N N . CYS B 1 387 ? -28.562 -9.945 -4.348 1 98 387 CYS B N 1
ATOM 7492 C CA . CYS B 1 387 ? -29.75 -10.438 -3.66 1 98 387 CYS B CA 1
ATOM 7493 C C . CYS B 1 387 ? -29.547 -10.43 -2.148 1 98 387 CYS B C 1
ATOM 7495 O O . CYS B 1 387 ? -28.422 -10.25 -1.671 1 98 387 CYS B O 1
ATOM 7497 N N . PRO B 1 388 ? -30.609 -10.523 -1.312 1 96.69 388 PRO B N 1
ATOM 7498 C CA . PRO B 1 388 ? -30.406 -10.656 0.131 1 96.69 388 PRO B CA 1
ATOM 7499 C C . PRO B 1 388 ? -29.609 -11.906 0.5 1 96.69 388 PRO B C 1
ATOM 7501 O O . PRO B 1 388 ? -29.781 -12.961 -0.113 1 96.69 388 PRO B O 1
ATOM 7504 N N . THR B 1 389 ? -28.688 -11.758 1.451 1 95.81 389 THR B N 1
ATOM 7505 C CA . THR B 1 389 ? -27.828 -12.859 1.865 1 95.81 389 THR B CA 1
ATOM 7506 C C . THR B 1 389 ? -27.922 -13.094 3.371 1 95.81 389 THR B C 1
ATOM 7508 O O . THR B 1 389 ? -28.469 -12.258 4.094 1 95.81 389 THR B O 1
ATOM 7511 N N . VAL B 1 390 ? -27.5 -14.234 3.824 1 92.69 390 VAL B N 1
ATOM 7512 C CA . VAL B 1 390 ? -27.375 -14.586 5.234 1 92.69 390 VAL B CA 1
ATOM 7513 C C . VAL B 1 390 ? -25.953 -15.102 5.504 1 92.69 390 VAL B C 1
ATOM 7515 O O . VAL B 1 390 ? -25.328 -15.688 4.621 1 92.69 390 VAL B O 1
ATOM 7518 N N . GLY B 1 391 ? -25.438 -14.867 6.703 1 88.31 391 GLY B N 1
ATOM 7519 C CA . GLY B 1 391 ? -24.109 -15.344 7.09 1 88.31 391 GLY B CA 1
ATOM 7520 C C . GLY B 1 391 ? -24.047 -16.844 7.273 1 88.31 391 GLY B C 1
ATOM 7521 O O . GLY B 1 391 ? -24.984 -17.453 7.797 1 88.31 391 GLY B O 1
ATOM 7522 N N . LYS B 1 392 ? -22.906 -17.422 6.723 1 88.38 392 LYS B N 1
ATOM 7523 C CA . LYS B 1 392 ? -22.656 -18.828 6.973 1 88.38 392 LYS B CA 1
ATOM 7524 C C . LYS B 1 392 ? -22.203 -19.062 8.414 1 88.38 392 LYS B C 1
ATOM 7526 O O . LYS B 1 392 ? -21.719 -18.141 9.07 1 88.38 392 LYS B O 1
ATOM 7531 N N . THR B 1 393 ? -22.359 -20.297 8.891 1 86.94 393 THR B N 1
ATOM 7532 C CA . THR B 1 393 ? -21.875 -20.625 10.227 1 86.94 393 THR B CA 1
ATOM 7533 C C . THR B 1 393 ? -20.703 -21.594 10.156 1 86.94 393 THR B C 1
ATOM 7535 O O . THR B 1 393 ? -20.078 -21.906 11.172 1 86.94 393 THR B O 1
ATOM 7538 N N . TYR B 1 394 ? -20.438 -22.172 9.07 1 84.19 394 TYR B N 1
ATOM 7539 C CA . TYR B 1 394 ? -19.25 -22.953 8.758 1 84.19 394 TYR B CA 1
ATOM 7540 C C . TYR B 1 394 ? -18.297 -22.172 7.867 1 84.19 394 TYR B C 1
ATOM 7542 O O . TYR B 1 394 ? -18.719 -21.562 6.887 1 84.19 394 TYR B O 1
ATOM 7550 N N . PRO B 1 395 ? -16.844 -22.281 7.973 1 78.31 395 PRO B N 1
ATOM 7551 C CA . PRO B 1 395 ? -16.156 -23.094 8.984 1 78.31 395 PRO B CA 1
ATOM 7552 C C . PRO B 1 395 ? -16.047 -22.375 10.328 1 78.31 395 PRO B C 1
ATOM 7554 O O . PRO B 1 395 ? -15.727 -23 11.344 1 78.31 395 PRO B O 1
ATOM 7557 N N . VAL B 1 396 ? -16.047 -21 10.312 1 64.69 396 VAL B N 1
ATOM 7558 C CA . VAL B 1 396 ? -15.93 -20.25 11.555 1 64.69 396 VAL B CA 1
ATOM 7559 C C . VAL B 1 396 ? -17.312 -19.812 12.039 1 64.69 396 VAL B C 1
ATOM 7561 O O . VAL B 1 396 ? -18.141 -19.359 11.242 1 64.69 396 VAL B O 1
ATOM 7564 N N . PRO B 1 397 ? -17.609 -20.219 13.352 1 54.72 397 PRO B N 1
ATOM 7565 C CA . PRO B 1 397 ? -18.953 -19.781 13.773 1 54.72 397 PRO B CA 1
ATOM 7566 C C . PRO B 1 397 ? -19.172 -18.281 13.547 1 54.72 397 PRO B C 1
ATOM 7568 O O . PRO B 1 397 ? -18.234 -17.5 13.602 1 54.72 397 PRO B O 1
ATOM 7571 N N . ASN B 1 398 ? -20.266 -17.984 13.062 1 47.31 398 ASN B N 1
ATOM 7572 C CA . ASN B 1 398 ? -20.828 -16.641 12.961 1 47.31 398 ASN B CA 1
ATOM 7573 C C . ASN B 1 398 ? -20.688 -15.867 14.266 1 47.31 398 ASN B C 1
ATOM 7575 O O . ASN B 1 398 ? -20.797 -16.438 15.352 1 47.31 398 ASN B O 1
ATOM 7579 N N . GLY B 1 399 ? -19.984 -14.852 14.383 1 49.12 399 GLY B N 1
ATOM 7580 C CA . GLY B 1 399 ? -19.906 -14.016 15.57 1 49.12 399 GLY B CA 1
ATOM 7581 C C . GLY B 1 399 ? -18.531 -14.016 16.219 1 49.12 399 GLY B C 1
ATOM 7582 O O . GLY B 1 399 ? -18.234 -13.164 17.062 1 49.12 399 GLY B O 1
ATOM 7583 N N . LEU B 1 400 ? -17.906 -15.148 15.977 1 51.41 400 LEU B N 1
ATOM 7584 C CA . LEU B 1 400 ? -16.609 -15.094 16.641 1 51.41 400 LEU B CA 1
ATOM 7585 C C . LEU B 1 400 ? -15.75 -13.977 16.078 1 51.41 400 LEU B C 1
ATOM 7587 O O . LEU B 1 400 ? -14.984 -13.336 16.812 1 51.41 400 LEU B O 1
ATOM 7591 N N . ALA B 1 401 ? -15.938 -13.891 14.867 1 49.22 401 ALA B N 1
ATOM 7592 C CA . ALA B 1 401 ? -15.211 -12.789 14.242 1 49.22 401 ALA B CA 1
ATOM 7593 C C . ALA B 1 401 ? -15.742 -11.438 14.719 1 49.22 401 ALA B C 1
ATOM 7595 O O . ALA B 1 401 ? -15.07 -10.414 14.586 1 49.22 401 ALA B O 1
ATOM 7596 N N . SER B 1 402 ? -16.984 -11.609 15.227 1 44.97 402 SER B N 1
ATOM 7597 C CA . SER B 1 402 ? -17.641 -10.383 15.633 1 44.97 402 SER B CA 1
ATOM 7598 C C . SER B 1 402 ? -17.359 -10.047 17.094 1 44.97 402 SER B C 1
ATOM 7600 O O . SER B 1 402 ? -17.844 -9.047 17.609 1 44.97 402 SER B O 1
ATOM 7602 N N . VAL B 1 403 ? -16.828 -11.008 17.859 1 46.22 403 VAL B N 1
ATOM 7603 C CA . VAL B 1 403 ? -16.531 -10.68 19.25 1 46.22 403 VAL B CA 1
ATOM 7604 C C . VAL B 1 403 ? -15.57 -9.492 19.328 1 46.22 403 VAL B C 1
ATOM 7606 O O . VAL B 1 403 ? -14.453 -9.578 18.812 1 46.22 403 VAL B O 1
ATOM 7609 N N . PRO B 1 404 ? -16.016 -8.516 19.938 1 43.69 404 PRO B N 1
ATOM 7610 C CA . PRO B 1 404 ? -15.219 -7.309 20.172 1 43.69 404 PRO B CA 1
ATOM 7611 C C . PRO B 1 404 ? -13.906 -7.602 20.891 1 43.69 404 PRO B C 1
ATOM 7613 O O . PRO B 1 404 ? -13.828 -8.547 21.688 1 43.69 404 PRO B O 1
ATOM 7616 N N . ILE B 1 405 ? -12.695 -7.082 20.547 1 46.75 405 ILE B N 1
ATOM 7617 C CA . ILE B 1 405 ? -11.32 -7.188 21.047 1 46.75 405 ILE B CA 1
ATOM 7618 C C . ILE B 1 405 ? -10.695 -8.492 20.547 1 46.75 405 ILE B C 1
ATOM 7620 O O . ILE B 1 405 ? -9.539 -8.508 20.109 1 46.75 405 ILE B O 1
ATOM 7624 N N . LEU B 1 406 ? -11.508 -9.508 20.938 1 48.44 406 LEU B N 1
ATOM 7625 C CA . LEU B 1 406 ? -10.938 -10.797 20.562 1 48.44 406 LEU B CA 1
ATOM 7626 C C . LEU B 1 406 ? -10.969 -11 19.062 1 48.44 406 LEU B C 1
ATOM 7628 O O . LEU B 1 406 ? -10.031 -11.547 18.469 1 48.44 406 LEU B O 1
ATOM 7632 N N . GLY B 1 407 ? -12.094 -10.648 18.562 1 45.62 407 GLY B N 1
ATOM 7633 C CA . GLY B 1 407 ? -12.336 -10.883 17.141 1 45.62 407 GLY B CA 1
ATOM 7634 C C . GLY B 1 407 ? -11.297 -10.242 16.25 1 45.62 407 GLY B C 1
ATOM 7635 O O . GLY B 1 407 ? -10.617 -10.938 15.477 1 45.62 407 GLY B O 1
ATOM 7636 N N . PRO B 1 408 ? -11.266 -8.852 16.438 1 43.12 408 PRO B N 1
ATOM 7637 C CA . PRO B 1 408 ? -10.234 -8.211 15.602 1 43.12 408 PRO B CA 1
ATOM 7638 C C . PRO B 1 408 ? -8.82 -8.625 16 1 43.12 408 PRO B C 1
ATOM 7640 O O . PRO B 1 408 ? -7.918 -8.625 15.156 1 43.12 408 PRO B O 1
ATOM 7643 N N . ASN B 1 409 ? -8.633 -8.82 17.297 1 42.31 409 ASN B N 1
ATOM 7644 C CA . ASN B 1 409 ? -7.281 -9.062 17.797 1 42.31 409 ASN B CA 1
ATOM 7645 C C . ASN B 1 409 ? -6.957 -10.555 17.828 1 42.31 409 ASN B C 1
ATOM 7647 O O . ASN B 1 409 ? -5.816 -10.953 17.594 1 42.31 409 ASN B O 1
ATOM 7651 N N . LEU B 1 410 ? -7.668 -11.172 18.641 1 42.53 410 LEU B N 1
ATOM 7652 C CA . LEU B 1 410 ? -7.359 -12.594 18.719 1 42.53 410 LEU B CA 1
ATOM 7653 C C . LEU B 1 410 ? -7.418 -13.242 17.344 1 42.53 410 LEU B C 1
ATOM 7655 O O . LEU B 1 410 ? -6.629 -14.133 17.031 1 42.53 410 LEU B O 1
ATOM 7659 N N . PHE B 1 411 ? -8.445 -12.867 16.75 1 39.84 411 PHE B N 1
ATOM 7660 C CA . PHE B 1 411 ? -8.484 -13.328 15.359 1 39.84 411 PHE B CA 1
ATOM 7661 C C . PHE B 1 411 ? -7.695 -12.391 14.461 1 39.84 411 PHE B C 1
ATOM 7663 O O . PHE B 1 411 ? -7.875 -12.391 13.234 1 39.84 411 PHE B O 1
ATOM 7670 N N . VAL B 1 412 ? -7.156 -11.391 15.008 1 36.22 412 VAL B N 1
ATOM 7671 C CA . VAL B 1 412 ? -6.148 -10.617 14.297 1 36.22 412 VAL B CA 1
ATOM 7672 C C . VAL B 1 412 ? -5.047 -11.547 13.781 1 36.22 412 VAL B C 1
ATOM 7674 O O . VAL B 1 412 ? -4.043 -11.086 13.234 1 36.22 412 VAL B O 1
ATOM 7677 N N . ILE B 1 413 ? -4.648 -12.523 14.578 1 37.19 413 ILE B N 1
ATOM 7678 C CA . ILE B 1 413 ? -3.945 -13.234 13.516 1 37.19 413 ILE B CA 1
ATOM 7679 C C . ILE B 1 413 ? -4.641 -12.992 12.18 1 37.19 413 ILE B C 1
ATOM 7681 O O . ILE B 1 413 ? -5.797 -13.383 11.992 1 37.19 413 ILE B O 1
ATOM 7685 N N . PRO B 1 414 ? -4.48 -11.805 11.609 1 41.69 414 PRO B N 1
ATOM 7686 C CA . PRO B 1 414 ? -5.035 -11.539 10.281 1 41.69 414 PRO B CA 1
ATOM 7687 C C . PRO B 1 414 ? -5.473 -12.812 9.562 1 41.69 414 PRO B C 1
ATOM 7689 O O . PRO B 1 414 ? -4.707 -13.383 8.789 1 41.69 414 PRO B O 1
ATOM 7692 N N . LEU B 1 415 ? -5.828 -13.695 10.234 1 40.72 415 LEU B N 1
ATOM 7693 C CA . LEU B 1 415 ? -6.402 -14.906 9.656 1 40.72 415 LEU B CA 1
ATOM 7694 C C . LEU B 1 415 ? -7.473 -14.555 8.625 1 40.72 415 LEU B C 1
ATOM 7696 O O . LEU B 1 415 ? -8.648 -14.883 8.812 1 40.72 415 LEU B O 1
ATOM 7700 N N . ARG B 1 416 ? -7.41 -13.391 8.125 1 46.44 416 ARG B N 1
ATOM 7701 C CA . ARG B 1 416 ? -8.422 -13.047 7.133 1 46.44 416 ARG B CA 1
ATOM 7702 C C . ARG B 1 416 ? -8.562 -14.148 6.09 1 46.44 416 ARG B C 1
ATOM 7704 O O . ARG B 1 416 ? -9.5 -14.141 5.293 1 46.44 416 ARG B O 1
ATOM 7711 N N . VAL B 1 417 ? -7.516 -14.984 6.109 1 45.28 417 VAL B N 1
ATOM 7712 C CA . VAL B 1 417 ? -7.641 -15.984 5.055 1 45.28 417 VAL B CA 1
ATOM 7713 C C . VAL B 1 417 ? -8.68 -17.031 5.453 1 45.28 417 VAL B C 1
ATOM 7715 O O . VAL B 1 417 ? -8.477 -17.781 6.406 1 45.28 417 VAL B O 1
ATOM 7718 N N . GLY B 1 418 ? -9.836 -17.062 4.883 1 49.75 418 GLY B N 1
ATOM 7719 C CA . GLY B 1 418 ? -10.852 -18.094 4.941 1 49.75 418 GLY B CA 1
ATOM 7720 C C . GLY B 1 418 ? -11.703 -18.031 6.195 1 49.75 418 GLY B C 1
ATOM 7721 O O . GLY B 1 418 ? -12.688 -18.766 6.324 1 49.75 418 GLY B O 1
ATOM 7722 N N . TYR B 1 419 ? -11.211 -17.031 7.027 1 56.97 419 TYR B N 1
ATOM 7723 C CA . TYR B 1 419 ? -11.938 -17.188 8.281 1 56.97 419 TYR B CA 1
ATOM 7724 C C . TYR B 1 419 ? -12.883 -16.016 8.523 1 56.97 419 TYR B C 1
ATOM 7726 O O . TYR B 1 419 ? -13.492 -15.914 9.586 1 56.97 419 TYR B O 1
ATOM 7734 N N . GLY B 1 420 ? -12.898 -15.242 7.516 1 66.12 420 GLY B N 1
ATOM 7735 C CA . GLY B 1 420 ? -13.914 -14.219 7.688 1 66.12 420 GLY B CA 1
ATOM 7736 C C . GLY B 1 420 ? -15.328 -14.742 7.527 1 66.12 420 GLY B C 1
ATOM 7737 O O . GLY B 1 420 ? -15.531 -15.922 7.234 1 66.12 420 GLY B O 1
ATOM 7738 N N . GLN B 1 421 ? -16.266 -13.922 7.875 1 78.25 421 GLN B N 1
ATOM 7739 C CA . GLN B 1 421 ? -17.672 -14.258 7.664 1 78.25 421 GLN B CA 1
ATOM 7740 C C . GLN B 1 421 ? -17.969 -14.484 6.18 1 78.25 421 GLN B C 1
ATOM 7742 O O . GLN B 1 421 ? -17.656 -13.633 5.348 1 78.25 421 GLN B O 1
ATOM 7747 N N . ASN B 1 422 ? -18.422 -15.672 5.906 1 87.12 422 ASN B N 1
ATOM 7748 C CA . ASN B 1 422 ? -18.891 -15.969 4.562 1 87.12 422 ASN B CA 1
ATOM 7749 C C . ASN B 1 422 ? -20.422 -15.906 4.477 1 87.12 422 ASN B C 1
ATOM 7751 O O . ASN B 1 422 ? -21.094 -15.953 5.5 1 87.12 422 ASN B O 1
ATOM 7755 N N . TYR B 1 423 ? -20.906 -15.805 3.246 1 91.5 423 TYR B N 1
ATOM 7756 C CA . TYR B 1 423 ? -22.328 -15.57 3.041 1 91.5 423 TYR B CA 1
ATOM 7757 C C . TYR B 1 423 ? -22.891 -16.484 1.962 1 91.5 423 TYR B C 1
ATOM 7759 O O . TYR B 1 423 ? -22.125 -17.062 1.171 1 91.5 423 TYR B O 1
ATOM 7767 N N . THR B 1 424 ? -24.188 -16.75 1.983 1 95.12 424 THR B N 1
ATOM 7768 C CA . THR B 1 424 ? -24.969 -17.422 0.943 1 95.12 424 THR B CA 1
ATOM 7769 C C . THR B 1 424 ? -26.297 -16.719 0.733 1 95.12 424 THR B C 1
ATOM 7771 O O . THR B 1 424 ? -26.734 -15.922 1.577 1 95.12 424 THR B O 1
ATOM 7774 N N . PRO B 1 425 ? -26.891 -16.875 -0.476 1 97.5 425 PRO B N 1
ATOM 7775 C CA . PRO B 1 425 ? -28.219 -16.281 -0.652 1 97.5 425 PRO B CA 1
ATOM 7776 C C . PRO B 1 425 ? -29.188 -16.703 0.444 1 97.5 425 PRO B C 1
ATOM 7778 O O . PRO B 1 425 ? -29.172 -17.859 0.892 1 97.5 425 PRO B O 1
ATOM 7781 N N . ALA B 1 426 ? -30.062 -15.75 0.788 1 96.88 426 ALA B N 1
ATOM 7782 C CA . ALA B 1 426 ? -31.016 -16 1.87 1 96.88 426 ALA B CA 1
ATOM 7783 C C . ALA B 1 426 ? -32.156 -16.875 1.398 1 96.88 426 ALA B C 1
ATOM 7785 O O . ALA B 1 426 ? -32.781 -17.594 2.197 1 96.88 426 ALA B O 1
ATOM 7786 N N . ASP B 1 427 ? -32.469 -16.828 0.13 1 97.12 427 ASP B N 1
ATOM 7787 C CA . ASP B 1 427 ? -33.625 -17.516 -0.449 1 97.12 427 ASP B CA 1
ATOM 7788 C C . ASP B 1 427 ? -33.219 -18.422 -1.601 1 97.12 427 ASP B C 1
ATOM 7790 O O . ASP B 1 427 ? -32.625 -17.969 -2.584 1 97.12 427 ASP B O 1
ATOM 7794 N N . HIS B 1 428 ? -33.625 -19.734 -1.536 1 96.69 428 HIS B N 1
ATOM 7795 C CA . HIS B 1 428 ? -33.281 -20.719 -2.564 1 96.69 428 HIS B CA 1
ATOM 7796 C C . HIS B 1 428 ? -34.062 -20.453 -3.848 1 96.69 428 HIS B C 1
ATOM 7798 O O . HIS B 1 428 ? -33.656 -20.922 -4.922 1 96.69 428 HIS B O 1
ATOM 7804 N N . ASN B 1 429 ? -35.156 -19.75 -3.744 1 96 429 ASN B N 1
ATOM 7805 C CA . ASN B 1 429 ? -36.094 -19.672 -4.863 1 96 429 ASN B CA 1
ATOM 7806 C C . ASN B 1 429 ? -35.969 -18.344 -5.605 1 96 429 ASN B C 1
ATOM 7808 O O . ASN B 1 429 ? -36.5 -18.172 -6.691 1 96 429 ASN B O 1
ATOM 7812 N N . GLN B 1 430 ? -35.25 -17.453 -5.012 1 97.69 430 GLN B N 1
ATOM 7813 C CA . GLN B 1 430 ? -35.031 -16.172 -5.672 1 97.69 430 GLN B CA 1
ATOM 7814 C C . GLN B 1 430 ? -33.75 -16.203 -6.52 1 97.69 430 GLN B C 1
ATOM 7816 O O . GLN B 1 430 ? -32.688 -16.641 -6.055 1 97.69 430 GLN B O 1
ATOM 7821 N N . LEU B 1 431 ? -33.906 -15.766 -7.789 1 98.5 431 LEU B N 1
ATOM 7822 C CA . LEU B 1 431 ? -32.719 -15.688 -8.641 1 98.5 431 LEU B CA 1
ATOM 7823 C C . LEU B 1 431 ? -31.75 -14.648 -8.117 1 98.5 431 LEU B C 1
ATOM 7825 O O . LEU B 1 431 ? -32.125 -13.492 -7.902 1 98.5 431 LEU B O 1
ATOM 7829 N N . CYS B 1 432 ? -30.594 -15.062 -7.844 1 98.56 432 CYS B N 1
ATOM 7830 C CA . CYS B 1 432 ? -29.547 -14.188 -7.32 1 98.56 432 CYS B CA 1
ATOM 7831 C C . CYS B 1 432 ? -28.547 -13.836 -8.398 1 98.56 432 CYS B C 1
ATOM 7833 O O . CYS B 1 432 ? -27.969 -14.719 -9.047 1 98.56 432 CYS B O 1
ATOM 7835 N N . GLY B 1 433 ? -28.312 -12.547 -8.656 1 98.62 433 GLY B N 1
ATOM 7836 C CA . GLY B 1 433 ? -27.266 -12.062 -9.547 1 98.62 433 GLY B CA 1
ATOM 7837 C C . GLY B 1 433 ? -25.953 -11.773 -8.836 1 98.62 433 GLY B C 1
ATOM 7838 O O . GLY B 1 433 ? -25.734 -12.25 -7.73 1 98.62 433 GLY B O 1
ATOM 7839 N N . TRP B 1 434 ? -25.094 -11.094 -9.539 1 98.62 434 TRP B N 1
ATOM 7840 C CA . TRP B 1 434 ? -23.781 -10.789 -8.992 1 98.62 434 TRP B CA 1
ATOM 7841 C C . TRP B 1 434 ? -23.391 -9.344 -9.281 1 98.62 434 TRP B C 1
ATOM 7843 O O . TRP B 1 434 ? -23.531 -8.875 -10.414 1 98.62 434 TRP B O 1
ATOM 7853 N N . LYS B 1 435 ? -22.984 -8.656 -8.258 1 98.56 435 LYS B N 1
ATOM 7854 C CA . LYS B 1 435 ? -22.344 -7.355 -8.422 1 98.56 435 LYS B CA 1
ATOM 7855 C C . LYS B 1 435 ? -20.844 -7.516 -8.656 1 98.56 435 LYS B C 1
ATOM 7857 O O . LYS B 1 435 ? -20.156 -8.234 -7.922 1 98.56 435 LYS B O 1
ATOM 7862 N N . ASN B 1 436 ? -20.344 -6.906 -9.703 1 98.69 436 ASN B N 1
ATOM 7863 C CA . ASN B 1 436 ? -18.922 -6.973 -10.008 1 98.69 436 ASN B CA 1
ATOM 7864 C C . ASN B 1 436 ? -18.094 -6.195 -8.984 1 98.69 436 ASN B C 1
ATOM 7866 O O . ASN B 1 436 ? -18.656 -5.531 -8.109 1 98.69 436 ASN B O 1
ATOM 7870 N N . TYR B 1 437 ? -16.734 -6.281 -9.078 1 98.19 437 TYR B N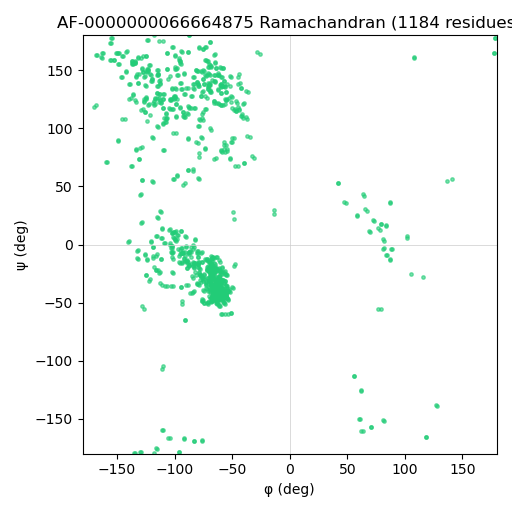 1
ATOM 7871 C CA . TYR B 1 437 ? -15.797 -5.742 -8.094 1 98.19 437 TYR B CA 1
ATOM 7872 C C . TYR B 1 437 ? -15.977 -4.238 -7.938 1 98.19 437 TYR B C 1
ATOM 7874 O O . TYR B 1 437 ? -15.711 -3.682 -6.867 1 98.19 437 TYR B O 1
ATOM 7882 N N . ASP B 1 438 ? -16.406 -3.502 -9 1 97.19 438 ASP B N 1
ATOM 7883 C CA . ASP B 1 438 ? -16.5 -2.045 -9 1 97.19 438 ASP B CA 1
ATOM 7884 C C . ASP B 1 438 ? -17.938 -1.588 -8.734 1 97.19 438 ASP B C 1
ATOM 7886 O O . ASP B 1 438 ? -18.25 -0.414 -8.922 1 97.19 438 ASP B O 1
ATOM 7890 N N . GLN B 1 439 ? -18.781 -2.529 -8.312 1 97.81 439 GLN B N 1
ATOM 7891 C CA . GLN B 1 439 ? -20.188 -2.211 -8.062 1 97.81 439 GLN B CA 1
ATOM 7892 C C . GLN B 1 439 ? -20.547 -2.4 -6.59 1 97.81 439 GLN B C 1
ATOM 7894 O O . GLN B 1 439 ? -21.719 -2.342 -6.215 1 97.81 439 GLN B O 1
ATOM 7899 N N . VAL B 1 440 ? -19.547 -2.668 -5.754 1 96.75 440 VAL B N 1
ATOM 7900 C CA . VAL B 1 440 ? -19.766 -2.859 -4.324 1 96.75 440 VAL B CA 1
ATOM 7901 C C . VAL B 1 440 ? -19.547 -1.54 -3.588 1 96.75 440 VAL B C 1
ATOM 7903 O O . VAL B 1 440 ? -19.016 -0.581 -4.16 1 96.75 440 VAL B O 1
ATOM 7906 N N . PRO B 1 441 ? -19.953 -1.452 -2.33 1 93.94 441 PRO B N 1
ATOM 7907 C CA . PRO B 1 441 ? -19.891 -0.172 -1.62 1 93.94 441 PRO B CA 1
ATOM 7908 C C . PRO B 1 441 ? -18.453 0.229 -1.271 1 93.94 441 PRO B C 1
ATOM 7910 O O . PRO B 1 441 ? -17.562 -0.627 -1.205 1 93.94 441 PRO B O 1
ATOM 7913 N N . GLU B 1 442 ? -18.281 1.565 -1.053 1 92.88 442 GLU B N 1
ATOM 7914 C CA . GLU B 1 442 ? -17.016 2.076 -0.54 1 92.88 442 GLU B CA 1
ATOM 7915 C C . GLU B 1 442 ? -16.734 1.55 0.866 1 92.88 442 GLU B C 1
ATOM 7917 O O . GLU B 1 442 ? -17.656 1.209 1.602 1 92.88 442 GLU B O 1
ATOM 7922 N N . SER B 1 443 ? -15.43 1.448 1.17 1 92.62 443 SER B N 1
ATOM 7923 C CA . SER B 1 443 ? -15.062 1.093 2.537 1 92.62 443 SER B CA 1
ATOM 7924 C C . SER B 1 443 ? -15.477 2.178 3.523 1 92.62 443 SER B C 1
ATOM 7926 O O . SER B 1 443 ? -15.477 3.363 3.188 1 92.62 443 SER B O 1
ATOM 7928 N N . THR B 1 444 ? -15.852 1.769 4.738 1 91.88 444 THR B N 1
ATOM 7929 C CA . THR B 1 444 ? -16.312 2.689 5.77 1 91.88 444 THR B CA 1
ATOM 7930 C C . THR B 1 444 ? -15.461 2.562 7.031 1 91.88 444 THR B C 1
ATOM 7932 O O . THR B 1 444 ? -14.602 1.679 7.121 1 91.88 444 THR B O 1
ATOM 7935 N N . ILE B 1 445 ? -15.695 3.387 8.023 1 91.12 445 ILE B N 1
ATOM 7936 C CA . ILE B 1 445 ? -14.945 3.4 9.273 1 91.12 445 ILE B CA 1
ATOM 7937 C C . ILE B 1 445 ? -15.219 2.119 10.055 1 91.12 445 ILE B C 1
ATOM 7939 O O . ILE B 1 445 ? -14.461 1.76 10.961 1 91.12 445 ILE B O 1
ATOM 7943 N N . ASP B 1 446 ? -16.297 1.389 9.742 1 88.25 446 ASP B N 1
ATOM 7944 C CA . ASP B 1 446 ? -16.672 0.163 10.438 1 88.25 446 ASP B CA 1
ATOM 7945 C C . ASP B 1 446 ? -16.016 -1.059 9.797 1 88.25 446 ASP B C 1
ATOM 7947 O O . ASP B 1 446 ? -15.984 -2.137 10.398 1 88.25 446 ASP B O 1
ATOM 7951 N N . GLY B 1 447 ? -15.5 -0.894 8.57 1 87.44 447 GLY B N 1
ATOM 7952 C CA . GLY B 1 447 ? -14.883 -2.016 7.879 1 87.44 447 GLY B CA 1
ATOM 7953 C C . GLY B 1 447 ? -15.859 -3.139 7.582 1 87.44 447 GLY B C 1
ATOM 7954 O O . GLY B 1 447 ? -17.047 -2.896 7.375 1 87.44 447 GLY B O 1
ATOM 7955 N N . ILE B 1 448 ? -15.336 -4.297 7.336 1 80.5 448 ILE B N 1
ATOM 7956 C CA . ILE B 1 448 ? -16.141 -5.48 7.086 1 80.5 448 ILE B CA 1
ATOM 7957 C C . ILE B 1 448 ? -16.703 -6.012 8.406 1 80.5 448 ILE B C 1
ATOM 7959 O O . ILE B 1 448 ? -15.992 -6.672 9.164 1 80.5 448 ILE B O 1
ATOM 7963 N N . ASP B 1 449 ? -17.859 -5.555 8.719 1 74.69 449 ASP B N 1
ATOM 7964 C CA . ASP B 1 449 ? -18.547 -5.863 9.977 1 74.69 449 ASP B CA 1
ATOM 7965 C C . ASP B 1 449 ? -20 -6.246 9.727 1 74.69 449 ASP B C 1
ATOM 7967 O O . ASP B 1 449 ? -20.75 -5.488 9.117 1 74.69 449 ASP B O 1
ATOM 7971 N N . PRO B 1 450 ? -20.391 -7.484 10.195 1 67.12 450 PRO B N 1
ATOM 7972 C CA . PRO B 1 450 ? -21.766 -7.93 9.953 1 67.12 450 PRO B CA 1
ATOM 7973 C C . PRO B 1 450 ? -22.797 -7.105 10.711 1 67.12 450 PRO B C 1
ATOM 7975 O O . PRO B 1 450 ? -24 -7.148 10.391 1 67.12 450 PRO B O 1
ATOM 7978 N N . VAL B 1 451 ? -22.375 -6.426 11.75 1 72.25 451 VAL B N 1
ATOM 7979 C CA . VAL B 1 451 ? -23.328 -5.691 12.57 1 72.25 451 VAL B CA 1
ATOM 7980 C C . VAL B 1 451 ? -23.422 -4.246 12.086 1 72.25 451 VAL B C 1
ATOM 7982 O O . VAL B 1 451 ? -24.531 -3.75 11.828 1 72.25 451 VAL B O 1
ATOM 7985 N N . ARG B 1 452 ? -22.328 -3.586 11.891 1 78.31 452 ARG B N 1
ATOM 7986 C CA . ARG B 1 452 ? -22.359 -2.154 11.617 1 78.31 452 ARG B CA 1
ATOM 7987 C C . ARG B 1 452 ? -21.828 -1.856 10.219 1 78.31 452 ARG B C 1
ATOM 7989 O O . ARG B 1 452 ? -22.062 -0.773 9.68 1 78.31 452 ARG B O 1
ATOM 7996 N N . GLY B 1 453 ? -21.062 -2.797 9.742 1 78 453 GLY B N 1
ATOM 7997 C CA . GLY B 1 453 ? -20.422 -2.576 8.453 1 78 453 GLY B CA 1
ATOM 7998 C C . GLY B 1 453 ? -21.062 -3.385 7.332 1 78 453 GLY B C 1
ATOM 7999 O O . GLY B 1 453 ? -22.203 -3.811 7.434 1 78 453 GLY B O 1
ATOM 8000 N N . GLN B 1 454 ? -20.328 -3.416 6.246 1 86.88 454 GLN B N 1
ATOM 8001 C CA . GLN B 1 454 ? -20.75 -4.102 5.031 1 86.88 454 GLN B CA 1
ATOM 8002 C C . GLN B 1 454 ? -20.109 -5.477 4.914 1 86.88 454 GLN B C 1
ATOM 8004 O O . GLN B 1 454 ? -19.047 -5.719 5.5 1 86.88 454 GLN B O 1
ATOM 8009 N N . PRO B 1 455 ? -20.766 -6.414 4.27 1 88.12 455 PRO B N 1
ATOM 8010 C CA . PRO B 1 455 ? -20.141 -7.723 4.07 1 88.12 455 PRO B CA 1
ATOM 8011 C C . PRO B 1 455 ? -18.828 -7.633 3.295 1 88.12 455 PRO B C 1
ATOM 8013 O O . PRO B 1 455 ? -17.953 -8.492 3.451 1 88.12 455 PRO B O 1
ATOM 8016 N N . THR B 1 456 ? -18.75 -6.707 2.461 1 92.75 456 THR B N 1
ATOM 8017 C CA . THR B 1 456 ? -17.531 -6.43 1.704 1 92.75 456 THR B CA 1
ATOM 8018 C C . THR B 1 456 ? -17.5 -4.973 1.247 1 92.75 456 THR B C 1
ATOM 8020 O O . THR B 1 456 ? -18.438 -4.207 1.529 1 92.75 456 THR B O 1
ATOM 8023 N N . ASP B 1 457 ? -16.391 -4.574 0.682 1 94.12 457 ASP B N 1
ATOM 8024 C CA . ASP B 1 457 ? -16.266 -3.203 0.194 1 94.12 457 ASP B CA 1
ATOM 8025 C C . ASP B 1 457 ? -15.227 -3.115 -0.921 1 94.12 457 ASP B C 1
ATOM 8027 O O . ASP B 1 457 ? -14.617 -4.121 -1.294 1 94.12 457 ASP B O 1
ATOM 8031 N N . ARG B 1 458 ? -15.031 -1.998 -1.478 1 95.31 458 ARG B N 1
ATOM 8032 C CA . ARG B 1 458 ? -14.211 -1.753 -2.66 1 95.31 458 ARG B CA 1
ATOM 8033 C C . ARG B 1 458 ? -12.734 -1.975 -2.359 1 95.31 458 ARG B C 1
ATOM 8035 O O . ARG B 1 458 ? -11.93 -2.137 -3.275 1 95.31 458 ARG B O 1
ATOM 8042 N N . ASP B 1 459 ? -12.289 -1.969 -1.119 1 93.69 459 ASP B N 1
ATOM 8043 C CA . ASP B 1 459 ? -10.898 -2.213 -0.75 1 93.69 459 ASP B CA 1
ATOM 8044 C C . ASP B 1 459 ? -10.562 -3.699 -0.831 1 93.69 459 ASP B C 1
ATOM 8046 O O . ASP B 1 459 ? -9.391 -4.074 -0.846 1 93.69 459 ASP B O 1
ATOM 8050 N N . HIS B 1 460 ? -11.609 -4.551 -0.902 1 93.25 460 HIS B N 1
ATOM 8051 C CA . HIS B 1 460 ? -11.383 -5.988 -0.807 1 93.25 460 HIS B CA 1
ATOM 8052 C C . HIS B 1 460 ? -11.828 -6.703 -2.078 1 93.25 460 HIS B C 1
ATOM 8054 O O . HIS B 1 460 ? -11.656 -7.914 -2.209 1 93.25 460 HIS B O 1
ATOM 8060 N N . GLU B 1 461 ? -12.523 -6.016 -2.928 1 97.19 461 GLU B N 1
ATOM 8061 C CA . GLU B 1 461 ? -12.93 -6.535 -4.23 1 97.19 461 GLU B CA 1
ATOM 8062 C C . GLU B 1 461 ? -12.141 -5.879 -5.355 1 97.19 461 GLU B C 1
ATOM 8064 O O . GLU B 1 461 ? -12.336 -4.699 -5.656 1 97.19 461 GLU B O 1
ATOM 8069 N N . VAL B 1 462 ? -11.219 -6.691 -5.992 1 98.12 462 VAL B N 1
ATOM 8070 C CA . VAL B 1 462 ? -10.234 -6.016 -6.836 1 98.12 462 VAL B CA 1
ATOM 8071 C C . VAL B 1 462 ? -10.133 -6.727 -8.18 1 98.12 462 VAL B C 1
ATOM 8073 O O . VAL B 1 462 ? -9.422 -6.27 -9.078 1 98.12 462 VAL B O 1
ATOM 8076 N N . THR B 1 463 ? -10.789 -7.848 -8.391 1 98.5 463 THR B N 1
ATOM 8077 C CA . THR B 1 463 ? -10.719 -8.648 -9.609 1 98.5 463 THR B CA 1
ATOM 8078 C C . THR B 1 463 ? -12.031 -8.555 -10.391 1 98.5 463 THR B C 1
ATOM 8080 O O . THR B 1 463 ? -13.109 -8.719 -9.82 1 98.5 463 THR B O 1
ATOM 8083 N N . ASP B 1 464 ? -11.992 -8.258 -11.695 1 98.25 464 ASP B N 1
ATOM 8084 C CA . ASP B 1 464 ? -13.148 -8.227 -12.586 1 98.25 464 ASP B CA 1
ATOM 8085 C C . ASP B 1 464 ? -13.641 -9.641 -12.883 1 98.25 464 ASP B C 1
ATOM 8087 O O . ASP B 1 464 ? -12.953 -10.414 -13.555 1 98.25 464 ASP B O 1
ATOM 8091 N N . ILE B 1 465 ? -14.852 -9.969 -12.484 1 98.56 465 ILE B N 1
ATOM 8092 C CA . ILE B 1 465 ? -15.367 -11.328 -12.625 1 98.56 465 ILE B CA 1
ATOM 8093 C C . ILE B 1 465 ? -15.547 -11.656 -14.102 1 98.56 465 ILE B C 1
ATOM 8095 O O . ILE B 1 465 ? -15.516 -12.828 -14.492 1 98.56 465 ILE B O 1
ATOM 8099 N N . VAL B 1 466 ? -15.742 -10.695 -14.953 1 98.25 466 VAL B N 1
ATOM 8100 C CA . VAL B 1 466 ? -15.867 -10.93 -16.391 1 98.25 466 VAL B CA 1
ATOM 8101 C C . VAL B 1 466 ? -14.531 -11.406 -16.953 1 98.25 466 VAL B C 1
ATOM 8103 O O . VAL B 1 466 ? -14.484 -12.391 -17.703 1 98.25 466 VAL B O 1
ATOM 8106 N N . GLU B 1 467 ? -13.492 -10.703 -16.562 1 97.19 467 GLU B N 1
ATOM 8107 C CA . GLU B 1 467 ? -12.156 -11.102 -17 1 97.19 467 GLU B CA 1
ATOM 8108 C C . GLU B 1 467 ? -11.758 -12.445 -16.391 1 97.19 467 GLU B C 1
ATOM 8110 O O . GLU B 1 467 ? -11.102 -13.258 -17.047 1 97.19 467 GLU B O 1
ATOM 8115 N N . PHE B 1 468 ? -12.148 -12.648 -15.156 1 97.75 468 PHE B N 1
ATOM 8116 C CA . PHE B 1 468 ? -11.875 -13.906 -14.469 1 97.75 468 PHE B CA 1
ATOM 8117 C C . PHE B 1 468 ? -12.555 -15.07 -15.18 1 97.75 468 PHE B C 1
ATOM 8119 O O . PHE B 1 468 ? -11.938 -16.125 -15.398 1 97.75 468 PHE B O 1
ATOM 8126 N N . ALA B 1 469 ? -13.781 -14.891 -15.578 1 98.38 469 ALA B N 1
ATOM 8127 C CA . ALA B 1 469 ? -14.516 -15.906 -16.312 1 98.38 469 ALA B CA 1
ATOM 8128 C C . ALA B 1 469 ? -13.852 -16.219 -17.656 1 98.38 469 ALA B C 1
ATOM 8130 O O . ALA B 1 469 ? -13.742 -17.375 -18.047 1 98.38 469 ALA B O 1
ATOM 8131 N N . ARG B 1 470 ? -13.445 -15.25 -18.297 1 97.31 470 ARG B N 1
ATOM 8132 C CA . ARG B 1 470 ? -12.766 -15.438 -19.578 1 97.31 470 ARG B CA 1
ATOM 8133 C C . ARG B 1 470 ? -11.484 -16.234 -19.406 1 97.31 470 ARG B C 1
ATOM 8135 O O . ARG B 1 470 ? -11.188 -17.125 -20.203 1 97.31 470 ARG B O 1
ATOM 8142 N N . ALA B 1 471 ? -10.711 -15.898 -18.375 1 96.69 471 ALA B N 1
ATOM 8143 C CA . ALA B 1 471 ? -9.469 -16.625 -18.094 1 96.69 471 ALA B CA 1
ATOM 8144 C C . ALA B 1 471 ? -9.758 -18.078 -17.734 1 96.69 471 ALA B C 1
ATOM 8146 O O . ALA B 1 471 ? -8.969 -18.969 -18.047 1 96.69 471 ALA B O 1
ATOM 8147 N N . MET B 1 472 ? -10.898 -18.312 -17.141 1 96.88 472 MET B N 1
ATOM 8148 C CA . MET B 1 472 ? -11.273 -19.641 -16.672 1 96.88 472 MET B CA 1
ATOM 8149 C C . MET B 1 472 ? -11.844 -20.469 -17.812 1 96.88 472 MET B C 1
ATOM 8151 O O . MET B 1 472 ? -11.961 -21.703 -17.703 1 96.88 472 MET B O 1
ATOM 8155 N N . ASN B 1 473 ? -12.234 -19.891 -18.922 1 97.44 473 ASN B N 1
ATOM 8156 C CA . ASN B 1 473 ? -12.781 -20.594 -20.062 1 97.44 473 ASN B CA 1
ATOM 8157 C C . ASN B 1 473 ? -11.68 -21.234 -20.906 1 97.44 473 ASN B C 1
ATOM 8159 O O . ASN B 1 473 ? -11.031 -20.562 -21.703 1 97.44 473 ASN B O 1
ATOM 8163 N N . PRO B 1 474 ? -11.531 -22.516 -20.734 1 96.5 474 PRO B N 1
ATOM 8164 C CA . PRO B 1 474 ? -10.422 -23.156 -21.438 1 96.5 474 PRO B CA 1
ATOM 8165 C C . PRO B 1 474 ? -10.656 -23.266 -22.953 1 96.5 474 PRO B C 1
ATOM 8167 O O . PRO B 1 474 ? -9.711 -23.5 -23.703 1 96.5 474 PRO B O 1
ATOM 8170 N N . GLY B 1 475 ? -11.82 -23.047 -23.453 1 96 475 GLY B N 1
ATOM 8171 C CA . GLY B 1 475 ? -12.109 -23.125 -24.875 1 96 475 GLY B CA 1
ATOM 8172 C C . GLY B 1 475 ? -11.672 -21.891 -25.641 1 96 475 GLY B C 1
ATOM 8173 O O . GLY B 1 475 ? -11.5 -21.938 -26.859 1 96 475 GLY B O 1
ATOM 8174 N N . ARG B 1 476 ? -11.461 -20.797 -24.984 1 93.19 476 ARG B N 1
ATOM 8175 C CA . ARG B 1 476 ? -11.172 -19.516 -25.609 1 93.19 476 ARG B CA 1
ATOM 8176 C C . ARG B 1 476 ? -9.68 -19.359 -25.906 1 93.19 476 ARG B C 1
ATOM 8178 O O . ARG B 1 476 ? -9.266 -18.438 -26.609 1 93.19 476 ARG B O 1
ATOM 8185 N N . GLN B 1 477 ? -8.898 -20.234 -25.391 1 94.25 477 GLN B N 1
ATOM 8186 C CA . GLN B 1 477 ? -7.449 -20.109 -25.438 1 94.25 477 GLN B CA 1
ATOM 8187 C C . GLN B 1 477 ? -6.777 -21.484 -25.469 1 94.25 477 GLN B C 1
ATOM 8189 O O . GLN B 1 477 ? -7.418 -22.5 -25.172 1 94.25 477 GLN B O 1
ATOM 8194 N N . PRO B 1 478 ? -5.531 -21.469 -25.812 1 95.69 478 PRO B N 1
ATOM 8195 C CA . PRO B 1 478 ? -4.855 -22.766 -25.969 1 95.69 478 PRO B CA 1
ATOM 8196 C C . PRO B 1 478 ? -4.426 -23.375 -24.641 1 95.69 478 PRO B C 1
ATOM 8198 O O . PRO B 1 478 ? -4.016 -24.531 -24.594 1 95.69 478 PRO B O 1
ATOM 8201 N N . THR B 1 479 ? -4.492 -22.609 -23.547 1 96.81 479 THR B N 1
ATOM 8202 C CA . THR B 1 479 ? -4.121 -23.094 -22.219 1 96.81 479 THR B CA 1
ATOM 8203 C C . THR B 1 479 ? -5.316 -23.047 -21.281 1 96.81 479 THR B C 1
ATOM 8205 O O . THR B 1 479 ? -6.441 -22.781 -21.703 1 96.81 479 THR B O 1
ATOM 8208 N N . ASP B 1 480 ? -5.098 -23.469 -20.031 1 96.56 480 ASP B N 1
ATOM 8209 C CA . ASP B 1 480 ? -6.211 -23.531 -19.094 1 96.56 480 ASP B CA 1
ATOM 8210 C C . ASP B 1 480 ? -5.844 -22.875 -17.766 1 96.56 480 ASP B C 1
ATOM 8212 O O . ASP B 1 480 ? -4.672 -22.578 -17.516 1 96.56 480 ASP B O 1
ATOM 8216 N N . PHE B 1 481 ? -6.836 -22.531 -17.031 1 97 481 PHE B N 1
ATOM 8217 C CA . PHE B 1 481 ? -6.703 -21.859 -15.742 1 97 481 PHE B CA 1
ATOM 8218 C C . PHE B 1 481 ? -6.184 -22.828 -14.68 1 97 481 PHE B C 1
ATOM 8220 O O . PHE B 1 481 ? -5.441 -22.422 -13.781 1 97 481 PHE B O 1
ATOM 8227 N N . PHE B 1 482 ? -6.578 -24.109 -14.82 1 97.06 482 PHE B N 1
ATOM 8228 C CA . PHE B 1 482 ? -6.164 -25.156 -13.875 1 97.06 482 PHE B CA 1
ATOM 8229 C C . PHE B 1 482 ? -5.395 -26.25 -14.594 1 97.06 482 PHE B C 1
ATOM 8231 O O . PHE B 1 482 ? -5.66 -26.547 -15.758 1 97.06 482 PHE B O 1
ATOM 8238 N N . GLU B 1 483 ? -4.477 -26.766 -13.898 1 97 483 GLU B N 1
ATOM 8239 C CA . GLU B 1 483 ? -3.803 -28 -14.289 1 97 483 GLU B CA 1
ATOM 8240 C C . GLU B 1 483 ? -4.496 -29.219 -13.695 1 97 483 GLU B C 1
ATOM 8242 O O . GLU B 1 483 ? -4.336 -29.516 -12.508 1 97 483 GLU B O 1
ATOM 8247 N N . GLU B 1 484 ? -5.117 -29.969 -14.492 1 96.56 484 GLU B N 1
ATOM 8248 C CA . GLU B 1 484 ? -6.016 -31.016 -14.008 1 96.56 484 GLU B CA 1
ATOM 8249 C C . GLU B 1 484 ? -5.242 -32.156 -13.336 1 96.56 484 GLU B C 1
ATOM 8251 O O . GLU B 1 484 ? -5.73 -32.75 -12.383 1 96.56 484 GLU B O 1
ATOM 8256 N N . TYR B 1 485 ? -4.105 -32.438 -13.891 1 97.5 485 TYR B N 1
ATOM 8257 C CA . TYR B 1 485 ? -3.34 -33.562 -13.406 1 97.5 485 TYR B CA 1
ATOM 8258 C C . TYR B 1 485 ? -1.976 -33.125 -12.891 1 97.5 485 TYR B C 1
ATOM 8260 O O . TYR B 1 485 ? -0.948 -33.688 -13.273 1 97.5 485 TYR B O 1
ATOM 8268 N N . THR B 1 486 ? -2 -32.156 -11.953 1 97.12 486 THR B N 1
ATOM 8269 C CA . THR B 1 486 ? -0.763 -31.672 -11.336 1 97.12 486 THR B CA 1
ATOM 8270 C C . THR B 1 486 ? 0.011 -32.844 -10.719 1 97.12 486 THR B C 1
ATOM 8272 O O . THR B 1 486 ? -0.526 -33.594 -9.898 1 97.12 486 THR B O 1
ATOM 8275 N N . PRO B 1 487 ? 1.276 -33 -11.125 1 97.88 487 PRO B N 1
ATOM 8276 C CA . PRO B 1 487 ? 2.092 -34.031 -10.461 1 97.88 487 PRO B CA 1
ATOM 8277 C C . PRO B 1 487 ? 2.354 -33.719 -8.992 1 97.88 487 PRO B C 1
ATOM 8279 O O . PRO B 1 487 ? 2.953 -32.688 -8.672 1 97.88 487 PRO B O 1
ATOM 8282 N N . LEU B 1 488 ? 2.008 -34.594 -8.094 1 97.62 488 LEU B N 1
ATOM 8283 C CA . LEU B 1 488 ? 2.172 -34.375 -6.664 1 97.62 488 LEU B CA 1
ATOM 8284 C C . LEU B 1 488 ? 3.645 -34.375 -6.273 1 97.62 488 LEU B C 1
ATOM 8286 O O . LEU B 1 488 ? 4.027 -33.844 -5.234 1 97.62 488 LEU B O 1
ATOM 8290 N N . ARG B 1 489 ? 4.453 -34.969 -7.148 1 97.75 489 ARG B N 1
ATOM 8291 C CA . ARG B 1 489 ? 5.879 -35.062 -6.855 1 97.75 489 ARG B CA 1
ATOM 8292 C C . ARG B 1 489 ? 6.531 -33.688 -6.836 1 97.75 489 ARG B C 1
ATOM 8294 O O . ARG B 1 489 ? 7.551 -33.5 -6.172 1 97.75 489 ARG B O 1
ATOM 8301 N N . ILE B 1 490 ? 6.016 -32.688 -7.605 1 97.81 490 ILE B N 1
ATOM 8302 C CA . ILE B 1 490 ? 6.555 -31.344 -7.527 1 97.81 490 ILE B CA 1
ATOM 8303 C C . ILE B 1 490 ? 6.48 -30.844 -6.086 1 97.81 490 ILE B C 1
ATOM 8305 O O . ILE B 1 490 ? 7.43 -30.234 -5.586 1 97.81 490 ILE B O 1
ATOM 8309 N N . ILE B 1 491 ? 5.387 -31.125 -5.434 1 96.56 491 ILE B N 1
ATOM 8310 C CA . ILE B 1 491 ? 5.145 -30.672 -4.066 1 96.56 491 ILE B CA 1
ATOM 8311 C C . ILE B 1 491 ? 6.047 -31.438 -3.104 1 96.56 491 ILE B C 1
ATOM 8313 O O . ILE B 1 491 ? 6.754 -30.828 -2.289 1 96.56 491 ILE B O 1
ATOM 8317 N N . THR B 1 492 ? 6.098 -32.781 -3.193 1 96.19 492 THR B N 1
ATOM 8318 C CA . THR B 1 492 ? 6.883 -33.594 -2.264 1 96.19 492 THR B CA 1
ATOM 8319 C C . THR B 1 492 ? 8.375 -33.312 -2.441 1 96.19 492 THR B C 1
ATOM 8321 O O . THR B 1 492 ? 9.102 -33.156 -1.46 1 96.19 492 THR B O 1
ATOM 8324 N N . ASP B 1 493 ? 8.82 -33.25 -3.713 1 97.06 493 ASP B N 1
ATOM 8325 C CA . ASP B 1 493 ? 10.227 -32.938 -3.969 1 97.06 493 ASP B CA 1
ATOM 8326 C C . ASP B 1 493 ? 10.594 -31.562 -3.377 1 97.06 493 ASP B C 1
ATOM 8328 O O . ASP B 1 493 ? 11.703 -31.391 -2.857 1 97.06 493 ASP B O 1
ATOM 8332 N N . THR B 1 494 ? 9.703 -30.609 -3.553 1 95.88 494 THR B N 1
ATOM 8333 C CA . THR B 1 494 ? 9.969 -29.281 -3.004 1 95.88 494 THR B CA 1
ATOM 8334 C C . THR B 1 494 ? 10.109 -29.344 -1.485 1 95.88 494 THR B C 1
ATOM 8336 O O . THR B 1 494 ? 11.023 -28.75 -0.915 1 95.88 494 THR B O 1
ATOM 8339 N N . ILE B 1 495 ? 9.234 -30.078 -0.794 1 93.81 495 ILE B N 1
ATOM 8340 C CA . ILE B 1 495 ? 9.281 -30.234 0.654 1 93.81 495 ILE B CA 1
ATOM 8341 C C . ILE B 1 495 ? 10.594 -30.906 1.057 1 93.81 495 ILE B C 1
ATOM 8343 O O . ILE B 1 495 ? 11.273 -30.453 1.98 1 93.81 495 ILE B O 1
ATOM 8347 N N . PHE B 1 496 ? 10.984 -31.969 0.342 1 94.06 496 PHE B N 1
ATOM 8348 C CA . PHE B 1 496 ? 12.227 -32.656 0.652 1 94.06 496 PHE B CA 1
ATOM 8349 C C . PHE B 1 496 ? 13.438 -31.797 0.351 1 94.06 496 PHE B C 1
ATOM 8351 O O . PHE B 1 496 ? 14.375 -31.734 1.146 1 94.06 496 PHE B O 1
ATOM 8358 N N . ALA B 1 497 ? 13.398 -31.141 -0.809 1 93 497 ALA B N 1
ATOM 8359 C CA . ALA B 1 497 ? 14.516 -30.297 -1.216 1 93 497 ALA B CA 1
ATOM 8360 C C . ALA B 1 497 ? 14.781 -29.188 -0.187 1 93 497 ALA B C 1
ATOM 8362 O O . ALA B 1 497 ? 15.93 -28.875 0.116 1 93 497 ALA B O 1
ATOM 8363 N N . LEU B 1 498 ? 13.758 -28.578 0.361 1 90.38 498 LEU B N 1
ATOM 8364 C CA . LEU B 1 498 ? 13.875 -27.438 1.276 1 90.38 498 LEU B CA 1
ATOM 8365 C C . LEU B 1 498 ? 14 -27.922 2.719 1 90.38 498 LEU B C 1
ATOM 8367 O O . LEU B 1 498 ? 14.336 -27.141 3.611 1 90.38 498 LEU B O 1
ATOM 8371 N N . GLY B 1 499 ? 13.719 -29.156 2.928 1 85.5 499 GLY B N 1
ATOM 8372 C CA . GLY B 1 499 ? 13.812 -29.75 4.254 1 85.5 499 GLY B CA 1
ATOM 8373 C C . GLY B 1 499 ? 14.938 -30.75 4.379 1 85.5 499 GLY B C 1
ATOM 8374 O O . GLY B 1 499 ? 16.109 -30.391 4.363 1 85.5 499 GLY B O 1
ATOM 8375 N N . LEU B 1 500 ? 14.328 -32.094 4.422 1 79.06 500 LEU B N 1
ATOM 8376 C CA . LEU B 1 500 ? 15.297 -33.188 4.637 1 79.06 500 LEU B CA 1
ATOM 8377 C C . LEU B 1 500 ? 15.25 -34.188 3.498 1 79.06 500 LEU B C 1
ATOM 8379 O O . LEU B 1 500 ? 14.18 -34.469 2.949 1 79.06 500 LEU B O 1
ATOM 8383 N N . GLY B 1 501 ? 16.375 -34.219 2.676 1 77.62 501 GLY B N 1
ATOM 8384 C CA . GLY B 1 501 ? 16.422 -35.281 1.681 1 77.62 501 GLY B CA 1
ATOM 8385 C C . GLY B 1 501 ? 16.891 -34.812 0.32 1 77.62 501 GLY B C 1
ATOM 8386 O O . GLY B 1 501 ? 16.203 -35 -0.683 1 77.62 501 GLY B O 1
ATOM 8387 N N . ARG B 1 502 ? 17.938 -34.25 0.259 1 88 502 ARG B N 1
ATOM 8388 C CA . ARG B 1 502 ? 18.484 -33.688 -0.984 1 88 502 ARG B CA 1
ATOM 8389 C C . ARG B 1 502 ? 19.391 -34.719 -1.678 1 88 502 ARG B C 1
ATOM 8391 O O . ARG B 1 502 ? 20.516 -34.375 -2.037 1 88 502 ARG B O 1
ATOM 8398 N N . ASP B 1 503 ? 18.844 -35.906 -1.844 1 87.31 503 ASP B N 1
ATOM 8399 C CA . ASP B 1 503 ? 19.578 -36.938 -2.555 1 87.31 503 ASP B CA 1
ATOM 8400 C C . ASP B 1 503 ? 19.078 -37.094 -3.99 1 87.31 503 ASP B C 1
ATOM 8402 O O . ASP B 1 503 ? 18.125 -36.438 -4.387 1 87.31 503 ASP B O 1
ATOM 8406 N N . GLY B 1 504 ? 19.875 -37.906 -4.828 1 89.62 504 GLY B N 1
ATOM 8407 C CA . GLY B 1 504 ? 19.469 -38.125 -6.211 1 89.62 504 GLY B CA 1
ATOM 8408 C C . GLY B 1 504 ? 19.422 -36.844 -7.016 1 89.62 504 GLY B C 1
ATOM 8409 O O . GLY B 1 504 ? 20.391 -36.062 -7.023 1 89.62 504 GLY B O 1
ATOM 8410 N N . GLU B 1 505 ? 18.219 -36.594 -7.637 1 91.62 505 GLU B N 1
ATOM 8411 C CA . GLU B 1 505 ? 18.062 -35.438 -8.484 1 91.62 505 GLU B CA 1
ATOM 8412 C C . GLU B 1 505 ? 18.078 -34.156 -7.664 1 91.62 505 GLU B C 1
ATOM 8414 O O . GLU B 1 505 ? 18.469 -33.094 -8.172 1 91.62 505 GLU B O 1
ATOM 8419 N N . LEU B 1 506 ? 17.703 -34.219 -6.453 1 95 506 LEU B N 1
ATOM 8420 C CA . LEU B 1 506 ? 17.578 -33.031 -5.609 1 95 506 LEU B CA 1
ATOM 8421 C C . LEU B 1 506 ? 18.938 -32.531 -5.145 1 95 506 LEU B C 1
ATOM 8423 O O . LEU B 1 506 ? 19.062 -31.438 -4.59 1 95 506 LEU B O 1
ATOM 8427 N N . ARG B 1 507 ? 20.016 -33.281 -5.441 1 91.62 507 ARG B N 1
ATOM 8428 C CA . ARG B 1 507 ? 21.375 -32.875 -5.148 1 91.62 507 ARG B CA 1
ATOM 8429 C C . ARG B 1 507 ? 21.766 -31.641 -5.973 1 91.62 507 ARG B C 1
ATOM 8431 O O . ARG B 1 507 ? 22.734 -30.953 -5.668 1 91.62 507 ARG B O 1
ATOM 8438 N N . GLN B 1 508 ? 21 -31.391 -6.973 1 94.12 508 GLN B N 1
ATOM 8439 C CA . GLN B 1 508 ? 21.281 -30.25 -7.848 1 94.12 508 GLN B CA 1
ATOM 8440 C C . GLN B 1 508 ? 21.016 -28.938 -7.137 1 94.12 508 GLN B C 1
ATOM 8442 O O . GLN B 1 508 ? 21.438 -27.875 -7.609 1 94.12 508 GLN B O 1
ATOM 8447 N N . LEU B 1 509 ? 20.344 -28.938 -6.047 1 94.81 509 LEU B N 1
ATOM 8448 C CA . LEU B 1 509 ? 20.141 -27.75 -5.238 1 94.81 509 LEU B CA 1
ATOM 8449 C C . LEU B 1 509 ? 21.406 -27.375 -4.492 1 94.81 509 LEU B C 1
ATOM 8451 O O . LEU B 1 509 ? 21.531 -27.609 -3.289 1 94.81 509 LEU B O 1
ATOM 8455 N N . GLN B 1 510 ? 22.297 -26.672 -5.148 1 92.88 510 GLN B N 1
ATOM 8456 C CA . GLN B 1 510 ? 23.656 -26.516 -4.633 1 92.88 510 GLN B CA 1
ATOM 8457 C C . GLN B 1 510 ? 23.891 -25.094 -4.129 1 92.88 510 GLN B C 1
ATOM 8459 O O . GLN B 1 510 ? 24.625 -24.891 -3.162 1 92.88 510 GLN B O 1
ATOM 8464 N N . ASN B 1 511 ? 23.312 -24.125 -4.777 1 93.88 511 ASN B N 1
ATOM 8465 C CA . ASN B 1 511 ? 23.562 -22.734 -4.453 1 93.88 511 ASN B CA 1
ATOM 8466 C C . ASN B 1 511 ? 22.609 -22.219 -3.383 1 93.88 511 ASN B C 1
ATOM 8468 O O . ASN B 1 511 ? 21.891 -21.25 -3.605 1 93.88 511 ASN B O 1
ATOM 8472 N N . ARG B 1 512 ? 22.688 -22.766 -2.211 1 94.75 512 ARG B N 1
ATOM 8473 C CA . ARG B 1 512 ? 21.781 -22.469 -1.103 1 94.75 512 ARG B CA 1
ATOM 8474 C C . ARG B 1 512 ? 22.344 -21.344 -0.236 1 94.75 512 ARG B C 1
ATOM 8476 O O . ARG B 1 512 ? 23.562 -21.188 -0.127 1 94.75 512 ARG B O 1
ATOM 8483 N N . THR B 1 513 ? 21.422 -20.594 0.274 1 91.81 513 THR B N 1
ATOM 8484 C CA . THR B 1 513 ? 21.828 -19.469 1.103 1 91.81 513 THR B CA 1
ATOM 8485 C C . THR B 1 513 ? 21.016 -19.406 2.395 1 91.81 513 THR B C 1
ATOM 8487 O O . THR B 1 513 ? 19.844 -19.797 2.414 1 91.81 513 THR B O 1
ATOM 8490 N N . GLY B 1 514 ? 21.75 -18.969 3.479 1 91.38 514 GLY B N 1
ATOM 8491 C CA . GLY B 1 514 ? 21.094 -18.641 4.73 1 91.38 514 GLY B CA 1
ATOM 8492 C C . GLY B 1 514 ? 20.562 -19.859 5.461 1 91.38 514 GLY B C 1
ATOM 8493 O O . GLY B 1 514 ? 21.125 -20.953 5.336 1 91.38 514 GLY B O 1
ATOM 8494 N N . GLY B 1 515 ? 19.516 -19.547 6.355 1 91.56 515 GLY B N 1
ATOM 8495 C CA . GLY B 1 515 ? 18.906 -20.578 7.168 1 91.56 515 GLY B CA 1
ATOM 8496 C C . GLY B 1 515 ? 19.281 -20.484 8.633 1 91.56 515 GLY B C 1
ATOM 8497 O O . GLY B 1 515 ? 20.312 -19.906 8.977 1 91.56 515 GLY B O 1
ATOM 8498 N N . VAL B 1 516 ? 18.484 -21.109 9.352 1 88.31 516 VAL B N 1
ATOM 8499 C CA . VAL B 1 516 ? 18.562 -20.969 10.797 1 88.31 516 VAL B CA 1
ATOM 8500 C C . VAL B 1 516 ? 19.906 -21.484 11.289 1 88.31 516 VAL B C 1
ATOM 8502 O O . VAL B 1 516 ? 20.609 -20.797 12.047 1 88.31 516 VAL B O 1
ATOM 8505 N N . LEU B 1 517 ? 20.312 -22.656 10.922 1 90.25 517 LEU B N 1
ATOM 8506 C CA . LEU B 1 517 ? 21.562 -23.25 11.398 1 90.25 517 LEU B CA 1
ATOM 8507 C C . LEU B 1 517 ? 22.766 -22.453 10.906 1 90.25 517 LEU B C 1
ATOM 8509 O O . LEU B 1 517 ? 23.734 -22.266 11.648 1 90.25 517 LEU B O 1
ATOM 8513 N N . ASN B 1 518 ? 22.656 -22.078 9.68 1 90.56 518 ASN B N 1
ATOM 8514 C CA . ASN B 1 518 ? 23.734 -21.266 9.125 1 90.56 518 ASN B CA 1
ATOM 8515 C C . ASN B 1 518 ? 23.875 -19.953 9.891 1 90.56 518 ASN B C 1
ATOM 8517 O O . ASN B 1 518 ? 25 -19.484 10.109 1 90.56 518 ASN B O 1
ATOM 8521 N N . PHE B 1 519 ? 22.828 -19.344 10.266 1 88.5 519 PHE B N 1
ATOM 8522 C CA . PHE B 1 519 ? 22.828 -18.125 11.062 1 88.5 519 PHE B CA 1
ATOM 8523 C C . PHE B 1 519 ? 23.469 -18.375 12.422 1 88.5 519 PHE B C 1
ATOM 8525 O O . PHE B 1 519 ? 24.328 -17.609 12.859 1 88.5 519 PHE B O 1
ATOM 8532 N N . LEU B 1 520 ? 23.047 -19.406 13.086 1 89.69 520 LEU B N 1
ATOM 8533 C CA . LEU B 1 520 ? 23.5 -19.719 14.438 1 89.69 520 LEU B CA 1
ATOM 8534 C C . LEU B 1 520 ? 24.984 -20.062 14.445 1 89.69 520 LEU B C 1
ATOM 8536 O O . LEU B 1 520 ? 25.719 -19.703 15.375 1 89.69 520 LEU B O 1
ATOM 8540 N N . LEU B 1 521 ? 25.438 -20.719 13.453 1 93.31 521 LEU B N 1
ATOM 8541 C CA . LEU B 1 521 ? 26.797 -21.25 13.445 1 93.31 521 LEU B CA 1
ATOM 8542 C C . LEU B 1 521 ? 27.766 -20.234 12.844 1 93.31 521 LEU B C 1
ATOM 8544 O O . LEU B 1 521 ? 28.922 -20.156 13.273 1 93.31 521 LEU B O 1
ATOM 8548 N N . HIS B 1 522 ? 27.312 -19.469 11.859 1 92.25 522 HIS B N 1
ATOM 8549 C CA . HIS B 1 522 ? 28.266 -18.672 11.094 1 92.25 522 HIS B CA 1
ATOM 8550 C C . HIS B 1 522 ? 27.859 -17.188 11.086 1 92.25 522 HIS B C 1
ATOM 8552 O O . HIS B 1 522 ? 28.562 -16.359 10.5 1 92.25 522 HIS B O 1
ATOM 8558 N N . GLY B 1 523 ? 26.734 -16.891 11.57 1 86.06 523 GLY B N 1
ATOM 8559 C CA . GLY B 1 523 ? 26.281 -15.508 11.586 1 86.06 523 GLY B CA 1
ATOM 8560 C C . GLY B 1 523 ? 25.75 -15.031 10.25 1 86.06 523 GLY B C 1
ATOM 8561 O O . GLY B 1 523 ? 25.656 -13.828 10 1 86.06 523 GLY B O 1
ATOM 8562 N N . ASP B 1 524 ? 25.422 -15.977 9.352 1 86.69 524 ASP B N 1
ATOM 8563 C CA . ASP B 1 524 ? 24.844 -15.648 8.055 1 86.69 524 ASP B CA 1
ATOM 8564 C C . ASP B 1 524 ? 23.375 -15.266 8.18 1 86.69 524 ASP B C 1
ATOM 8566 O O . ASP B 1 524 ? 22.875 -15.047 9.289 1 86.69 524 ASP B O 1
ATOM 8570 N N . ARG B 1 525 ? 22.656 -15.148 7.086 1 86.19 525 ARG B N 1
ATOM 8571 C CA . ARG B 1 525 ? 21.25 -14.758 7.066 1 86.19 525 ARG B CA 1
ATOM 8572 C C . ARG B 1 525 ? 20.359 -15.875 7.613 1 86.19 525 ARG B C 1
ATOM 8574 O O . ARG B 1 525 ? 20.547 -17.047 7.27 1 86.19 525 ARG B O 1
ATOM 8581 N N . TRP B 1 526 ? 19.484 -15.477 8.453 1 84.94 526 TRP B N 1
ATOM 8582 C CA . TRP B 1 526 ? 18.531 -16.469 8.922 1 84.94 526 TRP B CA 1
ATOM 8583 C C . TRP B 1 526 ? 17.484 -16.766 7.855 1 84.94 526 TRP B C 1
ATOM 8585 O O . TRP B 1 526 ? 16.938 -17.859 7.797 1 84.94 526 TRP B O 1
ATOM 8595 N N . GLN B 1 527 ? 17.234 -15.719 7.047 1 87.5 527 GLN B N 1
ATOM 8596 C CA . GLN B 1 527 ? 16.344 -15.914 5.91 1 87.5 527 GLN B CA 1
ATOM 8597 C C . GLN B 1 527 ? 17.047 -16.688 4.793 1 87.5 527 GLN B C 1
ATOM 8599 O O . GLN B 1 527 ? 18.219 -16.469 4.523 1 87.5 527 GLN B O 1
ATOM 8604 N N . SER B 1 528 ? 16.281 -17.531 4.176 1 91.88 528 SER B N 1
ATOM 8605 C CA . SER B 1 528 ? 16.875 -18.391 3.162 1 91.88 528 SER B CA 1
ATOM 8606 C C . SER B 1 528 ? 16.531 -17.922 1.755 1 91.88 528 SER B C 1
ATOM 8608 O O . SER B 1 528 ? 16.641 -18.688 0.794 1 91.88 528 SER B O 1
ATOM 8610 N N . THR B 1 529 ? 16 -16.703 1.647 1 92.75 529 THR B N 1
ATOM 8611 C CA . THR B 1 529 ? 15.812 -16.094 0.338 1 92.75 529 THR B CA 1
ATOM 8612 C C . THR B 1 529 ? 17.141 -15.945 -0.392 1 92.75 529 THR B C 1
ATOM 8614 O O . THR B 1 529 ? 18.156 -15.578 0.213 1 92.75 529 THR B O 1
ATOM 8617 N N . PRO B 1 530 ? 17.141 -16.312 -1.714 1 92.5 530 PRO B N 1
ATOM 8618 C CA . PRO B 1 530 ? 18.391 -16.172 -2.447 1 92.5 530 PRO B CA 1
ATOM 8619 C C . PRO B 1 530 ? 19.031 -14.789 -2.291 1 92.5 530 PRO B C 1
ATOM 8621 O O . PRO B 1 530 ? 18.375 -13.773 -2.555 1 92.5 530 PRO B O 1
ATOM 8624 N N . ALA B 1 531 ? 20.25 -14.773 -1.917 1 87.56 531 ALA B N 1
ATOM 8625 C CA . ALA B 1 531 ? 20.953 -13.523 -1.646 1 87.56 531 ALA B CA 1
ATOM 8626 C C . ALA B 1 531 ? 21.75 -13.062 -2.863 1 87.56 531 ALA B C 1
ATOM 8628 O O . ALA B 1 531 ? 22.109 -13.883 -3.717 1 87.56 531 ALA B O 1
ATOM 8629 N N . GLY B 1 532 ? 22.062 -11.805 -2.963 1 84.06 532 GLY B N 1
ATOM 8630 C CA . GLY B 1 532 ? 22.969 -11.242 -3.957 1 84.06 532 GLY B CA 1
ATOM 8631 C C . GLY B 1 532 ? 22.297 -10.992 -5.293 1 84.06 532 GLY B C 1
ATOM 8632 O O . GLY B 1 532 ? 22.938 -10.586 -6.258 1 84.06 532 GLY B O 1
ATOM 8633 N N . ARG B 1 533 ? 21 -11.25 -5.375 1 88.12 533 ARG B N 1
ATOM 8634 C CA . ARG B 1 533 ? 20.234 -11.016 -6.598 1 88.12 533 ARG B CA 1
ATOM 8635 C C . ARG B 1 533 ? 19 -10.172 -6.316 1 88.12 533 ARG B C 1
ATOM 8637 O O . ARG B 1 533 ? 18.562 -10.07 -5.168 1 88.12 533 ARG B O 1
ATOM 8644 N N . ARG B 1 534 ? 18.469 -9.609 -7.391 1 94.31 534 ARG B N 1
ATOM 8645 C CA . ARG B 1 534 ? 17.266 -8.789 -7.242 1 94.31 534 ARG B CA 1
ATOM 8646 C C . ARG B 1 534 ? 16.062 -9.656 -6.914 1 94.31 534 ARG B C 1
ATOM 8648 O O . ARG B 1 534 ? 15.953 -10.789 -7.395 1 94.31 534 ARG B O 1
ATOM 8655 N N . ASN B 1 535 ? 15.305 -9.18 -6.055 1 96.19 535 ASN B N 1
ATOM 8656 C CA . ASN B 1 535 ? 14.125 -9.891 -5.566 1 96.19 535 ASN B CA 1
ATOM 8657 C C . ASN B 1 535 ? 12.93 -8.953 -5.414 1 96.19 535 ASN B C 1
ATOM 8659 O O . ASN B 1 535 ? 13.047 -7.879 -4.824 1 96.19 535 ASN B O 1
ATOM 8663 N N . LEU B 1 536 ? 11.797 -9.258 -6.012 1 97.69 536 LEU B N 1
ATOM 8664 C CA . LEU B 1 536 ? 10.516 -8.602 -5.766 1 97.69 536 LEU B CA 1
ATOM 8665 C C . LEU B 1 536 ? 9.484 -9.602 -5.254 1 97.69 536 LEU B C 1
ATOM 8667 O O . LEU B 1 536 ? 8.805 -10.258 -6.047 1 97.69 536 LEU B O 1
ATOM 8671 N N . THR B 1 537 ? 9.375 -9.734 -3.939 1 97.75 537 THR B N 1
ATOM 8672 C CA . THR B 1 537 ? 8.375 -10.594 -3.32 1 97.75 537 THR B CA 1
ATOM 8673 C C . THR B 1 537 ? 7.07 -9.828 -3.104 1 97.75 537 THR B C 1
ATOM 8675 O O . THR B 1 537 ? 7.051 -8.797 -2.428 1 97.75 537 THR B O 1
ATOM 8678 N N . LEU B 1 538 ? 6.012 -10.289 -3.711 1 98 538 LEU B N 1
ATOM 8679 C CA . LEU B 1 538 ? 4.688 -9.695 -3.57 1 98 538 LEU B CA 1
ATOM 8680 C C . LEU B 1 538 ? 3.76 -10.617 -2.787 1 98 538 LEU B C 1
ATOM 8682 O O . LEU B 1 538 ? 3.578 -11.781 -3.154 1 98 538 LEU B O 1
ATOM 8686 N N . LEU B 1 539 ? 3.164 -10.125 -1.726 1 96.19 539 LEU B N 1
ATOM 8687 C CA . LEU B 1 539 ? 2.225 -10.898 -0.921 1 96.19 539 LEU B CA 1
ATOM 8688 C C . LEU B 1 539 ? 0.85 -10.242 -0.905 1 96.19 539 LEU B C 1
ATOM 8690 O O . LEU B 1 539 ? 0.745 -9.016 -0.942 1 96.19 539 LEU B O 1
ATOM 8694 N N . SER B 1 540 ? -0.169 -11.078 -0.928 1 93.88 540 SER B N 1
ATOM 8695 C CA . SER B 1 540 ? -1.541 -10.617 -0.741 1 93.88 540 SER B CA 1
ATOM 8696 C C . SER B 1 540 ? -1.836 -10.336 0.729 1 93.88 540 SER B C 1
ATOM 8698 O O . SER B 1 540 ? -1.645 -11.211 1.581 1 93.88 540 SER B O 1
ATOM 8700 N N . GLY B 1 541 ? -2.34 -9.133 0.985 1 90.44 541 GLY B N 1
ATOM 8701 C CA . GLY B 1 541 ? -2.514 -8.688 2.359 1 90.44 541 GLY B CA 1
ATOM 8702 C C . GLY B 1 541 ? -3.604 -9.445 3.096 1 90.44 541 GLY B C 1
ATOM 8703 O O . GLY B 1 541 ? -3.619 -9.477 4.328 1 90.44 541 GLY B O 1
ATOM 8704 N N . ASP B 1 542 ? -4.543 -10.055 2.385 1 86.06 542 ASP B N 1
ATOM 8705 C CA . ASP B 1 542 ? -5.625 -10.805 3.018 1 86.06 542 ASP B CA 1
ATOM 8706 C C . ASP B 1 542 ? -5.484 -12.305 2.752 1 86.06 542 ASP B C 1
ATOM 8708 O O . ASP B 1 542 ? -6.449 -13.055 2.885 1 86.06 542 ASP B O 1
ATOM 8712 N N . SER B 1 543 ? -4.309 -12.719 2.268 1 85.69 543 SER B N 1
ATOM 8713 C CA . SER B 1 543 ? -3.971 -14.133 2.143 1 85.69 543 SER B CA 1
ATOM 8714 C C . SER B 1 543 ? -3.184 -14.625 3.355 1 85.69 543 SER B C 1
ATOM 8716 O O . SER B 1 543 ? -2.504 -13.836 4.02 1 85.69 543 SER B O 1
ATOM 8718 N N . PRO B 1 544 ? -3.182 -15.922 3.695 1 78.38 544 PRO B N 1
ATOM 8719 C CA . PRO B 1 544 ? -2.49 -16.453 4.875 1 78.38 544 PRO B CA 1
ATOM 8720 C C . PRO B 1 544 ? -0.97 -16.391 4.742 1 78.38 544 PRO B C 1
ATOM 8722 O O . PRO B 1 544 ? -0.256 -16.438 5.75 1 78.38 544 PRO B O 1
ATOM 8725 N N . LEU B 1 545 ? -0.49 -16.297 3.596 1 81.81 545 LEU B N 1
ATOM 8726 C CA . LEU B 1 545 ? 0.949 -16.406 3.377 1 81.81 545 LEU B CA 1
ATOM 8727 C C . LEU B 1 545 ? 1.673 -15.188 3.949 1 81.81 545 LEU B C 1
ATOM 8729 O O . LEU B 1 545 ? 2.867 -15.258 4.246 1 81.81 545 LEU B O 1
ATOM 8733 N N . GLN B 1 546 ? 0.971 -14.047 4.117 1 78.88 546 GLN B N 1
ATOM 8734 C CA . GLN B 1 546 ? 1.596 -12.859 4.703 1 78.88 546 GLN B CA 1
ATOM 8735 C C . GLN B 1 546 ? 1.946 -13.094 6.168 1 78.88 546 GLN B C 1
ATOM 8737 O O . GLN B 1 546 ? 2.828 -12.422 6.715 1 78.88 546 GLN B O 1
ATOM 8742 N N . ASN B 1 547 ? 1.312 -14.039 6.777 1 75.88 547 ASN B N 1
ATOM 8743 C CA . ASN B 1 547 ? 1.55 -14.344 8.18 1 75.88 547 ASN B CA 1
ATOM 8744 C C . ASN B 1 547 ? 2.939 -14.938 8.398 1 75.88 547 ASN B C 1
ATOM 8746 O O . ASN B 1 547 ? 3.428 -14.977 9.531 1 75.88 547 ASN B O 1
ATOM 8750 N N . ALA B 1 548 ? 3.516 -15.383 7.312 1 74.44 548 ALA B N 1
ATOM 8751 C CA . ALA B 1 548 ? 4.898 -15.844 7.402 1 74.44 548 ALA B CA 1
ATOM 8752 C C . ALA B 1 548 ? 5.82 -14.734 7.898 1 74.44 548 ALA B C 1
ATOM 8754 O O . ALA B 1 548 ? 6.918 -15 8.383 1 74.44 548 ALA B O 1
ATOM 8755 N N . GLY B 1 549 ? 5.395 -13.539 7.781 1 70.31 549 GLY B N 1
ATOM 8756 C CA . GLY B 1 549 ? 6.145 -12.398 8.289 1 70.31 549 GLY B CA 1
ATOM 8757 C C . GLY B 1 549 ? 6.348 -12.445 9.797 1 70.31 549 GLY B C 1
ATOM 8758 O O . GLY B 1 549 ? 7.383 -12 10.297 1 70.31 549 GLY B O 1
ATOM 8759 N N . TRP B 1 550 ? 5.438 -13.078 10.477 1 67.38 550 TRP B N 1
ATOM 8760 C CA . TRP B 1 550 ? 5.531 -13.18 11.93 1 67.38 550 TRP B CA 1
ATOM 8761 C C . TRP B 1 550 ? 6.645 -14.141 12.336 1 67.38 550 TRP B C 1
ATOM 8763 O O . TRP B 1 550 ? 7.207 -14.023 13.43 1 67.38 550 TRP B O 1
ATOM 8773 N N . GLY B 1 551 ? 6.949 -14.984 11.375 1 66.75 551 GLY B N 1
ATOM 8774 C CA . GLY B 1 551 ? 8.039 -15.914 11.641 1 66.75 551 GLY B CA 1
ATOM 8775 C C . GLY B 1 551 ? 9.398 -15.375 11.234 1 66.75 551 GLY B C 1
ATOM 8776 O O . GLY B 1 551 ? 10.414 -16.047 11.414 1 66.75 551 GLY B O 1
ATOM 8777 N N . GLY B 1 552 ? 9.336 -14.203 10.68 1 73.75 552 GLY B N 1
ATOM 8778 C CA . GLY B 1 552 ? 10.586 -13.57 10.281 1 73.75 552 GLY B CA 1
ATOM 8779 C C . GLY B 1 552 ? 11.211 -14.203 9.055 1 73.75 552 GLY B C 1
ATOM 8780 O O . GLY B 1 552 ? 12.422 -14.078 8.828 1 73.75 552 GLY B O 1
ATOM 8781 N N . ILE B 1 553 ? 10.461 -14.906 8.273 1 82.44 553 ILE B N 1
ATOM 8782 C CA . ILE B 1 553 ? 11.07 -15.672 7.188 1 82.44 553 ILE B CA 1
ATOM 8783 C C . ILE B 1 553 ? 10.891 -14.93 5.867 1 82.44 553 ILE B C 1
ATOM 8785 O O . ILE B 1 553 ? 11.469 -15.312 4.848 1 82.44 553 ILE B O 1
ATOM 8789 N N . LEU B 1 554 ? 10.133 -13.836 5.898 1 89.19 554 LEU B N 1
ATOM 8790 C CA . LEU B 1 554 ? 9.977 -13.031 4.691 1 89.19 554 LEU B CA 1
ATOM 8791 C C . LEU B 1 554 ? 11.188 -12.117 4.488 1 89.19 554 LEU B C 1
ATOM 8793 O O . LEU B 1 554 ? 11.773 -11.633 5.457 1 89.19 554 LEU B O 1
ATOM 8797 N N . PRO B 1 555 ? 11.625 -11.992 3.189 1 92.06 555 PRO B N 1
ATOM 8798 C CA . PRO B 1 555 ? 12.648 -10.961 2.967 1 92.06 555 PRO B CA 1
ATOM 8799 C C . PRO B 1 555 ? 12.188 -9.57 3.393 1 92.06 555 PRO B C 1
ATOM 8801 O O . PRO B 1 555 ? 10.992 -9.273 3.355 1 92.06 555 PRO B O 1
ATOM 8804 N N . ALA B 1 556 ? 13.109 -8.703 3.781 1 88.06 556 ALA B N 1
ATOM 8805 C CA . ALA B 1 556 ? 12.789 -7.398 4.359 1 88.06 556 ALA B CA 1
ATOM 8806 C C . ALA B 1 556 ? 12.078 -6.512 3.342 1 88.06 556 ALA B C 1
ATOM 8808 O O . ALA B 1 556 ? 11.273 -5.648 3.713 1 88.06 556 ALA B O 1
ATOM 8809 N N . ASN B 1 557 ? 12.352 -6.738 2.051 1 92.56 557 ASN B N 1
ATOM 8810 C CA . ASN B 1 557 ? 11.805 -5.852 1.029 1 92.56 557 ASN B CA 1
ATOM 8811 C C . ASN B 1 557 ? 10.5 -6.391 0.459 1 92.56 557 ASN B C 1
ATOM 8813 O O . ASN B 1 557 ? 10.047 -5.941 -0.595 1 92.56 557 ASN B O 1
ATOM 8817 N N . ALA B 1 558 ? 9.914 -7.422 1.101 1 94.94 558 ALA B N 1
ATOM 8818 C CA . ALA B 1 558 ? 8.633 -7.949 0.637 1 94.94 558 ALA B CA 1
ATOM 8819 C C . ALA B 1 558 ? 7.562 -6.863 0.626 1 94.94 558 ALA B C 1
ATOM 8821 O O . ALA B 1 558 ? 7.523 -6.016 1.521 1 94.94 558 ALA B O 1
ATOM 8822 N N . LYS B 1 559 ? 6.77 -6.836 -0.444 1 95.69 559 LYS B N 1
ATOM 8823 C CA . LYS B 1 559 ? 5.633 -5.922 -0.539 1 95.69 559 LYS B CA 1
ATOM 8824 C C . LYS B 1 559 ? 4.32 -6.641 -0.233 1 95.69 559 LYS B C 1
ATOM 8826 O O . LYS B 1 559 ? 4.047 -7.707 -0.789 1 95.69 559 LYS B O 1
ATOM 8831 N N . ILE B 1 560 ? 3.551 -6.098 0.661 1 93.75 560 ILE B N 1
ATOM 8832 C CA . ILE B 1 560 ? 2.236 -6.629 0.999 1 93.75 560 ILE B CA 1
ATOM 8833 C C . ILE B 1 560 ? 1.149 -5.75 0.382 1 93.75 560 ILE B C 1
ATOM 8835 O O . ILE B 1 560 ? 1.065 -4.555 0.678 1 93.75 560 ILE B O 1
ATOM 8839 N N . ILE B 1 561 ? 0.352 -6.238 -0.484 1 95.5 561 ILE B N 1
ATOM 8840 C CA . ILE B 1 561 ? -0.701 -5.488 -1.158 1 95.5 561 ILE B CA 1
ATOM 8841 C C . ILE B 1 561 ? -2.014 -5.637 -0.39 1 95.5 561 ILE B C 1
ATOM 8843 O O . ILE B 1 561 ? -2.621 -6.711 -0.391 1 95.5 561 ILE B O 1
ATOM 8847 N N . PRO B 1 562 ? -2.49 -4.594 0.234 1 91.56 562 PRO B N 1
ATOM 8848 C CA . PRO B 1 562 ? -3.678 -4.688 1.088 1 91.56 562 PRO B CA 1
ATOM 8849 C C . PRO B 1 562 ? -4.938 -5.051 0.307 1 91.56 562 PRO B C 1
ATOM 8851 O O . PRO B 1 562 ? -5.133 -4.57 -0.813 1 91.56 562 PRO B O 1
ATOM 8854 N N . GLY B 1 563 ? -5.75 -5.883 0.897 1 91.94 563 GLY B N 1
ATOM 8855 C CA . GLY B 1 563 ? -7.062 -6.191 0.356 1 91.94 563 GLY B CA 1
ATOM 8856 C C . GLY B 1 563 ? -7.043 -7.328 -0.65 1 91.94 563 GLY B C 1
ATOM 8857 O O . GLY B 1 563 ? -8.094 -7.852 -1.023 1 91.94 563 GLY B O 1
ATOM 8858 N N . TYR B 1 564 ? -5.887 -7.715 -1.108 1 95.06 564 TYR B N 1
ATOM 8859 C CA . TYR B 1 564 ? -5.758 -8.766 -2.105 1 95.06 564 TYR B CA 1
ATOM 8860 C C . TYR B 1 564 ? -5.883 -10.148 -1.463 1 95.06 564 TYR B C 1
ATOM 8862 O O . TYR B 1 564 ? -5.348 -10.383 -0.376 1 95.06 564 TYR B O 1
ATOM 8870 N N . ARG B 1 565 ? -6.586 -10.977 -2.131 1 93.44 565 ARG B N 1
ATOM 8871 C CA . ARG B 1 565 ? -6.641 -12.398 -1.783 1 93.44 565 ARG B CA 1
ATOM 8872 C C . ARG B 1 565 ? -5.652 -13.203 -2.623 1 93.44 565 ARG B C 1
ATOM 8874 O O . ARG B 1 565 ? -4.945 -12.641 -3.463 1 93.44 565 ARG B O 1
ATOM 8881 N N . HIS B 1 566 ? -5.605 -14.531 -2.436 1 94.06 566 HIS B N 1
ATOM 8882 C CA . HIS B 1 566 ? -4.586 -15.414 -2.988 1 94.06 566 HIS B CA 1
ATOM 8883 C C . HIS B 1 566 ? -4.504 -15.281 -4.504 1 94.06 566 HIS B C 1
ATOM 8885 O O . HIS B 1 566 ? -3.412 -15.172 -5.066 1 94.06 566 HIS B O 1
ATOM 8891 N N . TYR B 1 567 ? -5.645 -15.164 -5.234 1 95.94 567 TYR B N 1
ATOM 8892 C CA . TYR B 1 567 ? -5.633 -15.094 -6.691 1 95.94 567 TYR B CA 1
ATOM 8893 C C . TYR B 1 567 ? -5.516 -13.648 -7.168 1 95.94 567 TYR B C 1
ATOM 8895 O O . TYR B 1 567 ? -5.145 -13.398 -8.32 1 95.94 567 TYR B O 1
ATOM 8903 N N . ASP B 1 568 ? -5.848 -12.711 -6.293 1 96.88 568 ASP B N 1
ATOM 8904 C CA . ASP B 1 568 ? -5.945 -11.32 -6.723 1 96.88 568 ASP B CA 1
ATOM 8905 C C . ASP B 1 568 ? -4.602 -10.805 -7.227 1 96.88 568 ASP B C 1
ATOM 8907 O O . ASP B 1 568 ? -4.551 -9.992 -8.148 1 96.88 568 ASP B O 1
ATOM 8911 N N . VAL B 1 569 ? -3.566 -11.266 -6.66 1 97.38 569 VAL B N 1
ATOM 8912 C CA . VAL B 1 569 ? -2.256 -10.742 -7.023 1 97.38 569 VAL B CA 1
ATOM 8913 C C . VAL B 1 569 ? -1.987 -11.008 -8.508 1 97.38 569 VAL B C 1
ATOM 8915 O O . VAL B 1 569 ? -1.26 -10.25 -9.156 1 97.38 569 VAL B O 1
ATOM 8918 N N . MET B 1 570 ? -2.666 -12 -9.102 1 97.19 570 MET B N 1
ATOM 8919 C CA . MET B 1 570 ? -2.506 -12.328 -10.516 1 97.19 570 MET B CA 1
ATOM 8920 C C . MET B 1 570 ? -3.674 -11.789 -11.336 1 97.19 570 MET B C 1
ATOM 8922 O O . MET B 1 570 ? -3.541 -11.562 -12.539 1 97.19 570 MET B O 1
ATOM 8926 N N . THR B 1 571 ? -4.82 -11.586 -10.648 1 97.81 571 THR B N 1
ATOM 8927 C CA . THR B 1 571 ? -6.031 -11.477 -11.453 1 97.81 571 THR B CA 1
ATOM 8928 C C . THR B 1 571 ? -6.688 -10.109 -11.266 1 97.81 571 THR B C 1
ATOM 8930 O O . THR B 1 571 ? -7.684 -9.805 -11.922 1 97.81 571 THR B O 1
ATOM 8933 N N . ALA B 1 572 ? -6.121 -9.305 -10.422 1 98.31 572 ALA B N 1
ATOM 8934 C CA . ALA B 1 572 ? -6.734 -8 -10.156 1 98.31 572 ALA B CA 1
ATOM 8935 C C . ALA B 1 572 ? -6.898 -7.199 -11.438 1 98.31 572 ALA B C 1
ATOM 8937 O O . ALA B 1 572 ? -6.023 -7.223 -12.312 1 98.31 572 ALA B O 1
ATOM 8938 N N . ALA B 1 573 ? -8.031 -6.512 -11.523 1 97.94 573 ALA B N 1
ATOM 8939 C CA . ALA B 1 573 ? -8.383 -5.719 -12.695 1 97.94 573 ALA B CA 1
ATOM 8940 C C . ALA B 1 573 ? -7.375 -4.598 -12.922 1 97.94 573 ALA B C 1
ATOM 8942 O O . ALA B 1 573 ? -6.844 -4.031 -11.969 1 97.94 573 ALA B O 1
ATOM 8943 N N . GLU B 1 574 ? -7.137 -4.289 -14.164 1 95.5 574 GLU B N 1
ATOM 8944 C CA . GLU B 1 574 ? -6.215 -3.215 -14.523 1 95.5 574 GLU B CA 1
ATOM 8945 C C . GLU B 1 574 ? -6.68 -1.876 -13.953 1 95.5 574 GLU B C 1
ATOM 8947 O O . GLU B 1 574 ? -5.863 -1.072 -13.5 1 95.5 574 GLU B O 1
ATOM 8952 N N . LYS B 1 575 ? -7.953 -1.643 -14.008 1 93 575 LYS B N 1
ATOM 8953 C CA . LYS B 1 575 ? -8.555 -0.477 -13.367 1 93 575 LYS B CA 1
ATOM 8954 C C . LYS B 1 575 ? -9.031 -0.81 -11.953 1 93 575 LYS B C 1
ATOM 8956 O O . LYS B 1 575 ? -9.961 -1.598 -11.773 1 93 575 LYS B O 1
ATOM 8961 N N . GLN B 1 576 ? -8.43 -0.237 -10.969 1 95.69 576 GLN B N 1
ATOM 8962 C CA . GLN B 1 576 ? -8.773 -0.542 -9.586 1 95.69 576 GLN B CA 1
ATOM 8963 C C . GLN B 1 576 ? -9.758 0.475 -9.023 1 95.69 576 GLN B C 1
ATOM 8965 O O . GLN B 1 576 ? -9.891 1.58 -9.555 1 95.69 576 GLN B O 1
ATOM 8970 N N . ASN B 1 577 ? -10.445 0.107 -7.965 1 94.75 577 ASN B N 1
ATOM 8971 C CA . ASN B 1 577 ? -11.531 0.872 -7.359 1 94.75 577 ASN B CA 1
ATOM 8972 C C . ASN B 1 577 ? -11.023 2.164 -6.727 1 94.75 577 ASN B C 1
ATOM 8974 O O . ASN B 1 577 ? -11.773 3.125 -6.574 1 94.75 577 ASN B O 1
ATOM 8978 N N . ASN B 1 578 ? -9.766 2.24 -6.418 1 90.75 578 ASN B N 1
ATOM 8979 C CA . ASN B 1 578 ? -9.227 3.406 -5.723 1 90.75 578 ASN B CA 1
ATOM 8980 C C . ASN B 1 578 ? -8.57 4.383 -6.691 1 90.75 578 ASN B C 1
ATOM 8982 O O . ASN B 1 578 ? -7.852 5.293 -6.273 1 90.75 578 ASN B O 1
ATOM 8986 N N . GLY B 1 579 ? -8.734 4.125 -8 1 88.62 579 GLY B N 1
ATOM 8987 C CA . GLY B 1 579 ? -8.203 5.016 -9.016 1 88.62 579 GLY B CA 1
ATOM 8988 C C . GLY B 1 579 ? -6.742 4.758 -9.336 1 88.62 579 GLY B C 1
ATOM 8989 O O . GLY B 1 579 ? -6.195 5.332 -10.281 1 88.62 579 GLY B O 1
ATOM 8990 N N . MET B 1 580 ? -6.082 3.943 -8.602 1 91.69 580 MET B N 1
ATOM 8991 C CA . MET B 1 580 ? -4.684 3.584 -8.828 1 91.69 580 MET B CA 1
ATOM 8992 C C . MET B 1 580 ? -4.566 2.508 -9.906 1 91.69 580 MET B C 1
ATOM 8994 O O . MET B 1 580 ? -5.48 1.701 -10.086 1 91.69 580 MET B O 1
ATOM 8998 N N . PRO B 1 581 ? -3.453 2.529 -10.625 1 93.62 581 PRO B N 1
ATOM 8999 C CA . PRO B 1 581 ? -3.18 1.329 -11.422 1 93.62 581 PRO B CA 1
ATOM 9000 C C . PRO B 1 581 ? -3.045 0.072 -10.562 1 93.62 581 PRO B C 1
ATOM 9002 O O . PRO B 1 581 ? -2.758 0.164 -9.367 1 93.62 581 PRO B O 1
ATOM 9005 N N . GLU B 1 582 ? -3.361 -0.999 -11.188 1 97 582 GLU B N 1
ATOM 9006 C CA . GLU B 1 582 ? -3.201 -2.256 -10.469 1 97 582 GLU B CA 1
ATOM 9007 C C . GLU B 1 582 ? -1.775 -2.416 -9.945 1 97 582 GLU B C 1
ATOM 9009 O O . GLU B 1 582 ? -0.813 -2.232 -10.695 1 97 582 GLU B O 1
ATOM 9014 N N . MET B 1 583 ? -1.58 -2.75 -8.711 1 96.12 583 MET B N 1
ATOM 9015 C CA . MET B 1 583 ? -0.325 -2.607 -7.98 1 96.12 583 MET B CA 1
ATOM 9016 C C . MET B 1 583 ? 0.667 -3.691 -8.383 1 96.12 583 MET B C 1
ATOM 9018 O O . MET B 1 583 ? 1.83 -3.398 -8.672 1 96.12 583 MET B O 1
ATOM 9022 N N . ALA B 1 584 ? 0.315 -4.922 -8.422 1 98.12 584 ALA B N 1
ATOM 9023 C CA . ALA B 1 584 ? 1.245 -6.02 -8.672 1 98.12 584 ALA B CA 1
ATOM 9024 C C . ALA B 1 584 ? 1.895 -5.887 -10.047 1 98.12 584 ALA B C 1
ATOM 9026 O O . ALA B 1 584 ? 3.123 -5.898 -10.164 1 98.12 584 ALA B O 1
ATOM 9027 N N . SER B 1 585 ? 1.062 -5.723 -11.094 1 98.19 585 SER B N 1
ATOM 9028 C CA . SER B 1 585 ? 1.606 -5.602 -12.445 1 98.19 585 SER B CA 1
ATOM 9029 C C . SER B 1 585 ? 2.471 -4.352 -12.578 1 98.19 585 SER B C 1
ATOM 9031 O O . SER B 1 585 ? 3.467 -4.359 -13.305 1 98.19 585 SER B O 1
ATOM 9033 N N . SER B 1 586 ? 2.115 -3.242 -11.867 1 97.12 586 SER B N 1
ATOM 9034 C CA . SER B 1 586 ? 2.902 -2.014 -11.914 1 97.12 586 SER B CA 1
ATOM 9035 C C . SER B 1 586 ? 4.277 -2.217 -11.289 1 97.12 586 SER B C 1
ATOM 9037 O O . SER B 1 586 ? 5.289 -1.78 -11.844 1 97.12 586 SER B O 1
ATOM 9039 N N . LEU B 1 587 ? 4.301 -2.863 -10.133 1 97.56 587 LEU B N 1
ATOM 9040 C CA . LEU B 1 587 ? 5.559 -3.125 -9.445 1 97.56 587 LEU B CA 1
ATOM 9041 C C . LEU B 1 587 ? 6.445 -4.059 -10.258 1 97.56 587 LEU B C 1
ATOM 9043 O O . LEU B 1 587 ? 7.66 -3.867 -10.328 1 97.56 587 LEU B O 1
ATOM 9047 N N . ILE B 1 588 ? 5.828 -5.008 -10.93 1 98.62 588 ILE B N 1
ATOM 9048 C CA . ILE B 1 588 ? 6.574 -5.941 -11.758 1 98.62 588 ILE B CA 1
ATOM 9049 C C . ILE B 1 588 ? 7.16 -5.207 -12.961 1 98.62 588 ILE B C 1
ATOM 9051 O O . ILE B 1 588 ? 8.344 -5.355 -13.273 1 98.62 588 ILE B O 1
ATOM 9055 N N . ALA B 1 589 ? 6.324 -4.414 -13.672 1 98.25 589 ALA B N 1
ATOM 9056 C CA . ALA B 1 589 ? 6.816 -3.654 -14.82 1 98.25 589 ALA B CA 1
ATOM 9057 C C . ALA B 1 589 ? 7.992 -2.768 -14.422 1 98.25 589 ALA B C 1
ATOM 9059 O O . ALA B 1 589 ? 9 -2.707 -15.141 1 98.25 589 ALA B O 1
ATOM 9060 N N . ASN B 1 590 ? 7.855 -2.111 -13.273 1 96.38 590 ASN B N 1
ATOM 9061 C CA . ASN B 1 590 ? 8.938 -1.254 -12.789 1 96.38 590 ASN B CA 1
ATOM 9062 C C . ASN B 1 590 ? 10.188 -2.061 -12.461 1 96.38 590 ASN B C 1
ATOM 9064 O O . ASN B 1 590 ? 11.297 -1.651 -12.805 1 96.38 590 ASN B O 1
ATOM 9068 N N . PHE B 1 591 ? 10.07 -3.174 -11.773 1 97.12 591 PHE B N 1
ATOM 9069 C CA . PHE B 1 591 ? 11.18 -4.055 -11.422 1 97.12 591 PHE B CA 1
ATOM 9070 C C . PHE B 1 591 ? 11.945 -4.484 -12.672 1 97.12 591 PHE B C 1
ATOM 9072 O O . PHE B 1 591 ? 13.172 -4.477 -12.68 1 97.12 591 PHE B O 1
ATOM 9079 N N . LEU B 1 592 ? 11.188 -4.828 -13.703 1 97.88 592 LEU B N 1
ATOM 9080 C CA . LEU B 1 592 ? 11.773 -5.348 -14.93 1 97.88 592 LEU B CA 1
ATOM 9081 C C . LEU B 1 592 ? 12.5 -4.246 -15.695 1 97.88 592 LEU B C 1
ATOM 9083 O O . LEU B 1 592 ? 13.461 -4.516 -16.422 1 97.88 592 LEU B O 1
ATOM 9087 N N . THR B 1 593 ? 12.102 -3.039 -15.578 1 94.81 593 THR B N 1
ATOM 9088 C CA . THR B 1 593 ? 12.586 -1.986 -16.469 1 94.81 593 THR B CA 1
ATOM 9089 C C . THR B 1 593 ? 13.641 -1.136 -15.758 1 94.81 593 THR B C 1
ATOM 9091 O O . THR B 1 593 ? 14.102 -0.133 -16.312 1 94.81 593 THR B O 1
ATOM 9094 N N . GLN B 1 594 ? 14.016 -1.337 -14.484 1 87.12 594 GLN B N 1
ATOM 9095 C CA . GLN B 1 594 ? 15.094 -0.652 -13.773 1 87.12 594 GLN B CA 1
ATOM 9096 C C . GLN B 1 594 ? 16.453 -1.256 -14.133 1 87.12 594 GLN B C 1
ATOM 9098 O O . GLN B 1 594 ? 16.547 -2.441 -14.453 1 87.12 594 GLN B O 1
#